Protein AF-0000000077383870 (afdb_homodimer)

Secondary structure (DSSP, 8-state):
-----SS--HHHHHHHHHHHHSSSSHHHHHHHHHHHGGGS-HHHHHHHHHHHHHHHHHHHHHT-TTHHHHHHHHHHHHHHHHTSHHHHHHHGGGHHHHHHHHT-TT--GGGHHHHHHHHHHHHHH-HHHHGGGHHHHHHHHHTTTT---HHHHHHHHHHHTTGGG-S---GGGHHHHHHHHHHHHHHHHHHHHHHHHHTT------SS-PPP---SSHHHHHHHHHHHHHHHHHHHHHHHHS--SS-----HHHHHHHHHHHHT--HHHHHHHHTTTSHHHHHHHHHHHHHHHHHHHHHHHHHHHHGGGGGGGHHHHHHHHHHHHHHTPPPGGG--TTSPPTTHHHHHHHHHHHHHHHHHHGGGS-GGGGHHHHHHHHHHHHS--------------SSSSS------------S---TTTTHHHHHHHHHHHHHHHHHSTTTS-HHHHHHHHHHHHHHHHHHHH-TTTSPTTTTT-HHHHHHHHHHHHHHHHS--TTS---HHHHHHHHHHHTT-SSHHHHHHHHHHHHHHHHHHS-------------------HHHHHHHHHHHHHHHHHHHHHTT-------------------------------------------------------------------S------------------------------GGGTT-/-----SS--HHHHHHHHHHHHSSSSHHHHHHHHHHHGGGS-HHHHHHHHHHHHHHHHHHHHHT-TTHHHHHHHHHHHHHHHHTSHHHHHHHGGGHHHHHHHHT-TT--GGGHHHHHHHHHHHHHH-HHHHGGGHHHHHHHHHTTTT---HHHHHHHHHHHTTGGG-S---GGGHHHHHHHHHHHHHHHHHHHHHHHHHTT------SS-PPP---SSHHHHHHHHHHHHHHHHHHHHHHHHS--SS-----HHHHHHHHHHHHT--HHHHHHHHTTTSHHHHHHHHHHHHHHHHHHHHHHHHHHHHGGGGGGGHHHHHHHHHHHHHHTPPPGGG--TTSPPTTHHHHHHHHHHHHHHHHHHGGGS-GGGGHHHHHHHHHHHHS--------------SSSSS------------S---TTTTHHHHHHHHHHHHHHHHHSTTTS-HHHHHHHHHHHHHHHHHHHH-TTTSPTTTTT-HHHHHHHHHHHHHHHHS--TTS---HHHHHHHHHHHTT-SSHHHHHHHHHHHHHHHHHHS-------------------HHHHHHHHHHHHHHHHHHHHHTT-------------------------------------------------------------------S------------TT--------GGG-GGG----TT-

pLDDT: mean 73.24, std 29.54, range [13.41, 98.44]

InterPro domains:
  IPR011989 Armadillo-like helical [G3DSA:1.25.10.10] (41-494)
  IPR012583 Pre-rRNA-processing protein RIX1, N-terminal [PF08167] (13-145)
  IPR016024 Armadillo-type fold [SSF48371] (25-543)

Sequence (1366 aa):
MPSMESILPASTVSEINRLLNSSGTRLDGLNTLELSLNYFSLDVLNDNASQWIVQLLRIMRAGDYGFQKAAKALGNLLEISASSSELSRDLSSAIPQVINVLGNPKQKEENLPASFDCLATVLKNFRGPVFPFKNAMEDLLLSYFDLVDLIAVSSLAKCYAQLPQIGGSGIKGLSHKQAWSEQSDKVILSLKSTLKSFLGETVSEEGLNLPKMTAVDPITDMHRMAVRYRNLCMVLSRMLSDPFPAPKCIPVASILSLSNEVFCLSPLALSKRIGGNTSEGKERQKLFPDLQVVMLQLLNNLIKSCRKQLLPHGRSICSFALQVLQWSHTPLELREVGRDRPHRKLRSAAYNTLAHWVNASNTGSRIEKFAIDLSKEIFSDIVTDRDVVALQKVEISAKKKRGSLSYDTVKPIDHHIDRLANAEVCNAALTLLGRILRSLSSIITLEFYQMAQKIILPIVIELEAGIEESPIPYSDSAVCRKSIYKVLEALVVCPHSSGYPPYSYAISAFSCGQNDPDLEVSSTCFDALKSCEAIIHPVTVPVGFAMKPPVNENITSESMVESSISKLWKTVEEDITRKSTVEPSKITDVNGRASASIYVQSHSEERVTSIVDEKMEDDDQDRMDSVSNISTSPEHNNFDSDVDIADTPLMKEVVDCQTLLHLHYPQQLRMYGQYYGRAQENRMPSMESILPASTVSEINRLLNSSGTRLDGLNTLELSLNYFSLDVLNDNASQWIVQLLRIMRAGDYGFQKAAKALGNLLEISASSSELSRDLSSAIPQVINVLGNPKQKEENLPASFDCLATVLKNFRGPVFPFKNAMEDLLLSYFDLVDLIAVSSLAKCYAQLPQIGGSGIKGLSHKQAWSEQSDKVILSLKSTLKSFLGETVSEEGLNLPKMTAVDPITDMHRMAVRYRNLCMVLSRMLSDPFPAPKCIPVASILSLSNEVFCLSPLALSKRIGGNTSEGKERQKLFPDLQVVMLQLLNNLIKSCRKQLLPHGRSICSFALQVLQWSHTPLELREVGRDRPHRKLRSAAYNTLAHWVNASNTGSRIEKFAIDLSKEIFSDIVTDRDVVALQKVEISAKKKRGSLSYDTVKPIDHHIDRLANAEVCNAALTLLGRILRSLSSIITLEFYQMAQKIILPIVIELEAGIEESPIPYSDSAVCRKSIYKVLEALVVCPHSSGYPPYSYAISAFSCGQNDPDLEVSSTCFDALKSCEAIIHPVTVPVGFAMKPPVNENITSESMVESSISKLWKTVEEDITRKSTVEPSKITDVNGRASASIYVQSHSEERVTSIVDEKMEDDDQDRMDSVSNISTSPEHNNFDSDVDIADTPLMKEVVDCQTLLHLHYPQQLRMYGQYYGRAQENR

Radius of gyration: 36.03 Å; Cα contacts (8 Å, |Δi|>4): 1652; chains: 2; bounding box: 136×98×109 Å

Organism: Artemia franciscana (NCBI:txid6661)

Solvent-accessible surface area (backbone atoms only — not comparable to full-atom values): 77073 Å² total; per-residue (Å²): 129,65,64,61,64,71,71,59,55,73,66,54,54,55,51,35,53,52,24,52,71,34,85,90,38,26,65,58,15,41,50,50,45,52,68,44,58,83,40,40,43,52,66,58,43,62,72,40,46,68,59,48,52,53,53,39,51,51,48,44,71,64,64,47,100,48,30,49,55,34,31,49,32,49,28,53,51,53,55,58,30,51,76,34,72,67,42,35,60,66,49,44,75,50,46,64,59,51,49,53,64,53,62,41,87,84,57,55,76,87,44,42,30,35,31,27,45,26,48,25,43,46,41,67,62,40,26,70,71,44,42,86,45,47,65,62,49,49,53,55,55,38,68,54,46,68,52,79,56,62,66,38,44,54,22,42,18,52,26,61,50,33,55,37,60,47,47,71,40,64,73,94,25,49,46,27,30,51,38,43,40,50,51,51,49,25,52,51,39,29,46,54,34,42,50,39,42,63,62,68,44,92,64,71,86,40,59,56,84,57,74,78,87,76,61,89,47,69,68,57,38,47,51,48,40,52,39,30,47,46,43,51,41,48,27,53,33,37,47,61,63,50,65,44,92,36,31,53,52,74,62,61,67,61,54,50,51,53,49,47,63,57,54,67,48,39,72,70,54,41,28,68,69,52,43,45,84,38,75,65,23,44,51,49,61,46,50,43,58,58,53,51,39,46,50,40,52,33,50,40,41,50,40,24,52,45,18,55,75,43,48,89,48,24,62,57,56,53,48,45,37,49,48,51,46,62,75,56,55,76,58,76,87,76,62,53,64,34,46,65,60,53,46,44,69,43,45,24,44,34,30,45,36,50,35,52,41,34,54,42,34,39,74,54,31,61,54,66,82,44,41,69,67,46,46,55,55,38,51,59,50,58,53,60,66,68,81,70,60,50,69,49,79,71,79,71,74,61,56,73,74,89,60,72,77,68,67,64,34,53,74,72,79,59,49,72,69,36,57,61,30,48,35,64,35,23,32,27,31,34,48,27,53,26,50,48,34,58,44,31,26,86,70,46,54,67,64,58,56,52,48,50,48,66,58,50,49,58,54,50,53,42,42,67,75,32,43,85,77,25,57,54,24,53,37,68,28,59,66,37,45,36,33,51,52,48,30,52,41,23,44,56,55,34,44,37,91,88,51,80,53,59,57,72,59,46,51,52,46,23,63,52,34,41,34,29,52,40,21,62,37,10,38,50,20,49,51,46,42,44,50,49,46,26,38,75,54,47,74,78,65,73,80,68,71,79,69,70,66,77,70,82,60,84,67,52,76,70,54,51,58,47,42,52,52,40,51,60,45,42,63,56,40,54,65,52,54,67,69,54,79,66,79,79,80,74,89,82,77,90,78,88,74,90,78,90,79,86,66,79,91,72,89,85,87,90,84,89,86,81,85,84,87,76,90,80,79,89,81,83,81,77,78,74,78,78,74,81,63,62,67,39,76,42,54,81,52,79,69,78,66,85,62,81,65,70,77,72,73,74,76,74,45,35,17,28,36,76,72,87,65,78,79,81,78,83,74,88,75,66,77,92,73,71,86,87,70,71,90,69,60,98,113,128,64,63,59,65,70,73,61,54,73,65,53,54,55,51,35,53,52,25,54,71,34,84,90,36,26,64,57,17,39,51,50,46,51,68,43,58,81,38,41,42,50,66,57,44,63,72,42,47,67,59,48,52,53,52,39,52,51,48,42,72,66,65,47,102,46,29,48,54,32,31,49,32,50,28,53,51,52,54,59,30,52,76,34,71,67,43,35,62,64,47,45,73,51,44,64,58,52,50,54,64,53,62,41,88,84,56,56,77,89,43,42,28,34,32,26,45,24,46,26,43,45,40,67,62,40,27,70,72,43,42,86,46,46,65,61,49,50,53,56,56,39,69,53,45,67,53,81,54,62,66,37,45,52,21,42,18,53,24,61,49,32,54,37,60,47,49,73,41,64,72,92,25,48,47,29,30,50,36,42,42,50,51,52,48,26,51,51,39,31,45,53,32,42,51,40,43,63,61,69,44,91,64,71,85,39,58,58,83,57,75,79,88,76,59,88,47,66,66,57,38,48,52,47,39,50,40,30,46,47,43,52,41,49,28,52,32,36,47,61,63,49,67,44,89,38,30,58,57,76,64,58,67,62,53,51,51,54,50,47,63,56,54,69,48,39,72,71,53,41,28,70,70,52,42,45,84,38,75,66,24,44,51,49,59,47,49,44,58,58,53,51,38,47,50,41,51,33,51,38,41,49,40,18,54,45,19,55,74,44,48,87,48,24,62,57,55,52,49,46,36,49,47,52,47,60,75,55,56,74,59,76,87,76,60,54,66,34,46,65,59,54,46,42,69,42,45,24,43,33,30,46,36,50,35,50,43,35,55,43,35,40,73,54,30,61,53,66,82,45,41,69,68,48,45,56,55,38,52,58,50,60,53,62,66,68,82,70,59,51,69,50,80,72,80,72,57,77,71,65,75,89,61,73,78,69,64,65,34,54,74,74,80,60,50,71,68,37,56,62,29,50,36,64,34,22,32,27,31,33,48,28,51,26,48,47,34,58,43,30,26,84,70,46,54,66,65,56,57,53,48,50,50,66,56,49,49,58,55,50,53,41,42,66,75,31,43,85,78,27,56,55,24,52,38,68,28,60,66,36,45,36,32,52,51,48,29,53,42,22,44,55,56,35,44,37,90,88,51,82,52,59,57,71,60,46,52,52,47,23,61,52,33,40,42,31,54,38,20,56,36,11,38,52,18,49,53,46,42,44,50,50,46,28,37,75,54,48,73,78,64,72,80,68,70,78,68,69,68,77,69,83,60,83,68,53,73,70,54,51,59,47,40,54,52,40,54,60,48,45,64,58,44,56,67,58,54,68,73,59,84,69,74,94,83,74,90,89,78,91,77,88,72,92,76,91,75,87,78,80,65,81,89,84,92,83,88,86,88,82,89,84,83,75,85,83,85,83,86,83,88,69,85,70,80,75,74,81,64,63,66,38,76,43,55,77,59,76,67,77,64,87,65,83,64,77,79,78,82,70,79,72,30,29,17,46,38,75,73,86,64,85,75,82,75,84,76,89,73,65,82,80,70,73,82,83,70,96,76,72,69,93,114

Nearest PDB structures (foldseek):
  7uwf-assembly1_C  TM=9.323E-01  e=1.482E-21  Homo sapiens
  8fl2-assembly1_NY  TM=9.282E-01  e=7.716E-20  Homo sapiens
  8fl4-assembly1_NX  TM=9.300E-01  e=2.230E-19  Homo sapiens
  4a0c-assembly2_B  TM=3.956E-01  e=1.396E-04  Homo sapiens
  8y9r-assembly2_B  TM=4.292E-01  e=2.439E-01  Physcomitrium patens

Structure (mmCIF, N/CA/C/O backbone):
data_AF-0000000077383870-model_v1
#
loop_
_entity.id
_entity.type
_entity.pdbx_description
1 polymer 'Pre-rRNA-processing protein RIX1 N-terminal domain-containing protein'
#
loop_
_atom_site.group_PDB
_atom_site.id
_atom_site.type_symbol
_atom_site.label_atom_id
_atom_site.label_alt_id
_atom_site.label_comp_id
_atom_site.label_asym_id
_atom_site.label_entity_id
_atom_site.label_seq_id
_atom_site.pdbx_PDB_ins_code
_atom_site.Cartn_x
_atom_site.Cartn_y
_atom_site.Cartn_z
_atom_site.occupancy
_atom_site.B_iso_or_equiv
_atom_site.auth_seq_id
_atom_site.auth_comp_id
_atom_site.auth_asym_id
_atom_site.auth_atom_id
_atom_site.pdbx_PDB_model_num
ATOM 1 N N . MET A 1 1 ? -8.32 19.656 -1.245 1 29.75 1 MET A N 1
ATOM 2 C CA . MET A 1 1 ? -9.758 19.547 -0.992 1 29.75 1 MET A CA 1
ATOM 3 C C . MET A 1 1 ? -10.102 20.031 0.408 1 29.75 1 MET A C 1
ATOM 5 O O . MET A 1 1 ? -9.406 19.719 1.374 1 29.75 1 MET A O 1
ATOM 9 N N . PRO A 1 2 ? -10.836 21.094 0.5 1 33.28 2 PRO A N 1
ATOM 10 C CA . PRO A 1 2 ? -11.094 21.797 1.758 1 33.28 2 PRO A CA 1
ATOM 11 C C . PRO A 1 2 ? -11.625 20.875 2.854 1 33.28 2 PRO A C 1
ATOM 13 O O . PRO A 1 2 ? -12.242 19.859 2.555 1 33.28 2 PRO A O 1
ATOM 16 N N . SER A 1 3 ? -10.922 20.781 3.838 1 37.97 3 SER A N 1
ATOM 17 C CA . SER A 1 3 ? -11.352 20.219 5.113 1 37.97 3 SER A CA 1
ATOM 18 C C . SER A 1 3 ? -12.797 20.594 5.426 1 37.97 3 SER A C 1
ATOM 20 O O . SER A 1 3 ? -13.086 21.75 5.746 1 37.97 3 SER A O 1
ATOM 22 N N . MET A 1 4 ? -13.781 20.234 4.629 1 39.06 4 MET A N 1
ATOM 23 C CA . MET A 1 4 ? -15.18 20.625 4.738 1 39.06 4 MET A CA 1
ATOM 24 C C . MET A 1 4 ? -15.711 20.359 6.145 1 39.06 4 MET A C 1
ATOM 26 O O . MET A 1 4 ? -15.477 19.297 6.711 1 39.06 4 MET A O 1
ATOM 30 N N . GLU A 1 5 ? -15.938 21.391 6.836 1 44.38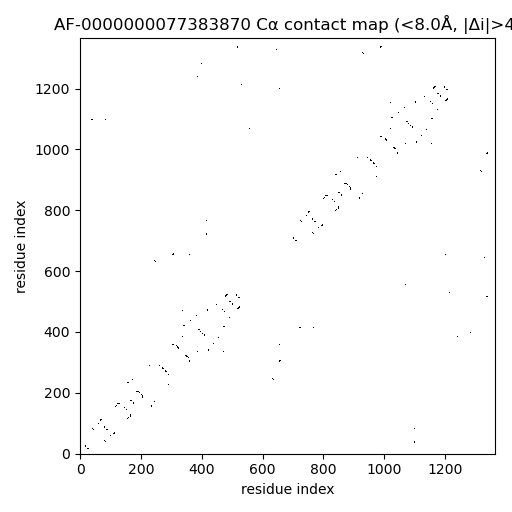 5 GLU A N 1
ATOM 31 C CA . GLU A 1 5 ? -16.734 21.516 8.055 1 44.38 5 GLU A CA 1
ATOM 32 C C . GLU A 1 5 ? -17.984 20.672 7.992 1 44.38 5 GLU A C 1
ATOM 34 O O . GLU A 1 5 ? -18.281 20.047 6.965 1 44.38 5 GLU A O 1
ATOM 39 N N . SER A 1 6 ? -19.047 21.062 8.969 1 50.72 6 SER A N 1
ATOM 40 C CA . SER A 1 6 ? -20.406 20.656 9.312 1 50.72 6 SER A CA 1
ATOM 41 C C . SER A 1 6 ? -21.281 20.531 8.062 1 50.72 6 SER A C 1
ATOM 43 O O . SER A 1 6 ? -20.812 20.797 6.949 1 50.72 6 SER A O 1
ATOM 45 N N . ILE A 1 7 ? -22.688 20.5 8.367 1 53.62 7 ILE A N 1
ATOM 46 C CA . ILE A 1 7 ? -23.797 20.469 7.422 1 53.62 7 ILE A CA 1
ATOM 47 C C . ILE A 1 7 ? -23.625 21.578 6.387 1 53.62 7 ILE A C 1
ATOM 49 O O . ILE A 1 7 ? -23.5 22.75 6.742 1 53.62 7 ILE A O 1
ATOM 53 N N . LEU A 1 8 ? -23.172 21.188 5.207 1 63.84 8 LEU A N 1
ATOM 54 C CA . LEU A 1 8 ? -22.969 22.156 4.125 1 63.84 8 LEU A CA 1
ATOM 55 C C . LEU A 1 8 ? -24.219 23 3.902 1 63.84 8 LEU A C 1
ATOM 57 O O . LEU A 1 8 ? -25.328 22.469 3.922 1 63.84 8 LEU A O 1
ATOM 61 N N . PRO A 1 9 ? -24.062 24.312 4.07 1 64.62 9 PRO A N 1
ATOM 62 C CA . PRO A 1 9 ? -25.188 25.203 3.859 1 64.62 9 PRO A CA 1
ATOM 63 C C . PRO A 1 9 ? -25.828 25.047 2.48 1 64.62 9 PRO A C 1
ATOM 65 O O . PRO A 1 9 ? -25.219 24.453 1.584 1 64.62 9 PRO A O 1
ATOM 68 N N . ALA A 1 10 ? -27.047 25.422 2.387 1 67.31 10 ALA A N 1
ATOM 69 C CA . ALA A 1 10 ? -27.844 25.422 1.155 1 67.31 10 ALA A CA 1
ATOM 70 C C . ALA A 1 10 ? -27.125 26.188 0.047 1 67.31 10 ALA A C 1
ATOM 72 O O . ALA A 1 10 ? -27.312 25.906 -1.138 1 67.31 10 ALA A O 1
ATOM 73 N N . SER A 1 11 ? -26.234 27.031 0.458 1 78.06 11 SER A N 1
ATOM 74 C CA . SER A 1 11 ? -25.5 27.812 -0.521 1 78.06 11 SER A CA 1
ATOM 75 C C . SER A 1 11 ? -24.547 26.938 -1.326 1 78.06 11 SER A C 1
ATOM 77 O O . SER A 1 11 ? -24.266 27.219 -2.492 1 78.06 11 SER A O 1
ATOM 79 N N . THR A 1 12 ? -24.219 25.875 -0.759 1 83.31 12 THR A N 1
ATOM 80 C CA . THR A 1 12 ? -23.297 24.969 -1.444 1 83.31 12 THR A CA 1
ATOM 81 C C . THR A 1 12 ? -24 24.25 -2.59 1 83.31 12 THR A C 1
ATOM 83 O O . THR A 1 12 ? -23.406 24 -3.635 1 83.31 12 THR A O 1
ATOM 86 N N . VAL A 1 13 ? -25.312 24.125 -2.422 1 88.56 13 VAL A N 1
ATOM 87 C CA . VAL A 1 13 ? -26.094 23.438 -3.449 1 88.56 13 VAL A CA 1
ATOM 88 C C . VAL A 1 13 ? -26.203 24.312 -4.691 1 88.56 13 VAL A C 1
ATOM 90 O O . VAL A 1 13 ? -26.031 23.844 -5.816 1 88.56 13 VAL A O 1
ATOM 93 N N . SER A 1 14 ? -26.375 25.547 -4.426 1 87.38 14 SER A N 1
ATOM 94 C CA . SER A 1 14 ? -26.484 26.469 -5.547 1 87.38 14 SER A CA 1
ATOM 95 C C . SER A 1 14 ? -25.172 26.578 -6.305 1 87.38 14 SER A C 1
ATOM 97 O O . SER A 1 14 ? -25.156 26.672 -7.535 1 87.38 14 SER A O 1
ATOM 99 N N . GLU A 1 15 ? -24.156 26.562 -5.578 1 86.38 15 GLU A N 1
ATOM 100 C CA . GLU A 1 15 ? -22.828 26.641 -6.195 1 86.38 15 GLU A CA 1
ATOM 101 C C . GLU A 1 15 ? -22.547 25.391 -7.023 1 86.38 15 GLU A C 1
ATOM 103 O O . GLU A 1 15 ? -21.984 25.484 -8.125 1 86.38 15 GLU A O 1
ATOM 108 N N . ILE A 1 16 ? -22.891 24.281 -6.523 1 89.94 16 ILE A N 1
ATOM 109 C CA . ILE A 1 16 ? -22.688 23.016 -7.238 1 89.94 16 ILE A CA 1
ATOM 110 C C . ILE A 1 16 ? -23.469 23.031 -8.547 1 89.94 16 ILE A C 1
ATOM 112 O O . ILE A 1 16 ? -22.938 22.703 -9.602 1 89.94 16 ILE A O 1
ATOM 116 N N . ASN A 1 17 ? -24.672 23.5 -8.469 1 89 17 ASN A N 1
ATOM 117 C CA . ASN A 1 17 ? -25.516 23.547 -9.656 1 89 17 ASN A CA 1
ATOM 118 C C . ASN A 1 17 ? -24.984 24.516 -10.695 1 89 17 ASN A C 1
ATOM 120 O O . ASN A 1 17 ? -25.031 24.25 -11.891 1 89 17 ASN A O 1
ATOM 124 N N . ARG A 1 18 ? -24.469 25.516 -10.195 1 88.12 18 ARG A N 1
ATOM 125 C CA . ARG A 1 18 ? -23.875 26.5 -11.094 1 88.12 18 ARG A CA 1
ATOM 126 C C . ARG A 1 18 ? -22.656 25.922 -11.805 1 88.12 18 ARG A C 1
ATOM 128 O O . ARG A 1 18 ? -22.516 26.078 -13.023 1 88.12 18 ARG A O 1
ATOM 135 N N . LEU A 1 19 ? -21.859 25.312 -11.117 1 88.94 19 LEU A N 1
ATOM 136 C CA . LEU A 1 19 ? -20.625 24.75 -11.664 1 88.94 19 LEU A CA 1
ATOM 137 C C . LEU A 1 19 ? -20.938 23.625 -12.648 1 88.94 19 LEU A C 1
ATOM 139 O O . LEU A 1 19 ? -20.266 23.5 -13.68 1 88.94 19 LEU A O 1
ATOM 143 N N . LEU A 1 20 ? -21.984 22.859 -12.367 1 88.75 20 LEU A N 1
ATOM 144 C CA . LEU A 1 20 ? -22.312 21.719 -13.203 1 88.75 20 LEU A CA 1
ATOM 145 C C . LEU A 1 20 ? -22.953 22.172 -14.516 1 88.75 20 LEU A C 1
ATOM 147 O O . LEU A 1 20 ? -22.859 21.469 -15.523 1 88.75 20 LEU A O 1
ATOM 151 N N . ASN A 1 21 ? -23.5 23.328 -14.484 1 86.44 21 ASN A N 1
ATOM 152 C CA . ASN A 1 21 ? -24.219 23.812 -15.656 1 86.44 21 ASN A CA 1
ATOM 153 C C . ASN A 1 21 ? -23.297 24.469 -16.672 1 86.44 21 ASN A C 1
ATOM 155 O O . ASN A 1 21 ? -23.656 24.625 -17.844 1 86.44 21 ASN A O 1
ATOM 159 N N . SER A 1 22 ? -22.125 24.812 -16.172 1 84.81 22 SER A N 1
ATOM 160 C CA . SER A 1 22 ? -21.156 25.422 -17.078 1 84.81 22 SER A CA 1
ATOM 161 C C . SER A 1 22 ? -20.156 24.375 -17.594 1 84.81 22 SER A C 1
ATOM 163 O O . SER A 1 22 ? -19.641 23.562 -16.828 1 84.81 22 SER A O 1
ATOM 165 N N . SER A 1 23 ? -19.875 24.344 -18.906 1 79.62 23 SER A N 1
ATOM 166 C CA . SER A 1 23 ? -19.016 23.344 -19.531 1 79.62 23 SER A CA 1
ATOM 167 C C . SER A 1 23 ? -17.562 23.516 -19.078 1 79.62 23 SER A C 1
ATOM 169 O O . SER A 1 23 ? -16.828 22.531 -18.953 1 79.62 23 SER A O 1
ATOM 171 N N . GLY A 1 24 ? -17.141 24.719 -18.781 1 80.69 24 GLY A N 1
ATOM 172 C CA . GLY A 1 24 ? -15.758 24.969 -18.406 1 80.69 24 GLY A CA 1
ATOM 173 C C . GLY A 1 24 ? -15.461 24.609 -16.969 1 80.69 24 GLY A C 1
ATOM 174 O O . GLY A 1 24 ? -14.32 24.297 -16.625 1 80.69 24 GLY A O 1
ATOM 175 N N . THR A 1 25 ? -16.516 24.547 -16.141 1 85.12 25 THR A N 1
ATOM 176 C CA . THR A 1 25 ? -16.297 24.312 -14.719 1 85.12 25 THR A CA 1
ATOM 177 C C . THR A 1 25 ? -16.953 23.016 -14.273 1 85.12 25 THR A C 1
ATOM 179 O O . THR A 1 25 ? -17.047 22.734 -13.078 1 85.12 25 THR A O 1
ATOM 182 N N . ARG A 1 26 ? -17.297 22.234 -15.234 1 87 26 ARG A N 1
ATOM 183 C CA . ARG A 1 26 ? -18.047 21.016 -14.945 1 87 26 ARG A CA 1
ATOM 184 C C . ARG A 1 26 ? -17.219 20.062 -14.094 1 87 26 ARG A C 1
ATOM 186 O O . ARG A 1 26 ? -17.75 19.406 -13.188 1 87 26 ARG A O 1
ATOM 193 N N . LEU A 1 27 ? -15.984 20.016 -14.375 1 86.06 27 LEU A N 1
ATOM 194 C CA . LEU A 1 27 ? -15.125 19.094 -13.633 1 86.06 27 LEU A CA 1
ATOM 195 C C . LEU A 1 27 ? -15.023 19.516 -12.172 1 86.06 27 LEU A C 1
ATOM 197 O O . LEU A 1 27 ? -15.047 18.656 -11.273 1 86.06 27 LEU A O 1
ATOM 201 N N . ASP A 1 28 ? -14.992 20.766 -11.961 1 83.69 28 ASP A N 1
ATOM 202 C CA . ASP A 1 28 ? -14.961 21.281 -10.602 1 83.69 28 ASP A CA 1
ATOM 203 C C . ASP A 1 28 ? -16.297 21.031 -9.891 1 83.69 28 ASP A C 1
ATOM 205 O O . ASP A 1 28 ? -16.328 20.75 -8.695 1 83.69 28 ASP A O 1
ATOM 209 N N . GLY A 1 29 ? -17.234 21.172 -10.648 1 88.62 29 GLY A N 1
ATOM 210 C CA . GLY A 1 29 ? -18.547 20.891 -10.102 1 88.62 29 GLY A CA 1
ATOM 211 C C . GLY A 1 29 ? -18.719 19.438 -9.68 1 88.62 29 GLY A C 1
ATOM 212 O O . GLY A 1 29 ? -19.266 19.156 -8.617 1 88.62 29 GLY A O 1
ATOM 213 N N . LEU A 1 30 ? -18.219 18.562 -10.5 1 90.5 30 LEU A N 1
ATOM 214 C CA . LEU A 1 30 ? -18.297 17.141 -10.211 1 90.5 30 LEU A CA 1
ATOM 215 C C . LEU A 1 30 ? -17.469 16.797 -8.977 1 90.5 30 LEU A C 1
ATOM 217 O O . LEU A 1 30 ? -17.906 16.016 -8.125 1 90.5 30 LEU A O 1
ATOM 221 N N . ASN A 1 31 ? -16.359 17.375 -8.898 1 87.06 31 ASN A N 1
ATOM 222 C CA . ASN A 1 31 ? -15.508 17.141 -7.742 1 87.06 31 ASN A CA 1
ATOM 223 C C . ASN A 1 31 ? -16.156 17.656 -6.457 1 87.06 31 ASN A C 1
ATOM 225 O O . ASN A 1 31 ? -16.125 16.969 -5.43 1 87.06 31 ASN A O 1
ATOM 229 N N . THR A 1 32 ? -16.703 18.812 -6.52 1 86.69 32 THR A N 1
ATOM 230 C CA . THR A 1 32 ? -17.359 19.406 -5.352 1 86.69 32 THR A CA 1
ATOM 231 C C . THR A 1 32 ? -18.578 18.578 -4.938 1 86.69 32 THR A C 1
ATOM 233 O O . THR A 1 32 ? -18.828 18.391 -3.746 1 86.69 32 THR A O 1
ATOM 236 N N . LEU A 1 33 ? -19.266 18.156 -5.938 1 90.31 33 LEU A N 1
ATOM 237 C CA . LEU A 1 33 ? -20.438 17.344 -5.637 1 90.31 33 LEU A CA 1
ATOM 238 C C . LEU A 1 33 ? -20.031 16.047 -4.953 1 90.31 33 LEU A C 1
ATOM 240 O O . LEU A 1 33 ? -20.609 15.664 -3.932 1 90.31 33 LEU A O 1
ATOM 244 N N . GLU A 1 34 ? -19.016 15.328 -5.438 1 88 34 GLU A N 1
ATOM 245 C CA . GLU A 1 34 ? -18.547 14.062 -4.887 1 88 34 GLU A CA 1
ATOM 246 C C . GLU A 1 34 ? -18.078 14.227 -3.443 1 88 34 GLU A C 1
ATOM 248 O O . GLU A 1 34 ? -18.391 13.398 -2.584 1 88 34 GLU A O 1
ATOM 253 N N . LEU A 1 35 ? -17.484 15.32 -3.209 1 82.75 35 LEU A N 1
ATOM 254 C CA . LEU A 1 35 ? -16.906 15.547 -1.888 1 82.75 35 LEU A CA 1
ATOM 255 C C . LEU A 1 35 ? -17.969 15.992 -0.897 1 82.75 35 LEU A C 1
ATOM 257 O O . LEU A 1 35 ? -17.859 15.734 0.303 1 82.75 35 LEU A O 1
ATOM 261 N N . SER A 1 36 ? -19.062 16.641 -1.347 1 86.12 36 SER A N 1
ATOM 262 C CA . SER A 1 36 ? -20.047 17.25 -0.463 1 86.12 36 SER A CA 1
ATOM 263 C C . SER A 1 36 ? -21.188 16.281 -0.15 1 86.12 36 SER A C 1
ATOM 265 O O . SER A 1 36 ? -21.953 16.5 0.785 1 86.12 36 SER A O 1
ATOM 267 N N . LEU A 1 37 ? -21.25 15.188 -0.795 1 86.62 37 LEU A N 1
ATOM 268 C CA . LEU A 1 37 ? -22.406 14.297 -0.723 1 86.62 37 LEU A CA 1
ATOM 269 C C . LEU A 1 37 ? -22.578 13.742 0.687 1 86.62 37 LEU A C 1
ATOM 271 O O . LEU A 1 37 ? -23.688 13.672 1.198 1 86.62 37 LEU A O 1
ATOM 275 N N . ASN A 1 38 ? -21.5 13.391 1.346 1 79.25 38 ASN A N 1
ATOM 276 C CA . ASN A 1 38 ? -21.578 12.781 2.668 1 79.25 38 ASN A CA 1
ATOM 277 C C . ASN A 1 38 ? -21.875 13.812 3.748 1 79.25 38 ASN A C 1
ATOM 279 O O . ASN A 1 38 ? -22.188 13.453 4.883 1 79.25 38 ASN A O 1
ATOM 283 N N . TYR A 1 39 ? -21.953 15.07 3.334 1 79.69 39 TYR A N 1
ATOM 284 C CA . TYR A 1 39 ? -22.125 16.109 4.344 1 79.69 39 TYR A CA 1
ATOM 285 C C . TYR A 1 39 ? -23.484 16.781 4.223 1 79.69 39 TYR A C 1
ATOM 287 O O . TYR A 1 39 ? -23.844 17.625 5.043 1 79.69 39 TYR A O 1
ATOM 295 N N . PHE A 1 40 ? -24.266 16.328 3.326 1 82.94 40 PHE A N 1
ATOM 296 C CA . PHE A 1 40 ? -25.594 16.875 3.168 1 82.94 40 PHE A CA 1
ATOM 297 C C . PHE A 1 40 ? -26.594 16.188 4.094 1 82.94 40 PHE A C 1
ATOM 299 O O . PHE A 1 40 ? -26.438 15 4.398 1 82.94 40 PHE A O 1
ATOM 306 N N . SER A 1 41 ? -27.516 16.953 4.551 1 80.56 41 SER A N 1
ATOM 307 C CA . SER A 1 41 ? -28.625 16.359 5.289 1 80.56 41 SER A CA 1
ATOM 308 C C . SER A 1 41 ? -29.562 15.586 4.359 1 80.56 41 SER A C 1
ATOM 310 O O . SER A 1 41 ? -29.516 15.766 3.139 1 80.56 41 SER A O 1
ATOM 312 N N . LEU A 1 42 ? -30.344 14.672 4.883 1 82.12 42 LEU A N 1
ATOM 313 C CA . LEU A 1 42 ? -31.25 13.852 4.086 1 82.12 42 LEU A CA 1
ATOM 314 C C . LEU A 1 42 ? -32.281 14.719 3.387 1 82.12 42 LEU A C 1
ATOM 316 O O . LEU A 1 42 ? -32.719 14.398 2.277 1 82.12 42 LEU A O 1
ATOM 320 N N . ASP A 1 43 ? -32.562 15.812 3.986 1 82.88 43 ASP A N 1
ATOM 321 C CA . ASP A 1 43 ? -33.531 16.719 3.391 1 82.88 43 ASP A CA 1
ATOM 322 C C . ASP A 1 43 ? -33 17.375 2.129 1 82.88 43 ASP A C 1
ATOM 324 O O . ASP A 1 43 ? -33.688 17.469 1.118 1 82.88 43 ASP A O 1
ATOM 328 N N . VAL A 1 44 ? -31.797 17.797 2.238 1 86.62 44 VAL A N 1
ATOM 329 C CA . VAL A 1 44 ? -31.156 18.438 1.088 1 86.62 44 VAL A CA 1
ATOM 330 C C . VAL A 1 44 ? -31.016 17.422 -0.046 1 86.62 44 VAL A C 1
ATOM 332 O O . VAL A 1 44 ? -31.234 17.75 -1.215 1 86.62 44 VAL A O 1
ATOM 335 N N . LEU A 1 45 ? -30.75 16.234 0.308 1 88.19 45 LEU A N 1
ATOM 336 C CA . LEU A 1 45 ? -30.578 15.188 -0.696 1 88.19 45 LEU A CA 1
ATOM 337 C C . LEU A 1 45 ? -31.906 14.844 -1.356 1 88.19 45 LEU A C 1
ATOM 339 O O . LEU A 1 45 ? -31.969 14.648 -2.572 1 88.19 45 LEU A O 1
ATOM 343 N N . ASN A 1 46 ? -32.906 14.797 -0.556 1 86.31 46 ASN A N 1
ATOM 344 C CA . ASN A 1 46 ? -34.219 14.484 -1.093 1 86.31 46 ASN A CA 1
ATOM 345 C C . ASN A 1 46 ? -34.688 15.539 -2.1 1 86.31 46 ASN A C 1
ATOM 347 O O . ASN A 1 46 ? -35.312 15.211 -3.102 1 86.31 46 ASN A O 1
ATOM 351 N N . ASP A 1 47 ? -34.219 16.688 -1.86 1 87.75 47 ASP A N 1
ATOM 352 C CA . ASP A 1 47 ? -34.688 17.797 -2.695 1 87.75 47 ASP A CA 1
ATOM 353 C C . ASP A 1 47 ? -33.875 17.891 -3.982 1 87.75 47 ASP A C 1
ATOM 355 O O . ASP A 1 47 ? -34.375 18.391 -4.996 1 87.75 47 ASP A O 1
ATOM 359 N N . ASN A 1 48 ? -32.719 17.453 -3.967 1 91.12 48 ASN A N 1
ATOM 360 C CA . ASN A 1 48 ? -31.812 17.781 -5.074 1 91.12 48 ASN A CA 1
ATOM 361 C C . ASN A 1 48 ? -31.312 16.531 -5.781 1 91.12 48 ASN A C 1
ATOM 363 O O . ASN A 1 48 ? -30.781 16.609 -6.895 1 91.12 48 ASN A O 1
ATOM 367 N N . ALA A 1 49 ? -31.453 15.367 -5.254 1 92 49 ALA A N 1
ATOM 368 C CA . ALA A 1 49 ? -30.828 14.141 -5.762 1 92 49 ALA A CA 1
ATOM 369 C C . ALA A 1 49 ? -31.344 13.805 -7.16 1 92 49 ALA A C 1
ATOM 371 O O . ALA A 1 49 ? -30.562 13.422 -8.031 1 92 49 ALA A O 1
ATOM 372 N N . SER A 1 50 ? -32.625 14 -7.398 1 91.31 50 SER A N 1
ATOM 373 C CA . SER A 1 50 ? -33.188 13.68 -8.695 1 91.31 50 SER A CA 1
ATOM 374 C C . SER A 1 50 ? -32.625 14.57 -9.797 1 91.31 50 SER A C 1
ATOM 376 O O . SER A 1 50 ? -32.312 14.094 -10.891 1 91.31 50 SER A O 1
ATOM 378 N N . GLN A 1 51 ? -32.531 15.766 -9.43 1 91.94 51 GLN A N 1
ATOM 379 C CA . GLN A 1 51 ? -31.953 16.703 -10.391 1 91.94 51 GLN A CA 1
ATOM 380 C C . GLN A 1 51 ? -30.484 16.406 -10.672 1 91.94 51 GLN A C 1
ATOM 382 O O . GLN A 1 51 ? -30.031 16.5 -11.812 1 91.94 51 GLN A O 1
ATOM 387 N N . TRP A 1 52 ? -29.781 16.094 -9.68 1 94.06 52 TRP A N 1
ATOM 388 C CA . TRP A 1 52 ? -28.359 15.773 -9.852 1 94.06 52 TRP A CA 1
ATOM 389 C C . TRP A 1 52 ? -28.188 14.531 -10.719 1 94.06 52 TRP A C 1
ATOM 391 O O . TRP A 1 52 ? -27.281 14.469 -11.547 1 94.06 52 TRP A O 1
ATOM 401 N N . ILE A 1 53 ? -29 13.508 -10.578 1 94.5 53 ILE A N 1
ATOM 402 C CA . ILE A 1 53 ? -28.891 12.281 -11.367 1 94.5 53 ILE A CA 1
ATOM 403 C C . ILE A 1 53 ? -29.094 12.609 -12.844 1 94.5 53 ILE A C 1
ATOM 405 O O . ILE A 1 53 ? -28.344 12.117 -13.695 1 94.5 53 ILE A O 1
ATOM 409 N N . VAL A 1 54 ? -30.062 13.5 -13.086 1 92.75 54 VAL A N 1
ATOM 410 C CA . VAL A 1 54 ? -30.344 13.875 -14.469 1 92.75 54 VAL A CA 1
ATOM 411 C C . VAL A 1 54 ? -29.141 14.609 -15.055 1 92.75 54 VAL A C 1
ATOM 413 O O . VAL A 1 54 ? -28.734 14.336 -16.188 1 92.75 54 VAL A O 1
ATOM 416 N N . GLN A 1 55 ? -28.594 15.469 -14.305 1 92 55 GLN A N 1
ATOM 417 C CA . GLN A 1 55 ? -27.438 16.234 -14.758 1 92 55 GLN A CA 1
ATOM 418 C C . GLN A 1 55 ? -26.234 15.312 -14.984 1 92 55 GLN A C 1
ATOM 420 O O . GLN A 1 55 ? -25.516 15.461 -15.969 1 92 55 GLN A O 1
ATOM 425 N N . LEU A 1 56 ? -26.031 14.422 -14.102 1 94.44 56 LEU A N 1
ATOM 426 C CA . LEU A 1 56 ? -24.906 13.5 -14.219 1 94.44 56 LEU A CA 1
ATOM 427 C C . LEU A 1 56 ? -25.062 12.602 -15.438 1 94.44 56 LEU A C 1
ATOM 429 O O . LEU A 1 56 ? -24.094 12.352 -16.156 1 94.44 56 LEU A O 1
ATOM 433 N N . LEU A 1 57 ? -26.25 12.125 -15.695 1 93.62 57 LEU A N 1
ATOM 434 C CA . LEU A 1 57 ? -26.5 11.281 -16.859 1 93.62 57 LEU A CA 1
ATOM 435 C C . LEU A 1 57 ? -26.266 12.055 -18.156 1 93.62 57 LEU A C 1
ATOM 437 O O . LEU A 1 57 ? -25.75 11.5 -19.125 1 93.62 57 LEU A O 1
ATOM 441 N N . ARG A 1 58 ? -26.562 13.242 -18.078 1 91.12 58 ARG A N 1
ATOM 442 C CA . ARG A 1 58 ? -26.344 14.094 -19.234 1 91.12 58 ARG A CA 1
ATOM 443 C C . ARG A 1 58 ? -24.859 14.242 -19.531 1 91.12 58 ARG A C 1
ATOM 445 O O . ARG A 1 58 ? -24.438 14.148 -20.688 1 91.12 58 ARG A O 1
ATOM 452 N N . ILE A 1 59 ? -24.141 14.453 -18.562 1 91.19 59 ILE A N 1
ATOM 453 C CA . ILE A 1 59 ? -22.703 14.602 -18.703 1 91.19 59 ILE A CA 1
ATOM 454 C C . ILE A 1 59 ? -22.094 13.297 -19.219 1 91.19 59 ILE A C 1
ATOM 456 O O . ILE A 1 59 ? -21.203 13.32 -20.078 1 91.19 59 ILE A O 1
ATOM 460 N N . MET A 1 60 ? -22.531 12.156 -18.781 1 92.31 60 MET A N 1
ATOM 461 C CA . MET A 1 60 ? -22 10.859 -19.188 1 92.31 60 MET A CA 1
ATOM 462 C C . MET A 1 60 ? -22.359 10.555 -20.641 1 92.31 60 MET A C 1
ATOM 464 O O . MET A 1 60 ? -21.562 9.961 -21.375 1 92.31 60 MET A O 1
ATOM 468 N N . ARG A 1 61 ? -23.453 10.977 -21.047 1 89.31 61 ARG A N 1
ATOM 469 C CA . ARG A 1 61 ? -23.875 10.75 -22.422 1 89.31 61 ARG A CA 1
ATOM 470 C C . ARG A 1 61 ? -23.062 11.586 -23.406 1 89.31 61 ARG A C 1
ATOM 472 O O . ARG A 1 61 ? -22.828 11.164 -24.547 1 89.31 61 ARG A O 1
ATOM 479 N N . ALA A 1 62 ? -22.625 12.656 -22.875 1 82.81 62 ALA A N 1
ATOM 480 C CA . ALA A 1 62 ? -21.828 13.539 -23.719 1 82.81 62 ALA A CA 1
ATOM 481 C C . ALA A 1 62 ? -20.438 12.961 -23.969 1 82.81 62 ALA A C 1
ATOM 483 O O . ALA A 1 62 ? -19.781 13.312 -24.953 1 82.81 62 ALA A O 1
ATOM 484 N N . GLY A 1 63 ? -20.031 11.891 -23.297 1 72.44 63 GLY A N 1
ATOM 485 C CA . GLY A 1 63 ? -18.781 11.188 -23.5 1 72.44 63 GLY A CA 1
ATOM 486 C C . GLY A 1 63 ? -17.562 12.047 -23.25 1 72.44 63 GLY A C 1
ATOM 487 O O . GLY A 1 63 ? -16.469 11.75 -23.75 1 72.44 63 GLY A O 1
ATOM 488 N N . ASP A 1 64 ? -17.688 13.141 -22.562 1 68 64 ASP A N 1
ATOM 489 C CA . ASP A 1 64 ? -16.609 14.109 -22.391 1 68 64 ASP A CA 1
ATOM 490 C C . ASP A 1 64 ? -15.664 13.672 -21.281 1 68 64 ASP A C 1
ATOM 492 O O . ASP A 1 64 ? -15.805 12.586 -20.719 1 68 64 ASP A O 1
ATOM 496 N N . TYR A 1 65 ? -14.516 14.406 -21.047 1 74.5 65 TYR A N 1
ATOM 497 C CA . TYR A 1 65 ? -13.438 14.297 -20.078 1 74.5 65 TYR A CA 1
ATOM 498 C C . TYR A 1 65 ? -13.984 14.141 -18.656 1 74.5 65 TYR A C 1
ATOM 500 O O . TYR A 1 65 ? -13.312 13.602 -17.781 1 74.5 65 TYR A O 1
ATOM 508 N N . GLY A 1 66 ? -15.406 14.039 -18.531 1 83.88 66 GLY A N 1
ATOM 509 C CA . GLY A 1 66 ? -15.922 14 -17.172 1 83.88 66 GLY A CA 1
ATOM 510 C C . GLY A 1 66 ? -16.719 12.734 -16.875 1 83.88 66 GLY A C 1
ATOM 511 O O . GLY A 1 66 ? -17.344 12.625 -15.82 1 83.88 66 GLY A O 1
ATOM 512 N N . PHE A 1 67 ? -16.594 11.797 -17.734 1 90.56 67 PHE A N 1
ATOM 513 C CA . PHE A 1 67 ? -17.422 10.602 -17.578 1 90.56 67 PHE A CA 1
ATOM 514 C C . PHE A 1 67 ? -17.047 9.859 -16.297 1 90.56 67 PHE A C 1
ATOM 516 O O . PHE A 1 67 ? -17.922 9.5 -15.508 1 90.56 67 PHE A O 1
ATOM 523 N N . GLN A 1 68 ? -15.805 9.633 -16.078 1 91.31 68 GLN A N 1
ATOM 524 C CA . GLN A 1 68 ? -15.344 8.852 -14.93 1 91.31 68 GLN A CA 1
ATOM 525 C C . GLN A 1 68 ? -15.719 9.523 -13.617 1 91.31 68 GLN A C 1
ATOM 527 O O . GLN A 1 68 ? -16.203 8.875 -12.688 1 91.31 68 GLN A O 1
ATOM 532 N N . LYS A 1 69 ? -15.555 10.789 -13.562 1 91.69 69 LYS A N 1
ATOM 533 C CA . LYS A 1 69 ? -15.891 11.531 -12.352 1 91.69 69 LYS A CA 1
ATOM 534 C C . LYS A 1 69 ? -17.406 11.57 -12.133 1 91.69 69 LYS A C 1
ATOM 536 O O . LYS A 1 69 ? -17.875 11.484 -10.992 1 91.69 69 LYS A O 1
ATOM 541 N N . ALA A 1 70 ? -18.062 11.703 -13.188 1 94.81 70 ALA A N 1
ATOM 542 C CA . ALA A 1 70 ? -19.516 11.703 -13.094 1 94.81 70 ALA A CA 1
ATOM 543 C C . ALA A 1 70 ? -20.047 10.352 -12.625 1 94.81 70 ALA A C 1
ATOM 545 O O . ALA A 1 70 ? -20.953 10.281 -11.797 1 94.81 70 ALA A O 1
ATOM 546 N N . ALA A 1 71 ? -19.484 9.312 -13.164 1 95.38 71 ALA A N 1
ATOM 547 C CA . ALA A 1 71 ? -19.891 7.965 -12.773 1 95.38 71 ALA A CA 1
ATOM 548 C C . ALA A 1 71 ? -19.578 7.711 -11.297 1 95.38 71 ALA A C 1
ATOM 550 O O . ALA A 1 71 ? -20.375 7.082 -10.594 1 95.38 71 ALA A O 1
ATOM 551 N N . LYS A 1 72 ? -18.438 8.18 -10.898 1 94.31 72 LYS A N 1
ATOM 552 C CA . LYS A 1 72 ? -18.062 8.039 -9.492 1 94.31 72 LYS A CA 1
ATOM 553 C C . LYS A 1 72 ? -19.031 8.812 -8.594 1 94.31 72 LYS A C 1
ATOM 555 O O . LYS A 1 72 ? -19.484 8.297 -7.574 1 94.31 72 LYS A O 1
ATOM 560 N N . ALA A 1 73 ? -19.344 10.039 -8.953 1 94.38 73 ALA A N 1
ATOM 561 C CA . ALA A 1 73 ? -20.281 10.859 -8.195 1 94.38 73 ALA A CA 1
ATOM 562 C C . ALA A 1 73 ? -21.672 10.219 -8.172 1 94.38 73 ALA A C 1
ATOM 564 O O . ALA A 1 73 ? -22.344 10.211 -7.137 1 94.38 73 ALA A O 1
ATOM 565 N N . LEU A 1 74 ? -22.062 9.719 -9.281 1 95.75 74 LEU A N 1
ATOM 566 C CA . LEU A 1 74 ? -23.359 9.047 -9.383 1 95.75 74 LEU A CA 1
ATOM 567 C C . LEU A 1 74 ? -23.406 7.828 -8.461 1 95.75 74 LEU A C 1
ATOM 569 O O . LEU A 1 74 ? -24.391 7.617 -7.758 1 95.75 74 LEU A O 1
ATOM 573 N N . GLY A 1 75 ? -22.344 7 -8.492 1 94.12 75 GLY A N 1
ATOM 574 C CA . GLY A 1 75 ? -22.281 5.844 -7.617 1 94.12 75 GLY A CA 1
ATOM 575 C C . GLY A 1 75 ? -22.391 6.203 -6.148 1 94.12 75 GLY A C 1
ATOM 576 O O . GLY A 1 75 ? -23.141 5.559 -5.402 1 94.12 75 GLY A O 1
ATOM 577 N N . ASN A 1 76 ? -21.719 7.238 -5.789 1 92.12 76 ASN A N 1
ATOM 578 C CA . ASN A 1 76 ? -21.766 7.695 -4.406 1 92.12 76 ASN A CA 1
ATOM 579 C C . ASN A 1 76 ? -23.156 8.211 -4.039 1 92.12 76 ASN A C 1
ATOM 581 O O . ASN A 1 76 ? -23.656 7.934 -2.945 1 92.12 76 ASN A O 1
ATOM 585 N N . LEU A 1 77 ? -23.719 8.938 -4.898 1 93.12 77 LEU A N 1
ATOM 586 C CA . LEU A 1 77 ? -25.047 9.484 -4.672 1 93.12 77 LEU A CA 1
ATOM 587 C C . LEU A 1 77 ? -26.062 8.367 -4.496 1 93.12 77 LEU A C 1
ATOM 589 O O . LEU A 1 77 ? -26.891 8.414 -3.582 1 93.12 77 LEU A O 1
ATOM 593 N N . LEU A 1 78 ? -25.984 7.371 -5.309 1 93 78 LEU A N 1
ATOM 594 C CA . LEU A 1 78 ? -26.922 6.262 -5.242 1 93 78 LEU A CA 1
ATOM 595 C C . LEU A 1 78 ? -26.703 5.434 -3.984 1 93 78 LEU A C 1
ATOM 597 O O . LEU A 1 78 ? -27.656 4.91 -3.402 1 93 78 LEU A O 1
ATOM 601 N N . GLU A 1 79 ? -25.5 5.301 -3.568 1 90.75 79 GLU A N 1
ATOM 602 C CA . GLU A 1 79 ? -25.188 4.57 -2.342 1 90.75 79 GLU A CA 1
ATOM 603 C C . GLU A 1 79 ? -25.781 5.277 -1.122 1 90.75 79 GLU A C 1
ATOM 605 O O . GLU A 1 79 ? -26.375 4.637 -0.255 1 90.75 79 GLU A O 1
ATOM 610 N N . ILE A 1 80 ? -25.672 6.566 -1.078 1 88.62 80 ILE A N 1
ATOM 611 C CA . ILE A 1 80 ? -26.172 7.352 0.039 1 88.62 80 ILE A CA 1
ATOM 612 C C . ILE A 1 80 ? -27.703 7.348 0.012 1 88.62 80 ILE A C 1
ATOM 614 O O . ILE A 1 80 ? -28.344 7.266 1.061 1 88.62 80 ILE A O 1
ATOM 618 N N . SER A 1 81 ? -28.266 7.371 -1.089 1 88.44 81 SER A N 1
ATOM 619 C CA . SER A 1 81 ? -29.719 7.422 -1.24 1 88.44 81 SER A CA 1
ATOM 620 C C . SER A 1 81 ? -30.359 6.098 -0.851 1 88.44 81 SER A C 1
ATOM 622 O O . SER A 1 81 ? -31.516 6.062 -0.452 1 88.44 81 SER A O 1
ATOM 624 N N . ALA A 1 82 ? -29.641 5.02 -0.934 1 86.62 82 ALA A N 1
ATOM 625 C CA . ALA A 1 82 ? -30.172 3.691 -0.612 1 86.62 82 ALA A CA 1
ATOM 626 C C . ALA A 1 82 ? -30.406 3.545 0.889 1 86.62 82 ALA A C 1
ATOM 628 O O . ALA A 1 82 ? -31.203 2.715 1.317 1 86.62 82 ALA A O 1
ATOM 629 N N . SER A 1 83 ? -29.766 4.363 1.643 1 80.56 83 SER A N 1
ATOM 630 C CA . SER A 1 83 ? -29.922 4.293 3.092 1 80.56 83 SER A CA 1
ATOM 631 C C . SER A 1 83 ? -31.219 4.953 3.537 1 80.56 83 SER A C 1
ATOM 633 O O . SER A 1 83 ? -31.719 4.672 4.625 1 80.56 83 SER A O 1
ATOM 635 N N . SER A 1 84 ? -31.75 5.762 2.703 1 82.38 84 SER A N 1
ATOM 636 C CA . SER A 1 84 ? -33.031 6.402 2.979 1 82.38 84 SER A CA 1
ATOM 637 C C . SER A 1 84 ? -34.156 5.781 2.154 1 82.38 84 SER A C 1
ATOM 639 O O . SER A 1 84 ? -34.094 5.746 0.923 1 82.38 84 SER A O 1
ATOM 641 N N . SER A 1 85 ? -35.188 5.316 2.805 1 83.31 85 SER A N 1
ATOM 642 C CA . SER A 1 85 ? -36.281 4.652 2.119 1 83.31 85 SER A CA 1
ATOM 643 C C . SER A 1 85 ? -37.031 5.617 1.197 1 83.31 85 SER A C 1
ATOM 645 O O . SER A 1 85 ? -37.438 5.246 0.091 1 83.31 85 SER A O 1
ATOM 647 N N . GLU A 1 86 ? -37.062 6.824 1.643 1 84.5 86 GLU A N 1
ATOM 648 C CA . GLU A 1 86 ? -37.75 7.824 0.835 1 84.5 86 GLU A CA 1
ATOM 649 C C . GLU A 1 86 ? -36.969 8.164 -0.424 1 84.5 86 GLU A C 1
ATOM 651 O O . GLU A 1 86 ? -37.531 8.18 -1.525 1 84.5 86 GLU A O 1
ATOM 656 N N . LEU A 1 87 ? -35.781 8.359 -0.229 1 86.56 87 LEU A N 1
ATOM 657 C CA . LEU A 1 87 ? -34.906 8.703 -1.35 1 86.56 87 LEU A CA 1
ATOM 658 C C . LEU A 1 87 ? -34.812 7.539 -2.33 1 86.56 87 LEU A C 1
ATOM 660 O O . LEU A 1 87 ? -34.812 7.746 -3.547 1 86.56 87 LEU A O 1
ATOM 664 N N . SER A 1 88 ? -34.75 6.352 -1.819 1 87.94 88 SER A N 1
ATOM 665 C CA . SER A 1 88 ? -34.625 5.16 -2.654 1 87.94 88 SER A CA 1
ATOM 666 C C . SER A 1 88 ? -35.844 4.973 -3.545 1 87.94 88 SER A C 1
ATOM 668 O O . SER A 1 88 ? -35.719 4.617 -4.719 1 87.94 88 SER A O 1
ATOM 670 N N . ARG A 1 89 ? -36.938 5.258 -3.037 1 88.38 89 ARG A N 1
ATOM 671 C CA . ARG A 1 89 ? -38.188 5.133 -3.795 1 88.38 89 ARG A CA 1
ATOM 672 C C . ARG A 1 89 ? -38.25 6.16 -4.918 1 88.38 89 ARG A C 1
ATOM 674 O O . ARG A 1 89 ? -38.625 5.836 -6.043 1 88.38 89 ARG A O 1
ATOM 681 N N . ASP A 1 90 ? -37.781 7.297 -4.582 1 87.62 90 ASP A N 1
ATOM 682 C CA . ASP A 1 90 ? -37.844 8.375 -5.562 1 87.62 90 ASP A CA 1
ATOM 683 C C . ASP A 1 90 ? -36.844 8.125 -6.707 1 87.62 90 ASP A C 1
ATOM 685 O O . ASP A 1 90 ? -37.156 8.414 -7.867 1 87.62 90 ASP A O 1
ATOM 689 N N . LEU A 1 91 ? -35.812 7.547 -6.387 1 90.25 91 LEU A N 1
ATOM 690 C CA . LEU A 1 91 ? -34.75 7.398 -7.371 1 90.25 91 LEU A CA 1
ATOM 691 C C . LEU A 1 91 ? -34.875 6.09 -8.141 1 90.25 91 LEU A C 1
ATOM 693 O O . LEU A 1 91 ? -34.188 5.871 -9.133 1 90.25 91 LEU A O 1
ATOM 697 N N . SER A 1 92 ? -35.781 5.262 -7.715 1 89.44 92 SER A N 1
ATOM 698 C CA . SER A 1 92 ? -36 3.98 -8.375 1 89.44 92 SER A CA 1
ATOM 699 C C . SER A 1 92 ? -36.438 4.172 -9.82 1 89.44 92 SER A C 1
ATOM 701 O O . SER A 1 92 ? -36.156 3.338 -10.68 1 89.44 92 SER A O 1
ATOM 703 N N . SER A 1 93 ? -37 5.301 -10.078 1 89.44 93 SER A N 1
ATOM 704 C CA . SER A 1 93 ? -37.5 5.574 -11.422 1 89.44 93 SER A CA 1
ATOM 705 C C . SER A 1 93 ? -36.344 5.934 -12.375 1 89.44 93 SER A C 1
ATOM 707 O O . SER A 1 93 ? -36.5 5.797 -13.594 1 89.44 93 SER A O 1
ATOM 709 N N . ALA A 1 94 ? -35.281 6.344 -11.898 1 91.56 94 ALA A N 1
ATOM 710 C CA . ALA A 1 94 ? -34.156 6.777 -12.719 1 91.56 94 ALA A CA 1
ATOM 711 C C . ALA A 1 94 ? -33.219 5.609 -13.031 1 91.56 94 ALA A C 1
ATOM 713 O O . ALA A 1 94 ? -32.344 5.719 -13.891 1 91.56 94 ALA A O 1
ATOM 714 N N . ILE A 1 95 ? -33.438 4.426 -12.453 1 93.12 95 ILE A N 1
ATOM 715 C CA . ILE A 1 95 ? -32.5 3.309 -12.484 1 93.12 95 ILE A CA 1
ATOM 716 C C . ILE A 1 95 ? -32.406 2.732 -13.898 1 93.12 95 ILE A C 1
ATOM 718 O O . ILE A 1 95 ? -31.328 2.459 -14.406 1 93.12 95 ILE A O 1
ATOM 722 N N . PRO A 1 96 ? -33.531 2.664 -14.594 1 92.75 96 PRO A N 1
ATOM 723 C CA . PRO A 1 96 ? -33.406 2.133 -15.953 1 92.75 96 PRO A CA 1
ATOM 724 C C . PRO A 1 96 ? -32.562 3 -16.859 1 92.75 96 PRO A C 1
ATOM 726 O O . PRO A 1 96 ? -31.766 2.477 -17.656 1 92.75 96 PRO A O 1
ATOM 729 N N . GLN A 1 97 ? -32.688 4.27 -16.672 1 93.69 97 GLN A N 1
ATOM 730 C CA . GLN A 1 97 ? -31.859 5.184 -17.469 1 93.69 97 GLN A CA 1
ATOM 731 C C . GLN A 1 97 ? -30.391 5.062 -17.094 1 93.69 97 GLN A C 1
ATOM 733 O O . GLN A 1 97 ? -29.516 5.125 -17.969 1 93.69 97 GLN A O 1
ATOM 738 N N . VAL A 1 98 ? -30.156 4.914 -15.859 1 94.81 98 VAL A N 1
ATOM 739 C CA . VAL A 1 98 ? -28.781 4.766 -15.367 1 94.81 98 VAL A CA 1
ATOM 740 C C . VAL A 1 98 ? -28.156 3.506 -15.953 1 94.81 98 VAL A C 1
ATOM 742 O O . VAL A 1 98 ? -27.016 3.539 -16.438 1 94.81 98 VAL A O 1
ATOM 745 N N . ILE A 1 99 ? -28.875 2.426 -16.031 1 94.12 99 ILE A N 1
ATOM 746 C CA . ILE A 1 99 ? -28.375 1.145 -16.531 1 94.12 99 ILE A CA 1
ATOM 747 C C . ILE A 1 99 ? -28.094 1.246 -18.016 1 94.12 99 ILE A C 1
ATOM 749 O O . ILE A 1 99 ? -27.094 0.713 -18.5 1 94.12 99 ILE A O 1
ATOM 753 N N . ASN A 1 100 ? -28.844 1.999 -18.688 1 92.38 100 ASN A N 1
ATOM 754 C CA . ASN A 1 100 ? -28.672 2.141 -20.125 1 92.38 100 ASN A CA 1
ATOM 755 C C . ASN A 1 100 ? -27.438 2.947 -20.469 1 92.38 100 ASN A C 1
ATOM 757 O O . ASN A 1 100 ? -26.719 2.631 -21.438 1 92.38 100 ASN A O 1
ATOM 761 N N . VAL A 1 101 ? -27.172 3.904 -19.703 1 93 101 VAL A N 1
ATOM 762 C CA . VAL A 1 101 ? -26.016 4.75 -19.953 1 93 101 VAL A CA 1
ATOM 763 C C . VAL A 1 101 ? -24.734 4 -19.578 1 93 101 VAL A C 1
ATOM 765 O O . VAL A 1 101 ? -23.766 4.012 -20.328 1 93 101 VAL A O 1
ATOM 768 N N . LEU A 1 102 ? -24.781 3.32 -18.469 1 92.69 102 LEU A N 1
ATOM 769 C CA . LEU A 1 102 ? -23.609 2.617 -17.969 1 92.69 102 LEU A CA 1
ATOM 770 C C . LEU A 1 102 ? -23.359 1.339 -18.766 1 92.69 102 LEU A C 1
ATOM 772 O O . LEU A 1 102 ? -22.219 0.907 -18.922 1 92.69 102 LEU A O 1
ATOM 776 N N . GLY A 1 103 ? -24.391 0.749 -19.234 1 89.31 103 GLY A N 1
ATOM 777 C CA . GLY A 1 103 ? -24.281 -0.513 -19.953 1 89.31 103 GLY A CA 1
ATOM 778 C C . GLY A 1 103 ? -24.141 -0.34 -21.453 1 89.31 103 GLY A C 1
ATOM 779 O O . GLY A 1 103 ? -24.391 -1.274 -22.219 1 89.31 103 GLY A O 1
ATOM 780 N N . ASN A 1 104 ? -23.719 0.788 -21.812 1 86.94 104 ASN A N 1
ATOM 781 C CA . ASN A 1 104 ? -23.516 1.016 -23.25 1 86.94 104 ASN A CA 1
ATOM 782 C C . ASN A 1 104 ? -22.344 0.19 -23.781 1 86.94 104 ASN A C 1
ATOM 784 O O . ASN A 1 104 ? -21.219 0.333 -23.328 1 86.94 104 ASN A O 1
ATOM 788 N N . PRO A 1 105 ? -22.578 -0.708 -24.766 1 82.88 105 PRO A N 1
ATOM 789 C CA . PRO A 1 105 ? -21.531 -1.591 -25.281 1 82.88 105 PRO A CA 1
ATOM 790 C C . PRO A 1 105 ? -20.453 -0.833 -26.047 1 82.88 105 PRO A C 1
ATOM 792 O O . PRO A 1 105 ? -19.344 -1.348 -26.219 1 82.88 105 PRO A O 1
ATOM 795 N N . LYS A 1 106 ? -20.672 0.381 -26.453 1 81.94 106 LYS A N 1
ATOM 796 C CA . LYS A 1 106 ? -19.688 1.149 -27.219 1 81.94 106 LYS A CA 1
ATOM 797 C C . LYS A 1 106 ? -18.891 2.078 -26.312 1 81.94 106 LYS A C 1
ATOM 799 O O . LYS A 1 106 ? -18.297 3.049 -26.781 1 81.94 106 LYS A O 1
ATOM 804 N N . GLN A 1 107 ? -18.906 1.727 -25.141 1 85.44 107 GLN A N 1
ATOM 805 C CA . GLN A 1 107 ? -18.188 2.568 -24.188 1 85.44 107 GLN A CA 1
ATOM 806 C C . GLN A 1 107 ? -16.672 2.42 -24.344 1 85.44 107 GLN A C 1
ATOM 808 O O . GLN A 1 107 ? -16.172 1.323 -24.609 1 85.44 107 GLN A O 1
ATOM 813 N N . LYS A 1 108 ? -16.016 3.527 -24.203 1 85.81 108 LYS A N 1
ATOM 814 C CA . LYS A 1 108 ? -14.562 3.521 -24.281 1 85.81 108 LYS A CA 1
ATOM 815 C C . LYS A 1 108 ? -13.961 2.672 -23.172 1 85.81 108 LYS A C 1
ATOM 817 O O . LYS A 1 108 ? -14.461 2.67 -22.047 1 85.81 108 LYS A O 1
ATOM 822 N N . GLU A 1 109 ? -12.914 1.983 -23.484 1 84.56 109 GLU A N 1
ATOM 823 C CA . GLU A 1 109 ? -12.266 1.071 -22.547 1 84.56 109 GLU A CA 1
ATOM 824 C C . GLU A 1 109 ? -11.797 1.808 -21.297 1 84.56 109 GLU A C 1
ATOM 826 O O . GLU A 1 109 ? -11.812 1.251 -20.188 1 84.56 109 GLU A O 1
ATOM 831 N N . GLU A 1 110 ? -11.438 3.09 -21.391 1 84.75 110 GLU A N 1
ATOM 832 C CA . GLU A 1 110 ? -10.938 3.873 -20.266 1 84.75 110 GLU A CA 1
ATOM 833 C C . GLU A 1 110 ? -12.047 4.152 -19.25 1 84.75 110 GLU A C 1
ATOM 835 O O . GLU A 1 110 ? -11.766 4.383 -18.078 1 84.75 110 GLU A O 1
ATOM 840 N N . ASN A 1 111 ? -13.32 4.062 -19.703 1 91.19 111 ASN A N 1
ATOM 841 C CA . ASN A 1 111 ? -14.453 4.41 -18.844 1 91.19 111 ASN A CA 1
ATOM 842 C C . ASN A 1 111 ? -15.07 3.17 -18.203 1 91.19 111 ASN A C 1
ATOM 844 O O . ASN A 1 111 ? -15.945 3.283 -17.344 1 91.19 111 ASN A O 1
ATOM 848 N N . LEU A 1 112 ? -14.602 2.008 -18.625 1 93 112 LEU A N 1
ATOM 849 C CA . LEU A 1 112 ? -15.227 0.758 -18.203 1 93 112 LEU A CA 1
ATOM 850 C C . LEU A 1 112 ? -15.102 0.558 -16.703 1 93 112 LEU A C 1
ATOM 852 O O . LEU A 1 112 ? -16.062 0.193 -16.031 1 93 112 LEU A O 1
ATOM 856 N N . PRO A 1 113 ? -13.945 0.838 -16.141 1 94.06 113 PRO A N 1
ATOM 857 C CA . PRO A 1 113 ? -13.844 0.627 -14.688 1 94.06 113 PRO A CA 1
ATOM 858 C C . PRO A 1 113 ? -14.844 1.469 -13.898 1 94.06 113 PRO A C 1
ATOM 860 O O . PRO A 1 113 ? -15.5 0.96 -12.984 1 94.06 113 PRO A O 1
ATOM 863 N N . ALA A 1 114 ? -14.961 2.709 -14.258 1 94.06 114 ALA A N 1
ATOM 864 C CA . ALA A 1 114 ? -15.906 3.592 -13.57 1 94.06 114 ALA A CA 1
ATOM 865 C C . ALA A 1 114 ? -17.344 3.135 -13.789 1 94.06 114 ALA A C 1
ATOM 867 O O . ALA A 1 114 ? -18.172 3.199 -12.883 1 94.06 114 ALA A O 1
ATOM 868 N N . SER A 1 115 ? -17.641 2.699 -14.992 1 95.12 115 SER A N 1
ATOM 869 C CA . SER A 1 115 ? -18.969 2.219 -15.312 1 95.12 115 SER A CA 1
ATOM 870 C C . SER A 1 115 ? -19.328 0.973 -14.508 1 95.12 115 SER A C 1
ATOM 872 O O . SER A 1 115 ? -20.406 0.885 -13.93 1 95.12 115 SER A O 1
ATOM 874 N N . PHE A 1 116 ? -18.406 0.051 -14.438 1 96.38 116 PHE A N 1
ATOM 875 C CA . PHE A 1 116 ? -18.641 -1.191 -13.711 1 96.38 116 PHE A CA 1
ATOM 876 C C . PHE A 1 116 ? -18.797 -0.925 -12.219 1 96.38 116 PHE A C 1
ATOM 878 O O . PHE A 1 116 ? -19.641 -1.53 -11.562 1 96.38 116 PHE A O 1
ATOM 885 N N . ASP A 1 117 ? -17.984 -0.047 -11.695 1 95.94 117 ASP A N 1
ATOM 886 C CA . ASP A 1 117 ? -18.078 0.276 -10.273 1 95.94 117 ASP A CA 1
ATOM 887 C C . ASP A 1 117 ? -19.438 0.9 -9.945 1 95.94 117 ASP A C 1
ATOM 889 O O . ASP A 1 117 ? -20.031 0.581 -8.922 1 95.94 117 ASP A O 1
ATOM 893 N N . CYS A 1 118 ? -19.797 1.8 -10.758 1 96.31 118 CYS A N 1
ATOM 894 C CA . CYS A 1 118 ? -21.109 2.42 -10.555 1 96.31 118 CYS A CA 1
ATOM 895 C C . CYS A 1 118 ? -22.219 1.393 -10.688 1 96.31 118 CYS A C 1
ATOM 897 O O . CYS A 1 118 ? -23.156 1.374 -9.883 1 96.31 118 CYS A O 1
ATOM 899 N N . LEU A 1 119 ? -22.156 0.549 -11.672 1 95.69 119 LEU A N 1
ATOM 900 C CA . LEU A 1 119 ? -23.141 -0.503 -11.859 1 95.69 119 LEU A CA 1
ATOM 901 C C . LEU A 1 119 ? -23.188 -1.43 -10.648 1 95.69 119 LEU A C 1
ATOM 903 O O . LEU A 1 119 ? -24.266 -1.864 -10.242 1 95.69 119 LEU A O 1
ATOM 907 N N . ALA A 1 120 ? -22 -1.778 -10.148 1 95.5 120 ALA A N 1
ATOM 908 C CA . ALA A 1 120 ? -21.938 -2.627 -8.961 1 95.5 120 ALA A CA 1
ATOM 909 C C . ALA A 1 120 ? -22.719 -2.004 -7.801 1 95.5 120 ALA A C 1
ATOM 911 O O . ALA A 1 120 ? -23.438 -2.699 -7.078 1 95.5 120 ALA A O 1
ATOM 912 N N . THR A 1 121 ? -22.594 -0.689 -7.668 1 94.12 121 THR A N 1
ATOM 913 C CA . THR A 1 121 ? -23.297 0.024 -6.609 1 94.12 121 THR A CA 1
ATOM 914 C C . THR A 1 121 ? -24.797 -0.023 -6.836 1 94.12 121 THR A C 1
ATOM 916 O O . THR A 1 121 ? -25.578 -0.204 -5.891 1 94.12 121 THR A O 1
ATOM 919 N N . VAL A 1 122 ? -25.219 0.119 -8.031 1 94.12 122 VAL A N 1
ATOM 920 C CA . VAL A 1 122 ? -26.641 0.089 -8.383 1 94.12 122 VAL A CA 1
ATOM 921 C C . VAL A 1 122 ? -27.203 -1.306 -8.125 1 94.12 122 VAL A C 1
ATOM 923 O O . VAL A 1 122 ? -28.281 -1.448 -7.543 1 94.12 122 VAL A O 1
ATOM 926 N N . LEU A 1 123 ? -26.484 -2.32 -8.5 1 93.06 123 LEU A N 1
ATOM 927 C CA . LEU A 1 123 ? -26.938 -3.697 -8.328 1 93.06 123 LEU A CA 1
ATOM 928 C C . LEU A 1 123 ? -27.031 -4.059 -6.852 1 93.06 123 LEU A C 1
ATOM 930 O O . LEU A 1 123 ? -27.938 -4.801 -6.445 1 93.06 123 LEU A O 1
ATOM 934 N N . LYS A 1 124 ? -26.125 -3.576 -6.066 1 91.12 124 LYS A N 1
ATOM 935 C CA . LYS A 1 124 ? -26.078 -3.889 -4.641 1 91.12 124 LYS A CA 1
ATOM 936 C C . LYS A 1 124 ? -27.234 -3.211 -3.893 1 91.12 124 LYS A C 1
ATOM 938 O O . LYS A 1 124 ? -27.812 -3.801 -2.984 1 91.12 124 LYS A O 1
ATOM 943 N N . ASN A 1 125 ? -27.578 -1.992 -4.309 1 89.94 125 ASN A N 1
ATOM 944 C CA . ASN A 1 125 ? -28.469 -1.182 -3.486 1 89.94 125 ASN A CA 1
ATOM 945 C C . ASN A 1 125 ? -29.875 -1.119 -4.074 1 89.94 125 ASN A C 1
ATOM 947 O O . ASN A 1 125 ? -30.844 -0.892 -3.348 1 89.94 125 ASN A O 1
ATOM 951 N N . PHE A 1 126 ? -30.047 -1.265 -5.332 1 91.56 126 PHE A N 1
ATOM 952 C CA . PHE A 1 126 ? -31.344 -1.172 -5.984 1 91.56 126 PHE A CA 1
ATOM 953 C C . PHE A 1 126 ? -31.719 -2.498 -6.633 1 91.56 126 PHE A C 1
ATOM 955 O O . PHE A 1 126 ? -31.938 -2.564 -7.848 1 91.56 126 PHE A O 1
ATOM 962 N N . ARG A 1 127 ? -32 -3.506 -5.824 1 88.19 127 ARG A N 1
ATOM 963 C CA . ARG A 1 127 ? -32.25 -4.871 -6.285 1 88.19 127 ARG A CA 1
ATOM 964 C C . ARG A 1 127 ? -33.594 -4.98 -7.004 1 88.19 127 ARG A C 1
ATOM 966 O O . ARG A 1 127 ? -33.719 -5.711 -7.988 1 88.19 127 ARG A O 1
ATOM 973 N N . GLY A 1 128 ? -34.5 -4.273 -6.602 1 88.44 128 GLY A N 1
ATOM 974 C CA . GLY A 1 128 ? -35.844 -4.34 -7.156 1 88.44 128 GLY A CA 1
ATOM 975 C C . GLY A 1 128 ? -35.938 -3.754 -8.547 1 88.44 128 GLY A C 1
ATOM 976 O O . GLY A 1 128 ? -36.188 -4.477 -9.516 1 88.44 128 GLY A O 1
ATOM 977 N N . PRO A 1 129 ? -35.562 -2.523 -8.695 1 90.44 129 PRO A N 1
ATOM 978 C CA . PRO A 1 129 ? -35.688 -1.85 -9.992 1 90.44 129 PRO A CA 1
ATOM 979 C C . PRO A 1 129 ? -34.781 -2.451 -11.062 1 90.44 129 PRO A C 1
ATOM 981 O O . PRO A 1 129 ? -35.062 -2.314 -12.258 1 90.44 129 PRO A O 1
ATOM 984 N N . VAL A 1 130 ? -33.75 -3.115 -10.695 1 93.06 130 VAL A N 1
ATOM 985 C CA . VAL A 1 130 ? -32.75 -3.613 -11.641 1 93.06 130 VAL A CA 1
ATOM 986 C C . VAL A 1 130 ? -33.156 -5.008 -12.117 1 93.06 130 VAL A C 1
ATOM 988 O O . VAL A 1 130 ? -32.656 -5.488 -13.133 1 93.06 130 VAL A O 1
ATOM 991 N N . PHE A 1 131 ? -34.094 -5.695 -11.531 1 92.38 131 PHE A N 1
ATOM 992 C CA . PHE A 1 131 ? -34.438 -7.09 -11.758 1 92.38 131 PHE A CA 1
ATOM 993 C C . PHE A 1 131 ? -34.781 -7.328 -13.227 1 92.38 131 PHE A C 1
ATOM 995 O O . PHE A 1 131 ? -34.312 -8.289 -13.828 1 92.38 131 PHE A O 1
ATOM 1002 N N . PRO A 1 132 ? -35.469 -6.418 -13.891 1 92.06 132 PRO A N 1
ATOM 1003 C CA . PRO A 1 132 ? -35.812 -6.641 -15.297 1 92.06 132 PRO A CA 1
ATOM 1004 C C . PRO A 1 132 ? -34.562 -6.613 -16.203 1 92.06 132 PRO A C 1
ATOM 1006 O O . PRO A 1 132 ? -34.625 -7.137 -17.312 1 92.06 132 PRO A O 1
ATOM 1009 N N . PHE A 1 133 ? -33.562 -6.043 -15.797 1 92.69 133 PHE A N 1
ATOM 1010 C CA . PHE A 1 133 ? -32.375 -5.879 -16.625 1 92.69 133 PHE A CA 1
ATOM 1011 C C . PHE A 1 133 ? -31.328 -6.91 -16.25 1 92.69 133 PHE A C 1
ATOM 1013 O O . PHE A 1 133 ? -30.203 -6.855 -16.75 1 92.69 133 PHE A O 1
ATOM 1020 N N . LYS A 1 134 ? -31.531 -7.789 -15.453 1 92.88 134 LYS A N 1
ATOM 1021 C CA . LYS A 1 134 ? -30.562 -8.742 -14.93 1 92.88 134 LYS A CA 1
ATOM 1022 C C . LYS A 1 134 ? -29.891 -9.523 -16.047 1 92.88 134 LYS A C 1
ATOM 1024 O O . LYS A 1 134 ? -28.656 -9.602 -16.109 1 92.88 134 LYS A O 1
ATOM 1029 N N . ASN A 1 135 ? -30.625 -10.078 -16.969 1 91.81 135 ASN A N 1
ATOM 1030 C CA . ASN A 1 135 ? -30.078 -10.898 -18.047 1 91.81 135 ASN A CA 1
ATOM 1031 C C . ASN A 1 135 ? -29.266 -10.062 -19.031 1 91.81 135 ASN A C 1
ATOM 1033 O O . ASN A 1 135 ? -28.203 -10.5 -19.484 1 91.81 135 ASN A O 1
ATOM 1037 N N . ALA A 1 136 ? -29.797 -8.93 -19.266 1 91.94 136 ALA A N 1
ATOM 1038 C CA . ALA A 1 136 ? -29.062 -8.031 -20.172 1 91.94 136 ALA A CA 1
ATOM 1039 C C . ALA A 1 136 ? -27.734 -7.621 -19.562 1 91.94 136 ALA A C 1
ATOM 1041 O O . ALA A 1 136 ? -26.719 -7.535 -20.266 1 91.94 136 ALA A O 1
ATOM 1042 N N . MET A 1 137 ? -27.766 -7.387 -18.312 1 92.69 137 MET A N 1
ATOM 1043 C CA . MET A 1 137 ? -26.547 -7.004 -17.609 1 92.69 137 MET A CA 1
ATOM 1044 C C . MET A 1 137 ? -25.562 -8.164 -17.578 1 92.69 137 MET A C 1
ATOM 1046 O O . MET A 1 137 ? -24.359 -7.965 -17.734 1 92.69 137 MET A O 1
ATOM 1050 N N . GLU A 1 138 ? -26.016 -9.305 -17.328 1 93.94 138 GLU A N 1
ATOM 1051 C CA . GLU A 1 138 ? -25.156 -10.484 -17.328 1 93.94 138 GLU A CA 1
ATOM 1052 C C . GLU A 1 138 ? -24.484 -10.68 -18.688 1 93.94 138 GLU A C 1
ATOM 1054 O O . GLU A 1 138 ? -23.266 -10.914 -18.75 1 93.94 138 GLU A O 1
ATOM 1059 N N . ASP A 1 139 ? -25.266 -10.523 -19.719 1 93.25 139 ASP A N 1
ATOM 1060 C CA . ASP A 1 139 ? -24.719 -10.664 -21.062 1 93.25 139 ASP A CA 1
ATOM 1061 C C . ASP A 1 139 ? -23.672 -9.594 -21.344 1 93.25 139 ASP A C 1
ATOM 1063 O O . ASP A 1 139 ? -22.641 -9.875 -21.969 1 93.25 139 ASP A O 1
ATOM 1067 N N . LEU A 1 140 ? -23.969 -8.484 -20.906 1 93.5 140 LEU A N 1
ATOM 1068 C CA . LEU A 1 140 ? -23.016 -7.387 -21.094 1 93.5 140 LEU A CA 1
ATOM 1069 C C . LEU A 1 140 ? -21.703 -7.676 -20.375 1 93.5 140 LEU A C 1
ATOM 1071 O O . LEU A 1 140 ? -20.625 -7.531 -20.953 1 93.5 140 LEU A O 1
ATOM 1075 N N . LEU A 1 141 ? -21.812 -8.078 -19.141 1 95.31 141 LEU A N 1
ATOM 1076 C CA . LEU A 1 141 ? -20.609 -8.328 -18.344 1 95.31 141 LEU A CA 1
ATOM 1077 C C . LEU A 1 141 ? -19.812 -9.492 -18.938 1 95.31 141 LEU A C 1
ATOM 1079 O O . LEU A 1 141 ? -18.578 -9.461 -18.953 1 95.31 141 LEU A O 1
ATOM 1083 N N . LEU A 1 142 ? -20.5 -10.516 -19.453 1 95.69 142 LEU A N 1
ATOM 1084 C CA . LEU A 1 142 ? -19.844 -11.695 -20 1 95.69 142 LEU A CA 1
ATOM 1085 C C . LEU A 1 142 ? -19.047 -11.336 -21.25 1 95.69 142 LEU A C 1
ATOM 1087 O O . LEU A 1 142 ? -18.031 -11.961 -21.547 1 95.69 142 LEU A O 1
ATOM 1091 N N . SER A 1 143 ? -19.391 -10.312 -21.906 1 93.62 143 SER A N 1
ATOM 1092 C CA . SER A 1 143 ? -18.703 -9.898 -23.125 1 93.62 143 SER A CA 1
ATOM 1093 C C . SER A 1 143 ? -17.344 -9.289 -22.828 1 93.62 143 SER A C 1
ATOM 1095 O O . SER A 1 143 ? -16.484 -9.188 -23.703 1 93.62 143 SER A O 1
ATOM 1097 N N . TYR A 1 144 ? -17.094 -8.961 -21.547 1 94.06 144 TYR A N 1
ATOM 1098 C CA . TYR A 1 144 ? -15.859 -8.25 -21.203 1 94.06 144 TYR A CA 1
ATOM 1099 C C . TYR A 1 144 ? -14.914 -9.156 -20.422 1 94.06 144 TYR A C 1
ATOM 1101 O O . TYR A 1 144 ? -13.961 -8.68 -19.797 1 94.06 144 TYR A O 1
ATOM 1109 N N . PHE A 1 145 ? -15.039 -10.453 -20.484 1 94.62 145 PHE A N 1
ATOM 1110 C CA . PHE A 1 145 ? -14.234 -11.383 -19.703 1 94.62 145 PHE A CA 1
ATOM 1111 C C . PHE A 1 145 ? -12.852 -11.555 -20.328 1 94.62 145 PHE A C 1
ATOM 1113 O O . PHE A 1 145 ? -11.953 -12.133 -19.719 1 94.62 145 PHE A O 1
ATOM 1120 N N . ASP A 1 146 ? -12.641 -10.961 -21.484 1 92.81 146 ASP A N 1
ATOM 1121 C CA . ASP A 1 146 ? -11.336 -11.078 -22.141 1 92.81 146 ASP A CA 1
ATOM 1122 C C . ASP A 1 146 ? -10.57 -9.758 -22.078 1 92.81 146 ASP A C 1
ATOM 1124 O O . ASP A 1 146 ? -9.625 -9.547 -22.844 1 92.81 146 ASP A O 1
ATOM 1128 N N . LEU A 1 147 ? -10.984 -8.93 -21.141 1 91.38 147 LEU A N 1
ATOM 1129 C CA . LEU A 1 147 ? -10.297 -7.652 -20.953 1 91.38 147 LEU A CA 1
ATOM 1130 C C . LEU A 1 147 ? -8.898 -7.867 -20.391 1 91.38 147 LEU A C 1
ATOM 1132 O O . LEU A 1 147 ? -8.711 -8.711 -19.5 1 91.38 147 LEU A O 1
ATOM 1136 N N . VAL A 1 148 ? -7.973 -7.129 -20.875 1 88.5 148 VAL A N 1
ATOM 1137 C CA . VAL A 1 148 ? -6.582 -7.277 -20.469 1 88.5 148 VAL A CA 1
ATOM 1138 C C . VAL A 1 148 ? -6.281 -6.34 -19.297 1 88.5 148 VAL A C 1
ATOM 1140 O O . VAL A 1 148 ? -5.5 -6.676 -18.406 1 88.5 148 VAL A O 1
ATOM 1143 N N . ASP A 1 149 ? -6.965 -5.137 -19.219 1 88.25 149 ASP A N 1
ATOM 1144 C CA . ASP A 1 149 ? -6.719 -4.148 -18.188 1 88.25 149 ASP A CA 1
ATOM 1145 C C . ASP A 1 149 ? -7.168 -4.664 -16.812 1 88.25 149 ASP A C 1
ATOM 1147 O O . ASP A 1 149 ? -8.359 -4.895 -16.594 1 88.25 149 ASP A O 1
ATOM 1151 N N . LEU A 1 150 ? -6.273 -4.773 -15.938 1 90.88 150 LEU A N 1
ATOM 1152 C CA . LEU A 1 150 ? -6.527 -5.395 -14.641 1 90.88 150 LEU A CA 1
ATOM 1153 C C . LEU A 1 150 ? -7.477 -4.539 -13.805 1 90.88 150 LEU A C 1
ATOM 1155 O O . LEU A 1 150 ? -8.266 -5.07 -13.016 1 90.88 150 LEU A O 1
ATOM 1159 N N . ILE A 1 151 ? -7.453 -3.213 -13.914 1 91.56 151 ILE A N 1
ATOM 1160 C CA . ILE A 1 151 ? -8.336 -2.328 -13.156 1 91.56 151 ILE A CA 1
ATOM 1161 C C . ILE A 1 151 ? -9.781 -2.533 -13.617 1 91.56 151 ILE A C 1
ATOM 1163 O O . ILE A 1 151 ? -10.688 -2.631 -12.789 1 91.56 151 ILE A O 1
ATOM 1167 N N . ALA A 1 152 ? -9.883 -2.635 -14.875 1 94.31 152 ALA A N 1
ATOM 1168 C CA . ALA A 1 152 ? -11.219 -2.855 -15.43 1 94.31 152 ALA A CA 1
ATOM 1169 C C . ALA A 1 152 ? -11.758 -4.227 -15.031 1 94.31 152 ALA A C 1
ATOM 1171 O O . ALA A 1 152 ? -12.945 -4.367 -14.727 1 94.31 152 ALA A O 1
ATOM 1172 N N . VAL A 1 153 ? -10.906 -5.203 -15.023 1 96.62 153 VAL A N 1
ATOM 1173 C CA . VAL A 1 153 ? -11.328 -6.562 -14.688 1 96.62 153 VAL A CA 1
ATOM 1174 C C . VAL A 1 153 ? -11.734 -6.625 -13.219 1 96.62 153 VAL A C 1
ATOM 1176 O O . VAL A 1 153 ? -12.695 -7.309 -12.859 1 96.62 153 VAL A O 1
ATOM 1179 N N . SER A 1 154 ? -10.945 -5.941 -12.383 1 96.31 154 SER A N 1
ATOM 1180 C CA . SER A 1 154 ? -11.297 -5.914 -10.969 1 96.31 154 SER A CA 1
ATOM 1181 C C . SER A 1 154 ? -12.672 -5.305 -10.75 1 96.31 154 SER A C 1
ATOM 1183 O O . SER A 1 154 ? -13.461 -5.805 -9.938 1 96.31 154 SER A O 1
ATOM 1185 N N . SER A 1 155 ? -12.953 -4.211 -11.453 1 96.62 155 SER A N 1
ATOM 1186 C CA . SER A 1 155 ? -14.266 -3.59 -11.359 1 96.62 155 SER A CA 1
ATOM 1187 C C . SER A 1 155 ? -15.344 -4.492 -11.953 1 96.62 155 SER A C 1
ATOM 1189 O O . SER A 1 155 ? -16.469 -4.539 -11.445 1 96.62 155 SER A O 1
ATOM 1191 N N . LEU A 1 156 ? -15.016 -5.117 -13.039 1 97.25 156 LEU A N 1
ATOM 1192 C CA . LEU A 1 156 ? -15.93 -6.078 -13.648 1 97.25 156 LEU A CA 1
ATOM 1193 C C . LEU A 1 156 ? -16.266 -7.199 -12.672 1 97.25 156 LEU A C 1
ATOM 1195 O O . LEU A 1 156 ? -17.438 -7.566 -12.539 1 97.25 156 LEU A O 1
ATOM 1199 N N . ALA A 1 157 ? -15.25 -7.719 -12.031 1 97.44 157 ALA A N 1
ATOM 1200 C CA . ALA A 1 157 ? -15.438 -8.797 -11.062 1 97.44 157 ALA A CA 1
ATOM 1201 C C . ALA A 1 157 ? -16.328 -8.352 -9.914 1 97.44 157 ALA A C 1
ATOM 1203 O O . ALA A 1 157 ? -17.188 -9.109 -9.461 1 97.44 157 ALA A O 1
ATOM 1204 N N . LYS A 1 158 ? -16.125 -7.164 -9.469 1 96.12 158 LYS A N 1
ATOM 1205 C CA . LYS A 1 158 ? -16.953 -6.602 -8.406 1 96.12 158 LYS A CA 1
ATOM 1206 C C . LYS A 1 158 ? -18.422 -6.523 -8.836 1 96.12 158 LYS A C 1
ATOM 1208 O O . LYS A 1 158 ? -19.312 -6.848 -8.055 1 96.12 158 LYS A O 1
ATOM 1213 N N . CYS A 1 159 ? -18.578 -6.07 -10.016 1 96.31 159 CYS A N 1
ATOM 1214 C CA . CYS A 1 159 ? -19.922 -5.945 -10.547 1 96.31 159 CYS A CA 1
ATOM 1215 C C . CYS A 1 159 ? -20.562 -7.312 -10.742 1 96.31 159 CYS A C 1
ATOM 1217 O O . CYS A 1 159 ? -21.703 -7.531 -10.328 1 96.31 159 CYS A O 1
ATOM 1219 N N . TYR A 1 160 ? -19.906 -8.273 -11.352 1 96.62 160 TYR A N 1
ATOM 1220 C CA . TYR A 1 160 ? -20.422 -9.609 -11.617 1 96.62 160 TYR A CA 1
ATOM 1221 C C . TYR A 1 160 ? -20.797 -10.312 -10.32 1 96.62 160 TYR A C 1
ATOM 1223 O O . TYR A 1 160 ? -21.781 -11.07 -10.281 1 96.62 160 TYR A O 1
ATOM 1231 N N . ALA A 1 161 ? -20.062 -10.055 -9.273 1 95.31 161 ALA A N 1
ATOM 1232 C CA . ALA A 1 161 ? -20.281 -10.703 -7.984 1 95.31 161 ALA A CA 1
ATOM 1233 C C . ALA A 1 161 ? -21.609 -10.258 -7.371 1 95.31 161 ALA A C 1
ATOM 1235 O O . ALA A 1 161 ? -22.141 -10.93 -6.484 1 95.31 161 ALA A O 1
ATOM 1236 N N . GLN A 1 162 ? -22.172 -9.172 -7.863 1 94.5 162 GLN A N 1
ATOM 1237 C CA . GLN A 1 162 ? -23.406 -8.641 -7.289 1 94.5 162 GLN A CA 1
ATOM 1238 C C . GLN A 1 162 ? -24.641 -9.195 -8.008 1 94.5 162 GLN A C 1
ATOM 1240 O O . GLN A 1 162 ? -25.766 -9.062 -7.527 1 94.5 162 GLN A O 1
ATOM 1245 N N . LEU A 1 163 ? -24.531 -9.938 -9 1 94.06 163 LEU A N 1
ATOM 1246 C CA . LEU A 1 163 ? -25.625 -10.359 -9.867 1 94.06 163 LEU A CA 1
ATOM 1247 C C . LEU A 1 163 ? -26.547 -11.336 -9.148 1 94.06 163 LEU A C 1
ATOM 1249 O O . LEU A 1 163 ? -27.766 -11.25 -9.258 1 94.06 163 LEU A O 1
ATOM 1253 N N . PRO A 1 164 ? -26.016 -12.258 -8.312 1 93.25 164 PRO A N 1
ATOM 1254 C CA . PRO A 1 164 ? -26.875 -13.258 -7.695 1 93.25 164 PRO A CA 1
ATOM 1255 C C . PRO A 1 164 ? -27.844 -12.656 -6.68 1 93.25 164 PRO A C 1
ATOM 1257 O O . PRO A 1 164 ? -28.828 -13.297 -6.301 1 93.25 164 PRO A O 1
ATOM 1260 N N . GLN A 1 165 ? -27.578 -11.516 -6.254 1 91.19 165 GLN A N 1
ATOM 1261 C CA . GLN A 1 165 ? -28.438 -10.938 -5.219 1 91.19 165 GLN A CA 1
ATOM 1262 C C . GLN A 1 165 ? -29.594 -10.164 -5.828 1 91.19 165 GLN A C 1
ATOM 1264 O O . GLN A 1 165 ? -30.422 -9.602 -5.105 1 91.19 165 GLN A O 1
ATOM 1269 N N . ILE A 1 166 ? -29.656 -10.156 -7.152 1 91.44 166 ILE A N 1
ATOM 1270 C CA . ILE A 1 166 ? -30.734 -9.445 -7.836 1 91.44 166 ILE A CA 1
ATOM 1271 C C . ILE A 1 166 ? -32 -10.289 -7.816 1 91.44 166 ILE A C 1
ATOM 1273 O O . ILE A 1 166 ? -31.969 -11.484 -8.117 1 91.44 166 ILE A O 1
ATOM 1277 N N . GLY A 1 167 ? -33.062 -9.664 -7.355 1 82.94 167 GLY A N 1
ATOM 1278 C CA . GLY A 1 167 ? -34.344 -10.352 -7.246 1 82.94 167 GLY A CA 1
ATOM 1279 C C . GLY A 1 167 ? -34.781 -10.57 -5.812 1 82.94 167 GLY A C 1
ATOM 1280 O O . GLY A 1 167 ? -34.188 -10.047 -4.883 1 82.94 167 GLY A O 1
ATOM 1281 N N . GLY A 1 168 ? -35.812 -11.289 -5.578 1 80.62 168 GLY A N 1
ATOM 1282 C CA . GLY A 1 168 ? -36.344 -11.547 -4.25 1 80.62 168 GLY A CA 1
ATOM 1283 C C . GLY A 1 168 ? -35.531 -12.547 -3.461 1 80.62 168 GLY A C 1
ATOM 1284 O O . GLY A 1 168 ? -35 -13.5 -4.031 1 80.62 168 GLY A O 1
ATOM 1285 N N . SER A 1 169 ? -35.312 -12.312 -2.229 1 81.25 169 SER A N 1
ATOM 1286 C CA . SER A 1 169 ? -34.531 -13.156 -1.354 1 81.25 169 SER A CA 1
ATOM 1287 C C . SER A 1 169 ? -35.219 -14.477 -1.055 1 81.25 169 SER A C 1
ATOM 1289 O O . SER A 1 169 ? -34.562 -15.461 -0.686 1 81.25 169 SER A O 1
ATOM 1291 N N . GLY A 1 170 ? -36.438 -14.562 -1.333 1 77.88 170 GLY A N 1
ATOM 1292 C CA . GLY A 1 170 ? -37.188 -15.75 -0.973 1 77.88 170 GLY A CA 1
ATOM 1293 C C . GLY A 1 170 ? -37.312 -15.961 0.526 1 77.88 170 GLY A C 1
ATOM 1294 O O . GLY A 1 170 ? -37.25 -14.992 1.297 1 77.88 170 GLY A O 1
ATOM 1295 N N . ILE A 1 171 ? -37.5 -17.188 0.882 1 80.25 171 ILE A N 1
ATOM 1296 C CA . ILE A 1 171 ? -37.625 -17.531 2.295 1 80.25 171 ILE A CA 1
ATOM 1297 C C . ILE A 1 171 ? -36.25 -17.562 2.939 1 80.25 171 ILE A C 1
ATOM 1299 O O . ILE A 1 171 ? -35.438 -18.438 2.631 1 80.25 171 ILE A O 1
ATOM 1303 N N . LYS A 1 172 ? -36.031 -16.719 3.838 1 83.06 172 LYS A N 1
ATOM 1304 C CA . LYS A 1 172 ? -34.781 -16.656 4.613 1 83.06 172 LYS A CA 1
ATOM 1305 C C . LYS A 1 172 ? -33.562 -16.578 3.699 1 83.06 172 LYS A C 1
ATOM 1307 O O . LYS A 1 172 ? -32.562 -17.219 3.967 1 83.06 172 LYS A O 1
ATOM 1312 N N . GLY A 1 173 ? -33.781 -16.016 2.436 1 85.5 173 GLY A N 1
ATOM 1313 C CA . GLY A 1 173 ? -32.656 -15.781 1.554 1 85.5 173 GLY A CA 1
ATOM 1314 C C . GLY A 1 173 ? -32.312 -16.984 0.693 1 85.5 173 GLY A C 1
ATOM 1315 O O . GLY A 1 173 ? -31.234 -17.031 0.083 1 85.5 173 GLY A O 1
ATOM 1316 N N . LEU A 1 174 ? -33.094 -18 0.595 1 87.31 174 LEU A N 1
ATOM 1317 C CA . LEU A 1 174 ? -32.844 -19.25 -0.108 1 87.31 174 LEU A CA 1
ATOM 1318 C C . LEU A 1 174 ? -32.625 -19 -1.598 1 87.31 174 LEU A C 1
ATOM 1320 O O . LEU A 1 174 ? -31.766 -19.641 -2.223 1 87.31 174 LEU A O 1
ATOM 1324 N N . SER A 1 175 ? -33.344 -18.125 -2.107 1 90 175 SER A N 1
ATOM 1325 C CA . SER A 1 175 ? -33.188 -17.812 -3.527 1 90 175 SER A CA 1
ATOM 1326 C C . SER A 1 175 ? -31.828 -17.203 -3.826 1 90 175 SER A C 1
ATOM 1328 O O . SER A 1 175 ? -31.203 -17.547 -4.828 1 90 175 SER A O 1
ATOM 1330 N N . HIS A 1 176 ? -31.406 -16.344 -2.934 1 90.94 176 HIS A N 1
ATOM 1331 C CA . HIS A 1 176 ? -30.078 -15.75 -3.086 1 90.94 176 HIS A CA 1
ATOM 1332 C C . HIS A 1 176 ? -28.984 -16.797 -2.928 1 90.94 176 HIS A C 1
ATOM 1334 O O . HIS A 1 176 ? -28 -16.781 -3.674 1 90.94 176 HIS A O 1
ATOM 1340 N N . LYS A 1 177 ? -29.188 -17.703 -2.006 1 93.25 177 LYS A N 1
ATOM 1341 C CA . LYS A 1 177 ? -28.219 -18.766 -1.776 1 93.25 177 LYS A CA 1
ATOM 1342 C C . LYS A 1 177 ? -28.094 -19.656 -3.006 1 93.25 177 LYS A C 1
ATOM 1344 O O . LYS A 1 177 ? -26.969 -19.984 -3.428 1 93.25 177 LYS A O 1
ATOM 1349 N N . GLN A 1 178 ? -29.141 -19.969 -3.58 1 93.62 178 GLN A N 1
ATOM 1350 C CA . GLN A 1 178 ? -29.156 -20.828 -4.758 1 93.62 178 GLN A CA 1
ATOM 1351 C C . GLN A 1 178 ? -28.578 -20.109 -5.973 1 93.62 178 GLN A C 1
ATOM 1353 O O . GLN A 1 178 ? -27.828 -20.703 -6.758 1 93.62 178 GLN A O 1
ATOM 1358 N N . ALA A 1 179 ? -28.938 -18.875 -6.094 1 93.56 179 ALA A N 1
ATOM 1359 C CA . ALA A 1 179 ? -28.422 -18.094 -7.215 1 93.56 179 ALA A CA 1
ATOM 1360 C C . ALA A 1 179 ? -26.906 -17.969 -7.148 1 93.56 179 ALA A C 1
ATOM 1362 O O . ALA A 1 179 ? -26.234 -18.078 -8.172 1 93.56 179 ALA A O 1
ATOM 1363 N N . TRP A 1 180 ? -26.422 -17.719 -5.957 1 95.81 180 TRP A N 1
ATOM 1364 C CA . TRP A 1 180 ? -24.969 -17.594 -5.777 1 95.81 180 TRP A CA 1
ATOM 1365 C C . TRP A 1 180 ? -24.281 -18.922 -6.109 1 95.81 180 TRP A C 1
ATOM 1367 O O . TRP A 1 180 ? -23.266 -18.938 -6.805 1 95.81 180 TRP A O 1
ATOM 1377 N N . SER A 1 181 ? -24.812 -20.062 -5.625 1 95.81 181 SER A N 1
ATOM 1378 C CA . SER A 1 181 ? -24.234 -21.375 -5.859 1 95.81 181 SER A CA 1
ATOM 1379 C C . SER A 1 181 ? -24.25 -21.734 -7.344 1 95.81 181 SER A C 1
ATOM 1381 O O . SER A 1 181 ? -23.266 -22.266 -7.867 1 95.81 181 SER A O 1
ATOM 1383 N N . GLU A 1 182 ? -25.297 -21.375 -7.945 1 95 182 GLU A N 1
ATOM 1384 C CA . GLU A 1 182 ? -25.406 -21.656 -9.375 1 95 182 GLU A CA 1
ATOM 1385 C C . GLU A 1 182 ? -24.391 -20.844 -10.172 1 95 182 GLU A C 1
ATOM 1387 O O . GLU A 1 182 ? -23.734 -21.375 -11.07 1 95 182 GLU A O 1
ATOM 1392 N N . GLN A 1 183 ? -24.312 -19.641 -9.844 1 95.25 183 GLN A N 1
ATOM 1393 C CA . GLN A 1 183 ? -23.375 -18.766 -10.547 1 95.25 183 GLN A CA 1
ATOM 1394 C C . GLN A 1 183 ? -21.938 -19.219 -10.312 1 95.25 183 GLN A C 1
ATOM 1396 O O . GLN A 1 183 ? -21.125 -19.203 -11.242 1 95.25 183 GLN A O 1
ATOM 1401 N N . SER A 1 184 ? -21.578 -19.547 -9.102 1 96.44 184 SER A N 1
ATOM 1402 C CA . SER A 1 184 ? -20.234 -20.031 -8.797 1 96.44 184 SER A CA 1
ATOM 1403 C C . SER A 1 184 ? -19.922 -21.328 -9.539 1 96.44 184 SER A C 1
ATOM 1405 O O . SER A 1 184 ? -18.812 -21.5 -10.039 1 96.44 184 SER A O 1
ATOM 1407 N N . ASP A 1 185 ? -20.875 -22.156 -9.641 1 96.69 185 ASP A N 1
ATOM 1408 C CA . ASP A 1 185 ? -20.688 -23.406 -10.359 1 96.69 185 ASP A CA 1
ATOM 1409 C C . ASP A 1 185 ? -20.438 -23.156 -11.844 1 96.69 185 ASP A C 1
ATOM 1411 O O . ASP A 1 185 ? -19.609 -23.828 -12.461 1 96.69 185 ASP A O 1
ATOM 1415 N N . LYS A 1 186 ? -21.188 -22.25 -12.336 1 96.5 186 LYS A N 1
ATOM 1416 C CA . LYS A 1 186 ? -21.016 -21.906 -13.75 1 96.5 186 LYS A CA 1
ATOM 1417 C C . LYS A 1 186 ? -19.609 -21.359 -14 1 96.5 186 LYS A C 1
ATOM 1419 O O . LYS A 1 186 ? -18.984 -21.688 -15.008 1 96.5 186 LYS A O 1
ATOM 1424 N N . VAL A 1 187 ? -19.156 -20.531 -13.109 1 97.5 187 VAL A N 1
ATOM 1425 C CA . VAL A 1 187 ? -17.828 -19.953 -13.25 1 97.5 187 VAL A CA 1
ATOM 1426 C C . VAL A 1 187 ? -16.781 -21.062 -13.148 1 97.5 187 VAL A C 1
ATOM 1428 O O . VAL A 1 187 ? -15.836 -21.109 -13.938 1 97.5 187 VAL A O 1
ATOM 1431 N N . ILE A 1 188 ? -16.969 -22.031 -12.227 1 97.5 188 ILE A N 1
ATOM 1432 C CA . ILE A 1 188 ? -16.016 -23.125 -12.023 1 97.5 188 ILE A CA 1
ATOM 1433 C C . ILE A 1 188 ? -16.016 -24.016 -13.258 1 97.5 188 ILE A C 1
ATOM 1435 O O . ILE A 1 188 ? -14.945 -24.453 -13.711 1 97.5 188 ILE A O 1
ATOM 1439 N N . LEU A 1 189 ? -17.156 -24.25 -13.812 1 96.44 189 LEU A N 1
ATOM 1440 C CA . LEU A 1 189 ? -17.25 -25.047 -15.023 1 96.44 189 LEU A CA 1
ATOM 1441 C C . LEU A 1 189 ? -16.547 -24.359 -16.188 1 96.44 189 LEU A C 1
ATOM 1443 O O . LEU A 1 189 ? -15.844 -25.016 -16.969 1 96.44 189 LEU A O 1
ATOM 1447 N N . SER A 1 190 ? -16.734 -23.062 -16.266 1 96.38 190 SER A N 1
ATOM 1448 C CA . SER A 1 190 ? -16.062 -22.297 -17.312 1 96.38 190 SER A CA 1
ATOM 1449 C C . SER A 1 190 ? -14.547 -22.328 -17.109 1 96.38 190 SER A C 1
ATOM 1451 O O . SER A 1 190 ? -13.781 -22.359 -18.078 1 96.38 190 SER A O 1
ATOM 1453 N N . LEU A 1 191 ? -14.109 -22.297 -15.891 1 97 191 LEU A N 1
ATOM 1454 C CA . LEU A 1 191 ? -12.688 -22.391 -15.586 1 97 191 LEU A CA 1
ATOM 1455 C C . LEU A 1 191 ? -12.125 -23.734 -16.016 1 97 191 LEU A C 1
ATOM 1457 O O . LEU A 1 191 ? -11.062 -23.797 -16.641 1 97 191 LEU A O 1
ATOM 1461 N N . LYS A 1 192 ? -12.82 -24.781 -15.75 1 94.88 192 LYS A N 1
ATOM 1462 C CA . LYS A 1 192 ? -12.391 -26.125 -16.141 1 94.88 192 LYS A CA 1
ATOM 1463 C C . LYS A 1 192 ? -12.312 -26.25 -17.656 1 94.88 192 LYS A C 1
ATOM 1465 O O . LYS A 1 192 ? -11.328 -26.766 -18.203 1 94.88 192 LYS A O 1
ATOM 1470 N N . SER A 1 193 ? -13.305 -25.703 -18.312 1 93.81 193 SER A N 1
ATOM 1471 C CA . SER A 1 193 ? -13.344 -25.797 -19.766 1 93.81 193 SER A CA 1
ATOM 1472 C C . SER A 1 193 ? -12.242 -24.953 -20.406 1 93.81 193 SER A C 1
ATOM 1474 O O . SER A 1 193 ? -11.625 -25.375 -21.391 1 93.81 193 SER A O 1
ATOM 1476 N N . THR A 1 194 ? -12.039 -23.781 -19.859 1 93.88 194 THR A N 1
ATOM 1477 C CA . THR A 1 194 ? -11 -22.906 -20.391 1 93.88 194 THR A CA 1
ATOM 1478 C C . THR A 1 194 ? -9.617 -23.516 -20.188 1 93.88 194 THR A C 1
ATOM 1480 O O . THR A 1 194 ? -8.75 -23.422 -21.062 1 93.88 194 THR A O 1
ATOM 1483 N N . LEU A 1 195 ? -9.383 -24.172 -19.047 1 93.5 195 LEU A N 1
ATOM 1484 C CA . LEU A 1 195 ? -8.109 -24.828 -18.781 1 93.5 195 LEU A CA 1
ATOM 1485 C C . LEU A 1 195 ? -7.879 -25.984 -19.75 1 93.5 195 LEU A C 1
ATOM 1487 O O . LEU A 1 195 ? -6.789 -26.125 -20.312 1 93.5 195 LEU A O 1
ATOM 1491 N N . LYS A 1 196 ? -8.906 -26.766 -19.953 1 91.38 196 LYS A N 1
ATOM 1492 C CA . LYS A 1 196 ? -8.797 -27.875 -20.875 1 91.38 196 LYS A CA 1
ATOM 1493 C C . LYS A 1 196 ? -8.508 -27.391 -22.297 1 91.38 196 LYS A C 1
ATOM 1495 O O . LYS A 1 196 ? -7.672 -27.953 -23 1 91.38 196 LYS A O 1
ATOM 1500 N N . SER A 1 197 ? -9.148 -26.297 -22.656 1 89.38 197 SER A N 1
ATOM 1501 C CA . SER A 1 197 ? -8.906 -25.719 -23.969 1 89.38 197 SER A CA 1
ATOM 1502 C C . SER A 1 197 ? -7.484 -25.172 -24.078 1 89.38 197 SER A C 1
ATOM 1504 O O . SER A 1 197 ? -6.848 -25.297 -25.141 1 89.38 197 SER A O 1
ATOM 1506 N N . PHE A 1 198 ? -7.035 -24.641 -23.078 1 91.25 198 PHE A N 1
ATOM 1507 C CA . PHE A 1 198 ? -5.676 -24.109 -23.047 1 91.25 198 PHE A CA 1
ATOM 1508 C C . PHE A 1 198 ? -4.66 -25.234 -23.188 1 91.25 198 PHE A C 1
ATOM 1510 O O . PHE A 1 198 ? -3.633 -25.078 -23.844 1 91.25 198 PHE A O 1
ATOM 1517 N N . LEU A 1 199 ? -4.996 -26.375 -22.531 1 88.69 199 LEU A N 1
ATOM 1518 C CA . LEU A 1 199 ? -4.09 -27.516 -22.578 1 88.69 199 LEU A CA 1
ATOM 1519 C C . LEU A 1 199 ? -4.207 -28.25 -23.922 1 88.69 199 LEU A C 1
ATOM 1521 O O . LEU A 1 199 ? -3.518 -29.25 -24.141 1 88.69 199 LEU A O 1
ATOM 1525 N N . GLY A 1 200 ? -5.059 -27.828 -24.844 1 83.56 200 GLY A N 1
ATOM 1526 C CA . GLY A 1 200 ? -5.137 -28.344 -26.203 1 83.56 200 GLY A CA 1
ATOM 1527 C C . GLY A 1 200 ? -6.23 -29.391 -26.375 1 83.56 200 GLY A C 1
ATOM 1528 O O . GLY A 1 200 ? -6.328 -30.016 -27.422 1 83.56 200 GLY A O 1
ATOM 1529 N N . GLU A 1 201 ? -7.02 -29.5 -25.328 1 83.88 201 GLU A N 1
ATOM 1530 C CA . GLU A 1 201 ? -8.109 -30.469 -25.422 1 83.88 201 GLU A CA 1
ATOM 1531 C C . GLU A 1 201 ? -9.344 -29.844 -26.078 1 83.88 201 GLU A C 1
ATOM 1533 O O . GLU A 1 201 ? -9.609 -28.656 -25.906 1 83.88 201 GLU A O 1
ATOM 1538 N N . THR A 1 202 ? -9.922 -30.5 -26.938 1 79.25 202 THR A N 1
ATOM 1539 C CA . THR A 1 202 ? -11.141 -30 -27.578 1 79.25 202 THR A CA 1
ATOM 1540 C C . THR A 1 202 ? -12.352 -30.281 -26.688 1 79.25 202 THR A C 1
ATOM 1542 O O . THR A 1 202 ? -12.789 -31.422 -26.562 1 79.25 202 THR A O 1
ATOM 1545 N N . VAL A 1 203 ? -12.703 -29.375 -25.938 1 77.56 203 VAL A N 1
ATOM 1546 C CA . VAL A 1 203 ? -13.844 -29.547 -25.047 1 77.56 203 VAL A CA 1
ATOM 1547 C C . VAL A 1 203 ? -14.906 -28.5 -25.375 1 77.56 203 VAL A C 1
ATOM 1549 O O . VAL A 1 203 ? -14.594 -27.406 -25.859 1 77.56 203 VAL A O 1
ATOM 1552 N N . SER A 1 204 ? -16.109 -28.859 -25.219 1 78.5 204 SER A N 1
ATOM 1553 C CA . SER A 1 204 ? -17.234 -27.938 -25.359 1 78.5 204 SER A CA 1
ATOM 1554 C C . SER A 1 204 ? -17.266 -26.906 -24.234 1 78.5 204 SER A C 1
ATOM 1556 O O . SER A 1 204 ? -16.922 -27.234 -23.094 1 78.5 204 SER A O 1
ATOM 1558 N N . GLU A 1 205 ? -17.453 -25.719 -24.625 1 73.31 205 GLU A N 1
ATOM 1559 C CA . GLU A 1 205 ? -17.562 -24.656 -23.625 1 73.31 205 GLU A CA 1
ATOM 1560 C C . GLU A 1 205 ? -18.781 -24.859 -22.734 1 73.31 205 GLU A C 1
ATOM 1562 O O . GLU A 1 205 ? -19.906 -24.922 -23.234 1 73.31 205 GLU A O 1
ATOM 1567 N N . GLU A 1 206 ? -18.578 -25.25 -21.531 1 79.56 206 GLU A N 1
ATOM 1568 C CA . GLU A 1 206 ? -19.625 -25.422 -20.516 1 79.56 206 GLU A CA 1
ATOM 1569 C C . GLU A 1 206 ? -19.609 -24.281 -19.5 1 79.56 206 GLU A C 1
ATOM 1571 O O . GLU A 1 206 ? -18.578 -23.609 -19.344 1 79.56 206 GLU A O 1
ATOM 1576 N N . GLY A 1 207 ? -20.75 -23.953 -19.031 1 88.75 207 GLY A N 1
ATOM 1577 C CA . GLY A 1 207 ? -20.844 -22.969 -17.969 1 88.75 207 GLY A CA 1
ATOM 1578 C C . GLY A 1 207 ? -21.406 -21.641 -18.438 1 88.75 207 GLY A C 1
ATOM 1579 O O . GLY A 1 207 ? -22.562 -21.578 -18.891 1 88.75 207 GLY A O 1
ATOM 1580 N N . LEU A 1 208 ? -20.5 -20.656 -18.516 1 93.25 208 LEU A N 1
ATOM 1581 C CA . LEU A 1 208 ? -20.922 -19.312 -18.891 1 93.25 208 LEU A CA 1
ATOM 1582 C C . LEU A 1 208 ? -20.922 -19.141 -20.406 1 93.25 208 LEU A C 1
ATOM 1584 O O . LEU A 1 208 ? -20.172 -19.812 -21.109 1 93.25 208 LEU A O 1
ATOM 1588 N N . ASN A 1 209 ? -21.781 -18.312 -20.828 1 90.94 209 ASN A N 1
ATOM 1589 C CA . ASN A 1 209 ? -21.812 -18 -22.25 1 90.94 209 ASN A CA 1
ATOM 1590 C C . ASN A 1 209 ? -20.781 -16.938 -22.625 1 90.94 209 ASN A C 1
ATOM 1592 O O . ASN A 1 209 ? -21.109 -15.773 -22.797 1 90.94 209 ASN A O 1
ATOM 1596 N N . LEU A 1 210 ? -19.562 -17.406 -22.812 1 92.69 210 LEU A N 1
ATOM 1597 C CA . LEU A 1 210 ? -18.453 -16.5 -23.094 1 92.69 210 LEU A CA 1
ATOM 1598 C C . LEU A 1 210 ? -18.25 -16.359 -24.594 1 92.69 210 LEU A C 1
ATOM 1600 O O . LEU A 1 210 ? -18.672 -17.219 -25.375 1 92.69 210 LEU A O 1
ATOM 1604 N N . PRO A 1 211 ? -17.641 -15.289 -24.953 1 88.38 211 PRO A N 1
ATOM 1605 C CA . PRO A 1 211 ? -17.406 -15.094 -26.391 1 88.38 211 PRO A CA 1
ATOM 1606 C C . PRO A 1 211 ? -16.531 -16.188 -27 1 88.38 211 PRO A C 1
ATOM 1608 O O . PRO A 1 211 ? -15.602 -16.672 -26.359 1 88.38 211 PRO A O 1
ATOM 1611 N N . LYS A 1 212 ? -16.812 -16.484 -28.203 1 84.38 212 LYS A N 1
ATOM 1612 C CA . LYS A 1 212 ? -16.078 -17.531 -28.891 1 84.38 212 LYS A CA 1
ATOM 1613 C C . LYS A 1 212 ? -14.688 -17.047 -29.312 1 84.38 212 LYS A C 1
ATOM 1615 O O . LYS A 1 212 ? -14.5 -15.875 -29.609 1 84.38 212 LYS A O 1
ATOM 1620 N N . MET A 1 213 ? -13.734 -17.984 -29.188 1 80.81 213 MET A N 1
ATOM 1621 C CA . MET A 1 213 ? -12.367 -17.688 -29.594 1 80.81 213 MET A CA 1
ATOM 1622 C C . MET A 1 213 ? -12.219 -17.781 -31.109 1 80.81 213 MET A C 1
ATOM 1624 O O . MET A 1 213 ? -12.383 -18.859 -31.688 1 80.81 213 MET A O 1
ATOM 1628 N N . THR A 1 214 ? -12.188 -16.688 -31.797 1 70.38 214 THR A N 1
ATOM 1629 C CA . THR A 1 214 ? -12.211 -16.688 -33.25 1 70.38 214 THR A CA 1
ATOM 1630 C C . THR A 1 214 ? -10.859 -16.266 -33.812 1 70.38 214 THR A C 1
ATOM 1632 O O . THR A 1 214 ? -10.734 -15.984 -35 1 70.38 214 THR A O 1
ATOM 1635 N N . ALA A 1 215 ? -9.836 -16.312 -33.031 1 65.25 215 ALA A N 1
ATOM 1636 C CA . ALA A 1 215 ? -8.586 -15.805 -33.594 1 65.25 215 ALA A CA 1
ATOM 1637 C C . ALA A 1 215 ? -8.023 -16.766 -34.625 1 65.25 215 ALA A C 1
ATOM 1639 O O . ALA A 1 215 ? -8.188 -17.984 -34.5 1 65.25 215 ALA A O 1
ATOM 1640 N N . VAL A 1 216 ? -7.531 -16.281 -35.656 1 68.44 216 VAL A N 1
ATOM 1641 C CA . VAL A 1 216 ? -6.891 -17 -36.75 1 68.44 216 VAL A CA 1
ATOM 1642 C C . VAL A 1 216 ? -5.605 -17.656 -36.25 1 68.44 216 VAL A C 1
ATOM 1644 O O . VAL A 1 216 ? -5.332 -18.812 -36.562 1 68.44 216 VAL A O 1
ATOM 1647 N N . ASP A 1 217 ? -4.879 -17 -35.375 1 81.06 217 ASP A N 1
ATOM 1648 C CA . ASP A 1 217 ? -3.586 -17.469 -34.875 1 81.06 217 ASP A CA 1
ATOM 1649 C C . ASP A 1 217 ? -3.732 -18.203 -33.562 1 81.06 217 ASP A C 1
ATOM 1651 O O . ASP A 1 217 ? -4.316 -17.672 -32.625 1 81.06 217 ASP A O 1
ATOM 1655 N N . PRO A 1 218 ? -3.371 -19.469 -33.625 1 82.31 218 PRO A N 1
ATOM 1656 C CA . PRO A 1 218 ? -3.48 -20.297 -32.406 1 82.31 218 PRO A CA 1
ATOM 1657 C C . PRO A 1 218 ? -2.738 -19.688 -31.219 1 82.31 218 PRO A C 1
ATOM 1659 O O . PRO A 1 218 ? -3.156 -19.859 -30.078 1 82.31 218 PRO A O 1
ATOM 1662 N N . ILE A 1 219 ? -1.705 -18.984 -31.5 1 83.81 219 ILE A N 1
ATOM 1663 C CA . ILE A 1 219 ? -0.918 -18.391 -30.422 1 83.81 219 ILE A CA 1
ATOM 1664 C C . ILE A 1 219 ? -1.702 -17.25 -29.781 1 83.81 219 ILE A C 1
ATOM 1666 O O . ILE A 1 219 ? -1.708 -17.125 -28.547 1 83.81 219 ILE A O 1
ATOM 1670 N N . THR A 1 220 ? -2.352 -16.547 -30.547 1 84.12 220 THR A N 1
ATOM 1671 C CA . THR A 1 220 ? -3.17 -15.461 -30.031 1 84.12 220 THR A CA 1
ATOM 1672 C C . THR A 1 220 ? -4.348 -16 -29.234 1 84.12 220 THR A C 1
ATOM 1674 O O . THR A 1 220 ? -4.707 -15.445 -28.188 1 84.12 220 THR A O 1
ATOM 1677 N N . ASP A 1 221 ? -4.84 -17.047 -29.703 1 86.62 221 ASP A N 1
ATOM 1678 C CA . ASP A 1 221 ? -5.945 -17.672 -28.984 1 86.62 221 ASP A CA 1
ATOM 1679 C C . ASP A 1 221 ? -5.484 -18.219 -27.625 1 86.62 221 ASP A C 1
ATOM 1681 O O . ASP A 1 221 ? -6.223 -18.141 -26.641 1 86.62 221 ASP A O 1
ATOM 1685 N N . MET A 1 222 ? -4.375 -18.75 -27.688 1 88.75 222 MET A N 1
ATOM 1686 C CA . MET A 1 222 ? -3.811 -19.266 -26.438 1 88.75 222 MET A CA 1
ATOM 1687 C C . MET A 1 222 ? -3.631 -18.156 -25.422 1 88.75 222 MET A C 1
ATOM 1689 O O . MET A 1 222 ? -3.93 -18.328 -24.234 1 88.75 222 MET A O 1
ATOM 1693 N N . HIS A 1 223 ? -3.201 -17 -25.875 1 88.25 223 HIS A N 1
ATOM 1694 C CA . HIS A 1 223 ? -3.041 -15.844 -24.984 1 88.25 223 HIS A CA 1
ATOM 1695 C C . HIS A 1 223 ? -4.391 -15.352 -24.484 1 88.25 223 HIS A C 1
ATOM 1697 O O . HIS A 1 223 ? -4.523 -14.992 -23.312 1 88.25 223 HIS A O 1
ATOM 1703 N N . ARG A 1 224 ? -5.25 -15.398 -25.359 1 90.56 224 ARG A N 1
ATOM 1704 C CA . ARG A 1 224 ? -6.598 -14.977 -24.984 1 90.56 224 ARG A CA 1
ATOM 1705 C C . ARG A 1 224 ? -7.199 -15.93 -23.953 1 90.56 224 ARG A C 1
ATOM 1707 O O . ARG A 1 224 ? -7.887 -15.492 -23.031 1 90.56 224 ARG A O 1
ATOM 1714 N N . MET A 1 225 ? -6.949 -17.188 -24.141 1 92.31 225 MET A N 1
ATOM 1715 C CA . MET A 1 225 ? -7.441 -18.172 -23.188 1 92.31 225 MET A CA 1
ATOM 1716 C C . MET A 1 225 ? -6.812 -17.969 -21.812 1 92.31 225 MET A C 1
ATOM 1718 O O . MET A 1 225 ? -7.48 -18.141 -20.797 1 92.31 225 MET A O 1
ATOM 1722 N N . ALA A 1 226 ? -5.562 -17.641 -21.828 1 94.06 226 ALA A N 1
ATOM 1723 C CA . ALA A 1 226 ? -4.871 -17.391 -20.562 1 94.06 226 ALA A CA 1
ATOM 1724 C C . ALA A 1 226 ? -5.461 -16.172 -19.844 1 94.06 226 ALA A C 1
ATOM 1726 O O . ALA A 1 226 ? -5.648 -16.203 -18.625 1 94.06 226 ALA A O 1
ATOM 1727 N N . VAL A 1 227 ? -5.789 -15.156 -20.594 1 94.5 227 VAL A N 1
ATOM 1728 C CA . VAL A 1 227 ? -6.391 -13.953 -20.031 1 94.5 227 VAL A CA 1
ATOM 1729 C C . VAL A 1 227 ? -7.781 -14.273 -19.484 1 94.5 227 VAL A C 1
ATOM 1731 O O . VAL A 1 227 ? -8.148 -13.828 -18.391 1 94.5 227 VAL A O 1
ATOM 1734 N N . ARG A 1 228 ? -8.469 -15.008 -20.266 1 95.44 228 ARG A N 1
ATOM 1735 C CA . ARG A 1 228 ? -9.805 -15.414 -19.828 1 95.44 228 ARG A CA 1
ATOM 1736 C C . ARG A 1 228 ? -9.742 -16.203 -18.531 1 95.44 228 ARG A C 1
ATOM 1738 O O . ARG A 1 228 ? -10.539 -15.953 -17.609 1 95.44 228 ARG A O 1
ATOM 1745 N N . TYR A 1 229 ? -8.828 -17.188 -18.516 1 96.38 229 TYR A N 1
ATOM 1746 C CA . TYR A 1 229 ? -8.664 -18 -17.297 1 96.38 229 TYR A CA 1
ATOM 1747 C C . TYR A 1 229 ? -8.352 -17.109 -16.094 1 96.38 229 TYR A C 1
ATOM 1749 O O . TYR A 1 229 ? -8.914 -17.297 -15.023 1 96.38 229 TYR A O 1
ATOM 1757 N N . ARG A 1 230 ? -7.496 -16.156 -16.25 1 97.12 230 ARG A N 1
ATOM 1758 C CA . ARG A 1 230 ? -7.141 -15.211 -15.195 1 97.12 230 ARG A CA 1
ATOM 1759 C C . ARG A 1 230 ? -8.359 -14.414 -14.742 1 97.12 230 ARG A C 1
ATOM 1761 O O . ARG A 1 230 ? -8.602 -14.266 -13.539 1 97.12 230 ARG A O 1
ATOM 1768 N N . ASN A 1 231 ? -9.086 -13.883 -15.625 1 97.5 231 ASN A N 1
ATOM 1769 C CA . ASN A 1 231 ? -10.25 -13.062 -15.297 1 97.5 231 ASN A CA 1
ATOM 1770 C C . ASN A 1 231 ? -11.32 -13.875 -14.578 1 97.5 231 ASN A C 1
ATOM 1772 O O . ASN A 1 231 ? -11.961 -13.375 -13.648 1 97.5 231 ASN A O 1
ATOM 1776 N N . LEU A 1 232 ? -11.492 -15.109 -15.031 1 97.81 232 LEU A N 1
ATOM 1777 C CA . LEU A 1 232 ? -12.445 -15.992 -14.367 1 97.81 232 LEU A CA 1
ATOM 1778 C C . LEU A 1 232 ? -12.023 -16.25 -12.922 1 97.81 232 LEU A C 1
ATOM 1780 O O . LEU A 1 232 ? -12.867 -16.266 -12.016 1 97.81 232 LEU A O 1
ATOM 1784 N N . CYS A 1 233 ? -10.742 -16.438 -12.742 1 98 233 CYS A N 1
ATOM 1785 C CA . CYS A 1 233 ? -10.227 -16.625 -11.391 1 98 233 CYS A CA 1
ATOM 1786 C C . CYS A 1 233 ? -10.461 -15.383 -10.539 1 98 233 CYS A C 1
ATOM 1788 O O . CYS A 1 233 ? -10.836 -15.492 -9.367 1 98 233 CYS A O 1
ATOM 1790 N N . MET A 1 234 ? -10.289 -14.25 -11.086 1 97.44 234 MET A N 1
ATOM 1791 C CA . MET A 1 234 ? -10.484 -13 -10.367 1 97.44 234 MET A CA 1
ATOM 1792 C C . MET A 1 234 ? -11.953 -12.82 -9.992 1 97.44 234 MET A C 1
ATOM 1794 O O . MET A 1 234 ? -12.266 -12.367 -8.891 1 97.44 234 MET A O 1
ATOM 1798 N N . VAL A 1 235 ? -12.789 -13.148 -10.914 1 97.75 235 VAL A N 1
ATOM 1799 C CA . VAL A 1 235 ? -14.227 -13.039 -10.664 1 97.75 235 VAL A CA 1
ATOM 1800 C C . VAL A 1 235 ? -14.625 -13.984 -9.539 1 97.75 235 VAL A C 1
ATOM 1802 O O . VAL A 1 235 ? -15.352 -13.586 -8.617 1 97.75 235 VAL A O 1
ATOM 1805 N N . LEU A 1 236 ? -14.172 -15.211 -9.586 1 97.94 236 LEU A N 1
ATOM 1806 C CA . LEU A 1 236 ? -14.484 -16.172 -8.539 1 97.94 236 LEU A CA 1
ATOM 1807 C C . LEU A 1 236 ? -13.938 -15.719 -7.195 1 97.94 236 LEU A C 1
ATOM 1809 O O . LEU A 1 236 ? -14.602 -15.867 -6.164 1 97.94 236 LEU A O 1
ATOM 1813 N N . SER A 1 237 ? -12.75 -15.195 -7.242 1 97.19 237 SER A N 1
ATOM 1814 C CA . SER A 1 237 ? -12.141 -14.672 -6.023 1 97.19 237 SER A CA 1
ATOM 1815 C C . SER A 1 237 ? -12.984 -13.562 -5.406 1 97.19 237 SER A C 1
ATOM 1817 O O . SER A 1 237 ? -13.188 -13.531 -4.191 1 97.19 237 SER A O 1
ATOM 1819 N N . ARG A 1 238 ? -13.445 -12.68 -6.227 1 96.12 238 ARG A N 1
ATOM 1820 C CA . ARG A 1 238 ? -14.273 -11.586 -5.742 1 96.12 238 ARG A CA 1
ATOM 1821 C C . ARG A 1 238 ? -15.609 -12.102 -5.211 1 96.12 238 ARG A C 1
ATOM 1823 O O . ARG A 1 238 ? -16.141 -11.578 -4.23 1 96.12 238 ARG A O 1
ATOM 1830 N N . MET A 1 239 ? -16.188 -13.094 -5.867 1 96.5 239 MET A N 1
ATOM 1831 C CA . MET A 1 239 ? -17.438 -13.695 -5.402 1 96.5 239 MET A CA 1
ATOM 1832 C C . MET A 1 239 ? -17.266 -14.289 -4.008 1 96.5 239 MET A C 1
ATOM 1834 O O . MET A 1 239 ? -18.172 -14.203 -3.178 1 96.5 239 MET A O 1
ATOM 1838 N N . LEU A 1 240 ? -16.125 -14.797 -3.766 1 95.62 240 LEU A N 1
ATOM 1839 C CA . LEU A 1 240 ? -15.852 -15.406 -2.469 1 95.62 240 LEU A CA 1
ATOM 1840 C C . LEU A 1 240 ? -15.656 -14.344 -1.396 1 95.62 240 LEU A C 1
ATOM 1842 O O . LEU A 1 240 ? -16.156 -14.477 -0.28 1 95.62 240 LEU A O 1
ATOM 1846 N N . SER A 1 241 ? -15 -13.281 -1.75 1 91.81 241 SER A N 1
ATOM 1847 C CA . SER A 1 241 ? -14.547 -12.312 -0.759 1 91.81 241 SER A CA 1
ATOM 1848 C C . SER A 1 241 ? -15.602 -11.25 -0.5 1 91.81 241 SER A C 1
ATOM 1850 O O . SER A 1 241 ? -15.695 -10.711 0.605 1 91.81 241 SER A O 1
ATOM 1852 N N . ASP A 1 242 ? -16.406 -10.914 -1.413 1 90.69 242 ASP A N 1
ATOM 1853 C CA . ASP A 1 242 ? -17.359 -9.812 -1.271 1 90.69 242 ASP A CA 1
ATOM 1854 C C . ASP A 1 242 ? -18.5 -10.195 -0.327 1 90.69 242 ASP A C 1
ATOM 1856 O O . ASP A 1 242 ? -18.938 -11.344 -0.31 1 90.69 242 ASP A O 1
ATOM 1860 N N . PRO A 1 243 ? -18.953 -9.195 0.447 1 87.25 243 PRO A N 1
ATOM 1861 C CA . PRO A 1 243 ? -20.094 -9.461 1.328 1 87.25 243 PRO A CA 1
ATOM 1862 C C . PRO A 1 243 ? -21.359 -9.797 0.558 1 87.25 243 PRO A C 1
ATOM 1864 O O . PRO A 1 243 ? -21.578 -9.281 -0.54 1 87.25 243 PRO A O 1
ATOM 1867 N N . PHE A 1 244 ? -22.125 -10.695 1.085 1 90.38 244 PHE A N 1
ATOM 1868 C CA . PHE A 1 244 ? -23.375 -11.188 0.501 1 90.38 244 PHE A CA 1
ATOM 1869 C C . PHE A 1 244 ? -24.469 -11.281 1.558 1 90.38 244 PHE A C 1
ATOM 1871 O O . PHE A 1 244 ? -24.203 -11.664 2.699 1 90.38 244 PHE A O 1
ATOM 1878 N N . PRO A 1 245 ? -25.656 -10.867 1.321 1 87.56 245 PRO A N 1
ATOM 1879 C CA . PRO A 1 245 ? -26.734 -10.812 2.309 1 87.56 245 PRO A CA 1
ATOM 1880 C C . PRO A 1 245 ? -27.156 -12.188 2.811 1 87.56 245 PRO A C 1
ATOM 1882 O O . PRO A 1 245 ? -27.719 -12.312 3.898 1 87.56 245 PRO A O 1
ATOM 1885 N N . ALA A 1 246 ? -26.938 -13.211 2.074 1 90.12 246 ALA A N 1
ATOM 1886 C CA . ALA A 1 246 ? -27.25 -14.578 2.473 1 90.12 246 ALA A CA 1
ATOM 1887 C C . ALA A 1 246 ? -25.984 -15.414 2.65 1 90.12 246 ALA A C 1
ATOM 1889 O O . ALA A 1 246 ? -24.938 -15.078 2.1 1 90.12 246 ALA A O 1
ATOM 1890 N N . PRO A 1 247 ? -26.031 -16.391 3.545 1 90.06 247 PRO A N 1
ATOM 1891 C CA . PRO A 1 247 ? -24.859 -17.266 3.68 1 90.06 247 PRO A CA 1
ATOM 1892 C C . PRO A 1 247 ? -24.484 -17.953 2.369 1 90.06 247 PRO A C 1
ATOM 1894 O O . PRO A 1 247 ? -25.359 -18.375 1.614 1 90.06 247 PRO A O 1
ATOM 1897 N N . LYS A 1 248 ? -23.281 -17.969 2.08 1 93 248 LYS A N 1
ATOM 1898 C CA . LYS A 1 248 ? -22.766 -18.531 0.839 1 93 248 LYS A CA 1
ATOM 1899 C C . LYS A 1 248 ? -22.406 -20 1.018 1 93 248 LYS A C 1
ATOM 1901 O O . LYS A 1 248 ? -21.781 -20.375 2.01 1 93 248 LYS A O 1
ATOM 1906 N N . CYS A 1 249 ? -22.828 -20.812 0.108 1 93.44 249 CYS A N 1
ATOM 1907 C CA . CYS A 1 249 ? -22.406 -22.203 0.065 1 93.44 249 CYS A CA 1
ATOM 1908 C C . CYS A 1 249 ? -21.203 -22.375 -0.869 1 93.44 249 CYS A C 1
ATOM 1910 O O . CYS A 1 249 ? -21.391 -22.641 -2.061 1 93.44 249 CYS A O 1
ATOM 1912 N N . ILE A 1 250 ? -20.062 -22.266 -0.324 1 95.81 250 ILE A N 1
ATOM 1913 C CA . ILE A 1 250 ? -18.828 -22.266 -1.114 1 95.81 250 ILE A CA 1
ATOM 1914 C C . ILE A 1 250 ? -18.484 -23.688 -1.508 1 95.81 250 ILE A C 1
ATOM 1916 O O . ILE A 1 250 ? -18.375 -24.578 -0.65 1 95.81 250 ILE A O 1
ATOM 1920 N N . PRO A 1 251 ? -18.359 -23.953 -2.764 1 96.12 251 PRO A N 1
ATOM 1921 C CA . PRO A 1 251 ? -17.953 -25.281 -3.23 1 96.12 251 PRO A CA 1
ATOM 1922 C C . PRO A 1 251 ? -16.453 -25.531 -3.074 1 96.12 251 PRO A C 1
ATOM 1924 O O . PRO A 1 251 ? -15.719 -25.547 -4.066 1 96.12 251 PRO A O 1
ATOM 1927 N N . VAL A 1 252 ? -15.961 -25.875 -1.935 1 96.69 252 VAL A N 1
ATOM 1928 C CA . VAL A 1 252 ? -14.547 -26.031 -1.592 1 96.69 252 VAL A CA 1
ATOM 1929 C C . VAL A 1 252 ? -13.945 -27.188 -2.379 1 96.69 252 VAL A C 1
ATOM 1931 O O . VAL A 1 252 ? -12.859 -27.047 -2.957 1 96.69 252 VAL A O 1
ATOM 1934 N N . ALA A 1 253 ? -14.648 -28.266 -2.48 1 95.81 253 ALA A N 1
ATOM 1935 C CA . ALA A 1 253 ? -14.133 -29.453 -3.148 1 95.81 253 ALA A CA 1
ATOM 1936 C C . ALA A 1 253 ? -13.883 -29.188 -4.633 1 95.81 253 ALA A C 1
ATOM 1938 O O . ALA A 1 253 ? -12.875 -29.625 -5.184 1 95.81 253 ALA A O 1
ATOM 1939 N N . SER A 1 254 ? -14.812 -28.484 -5.25 1 96.5 254 SER A N 1
ATOM 1940 C CA . SER A 1 254 ? -14.672 -28.172 -6.668 1 96.5 254 SER A CA 1
ATOM 1941 C C . SER A 1 254 ? -13.484 -27.25 -6.922 1 96.5 254 SER A C 1
ATOM 1943 O O . SER A 1 254 ? -12.75 -27.438 -7.898 1 96.5 254 SER A O 1
ATOM 1945 N N . ILE A 1 255 ? -13.289 -26.297 -6.047 1 97.31 255 ILE A N 1
ATOM 1946 C CA . ILE A 1 255 ? -12.188 -25.359 -6.199 1 97.31 255 ILE A CA 1
ATOM 1947 C C . ILE A 1 255 ? -10.859 -26.062 -5.965 1 97.31 255 ILE A C 1
ATOM 1949 O O . ILE A 1 255 ? -9.883 -25.828 -6.684 1 97.31 255 ILE A O 1
ATOM 1953 N N . LEU A 1 256 ? -10.797 -26.953 -4.988 1 97.19 256 LEU A N 1
ATOM 1954 C CA . LEU A 1 256 ? -9.578 -27.688 -4.707 1 97.19 256 LEU A CA 1
ATOM 1955 C C . LEU A 1 256 ? -9.266 -28.672 -5.828 1 97.19 256 LEU A C 1
ATOM 1957 O O . LEU A 1 256 ? -8.094 -28.906 -6.152 1 97.19 256 LEU A O 1
ATOM 1961 N N . SER A 1 257 ? -10.305 -29.234 -6.391 1 96 257 SER A N 1
ATOM 1962 C CA . SER A 1 257 ? -10.102 -30.109 -7.539 1 96 257 SER A CA 1
ATOM 1963 C C . SER A 1 257 ? -9.516 -29.344 -8.719 1 96 257 SER A C 1
ATOM 1965 O O . SER A 1 257 ? -8.617 -29.844 -9.406 1 96 257 SER A O 1
ATOM 1967 N N . LEU A 1 258 ? -10.039 -28.219 -8.945 1 95.56 258 LEU A N 1
ATOM 1968 C CA . LEU A 1 258 ? -9.508 -27.344 -9.984 1 95.56 258 LEU A CA 1
ATOM 1969 C C . LEU A 1 258 ? -8.047 -27 -9.711 1 95.56 258 LEU A C 1
ATOM 1971 O O . LEU A 1 258 ? -7.219 -27.016 -10.625 1 95.56 258 LEU A O 1
ATOM 1975 N N . SER A 1 259 ? -7.719 -26.688 -8.461 1 95.94 259 SER A N 1
ATOM 1976 C CA . SER A 1 259 ? -6.352 -26.375 -8.055 1 95.94 259 SER A CA 1
ATOM 1977 C C . SER A 1 259 ? -5.426 -27.578 -8.273 1 95.94 259 SER A C 1
ATOM 1979 O O . SER A 1 259 ? -4.301 -27.422 -8.75 1 95.94 259 SER A O 1
ATOM 1981 N N . ASN A 1 260 ? -5.941 -28.688 -7.953 1 95.06 260 ASN A N 1
ATOM 1982 C CA . ASN A 1 260 ? -5.156 -29.906 -8.133 1 95.06 260 ASN A CA 1
ATOM 1983 C C . ASN A 1 260 ? -4.809 -30.125 -9.602 1 95.06 260 ASN A C 1
ATOM 1985 O O . ASN A 1 260 ? -3.691 -30.547 -9.922 1 95.06 260 ASN A O 1
ATOM 1989 N N . GLU A 1 261 ? -5.68 -29.844 -10.477 1 92.56 261 GLU A N 1
ATOM 1990 C CA . GLU A 1 261 ? -5.441 -30 -11.906 1 92.56 261 GLU A CA 1
ATOM 1991 C C . GLU A 1 261 ? -4.336 -29.078 -12.391 1 92.56 261 GLU A C 1
ATOM 1993 O O . GLU A 1 261 ? -3.572 -29.438 -13.297 1 92.56 261 GLU A O 1
ATOM 1998 N N . VAL A 1 262 ? -4.254 -27.969 -11.844 1 94.44 262 VAL A N 1
ATOM 1999 C CA . VAL A 1 262 ? -3.273 -26.984 -12.281 1 94.44 262 VAL A CA 1
ATOM 2000 C C . VAL A 1 262 ? -1.92 -27.281 -11.648 1 94.44 262 VAL A C 1
ATOM 2002 O O . VAL A 1 262 ? -0.889 -27.266 -12.32 1 94.44 262 VAL A O 1
ATOM 2005 N N . PHE A 1 263 ? -1.882 -27.641 -10.383 1 94.44 263 PHE A N 1
ATOM 2006 C CA . PHE A 1 263 ? -0.624 -27.75 -9.656 1 94.44 263 PHE A CA 1
ATOM 2007 C C . PHE A 1 263 ? 0.016 -29.109 -9.906 1 94.44 263 PHE A C 1
ATOM 2009 O O . PHE A 1 263 ? 1.224 -29.281 -9.719 1 94.44 263 PHE A O 1
ATOM 2016 N N . CYS A 1 264 ? -0.747 -30.078 -10.312 1 87.56 264 CYS A N 1
ATOM 2017 C CA . CYS A 1 264 ? -0.195 -31.391 -10.617 1 87.56 264 CYS A CA 1
ATOM 2018 C C . CYS A 1 264 ? 0.554 -31.375 -11.945 1 87.56 264 CYS A C 1
ATOM 2020 O O . CYS A 1 264 ? 1.339 -32.281 -12.234 1 87.56 264 CYS A O 1
ATOM 2022 N N . LEU A 1 265 ? 0.374 -30.344 -12.695 1 86.62 265 LEU A N 1
ATOM 2023 C CA . LEU A 1 265 ? 1.033 -30.234 -13.992 1 86.62 265 LEU A CA 1
ATOM 2024 C C . LEU A 1 265 ? 2.393 -29.547 -13.852 1 86.62 265 LEU A C 1
ATOM 2026 O O . LEU A 1 265 ? 2.506 -28.328 -14.023 1 86.62 265 LEU A O 1
ATOM 2030 N N . SER A 1 266 ? 3.359 -30.328 -13.523 1 80.44 266 SER A N 1
ATOM 2031 C CA . SER A 1 266 ? 4.727 -29.812 -13.562 1 80.44 266 SER A CA 1
ATOM 2032 C C . SER A 1 266 ? 5.156 -29.516 -14.992 1 80.44 266 SER A C 1
ATOM 2034 O O . SER A 1 266 ? 4.539 -29.984 -15.945 1 80.44 266 SER A O 1
ATOM 2036 N N . PRO A 1 267 ? 6.078 -28.641 -15.18 1 81 267 PRO A N 1
ATOM 2037 C CA . PRO A 1 267 ? 6.523 -28.344 -16.547 1 81 267 PRO A CA 1
ATOM 2038 C C . PRO A 1 267 ? 6.887 -29.609 -17.328 1 81 267 PRO A C 1
ATOM 2040 O O . PRO A 1 267 ? 6.613 -29.688 -18.531 1 81 267 PRO A O 1
ATOM 2043 N N . LEU A 1 268 ? 7.449 -30.562 -16.609 1 79.5 268 LEU A N 1
ATOM 2044 C CA . LEU A 1 268 ? 7.781 -31.828 -17.266 1 79.5 268 LEU A CA 1
ATOM 2045 C C . LEU A 1 268 ? 6.516 -32.562 -17.672 1 79.5 268 LEU A C 1
ATOM 2047 O O . LEU A 1 268 ? 6.434 -33.094 -18.781 1 79.5 268 LEU A O 1
ATOM 2051 N N . ALA A 1 269 ? 5.555 -32.562 -16.734 1 80.31 269 ALA A N 1
ATOM 2052 C CA . ALA A 1 269 ? 4.285 -33.219 -17.016 1 80.31 269 ALA A CA 1
ATOM 2053 C C . ALA A 1 269 ? 3.525 -32.5 -18.125 1 80.31 269 ALA A C 1
ATOM 2055 O O . ALA A 1 269 ? 2.893 -33.125 -18.969 1 80.31 269 ALA A O 1
ATOM 2056 N N . LEU A 1 270 ? 3.639 -31.234 -18.172 1 84.25 270 LEU A N 1
ATOM 2057 C CA . LEU A 1 270 ? 2.973 -30.422 -19.172 1 84.25 270 LEU A CA 1
ATOM 2058 C C . LEU A 1 270 ? 3.568 -30.656 -20.562 1 84.25 270 LEU A C 1
ATOM 2060 O O . LEU A 1 270 ? 2.836 -30.766 -21.547 1 84.25 270 LEU A O 1
ATOM 2064 N N . SER A 1 271 ? 4.914 -30.766 -20.594 1 81.94 271 SER A N 1
ATOM 2065 C CA . SER A 1 271 ? 5.594 -31 -21.875 1 81.94 271 SER A CA 1
ATOM 2066 C C . SER A 1 271 ? 5.184 -32.344 -22.469 1 81.94 271 SER A C 1
ATOM 2068 O O . SER A 1 271 ? 5.02 -32.438 -23.688 1 81.94 271 SER A O 1
ATOM 2070 N N . LYS A 1 272 ? 5.008 -33.281 -21.594 1 80.38 272 LYS A N 1
ATOM 2071 C CA . LYS A 1 272 ? 4.594 -34.594 -22.062 1 80.38 272 LYS A CA 1
ATOM 2072 C C . LYS A 1 272 ? 3.154 -34.594 -22.562 1 80.38 272 LYS A C 1
ATOM 2074 O O . LYS A 1 272 ? 2.828 -35.25 -23.547 1 80.38 272 LYS A O 1
ATOM 2079 N N . ARG A 1 273 ? 2.408 -33.781 -21.969 1 79.31 273 ARG A N 1
ATOM 2080 C CA . ARG A 1 273 ? 0.983 -33.719 -22.281 1 79.31 273 ARG A CA 1
ATOM 2081 C C . ARG A 1 273 ? 0.73 -32.938 -23.562 1 79.31 273 ARG A C 1
ATOM 2083 O O . ARG A 1 273 ? -0.108 -33.344 -24.375 1 79.31 273 ARG A O 1
ATOM 2090 N N . ILE A 1 274 ? 1.372 -31.75 -23.781 1 75 274 ILE A N 1
ATOM 2091 C CA . ILE A 1 274 ? 1.058 -30.812 -24.875 1 75 274 ILE A CA 1
ATOM 2092 C C . ILE A 1 274 ? 2.074 -30.984 -26 1 75 274 ILE A C 1
ATOM 2094 O O . ILE A 1 274 ? 1.86 -30.484 -27.109 1 75 274 ILE A O 1
ATOM 2098 N N . GLY A 1 275 ? 2.992 -31.859 -25.984 1 68.25 275 GLY A N 1
ATOM 2099 C CA . GLY A 1 275 ? 4.051 -31.938 -26.984 1 68.25 275 GLY A CA 1
ATOM 2100 C C . GLY A 1 275 ? 5.066 -30.812 -26.875 1 68.25 275 GLY A C 1
ATOM 2101 O O . GLY A 1 275 ? 5.035 -29.859 -27.656 1 68.25 275 GLY A O 1
ATOM 2102 N N . GLY A 1 276 ? 5.875 -30.703 -25.859 1 63.88 276 GLY A N 1
ATOM 2103 C CA . GLY A 1 276 ? 6.805 -29.672 -25.438 1 63.88 276 GLY A CA 1
ATOM 2104 C C . GLY A 1 276 ? 7.727 -29.203 -26.547 1 63.88 276 GLY A C 1
ATOM 2105 O O . GLY A 1 276 ? 8.32 -28.141 -26.469 1 63.88 276 GLY A O 1
ATOM 2106 N N . ASN A 1 277 ? 7.68 -29.922 -27.688 1 73.19 277 ASN A N 1
ATOM 2107 C CA . ASN A 1 277 ? 8.641 -29.578 -28.719 1 73.19 277 ASN A CA 1
ATOM 2108 C C . ASN A 1 277 ? 8.008 -28.734 -29.812 1 73.19 277 ASN A C 1
ATOM 2110 O O . ASN A 1 277 ? 8.703 -28.188 -30.672 1 73.19 277 ASN A O 1
ATOM 2114 N N . THR A 1 278 ? 6.773 -28.484 -29.75 1 80.56 278 THR A N 1
ATOM 2115 C CA . THR A 1 278 ? 6.109 -27.625 -30.719 1 80.56 278 THR A CA 1
ATOM 2116 C C . THR A 1 278 ? 6.137 -26.172 -30.266 1 80.56 278 THR A C 1
ATOM 2118 O O . THR A 1 278 ? 6.359 -25.875 -29.094 1 80.56 278 THR A O 1
ATOM 2121 N N . SER A 1 279 ? 6.137 -25.281 -31.234 1 80.88 279 SER A N 1
ATOM 2122 C CA . SER A 1 279 ? 6.105 -23.859 -30.922 1 80.88 279 SER A CA 1
ATOM 2123 C C . SER A 1 279 ? 4.957 -23.531 -29.984 1 80.88 279 SER A C 1
ATOM 2125 O O . SER A 1 279 ? 5.113 -22.719 -29.062 1 80.88 279 SER A O 1
ATOM 2127 N N . GLU A 1 280 ? 3.869 -24.219 -30.203 1 83.69 280 GLU A N 1
ATOM 2128 C CA . GLU A 1 280 ? 2.707 -24.016 -29.344 1 83.69 280 GLU A CA 1
ATOM 2129 C C . GLU A 1 280 ? 2.961 -24.562 -27.938 1 83.69 280 GLU A C 1
ATOM 2131 O O . GLU A 1 280 ? 2.574 -23.938 -26.938 1 83.69 280 GLU A O 1
ATOM 2136 N N . GLY A 1 281 ? 3.572 -25.641 -27.938 1 84 281 GLY A N 1
ATOM 2137 C CA . GLY A 1 281 ? 3.879 -26.25 -26.656 1 84 281 GLY A CA 1
ATOM 2138 C C . GLY A 1 281 ? 4.828 -25.422 -25.812 1 84 281 GLY A C 1
ATOM 2139 O O . GLY A 1 281 ? 4.637 -25.297 -24.594 1 84 281 GLY A O 1
ATOM 2140 N N . LYS A 1 282 ? 5.723 -24.859 -26.516 1 83.38 282 LYS A N 1
ATOM 2141 C CA . LYS A 1 282 ? 6.688 -24.016 -25.812 1 83.38 282 LYS A CA 1
ATOM 2142 C C . LYS A 1 282 ? 6.023 -22.75 -25.281 1 83.38 282 LYS A C 1
ATOM 2144 O O . LYS A 1 282 ? 6.348 -22.297 -24.172 1 83.38 282 LYS A O 1
ATOM 2149 N N . GLU A 1 283 ? 5.094 -22.25 -26.047 1 84.56 283 GLU A N 1
ATOM 2150 C CA . GLU A 1 283 ? 4.383 -21.047 -25.609 1 84.56 283 GLU A CA 1
ATOM 2151 C C . GLU A 1 283 ? 3.49 -21.344 -24.406 1 84.56 283 GLU A C 1
ATOM 2153 O O . GLU A 1 283 ? 3.375 -20.516 -23.5 1 84.56 283 GLU A O 1
ATOM 2158 N N . ARG A 1 284 ? 2.92 -22.516 -24.453 1 88.31 284 ARG A N 1
ATOM 2159 C CA . ARG A 1 284 ? 2.082 -22.922 -23.328 1 88.31 284 ARG A CA 1
ATOM 2160 C C . ARG A 1 284 ? 2.908 -23.062 -22.047 1 88.31 284 ARG A C 1
ATOM 2162 O O . ARG A 1 284 ? 2.465 -22.672 -20.969 1 88.31 284 ARG A O 1
ATOM 2169 N N . GLN A 1 285 ? 4.039 -23.562 -22.266 1 86.06 285 GLN A N 1
ATOM 2170 C CA . GLN A 1 285 ? 4.922 -23.75 -21.109 1 86.06 285 GLN A CA 1
ATOM 2171 C C . GLN A 1 285 ? 5.359 -22.422 -20.531 1 86.06 285 GLN A C 1
ATOM 2173 O O . GLN A 1 285 ? 5.531 -22.297 -19.312 1 86.06 285 GLN A O 1
ATOM 2178 N N . LYS A 1 286 ? 5.398 -21.516 -21.359 1 84.25 286 LYS A N 1
ATOM 2179 C CA . LYS A 1 286 ? 5.809 -20.188 -20.922 1 84.25 286 LYS A CA 1
ATOM 2180 C C . LYS A 1 286 ? 4.691 -19.484 -20.156 1 84.25 286 LYS A C 1
ATOM 2182 O O . LYS A 1 286 ? 4.957 -18.719 -19.219 1 84.25 286 LYS A O 1
ATOM 2187 N N . LEU A 1 287 ? 3.51 -19.75 -20.469 1 89.69 287 LEU A N 1
ATOM 2188 C CA . LEU A 1 287 ? 2.363 -19.062 -19.891 1 89.69 287 LEU A CA 1
ATOM 2189 C C . LEU A 1 287 ? 1.86 -19.781 -18.641 1 89.69 287 LEU A C 1
ATOM 2191 O O . LEU A 1 287 ? 1.156 -19.188 -17.828 1 89.69 287 LEU A O 1
ATOM 2195 N N . PHE A 1 288 ? 2.262 -20.984 -18.453 1 92.38 288 PHE A N 1
ATOM 2196 C CA . PHE A 1 288 ? 1.649 -21.844 -17.453 1 92.38 288 PHE A CA 1
ATOM 2197 C C . PHE A 1 288 ? 1.988 -21.375 -16.047 1 92.38 288 PHE A C 1
ATOM 2199 O O . PHE A 1 288 ? 1.13 -21.375 -15.164 1 92.38 288 PHE A O 1
ATOM 2206 N N . PRO A 1 289 ? 3.211 -20.891 -15.742 1 92.81 289 PRO A N 1
ATOM 2207 C CA . PRO A 1 289 ? 3.496 -20.406 -14.398 1 92.81 289 PRO A CA 1
ATOM 2208 C C . PRO A 1 289 ? 2.609 -19.219 -14 1 92.81 289 PRO A C 1
ATOM 2210 O O . PRO A 1 289 ? 2.246 -19.078 -12.828 1 92.81 289 PRO A O 1
ATOM 2213 N N . ASP A 1 290 ? 2.225 -18.438 -14.914 1 92.31 290 ASP A N 1
ATOM 2214 C CA . ASP A 1 290 ? 1.328 -17.328 -14.625 1 92.31 290 ASP A CA 1
ATOM 2215 C C . ASP A 1 290 ? -0.056 -17.828 -14.219 1 92.31 290 ASP A C 1
ATOM 2217 O O . ASP A 1 290 ? -0.719 -17.219 -13.375 1 92.31 290 ASP A O 1
ATOM 2221 N N . LEU A 1 291 ? -0.47 -18.875 -14.859 1 95.06 291 LEU A N 1
ATOM 2222 C CA . LEU A 1 291 ? -1.749 -19.469 -14.484 1 95.06 291 LEU A CA 1
ATOM 2223 C C . LEU A 1 291 ? -1.692 -20.031 -13.062 1 95.06 291 LEU A C 1
ATOM 2225 O O . LEU A 1 291 ? -2.668 -19.938 -12.312 1 95.06 291 LEU A O 1
ATOM 2229 N N . GLN A 1 292 ? -0.536 -20.578 -12.781 1 96.06 292 GLN A N 1
ATOM 2230 C CA . GLN A 1 292 ? -0.373 -21.109 -11.43 1 96.06 292 GLN A CA 1
ATOM 2231 C C . GLN A 1 292 ? -0.405 -20 -10.391 1 96.06 292 GLN A C 1
ATOM 2233 O O . GLN A 1 292 ? -0.943 -20.172 -9.297 1 96.06 292 GLN A O 1
ATOM 2238 N N . VAL A 1 293 ? 0.168 -18.844 -10.719 1 96.88 293 VAL A N 1
ATOM 2239 C CA . VAL A 1 293 ? 0.161 -17.703 -9.805 1 96.88 293 VAL A CA 1
ATOM 2240 C C . VAL A 1 293 ? -1.276 -17.266 -9.547 1 96.88 293 VAL A C 1
ATOM 2242 O O . VAL A 1 293 ? -1.657 -17.016 -8.398 1 96.88 293 VAL A O 1
ATOM 2245 N N . VAL A 1 294 ? -2.043 -17.203 -10.57 1 96.75 294 VAL A N 1
ATOM 2246 C CA . VAL A 1 294 ? -3.432 -16.766 -10.453 1 96.75 294 VAL A CA 1
ATOM 2247 C C . VAL A 1 294 ? -4.219 -17.766 -9.609 1 96.75 294 VAL A C 1
ATOM 2249 O O . VAL A 1 294 ? -5.066 -17.391 -8.805 1 96.75 294 VAL A O 1
ATOM 2252 N N . MET A 1 295 ? -3.93 -19.016 -9.797 1 97.25 295 MET A N 1
ATOM 2253 C CA . MET A 1 295 ? -4.605 -20.062 -9.031 1 97.25 295 MET A CA 1
ATOM 2254 C C . MET A 1 295 ? -4.234 -19.984 -7.555 1 97.25 295 MET A C 1
ATOM 2256 O O . MET A 1 295 ? -5.078 -20.203 -6.684 1 97.25 295 MET A O 1
ATOM 2260 N N . LEU A 1 296 ? -3.006 -19.688 -7.285 1 97.94 296 LEU A N 1
ATOM 2261 C CA . LEU A 1 296 ? -2.58 -19.516 -5.898 1 97.94 296 LEU A CA 1
ATOM 2262 C C . LEU A 1 296 ? -3.281 -18.312 -5.258 1 97.94 296 LEU A C 1
ATOM 2264 O O . LEU A 1 296 ? -3.633 -18.359 -4.078 1 97.94 296 LEU A O 1
ATOM 2268 N N . GLN A 1 297 ? -3.457 -17.312 -6.043 1 97.06 297 GLN A N 1
ATOM 2269 C CA . GLN A 1 297 ? -4.188 -16.156 -5.539 1 97.06 297 GLN A CA 1
ATOM 2270 C C . GLN A 1 297 ? -5.633 -16.516 -5.207 1 97.06 297 GLN A C 1
ATOM 2272 O O . GLN A 1 297 ? -6.18 -16.047 -4.207 1 97.06 297 GLN A O 1
ATOM 2277 N N . LEU A 1 298 ? -6.215 -17.281 -6.078 1 97.88 298 LEU A N 1
ATOM 2278 C CA . LEU A 1 298 ? -7.562 -17.766 -5.805 1 97.88 298 LEU A CA 1
ATOM 2279 C C . LEU A 1 298 ? -7.594 -18.609 -4.535 1 97.88 298 LEU A C 1
ATOM 2281 O O . LEU A 1 298 ? -8.492 -18.453 -3.701 1 97.88 298 LEU A O 1
ATOM 2285 N N . LEU A 1 299 ? -6.645 -19.469 -4.387 1 97.44 299 LEU A N 1
ATOM 2286 C CA . LEU A 1 299 ? -6.551 -20.297 -3.191 1 97.44 299 LEU A CA 1
ATOM 2287 C C . LEU A 1 299 ? -6.383 -19.438 -1.944 1 97.44 299 LEU A C 1
ATOM 2289 O O . LEU A 1 299 ? -6.969 -19.734 -0.9 1 97.44 299 LEU A O 1
ATOM 2293 N N . ASN A 1 300 ? -5.605 -18.422 -2.072 1 96.62 300 ASN A N 1
ATOM 2294 C CA . ASN A 1 300 ? -5.434 -17.5 -0.966 1 96.62 300 ASN A CA 1
ATOM 2295 C C . ASN A 1 300 ? -6.758 -16.859 -0.552 1 96.62 300 ASN A C 1
ATOM 2297 O O . ASN A 1 300 ? -7.039 -16.719 0.639 1 96.62 300 ASN A O 1
ATOM 2301 N N . ASN A 1 301 ? -7.48 -16.484 -1.503 1 96 301 ASN A N 1
ATOM 2302 C CA . ASN A 1 301 ? -8.773 -15.875 -1.199 1 96 301 ASN A CA 1
ATOM 2303 C C . ASN A 1 301 ? -9.734 -16.891 -0.576 1 96 301 ASN A C 1
ATOM 2305 O O . ASN A 1 301 ? -10.547 -16.531 0.275 1 96 301 ASN A O 1
ATOM 2309 N N . LEU A 1 302 ? -9.656 -18.125 -1.066 1 97.12 302 LEU A N 1
ATOM 2310 C CA . LEU A 1 302 ? -10.445 -19.188 -0.458 1 97.12 302 LEU A CA 1
ATOM 2311 C C . LEU A 1 302 ? -10.078 -19.375 1.011 1 97.12 302 LEU A C 1
ATOM 2313 O O . LEU A 1 302 ? -10.953 -19.5 1.865 1 97.12 302 LEU A O 1
ATOM 2317 N N . ILE A 1 303 ? -8.82 -19.281 1.326 1 96.38 303 ILE A N 1
ATOM 2318 C CA . ILE A 1 303 ? -8.32 -19.422 2.689 1 96.38 303 ILE A CA 1
ATOM 2319 C C . ILE A 1 303 ? -8.828 -18.281 3.555 1 96.38 303 ILE A C 1
ATOM 2321 O O . ILE A 1 303 ? -9.266 -18.484 4.688 1 96.38 303 ILE A O 1
ATOM 2325 N N . LYS A 1 304 ? -8.781 -17.125 3.027 1 94.19 304 LYS A N 1
ATOM 2326 C CA . LYS A 1 304 ? -9.227 -15.953 3.771 1 94.19 304 LYS A CA 1
ATOM 2327 C C . LYS A 1 304 ? -10.727 -16.016 4.051 1 94.19 304 LYS A C 1
ATOM 2329 O O . LYS A 1 304 ? -11.188 -15.547 5.094 1 94.19 304 LYS A O 1
ATOM 2334 N N . SER A 1 305 ? -11.477 -16.594 3.139 1 93.94 305 SER A N 1
ATOM 2335 C CA . SER A 1 305 ? -12.938 -16.625 3.244 1 93.94 305 SER A CA 1
ATOM 2336 C C . SER A 1 305 ? -13.398 -17.75 4.152 1 93.94 305 SER A C 1
ATOM 2338 O O . SER A 1 305 ? -14.328 -17.578 4.945 1 93.94 305 SER A O 1
ATOM 2340 N N . CYS A 1 306 ? -12.75 -18.906 4.105 1 94.12 306 CYS A N 1
ATOM 2341 C CA . CYS A 1 306 ? -13.242 -20.078 4.82 1 94.12 306 CYS A CA 1
ATOM 2342 C C . CYS A 1 306 ? -12.484 -20.281 6.125 1 94.12 306 CYS A C 1
ATOM 2344 O O . CYS A 1 306 ? -13.008 -20.875 7.07 1 94.12 306 CYS A O 1
ATOM 2346 N N . ARG A 1 307 ? -11.203 -19.922 6.207 1 92.44 307 ARG A N 1
ATOM 2347 C CA . ARG A 1 307 ? -10.352 -19.969 7.391 1 92.44 307 ARG A CA 1
ATOM 2348 C C . ARG A 1 307 ? -10.297 -21.375 7.969 1 92.44 307 ARG A C 1
ATOM 2350 O O . ARG A 1 307 ? -9.883 -22.312 7.289 1 92.44 307 ARG A O 1
ATOM 2357 N N . LYS A 1 308 ? -10.914 -21.594 9.141 1 91.19 308 LYS A N 1
ATOM 2358 C CA . LYS A 1 308 ? -10.766 -22.859 9.852 1 91.19 308 LYS A CA 1
ATOM 2359 C C . LYS A 1 308 ? -11.648 -23.938 9.234 1 91.19 308 LYS A C 1
ATOM 2361 O O . LYS A 1 308 ? -11.438 -25.125 9.484 1 91.19 308 LYS A O 1
ATOM 2366 N N . GLN A 1 309 ? -12.555 -23.562 8.383 1 92.25 309 GLN A N 1
ATOM 2367 C CA . GLN A 1 309 ? -13.406 -24.547 7.715 1 92.25 309 GLN A CA 1
ATOM 2368 C C . GLN A 1 309 ? -12.602 -25.375 6.715 1 92.25 309 GLN A C 1
ATOM 2370 O O . GLN A 1 309 ? -13.062 -26.438 6.266 1 92.25 309 GLN A O 1
ATOM 2375 N N . LEU A 1 310 ? -11.453 -24.953 6.414 1 95.81 310 LEU A N 1
ATOM 2376 C CA . LEU A 1 310 ? -10.617 -25.641 5.426 1 95.81 310 LEU A CA 1
ATOM 2377 C C . LEU A 1 310 ? -9.672 -26.625 6.098 1 95.81 310 LEU A C 1
ATOM 2379 O O . LEU A 1 310 ? -8.891 -27.297 5.422 1 95.81 310 LEU A O 1
ATOM 2383 N N . LEU A 1 311 ? -9.75 -26.844 7.402 1 95.06 311 LEU A N 1
ATOM 2384 C CA . LEU A 1 311 ? -8.82 -27.656 8.172 1 95.06 311 LEU A CA 1
ATOM 2385 C C . LEU A 1 311 ? -8.758 -29.078 7.617 1 95.06 311 LEU A C 1
ATOM 2387 O O . LEU A 1 311 ? -7.676 -29.656 7.488 1 95.06 311 LEU A O 1
ATOM 2391 N N . PRO A 1 312 ? -9.953 -29.578 7.137 1 95.12 312 PRO A N 1
ATOM 2392 C CA . PRO A 1 312 ? -9.883 -30.938 6.582 1 95.12 312 PRO A CA 1
ATOM 2393 C C . PRO A 1 312 ? -9.086 -31.016 5.285 1 95.12 312 PRO A C 1
ATOM 2395 O O . PRO A 1 312 ? -8.617 -32.094 4.898 1 95.12 312 PRO A O 1
ATOM 2398 N N . HIS A 1 313 ? -8.922 -29.938 4.684 1 95.69 313 HIS A N 1
ATOM 2399 C CA . HIS A 1 313 ? -8.234 -29.891 3.398 1 95.69 313 HIS A CA 1
ATOM 2400 C C . HIS A 1 313 ? -6.824 -29.328 3.551 1 95.69 313 HIS A C 1
ATOM 2402 O O . HIS A 1 313 ? -6.191 -28.953 2.562 1 95.69 313 HIS A O 1
ATOM 2408 N N . GLY A 1 314 ? -6.305 -29.281 4.758 1 95.25 314 GLY A N 1
ATOM 2409 C CA . GLY A 1 314 ? -5 -28.703 5.047 1 95.25 314 GLY A CA 1
ATOM 2410 C C . GLY A 1 314 ? -3.865 -29.422 4.34 1 95.25 314 GLY A C 1
ATOM 2411 O O . GLY A 1 314 ? -2.934 -28.797 3.848 1 95.25 314 GLY A O 1
ATOM 2412 N N . ARG A 1 315 ? -3.992 -30.688 4.199 1 94.38 315 ARG A N 1
ATOM 2413 C CA . ARG A 1 315 ? -2.955 -31.484 3.549 1 94.38 315 ARG A CA 1
ATOM 2414 C C . ARG A 1 315 ? -2.855 -31.141 2.064 1 94.38 315 ARG A C 1
ATOM 2416 O O . ARG A 1 315 ? -1.755 -31.016 1.526 1 94.38 315 ARG A O 1
ATOM 2423 N N . SER A 1 316 ? -3.967 -31.016 1.47 1 95.56 316 SER A N 1
ATOM 2424 C CA . SER A 1 316 ? -3.998 -30.688 0.048 1 95.56 316 SER A CA 1
ATOM 2425 C C . SER A 1 316 ? -3.402 -29.312 -0.211 1 95.56 316 SER A C 1
ATOM 2427 O O . SER A 1 316 ? -2.619 -29.125 -1.146 1 95.56 316 SER A O 1
ATOM 2429 N N . ILE A 1 317 ? -3.74 -28.375 0.618 1 96.31 317 ILE A N 1
ATOM 2430 C CA . ILE A 1 317 ? -3.26 -27.016 0.45 1 96.31 317 ILE A CA 1
ATOM 2431 C C . ILE A 1 317 ? -1.738 -26.984 0.583 1 96.31 317 ILE A C 1
ATOM 2433 O O . ILE A 1 317 ? -1.05 -26.375 -0.239 1 96.31 317 ILE A O 1
ATOM 2437 N N . CYS A 1 318 ? -1.202 -27.641 1.561 1 96 318 CYS A N 1
ATOM 2438 C CA . CYS A 1 318 ? 0.241 -27.703 1.767 1 96 318 CYS A CA 1
ATOM 2439 C C . CYS A 1 318 ? 0.93 -28.422 0.609 1 96 318 CYS A C 1
ATOM 2441 O O . CYS A 1 318 ? 1.985 -27.984 0.147 1 96 318 CYS A O 1
ATOM 2443 N N . SER A 1 319 ? 0.299 -29.438 0.12 1 95.5 319 SER A N 1
ATOM 2444 C CA . SER A 1 319 ? 0.871 -30.219 -0.978 1 95.5 319 SER A CA 1
ATOM 2445 C C . SER A 1 319 ? 0.938 -29.391 -2.258 1 95.5 319 SER A C 1
ATOM 2447 O O . SER A 1 319 ? 1.915 -29.469 -3.006 1 95.5 319 SER A O 1
ATOM 2449 N N . PHE A 1 320 ? -0.103 -28.609 -2.533 1 96.44 320 PHE A N 1
ATOM 2450 C CA . PHE A 1 320 ? -0.125 -27.75 -3.709 1 96.44 320 PHE A CA 1
ATOM 2451 C C . PHE A 1 320 ? 1.062 -26.797 -3.705 1 96.44 320 PHE A C 1
ATOM 2453 O O . PHE A 1 320 ? 1.799 -26.703 -4.688 1 96.44 320 PHE A O 1
ATOM 2460 N N . ALA A 1 321 ? 1.227 -26.109 -2.586 1 96.44 321 ALA A N 1
ATOM 2461 C CA . ALA A 1 321 ? 2.297 -25.109 -2.479 1 96.44 321 ALA A CA 1
ATOM 2462 C C . ALA A 1 321 ? 3.668 -25.781 -2.545 1 96.44 321 ALA A C 1
ATOM 2464 O O . ALA A 1 321 ? 4.594 -25.25 -3.166 1 96.44 321 ALA A O 1
ATOM 2465 N N . LEU A 1 322 ? 3.795 -26.938 -1.922 1 95.38 322 LEU A N 1
ATOM 2466 C CA . LEU A 1 322 ? 5.07 -27.656 -1.922 1 95.38 322 LEU A CA 1
ATOM 2467 C C . LEU A 1 322 ? 5.441 -28.109 -3.332 1 95.38 322 LEU A C 1
ATOM 2469 O O . LEU A 1 322 ? 6.602 -28 -3.732 1 95.38 322 LEU A O 1
ATOM 2473 N N . GLN A 1 323 ? 4.48 -28.578 -4.082 1 94.5 323 GLN A N 1
ATOM 2474 C CA . GLN A 1 323 ? 4.719 -29.016 -5.453 1 94.5 323 GLN A CA 1
ATOM 2475 C C . GLN A 1 323 ? 5.238 -27.875 -6.32 1 94.5 323 GLN A C 1
ATOM 2477 O O . GLN A 1 323 ? 6.168 -28.062 -7.105 1 94.5 323 GLN A O 1
ATOM 2482 N N . VAL A 1 324 ? 4.691 -26.719 -6.148 1 95.81 324 VAL A N 1
ATOM 2483 C CA . VAL A 1 324 ? 5.109 -25.531 -6.898 1 95.81 324 VAL A CA 1
ATOM 2484 C C . VAL A 1 324 ? 6.535 -25.156 -6.508 1 95.81 324 VAL A C 1
ATOM 2486 O O . VAL A 1 324 ? 7.359 -24.844 -7.371 1 95.81 324 VAL A O 1
ATOM 2489 N N . LEU A 1 325 ? 6.816 -25.203 -5.23 1 96.44 325 LEU A N 1
ATOM 2490 C CA . LEU A 1 325 ? 8.133 -24.828 -4.742 1 96.44 325 LEU A CA 1
ATOM 2491 C C . LEU A 1 325 ? 9.195 -25.812 -5.199 1 96.44 325 LEU A C 1
ATOM 2493 O O . LEU A 1 325 ? 10.32 -25.438 -5.512 1 96.44 325 LEU A O 1
ATOM 2497 N N . GLN A 1 326 ? 8.867 -27.062 -5.297 1 93.94 326 GLN A N 1
ATOM 2498 C CA . GLN A 1 326 ? 9.828 -28.094 -5.648 1 93.94 326 GLN A CA 1
ATOM 2499 C C . GLN A 1 326 ? 10.195 -28.031 -7.125 1 93.94 326 GLN A C 1
ATOM 2501 O O . GLN A 1 326 ? 11.375 -28.078 -7.48 1 93.94 326 GLN A O 1
ATOM 2506 N N . TRP A 1 327 ? 9.234 -27.859 -8.031 1 91.69 327 TRP A N 1
ATOM 2507 C CA . TRP A 1 327 ? 9.594 -27.859 -9.445 1 91.69 327 TRP A CA 1
ATOM 2508 C C . TRP A 1 327 ? 10.234 -26.531 -9.844 1 91.69 327 TRP A C 1
ATOM 2510 O O . TRP A 1 327 ? 10.992 -26.469 -10.812 1 91.69 327 TRP A O 1
ATOM 2520 N N . SER A 1 328 ? 9.922 -25.422 -9.078 1 92.69 328 SER A N 1
ATOM 2521 C CA . SER A 1 328 ? 10.477 -24.109 -9.406 1 92.69 328 SER A CA 1
ATOM 2522 C C . SER A 1 328 ? 11.82 -23.891 -8.711 1 92.69 328 SER A C 1
ATOM 2524 O O . SER A 1 328 ? 12.375 -22.781 -8.766 1 92.69 328 SER A O 1
ATOM 2526 N N . HIS A 1 329 ? 12.312 -24.828 -8.062 1 91.69 329 HIS A N 1
ATOM 2527 C CA . HIS A 1 329 ? 13.586 -24.75 -7.359 1 91.69 329 HIS A CA 1
ATOM 2528 C C . HIS A 1 329 ? 14.742 -24.562 -8.336 1 91.69 329 HIS A C 1
ATOM 2530 O O . HIS A 1 329 ? 14.812 -25.234 -9.359 1 91.69 329 HIS A O 1
ATOM 2536 N N . THR A 1 330 ? 15.594 -23.625 -8.117 1 89.56 330 THR A N 1
ATOM 2537 C CA . THR A 1 330 ? 16.797 -23.406 -8.93 1 89.56 330 THR A CA 1
ATOM 2538 C C . THR A 1 330 ? 18.016 -24.031 -8.258 1 89.56 330 THR A C 1
ATOM 2540 O O . THR A 1 330 ? 18.359 -23.672 -7.133 1 89.56 330 THR A O 1
ATOM 2543 N N . PRO A 1 331 ? 18.641 -24.859 -8.945 1 86.94 331 PRO A N 1
ATOM 2544 C CA . PRO A 1 331 ? 19.844 -25.484 -8.383 1 86.94 331 PRO A CA 1
ATOM 2545 C C . PRO A 1 331 ? 20.969 -24.469 -8.133 1 86.94 331 PRO A C 1
ATOM 2547 O O . PRO A 1 331 ? 21.031 -23.438 -8.797 1 86.94 331 PRO A O 1
ATOM 2550 N N . LEU A 1 332 ? 21.812 -24.719 -7.277 1 80.69 332 LEU A N 1
ATOM 2551 C CA . LEU A 1 332 ? 22.875 -23.844 -6.812 1 80.69 332 LEU A CA 1
ATOM 2552 C C . LEU A 1 332 ? 23.828 -23.484 -7.949 1 80.69 332 LEU A C 1
ATOM 2554 O O . LEU A 1 332 ? 24.328 -22.359 -8.016 1 80.69 332 LEU A O 1
ATOM 2558 N N . GLU A 1 333 ? 23.969 -24.344 -8.898 1 78.31 333 GLU A N 1
ATOM 2559 C CA . GLU A 1 333 ? 24.922 -24.172 -10 1 78.31 333 GLU A CA 1
ATOM 2560 C C . GLU A 1 333 ? 24.469 -23.078 -10.953 1 78.31 333 GLU A C 1
ATOM 2562 O O . GLU A 1 333 ? 25.281 -22.438 -11.609 1 78.31 333 GLU A O 1
ATOM 2567 N N . LEU A 1 334 ? 23.25 -22.891 -10.922 1 80.88 334 LEU A N 1
ATOM 2568 C CA . LEU A 1 334 ? 22.703 -21.953 -11.883 1 80.88 334 LEU A CA 1
ATOM 2569 C C . LEU A 1 334 ? 22.453 -20.594 -11.242 1 80.88 334 LEU A C 1
ATOM 2571 O O . LEU A 1 334 ? 22.031 -19.641 -11.914 1 80.88 334 LEU A O 1
ATOM 2575 N N . ARG A 1 335 ? 22.828 -20.469 -10.023 1 83.38 335 ARG A N 1
ATOM 2576 C CA . ARG A 1 335 ? 22.562 -19.234 -9.305 1 83.38 335 ARG A CA 1
ATOM 2577 C C . ARG A 1 335 ? 23.703 -18.234 -9.5 1 83.38 335 ARG A C 1
ATOM 2579 O O . ARG A 1 335 ? 24.875 -18.609 -9.539 1 83.38 335 ARG A O 1
ATOM 2586 N N . GLU A 1 336 ? 23.297 -17.031 -9.844 1 81.38 336 GLU A N 1
ATOM 2587 C CA . GLU A 1 336 ? 24.25 -15.945 -9.992 1 81.38 336 GLU A CA 1
ATOM 2588 C C . GLU A 1 336 ? 23.969 -14.812 -9.008 1 81.38 336 GLU A C 1
ATOM 2590 O O . GLU A 1 336 ? 22.812 -14.492 -8.742 1 81.38 336 GLU A O 1
ATOM 2595 N N . VAL A 1 337 ? 25 -14.289 -8.516 1 83.19 337 VAL A N 1
ATOM 2596 C CA . VAL A 1 337 ? 24.875 -13.211 -7.539 1 83.19 337 VAL A CA 1
ATOM 2597 C C . VAL A 1 337 ? 24.297 -11.969 -8.219 1 83.19 337 VAL A C 1
ATOM 2599 O O . VAL A 1 337 ? 24.734 -11.594 -9.312 1 83.19 337 VAL A O 1
ATOM 2602 N N . GLY A 1 338 ? 23.328 -11.43 -7.621 1 84.12 338 GLY A N 1
ATOM 2603 C CA . GLY A 1 338 ? 22.781 -10.18 -8.117 1 84.12 338 GLY A CA 1
ATOM 2604 C C . GLY A 1 338 ? 21.812 -10.367 -9.266 1 84.12 338 GLY A C 1
ATOM 2605 O O . GLY A 1 338 ? 21.516 -9.414 -9.992 1 84.12 338 GLY A O 1
ATOM 2606 N N . ARG A 1 339 ? 21.438 -11.531 -9.445 1 84.38 339 ARG A N 1
ATOM 2607 C CA . ARG A 1 339 ? 20.453 -11.828 -10.484 1 84.38 339 ARG A CA 1
ATOM 2608 C C . ARG A 1 339 ? 19.234 -12.547 -9.906 1 84.38 339 ARG A C 1
ATOM 2610 O O . ARG A 1 339 ? 19.375 -13.414 -9.039 1 84.38 339 ARG A O 1
ATOM 2617 N N . ASP A 1 340 ? 18.094 -12.125 -10.43 1 88.12 340 ASP A N 1
ATOM 2618 C CA . ASP A 1 340 ? 16.875 -12.781 -9.969 1 88.12 340 ASP A CA 1
ATOM 2619 C C . ASP A 1 340 ? 16.812 -14.219 -10.477 1 88.12 340 ASP A C 1
ATOM 2621 O O . ASP A 1 340 ? 17.188 -14.508 -11.609 1 88.12 340 ASP A O 1
ATOM 2625 N N . ARG A 1 341 ? 16.438 -15.062 -9.57 1 88.69 341 ARG A N 1
ATOM 2626 C CA . ARG A 1 341 ? 16.203 -16.453 -9.953 1 88.69 341 ARG A CA 1
ATOM 2627 C C . ARG A 1 341 ? 14.898 -16.578 -10.75 1 88.69 341 ARG A C 1
ATOM 2629 O O . ARG A 1 341 ? 14 -15.734 -10.617 1 88.69 341 ARG A O 1
ATOM 2636 N N . PRO A 1 342 ? 14.844 -17.625 -11.531 1 88.56 342 PRO A N 1
ATOM 2637 C CA . PRO A 1 342 ? 13.617 -17.797 -12.32 1 88.56 342 PRO A CA 1
ATOM 2638 C C . PRO A 1 342 ? 12.398 -18.094 -11.453 1 88.56 342 PRO A C 1
ATOM 2640 O O . PRO A 1 342 ? 12.531 -18.625 -10.352 1 88.56 342 PRO A O 1
ATOM 2643 N N . HIS A 1 343 ? 11.203 -17.734 -11.852 1 92.06 343 HIS A N 1
ATOM 2644 C CA . HIS A 1 343 ? 9.906 -18.016 -11.242 1 92.06 343 HIS A CA 1
ATOM 2645 C C . HIS A 1 343 ? 9.805 -17.391 -9.852 1 92.06 343 HIS A C 1
ATOM 2647 O O . HIS A 1 343 ? 9.258 -18 -8.938 1 92.06 343 HIS A O 1
ATOM 2653 N N . ARG A 1 344 ? 10.398 -16.266 -9.664 1 91.62 344 ARG A N 1
ATOM 2654 C CA . ARG A 1 344 ? 10.398 -15.57 -8.391 1 91.62 344 ARG A CA 1
ATOM 2655 C C . ARG A 1 344 ? 8.977 -15.234 -7.945 1 91.62 344 ARG A C 1
ATOM 2657 O O . ARG A 1 344 ? 8.633 -15.383 -6.77 1 91.62 344 ARG A O 1
ATOM 2664 N N . LYS A 1 345 ? 8.156 -14.797 -8.875 1 93.44 345 LYS A N 1
ATOM 2665 C CA . LYS A 1 345 ? 6.785 -14.414 -8.555 1 93.44 345 LYS A CA 1
ATOM 2666 C C . LYS A 1 345 ? 5.969 -15.625 -8.102 1 93.44 345 LYS A C 1
ATOM 2668 O O . LYS A 1 345 ? 5.172 -15.531 -7.168 1 93.44 345 LYS A O 1
ATOM 2673 N N . LEU A 1 346 ? 6.176 -16.703 -8.805 1 96.12 346 LEU A N 1
ATOM 2674 C CA . LEU A 1 346 ? 5.461 -17.938 -8.492 1 96.12 346 LEU A CA 1
ATOM 2675 C C . LEU A 1 346 ? 5.863 -18.469 -7.113 1 96.12 346 LEU A C 1
ATOM 2677 O O . LEU A 1 346 ? 5.004 -18.812 -6.301 1 96.12 346 LEU A O 1
ATOM 2681 N N . ARG A 1 347 ? 7.148 -18.469 -6.844 1 96.75 347 ARG A N 1
ATOM 2682 C CA . ARG A 1 347 ? 7.637 -18.938 -5.551 1 96.75 347 ARG A CA 1
ATOM 2683 C C . ARG A 1 347 ? 7.145 -18.047 -4.418 1 96.75 347 ARG A C 1
ATOM 2685 O O . ARG A 1 347 ? 6.727 -18.531 -3.369 1 96.75 347 ARG A O 1
ATOM 2692 N N . SER A 1 348 ? 7.203 -16.75 -4.66 1 97.62 348 SER A N 1
ATOM 2693 C CA . SER A 1 348 ? 6.715 -15.812 -3.656 1 97.62 348 SER A CA 1
ATOM 2694 C C . SER A 1 348 ? 5.23 -16.031 -3.369 1 97.62 348 SER A C 1
ATOM 2696 O O . SER A 1 348 ? 4.805 -16 -2.215 1 97.62 348 SER A O 1
ATOM 2698 N N . ALA A 1 349 ? 4.461 -16.281 -4.426 1 97.94 349 ALA A N 1
ATOM 2699 C CA . ALA A 1 349 ? 3.031 -16.516 -4.258 1 97.94 349 ALA A CA 1
ATOM 2700 C C . ALA A 1 349 ? 2.783 -17.797 -3.451 1 97.94 349 ALA A C 1
ATOM 2702 O O . ALA A 1 349 ? 1.863 -17.844 -2.631 1 97.94 349 ALA A O 1
ATOM 2703 N N . ALA A 1 350 ? 3.557 -18.797 -3.701 1 98.12 350 ALA A N 1
ATOM 2704 C CA . ALA A 1 350 ? 3.42 -20.047 -2.973 1 98.12 350 ALA A CA 1
ATOM 2705 C C . ALA A 1 350 ? 3.711 -19.859 -1.487 1 98.12 350 ALA A C 1
ATOM 2707 O O . ALA A 1 350 ? 2.963 -20.344 -0.634 1 98.12 350 ALA A O 1
ATOM 2708 N N . TYR A 1 351 ? 4.789 -19.141 -1.158 1 98.25 351 TYR A N 1
ATOM 2709 C CA . TYR A 1 351 ? 5.109 -18.859 0.235 1 98.25 351 TYR A CA 1
ATOM 2710 C C . TYR A 1 351 ? 4 -18.047 0.896 1 98.25 351 TYR A C 1
ATOM 2712 O O . TYR A 1 351 ? 3.621 -18.328 2.037 1 98.25 351 TYR A O 1
ATOM 2720 N N . ASN A 1 352 ? 3.5 -17.078 0.217 1 97.56 352 ASN A N 1
ATOM 2721 C CA . ASN A 1 352 ? 2.436 -16.25 0.758 1 97.56 352 ASN A CA 1
ATOM 2722 C C . ASN A 1 352 ? 1.174 -17.047 1.044 1 97.56 352 ASN A C 1
ATOM 2724 O O . ASN A 1 352 ? 0.508 -16.844 2.059 1 97.56 352 ASN A O 1
ATOM 2728 N N . THR A 1 353 ? 0.855 -17.938 0.118 1 97.75 353 THR A N 1
ATOM 2729 C CA . THR A 1 353 ? -0.317 -18.781 0.312 1 97.75 353 THR A CA 1
ATOM 2730 C C . THR A 1 353 ? -0.155 -19.656 1.554 1 97.75 353 THR A C 1
ATOM 2732 O O . THR A 1 353 ? -1.078 -19.781 2.361 1 97.75 353 THR A O 1
ATOM 2735 N N . LEU A 1 354 ? 1.01 -20.219 1.747 1 97.5 354 LEU A N 1
ATOM 2736 C CA . LEU A 1 354 ? 1.271 -21.047 2.922 1 97.5 354 LEU A CA 1
ATOM 2737 C C . LEU A 1 354 ? 1.227 -20.203 4.195 1 97.5 354 LEU A C 1
ATOM 2739 O O . LEU A 1 354 ? 0.722 -20.656 5.227 1 97.5 354 LEU A O 1
ATOM 2743 N N . ALA A 1 355 ? 1.771 -19.016 4.07 1 96.75 355 ALA A N 1
ATOM 2744 C CA . ALA A 1 355 ? 1.743 -18.125 5.227 1 96.75 355 ALA A CA 1
ATOM 2745 C C . ALA A 1 355 ? 0.309 -17.781 5.629 1 96.75 355 ALA A C 1
ATOM 2747 O O . ALA A 1 355 ? -0.029 -17.812 6.816 1 96.75 355 ALA A O 1
ATOM 2748 N N . HIS A 1 356 ? -0.5 -17.531 4.672 1 96.69 356 HIS A N 1
ATOM 2749 C CA . HIS A 1 356 ? -1.904 -17.25 4.953 1 96.69 356 HIS A CA 1
ATOM 2750 C C . HIS A 1 356 ? -2.6 -18.469 5.539 1 96.69 356 HIS A C 1
ATOM 2752 O O . HIS A 1 356 ? -3.443 -18.344 6.43 1 96.69 356 HIS A O 1
ATOM 2758 N N . TRP A 1 357 ? -2.244 -19.594 5.004 1 97.12 357 TRP A N 1
ATOM 2759 C CA . TRP A 1 357 ? -2.836 -20.828 5.5 1 97.12 357 TRP A CA 1
ATOM 2760 C C . TRP A 1 357 ? -2.453 -21.078 6.957 1 97.12 357 TRP A C 1
ATOM 2762 O O . TRP A 1 357 ? -3.309 -21.406 7.785 1 97.12 357 TRP A O 1
ATOM 2772 N N . VAL A 1 358 ? -1.214 -20.844 7.281 1 95.62 358 VAL A N 1
ATOM 2773 C CA . VAL A 1 358 ? -0.753 -21.016 8.656 1 95.62 358 VAL A CA 1
ATOM 2774 C C . VAL A 1 358 ? -1.433 -20 9.562 1 95.62 358 VAL A C 1
ATOM 2776 O O . VAL A 1 358 ? -1.809 -20.328 10.695 1 95.62 358 VAL A O 1
ATOM 2779 N N . ASN A 1 359 ? -1.593 -18.812 9.078 1 94.25 359 ASN A N 1
ATOM 2780 C CA . ASN A 1 359 ? -2.273 -17.766 9.852 1 94.25 359 ASN A CA 1
ATOM 2781 C C . ASN A 1 359 ? -3.729 -18.141 10.117 1 94.25 359 ASN A C 1
ATOM 2783 O O . ASN A 1 359 ? -4.25 -17.875 11.203 1 94.25 359 ASN A O 1
ATOM 2787 N N . ALA A 1 360 ? -4.328 -18.703 9.164 1 94.75 360 ALA A N 1
ATOM 2788 C CA . ALA A 1 360 ? -5.75 -19.031 9.281 1 94.75 360 ALA A CA 1
ATOM 2789 C C . ALA A 1 360 ? -5.965 -20.266 10.141 1 94.75 360 ALA A C 1
ATOM 2791 O O . ALA A 1 360 ? -6.953 -20.359 10.875 1 94.75 360 ALA A O 1
ATOM 2792 N N . SER A 1 361 ? -5.066 -21.219 10.102 1 94 361 SER A N 1
ATOM 2793 C CA . SER A 1 361 ? -5.254 -22.5 10.781 1 94 361 SER A CA 1
ATOM 2794 C C . SER A 1 361 ? -4.523 -22.531 12.117 1 94 361 SER A C 1
ATOM 2796 O O . SER A 1 361 ? -4.805 -23.391 12.969 1 94 361 SER A O 1
ATOM 2798 N N . ASN A 1 362 ? -3.561 -21.578 12.297 1 89.75 362 ASN A N 1
ATOM 2799 C CA . ASN A 1 362 ? -2.73 -21.547 13.5 1 89.75 362 ASN A CA 1
ATOM 2800 C C . ASN A 1 362 ? -2.047 -22.891 13.742 1 89.75 362 ASN A C 1
ATOM 2802 O O . ASN A 1 362 ? -1.29 -23.375 12.898 1 89.75 362 ASN A O 1
ATOM 2806 N N . THR A 1 363 ? -2.426 -23.672 14.727 1 88.19 363 THR A N 1
ATOM 2807 C CA . THR A 1 363 ? -1.755 -24.922 15.078 1 88.19 363 THR A CA 1
ATOM 2808 C C . THR A 1 363 ? -2.314 -26.078 14.266 1 88.19 363 THR A C 1
ATOM 2810 O O . THR A 1 363 ? -1.699 -27.141 14.188 1 88.19 363 THR A O 1
ATOM 2813 N N . GLY A 1 364 ? -3.354 -25.891 13.484 1 89.38 364 GLY A N 1
ATOM 2814 C CA . GLY A 1 364 ? -3.984 -26.969 12.734 1 89.38 364 GLY A CA 1
ATOM 2815 C C . GLY A 1 364 ? -3.588 -26.984 11.273 1 89.38 364 GLY A C 1
ATOM 2816 O O . GLY A 1 364 ? -4.309 -27.531 10.438 1 89.38 364 GLY A O 1
ATOM 2817 N N . SER A 1 365 ? -2.557 -26.453 10.844 1 90.12 365 SER A N 1
ATOM 2818 C CA . SER A 1 365 ? -2.182 -26.297 9.445 1 90.12 365 SER A CA 1
ATOM 2819 C C . SER A 1 365 ? -1.653 -27.609 8.867 1 90.12 365 SER A C 1
ATOM 2821 O O . SER A 1 365 ? -1.665 -27.812 7.652 1 90.12 365 SER A O 1
ATOM 2823 N N . ARG A 1 366 ? -1.087 -28.516 9.594 1 90.19 366 ARG A N 1
ATOM 2824 C CA . ARG A 1 366 ? -0.519 -29.797 9.18 1 90.19 366 ARG A CA 1
ATOM 2825 C C . ARG A 1 366 ? 0.791 -29.594 8.422 1 90.19 366 ARG A C 1
ATOM 2827 O O . ARG A 1 366 ? 1.249 -30.5 7.715 1 90.19 366 ARG A O 1
ATOM 2834 N N . ILE A 1 367 ? 1.321 -28.469 8.516 1 92.25 367 ILE A N 1
ATOM 2835 C CA . ILE A 1 367 ? 2.57 -28.156 7.836 1 92.25 367 ILE A CA 1
ATOM 2836 C C . ILE A 1 367 ? 3.707 -29 8.414 1 92.25 367 ILE A C 1
ATOM 2838 O O . ILE A 1 367 ? 4.723 -29.219 7.754 1 92.25 367 ILE A O 1
ATOM 2842 N N . GLU A 1 368 ? 3.531 -29.484 9.641 1 88.75 368 GLU A N 1
ATOM 2843 C CA . GLU A 1 368 ? 4.535 -30.281 10.32 1 88.75 368 GLU A CA 1
ATOM 2844 C C . GLU A 1 368 ? 4.832 -31.578 9.547 1 88.75 368 GLU A C 1
ATOM 2846 O O . GLU A 1 368 ? 5.941 -32.094 9.609 1 88.75 368 GLU A O 1
ATOM 2851 N N . LYS A 1 369 ? 3.801 -32 8.789 1 89.31 369 LYS A N 1
ATOM 2852 C CA . LYS A 1 369 ? 3.967 -33.219 8.016 1 89.31 369 LYS A CA 1
ATOM 2853 C C . LYS A 1 369 ? 4.891 -33 6.824 1 89.31 369 LYS A C 1
ATOM 2855 O O . LYS A 1 369 ? 5.488 -33.938 6.309 1 89.31 369 LYS A O 1
ATOM 2860 N N . PHE A 1 370 ? 5.008 -31.75 6.426 1 91.19 370 PHE A N 1
ATOM 2861 C CA . PHE A 1 370 ? 5.824 -31.406 5.27 1 91.19 370 PHE A CA 1
ATOM 2862 C C . PHE A 1 370 ? 7.039 -30.594 5.695 1 91.19 370 PHE A C 1
ATOM 2864 O O . PHE A 1 370 ? 7.691 -29.953 4.863 1 91.19 370 PHE A O 1
ATOM 2871 N N . ALA A 1 371 ? 7.336 -30.578 6.914 1 86.69 371 ALA A N 1
ATOM 2872 C CA . ALA A 1 371 ? 8.305 -29.656 7.504 1 86.69 371 ALA A CA 1
ATOM 2873 C C . ALA A 1 371 ? 9.688 -29.844 6.891 1 86.69 371 ALA A C 1
ATOM 2875 O O . ALA A 1 371 ? 10.367 -28.859 6.57 1 86.69 371 ALA A O 1
ATOM 2876 N N . ILE A 1 372 ? 10.07 -31.062 6.602 1 85.81 372 ILE A N 1
ATOM 2877 C CA . ILE A 1 372 ? 11.414 -31.344 6.105 1 85.81 372 ILE A CA 1
ATOM 2878 C C . ILE A 1 372 ? 11.555 -30.844 4.668 1 85.81 372 ILE A C 1
ATOM 2880 O O . ILE A 1 372 ? 12.5 -30.125 4.344 1 85.81 372 ILE A O 1
ATOM 2884 N N . ASP A 1 373 ? 10.609 -31.219 3.895 1 91 373 ASP A N 1
ATOM 2885 C CA . ASP A 1 373 ? 10.648 -30.797 2.496 1 91 373 ASP A CA 1
ATOM 2886 C C . ASP A 1 373 ? 10.539 -29.281 2.373 1 91 373 ASP A C 1
ATOM 2888 O O . ASP A 1 373 ? 11.219 -28.672 1.547 1 91 373 ASP A O 1
ATOM 2892 N N . LEU A 1 374 ? 9.727 -28.734 3.166 1 93.5 374 LEU A N 1
ATOM 2893 C CA . LEU A 1 374 ? 9.508 -27.281 3.123 1 93.5 374 LEU A CA 1
ATOM 2894 C C . LEU A 1 374 ? 10.734 -26.531 3.625 1 93.5 374 LEU A C 1
ATOM 2896 O O . LEU A 1 374 ? 11.055 -25.453 3.129 1 93.5 374 LEU A O 1
ATOM 2900 N N . SER A 1 375 ? 11.383 -27.109 4.594 1 92.94 375 SER A N 1
ATOM 2901 C CA . SER A 1 375 ? 12.57 -26.469 5.145 1 92.94 375 SER A CA 1
ATOM 2902 C C . SER A 1 375 ? 13.656 -26.312 4.086 1 92.94 375 SER A C 1
ATOM 2904 O O . SER A 1 375 ? 14.328 -25.281 4.02 1 92.94 375 SER A O 1
ATOM 2906 N N . LYS A 1 376 ? 13.758 -27.297 3.258 1 91.5 376 LYS A N 1
ATOM 2907 C CA . LYS A 1 376 ? 14.758 -27.234 2.193 1 91.5 376 LYS A CA 1
ATOM 2908 C C . LYS A 1 376 ? 14.508 -26.062 1.263 1 91.5 376 LYS A C 1
ATOM 2910 O O . LYS A 1 376 ? 15.438 -25.328 0.916 1 91.5 376 LYS A O 1
ATOM 2915 N N . GLU A 1 377 ? 13.312 -25.906 0.927 1 94.94 377 GLU A N 1
ATOM 2916 C CA . GLU A 1 377 ? 12.945 -24.828 0.016 1 94.94 377 GLU A CA 1
ATOM 2917 C C . GLU A 1 377 ? 13.055 -23.469 0.703 1 94.94 377 GLU A C 1
ATOM 2919 O O . GLU A 1 377 ? 13.609 -22.531 0.138 1 94.94 377 GLU A O 1
ATOM 2924 N N . ILE A 1 378 ? 12.547 -23.344 1.925 1 96.44 378 ILE A N 1
ATOM 2925 C CA . ILE A 1 378 ? 12.523 -22.094 2.666 1 96.44 378 ILE A CA 1
ATOM 2926 C C . ILE A 1 378 ? 13.953 -21.594 2.898 1 96.44 378 ILE A C 1
ATOM 2928 O O . ILE A 1 378 ? 14.273 -20.453 2.596 1 96.44 378 ILE A O 1
ATOM 2932 N N . PHE A 1 379 ? 14.805 -22.453 3.318 1 94.25 379 PHE A N 1
ATOM 2933 C CA . PHE A 1 379 ? 16.156 -22.047 3.676 1 94.25 379 PHE A CA 1
ATOM 2934 C C . PHE A 1 379 ? 17 -21.781 2.426 1 94.25 379 PHE A C 1
ATOM 2936 O O . PHE A 1 379 ? 17.859 -20.906 2.432 1 94.25 379 PHE A O 1
ATOM 2943 N N . SER A 1 380 ? 16.656 -22.469 1.366 1 92.44 380 SER A N 1
ATOM 2944 C CA . SER A 1 380 ? 17.344 -22.234 0.102 1 92.44 380 SER A CA 1
ATOM 2945 C C . SER A 1 380 ? 17.094 -20.812 -0.401 1 92.44 380 SER A C 1
ATOM 2947 O O . SER A 1 380 ? 17.984 -20.188 -0.975 1 92.44 380 SER A O 1
ATOM 2949 N N . ASP A 1 381 ? 15.922 -20.297 -0.193 1 94.56 381 ASP A N 1
ATOM 2950 C CA . ASP A 1 381 ? 15.562 -18.969 -0.681 1 94.56 381 ASP A CA 1
ATOM 2951 C C . ASP A 1 381 ? 15.992 -17.891 0.306 1 94.56 381 ASP A C 1
ATOM 2953 O O . ASP A 1 381 ? 16.047 -16.703 -0.044 1 94.56 381 ASP A O 1
ATOM 2957 N N . ILE A 1 382 ? 16.297 -18.188 1.534 1 94.88 382 ILE A N 1
ATOM 2958 C CA . ILE A 1 382 ? 16.719 -17.219 2.549 1 94.88 382 ILE A CA 1
ATOM 2959 C C . ILE A 1 382 ? 18.234 -17.031 2.484 1 94.88 382 ILE A C 1
ATOM 2961 O O . ILE A 1 382 ? 18.734 -15.922 2.678 1 94.88 382 ILE A O 1
ATOM 2965 N N . VAL A 1 383 ? 18.891 -18.062 2.158 1 87.06 383 VAL A N 1
ATOM 2966 C CA . VAL A 1 383 ? 20.344 -18.031 2.154 1 87.06 383 VAL A CA 1
ATOM 2967 C C . VAL A 1 383 ? 20.844 -17.328 0.895 1 87.06 383 VAL A C 1
ATOM 2969 O O . VAL A 1 383 ? 20.281 -17.5 -0.187 1 87.06 383 VAL A O 1
ATOM 2972 N N . THR A 1 384 ? 21.844 -16.516 1.064 1 74.75 384 THR A N 1
ATOM 2973 C CA . THR A 1 384 ? 22.406 -15.656 0.031 1 74.75 384 THR A CA 1
ATOM 2974 C C . THR A 1 384 ? 23.422 -16.406 -0.811 1 74.75 384 THR A C 1
ATOM 2976 O O . THR A 1 384 ? 24.031 -17.375 -0.344 1 74.75 384 THR A O 1
ATOM 2979 N N . ASP A 1 385 ? 23.359 -15.969 -2.123 1 70.94 385 ASP A N 1
ATOM 2980 C CA . ASP A 1 385 ? 24.375 -16.516 -3.029 1 70.94 385 ASP A CA 1
ATOM 2981 C C . ASP A 1 385 ? 25.672 -15.727 -2.928 1 70.94 385 ASP A C 1
ATOM 2983 O O . ASP A 1 385 ? 25.672 -14.5 -2.881 1 70.94 385 ASP A O 1
ATOM 2987 N N . ARG A 1 386 ? 26.734 -16.281 -2.393 1 64.12 386 ARG A N 1
ATOM 2988 C CA . ARG A 1 386 ? 28.016 -15.586 -2.34 1 64.12 386 ARG A CA 1
ATOM 2989 C C . ARG A 1 386 ? 28.875 -15.93 -3.555 1 64.12 386 ARG A C 1
ATOM 2991 O O . ARG A 1 386 ? 28.719 -17 -4.145 1 64.12 386 ARG A O 1
ATOM 2998 N N . ASP A 1 387 ? 29.422 -14.984 -4.254 1 58.47 387 ASP A N 1
ATOM 2999 C CA . ASP A 1 387 ? 30.344 -15.227 -5.359 1 58.47 387 ASP A CA 1
ATOM 3000 C C . ASP A 1 387 ? 31.438 -16.219 -4.957 1 58.47 387 ASP A C 1
ATOM 3002 O O . ASP A 1 387 ? 32.125 -16.016 -3.951 1 58.47 387 ASP A O 1
ATOM 3006 N N . VAL A 1 388 ? 31.203 -17.453 -5.07 1 47.66 388 VAL A N 1
ATOM 3007 C CA . VAL A 1 388 ? 32.281 -18.391 -4.828 1 47.66 388 VAL A CA 1
ATOM 3008 C C . VAL A 1 388 ? 33.5 -17.984 -5.652 1 47.66 388 VAL A C 1
ATOM 3010 O O . VAL A 1 388 ? 33.438 -17.906 -6.883 1 47.66 388 VAL A O 1
ATOM 3013 N N . VAL A 1 389 ? 34.312 -17.219 -5.246 1 45.81 389 VAL A N 1
ATOM 3014 C CA . VAL A 1 389 ? 35.656 -17.109 -5.816 1 45.81 389 VAL A CA 1
ATOM 3015 C C . VAL A 1 389 ? 36.188 -18.5 -6.113 1 45.81 389 VAL A C 1
ATOM 3017 O O . VAL A 1 389 ? 36.438 -19.297 -5.195 1 45.81 389 VAL A O 1
ATOM 3020 N N . ALA A 1 390 ? 35.75 -19.172 -7.129 1 40.56 390 ALA A N 1
ATOM 3021 C CA . ALA A 1 390 ? 36.531 -20.328 -7.504 1 40.56 390 ALA A CA 1
ATOM 3022 C C . ALA A 1 390 ? 38.031 -19.984 -7.598 1 40.56 390 ALA A C 1
ATOM 3024 O O . ALA A 1 390 ? 38.406 -19.062 -8.312 1 40.56 390 ALA A O 1
ATOM 3025 N N . LEU A 1 391 ? 38.781 -20.312 -6.719 1 37.91 391 LEU A N 1
ATOM 3026 C CA . LEU A 1 391 ? 40.219 -20.422 -6.805 1 37.91 391 LEU A CA 1
ATOM 3027 C C . LEU A 1 391 ? 40.656 -21.141 -8.078 1 37.91 391 LEU A C 1
ATOM 3029 O O . LEU A 1 391 ? 40.438 -22.359 -8.195 1 37.91 391 LEU A O 1
ATOM 3033 N N . GLN A 1 392 ? 40.312 -20.672 -9.242 1 39.34 392 GLN A N 1
ATOM 3034 C CA . GLN A 1 392 ? 41 -21.375 -10.312 1 39.34 392 GLN A CA 1
ATOM 3035 C C . GLN A 1 392 ? 42.5 -21.219 -10.188 1 39.34 392 GLN A C 1
ATOM 3037 O O . GLN A 1 392 ? 43 -20.109 -9.992 1 39.34 392 GLN A O 1
ATOM 3042 N N . LYS A 1 393 ? 43.125 -22.266 -9.938 1 38.47 393 LYS A N 1
ATOM 3043 C CA . LYS A 1 393 ? 44.562 -22.438 -10.039 1 38.47 393 LYS A CA 1
ATOM 3044 C C . LYS A 1 393 ? 45.094 -21.969 -11.391 1 38.47 393 LYS A C 1
ATOM 3046 O O . LYS A 1 393 ? 44.781 -22.562 -12.422 1 38.47 393 LYS A O 1
ATOM 3051 N N . VAL A 1 394 ? 45.125 -20.719 -11.641 1 40.84 394 VAL A N 1
ATOM 3052 C CA . VAL A 1 394 ? 45.906 -20.344 -12.812 1 40.84 394 VAL A CA 1
ATOM 3053 C C . VAL A 1 394 ? 47.344 -20.844 -12.672 1 40.84 394 VAL A C 1
ATOM 3055 O O . VAL A 1 394 ? 48.031 -20.5 -11.703 1 40.84 394 VAL A O 1
ATOM 3058 N N . GLU A 1 395 ? 47.625 -21.984 -13.188 1 37.12 395 GLU A N 1
ATOM 3059 C CA . GLU A 1 395 ? 49 -22.453 -13.398 1 37.12 395 GLU A CA 1
ATOM 3060 C C . GLU A 1 395 ? 49.875 -21.375 -14.039 1 37.12 395 GLU A C 1
ATOM 3062 O O . GLU A 1 395 ? 49.594 -20.953 -15.172 1 37.12 395 GLU A O 1
ATOM 3067 N N . ILE A 1 396 ? 50.344 -20.422 -13.25 1 39.34 396 ILE A N 1
ATOM 3068 C CA . ILE A 1 396 ? 51.375 -19.531 -13.734 1 39.34 396 ILE A CA 1
ATOM 3069 C C . ILE A 1 396 ? 52.531 -20.344 -14.312 1 39.34 396 ILE A C 1
ATOM 3071 O O . ILE A 1 396 ? 52.969 -21.344 -13.719 1 39.34 396 ILE A O 1
ATOM 3075 N N . SER A 1 397 ? 52.844 -20.281 -15.531 1 36.78 397 SER A N 1
ATOM 3076 C CA . SER A 1 397 ? 54.062 -20.812 -16.172 1 36.78 397 SER A CA 1
ATOM 3077 C C . SER A 1 397 ? 55.281 -20.625 -15.266 1 36.78 397 SER A C 1
ATOM 3079 O O . SER A 1 397 ? 55.281 -19.75 -14.391 1 36.78 397 SER A O 1
ATOM 3081 N N . ALA A 1 398 ? 56.344 -21.547 -15.203 1 36.22 398 ALA A N 1
ATOM 3082 C CA . ALA A 1 398 ? 57.594 -21.844 -14.523 1 36.22 398 ALA A CA 1
ATOM 3083 C C . ALA A 1 398 ? 58.438 -20.578 -14.312 1 36.22 398 ALA A C 1
ATOM 3085 O O . ALA A 1 398 ? 59.344 -20.562 -13.5 1 36.22 398 ALA A O 1
ATOM 3086 N N . LYS A 1 399 ? 58.781 -19.859 -15.336 1 34.28 399 LYS A N 1
ATOM 3087 C CA . LYS A 1 399 ? 60.031 -19.109 -15.117 1 34.28 399 LYS A CA 1
ATOM 3088 C C . LYS A 1 399 ? 59.906 -18.188 -13.922 1 34.28 399 LYS A C 1
ATOM 3090 O O . LYS A 1 399 ? 60.906 -17.812 -13.305 1 34.28 399 LYS A O 1
ATOM 3095 N N . LYS A 1 400 ? 59.219 -17.125 -13.906 1 34.75 400 LYS A N 1
ATOM 3096 C CA . LYS A 1 400 ? 59.531 -16.234 -12.805 1 34.75 400 LYS A CA 1
ATOM 3097 C C . LYS A 1 400 ? 59.062 -16.797 -11.469 1 34.75 400 LYS A C 1
ATOM 3099 O O . LYS A 1 400 ? 57.906 -17.234 -11.352 1 34.75 400 LYS A O 1
ATOM 3104 N N . LYS A 1 401 ? 59.906 -17.219 -10.547 1 33.72 401 LYS A N 1
ATOM 3105 C CA . LYS A 1 401 ? 59.938 -17.766 -9.195 1 33.72 401 LYS A CA 1
ATOM 3106 C C . LYS A 1 401 ? 58.719 -17.312 -8.391 1 33.72 401 LYS A C 1
ATOM 3108 O O . LYS A 1 401 ? 58.125 -18.109 -7.66 1 33.72 401 LYS A O 1
ATOM 3113 N N . ARG A 1 402 ? 58.906 -16.031 -7.77 1 33.72 402 ARG A N 1
ATOM 3114 C CA . ARG A 1 402 ? 58.156 -15.734 -6.555 1 33.72 402 ARG A CA 1
ATOM 3115 C C . ARG A 1 402 ? 56.688 -15.617 -6.852 1 33.72 402 ARG A C 1
ATOM 3117 O O . ARG A 1 402 ? 56.188 -14.555 -7.25 1 33.72 402 ARG A O 1
ATOM 3124 N N . GLY A 1 403 ? 56.062 -16.422 -7.559 1 33.53 403 GLY A N 1
ATOM 3125 C CA . GLY A 1 403 ? 54.812 -16.438 -8.281 1 33.53 403 GLY A CA 1
ATOM 3126 C C . GLY A 1 403 ? 53.594 -16.297 -7.367 1 33.53 403 GLY A C 1
ATOM 3127 O O . GLY A 1 403 ? 53.312 -17.203 -6.586 1 33.53 403 GLY A O 1
ATOM 3128 N N . SER A 1 404 ? 53.5 -15.047 -6.797 1 34.12 404 SER A N 1
ATOM 3129 C CA . SER A 1 404 ? 52.344 -14.805 -5.93 1 34.12 404 SER A CA 1
ATOM 3130 C C . SER A 1 404 ? 51.062 -15.406 -6.52 1 34.12 404 SER A C 1
ATOM 3132 O O . SER A 1 404 ? 50.781 -15.188 -7.695 1 34.12 404 SER A O 1
ATOM 3134 N N . LEU A 1 405 ? 50.75 -16.609 -6.184 1 35.72 405 LEU A N 1
ATOM 3135 C CA . LEU A 1 405 ? 49.469 -17.25 -6.391 1 35.72 405 LEU A CA 1
ATOM 3136 C C . LEU A 1 405 ? 48.312 -16.25 -6.254 1 35.72 405 LEU A C 1
ATOM 3138 O O . LEU A 1 405 ? 48.031 -15.789 -5.152 1 35.72 405 LEU A O 1
ATOM 3142 N N . SER A 1 406 ? 48.469 -15.133 -7.035 1 36.38 406 SER A N 1
ATOM 3143 C CA . SER A 1 406 ? 47.281 -14.305 -6.859 1 36.38 406 SER A CA 1
ATOM 3144 C C . SER A 1 406 ? 46 -15.086 -7.215 1 36.38 406 SER A C 1
ATOM 3146 O O . SER A 1 406 ? 45.938 -15.719 -8.266 1 36.38 406 SER A O 1
ATOM 3148 N N . TYR A 1 407 ? 45.438 -15.758 -6.375 1 36.34 407 TYR A N 1
ATOM 3149 C CA . TYR A 1 407 ? 44.094 -16.312 -6.367 1 36.34 407 TYR A CA 1
ATOM 3150 C C . TYR A 1 407 ? 43.094 -15.336 -6.965 1 36.34 407 TYR A C 1
ATOM 3152 O O . TYR A 1 407 ? 42.156 -14.922 -6.297 1 36.34 407 TYR A O 1
ATOM 3160 N N . ASP A 1 408 ? 43.438 -14.617 -8.055 1 39.31 408 ASP A N 1
ATOM 3161 C CA . ASP A 1 408 ? 42.469 -13.648 -8.516 1 39.31 408 ASP A CA 1
ATOM 3162 C C . ASP A 1 408 ? 41.312 -14.328 -9.266 1 39.31 408 ASP A C 1
ATOM 3164 O O . ASP A 1 408 ? 40.531 -13.672 -9.953 1 39.31 408 ASP A O 1
ATOM 3168 N N . THR A 1 409 ? 41.125 -15.586 -9.297 1 41.31 409 THR A N 1
ATOM 3169 C CA . THR A 1 409 ? 40.219 -16.062 -10.328 1 41.31 409 THR A CA 1
ATOM 3170 C C . THR A 1 409 ? 38.781 -15.547 -10.086 1 41.31 409 THR A C 1
ATOM 3172 O O . THR A 1 409 ? 38.031 -16.156 -9.352 1 41.31 409 THR A O 1
ATOM 3175 N N . VAL A 1 410 ? 38.5 -14.477 -9.516 1 46.75 410 VAL A N 1
ATOM 3176 C CA . VAL A 1 410 ? 37.125 -14.016 -9.445 1 46.75 410 VAL A CA 1
ATOM 3177 C C . VAL A 1 410 ? 36.469 -14.117 -10.828 1 46.75 410 VAL A C 1
ATOM 3179 O O . VAL A 1 410 ? 36.969 -13.539 -11.797 1 46.75 410 VAL A O 1
ATOM 3182 N N . LYS A 1 411 ? 35.906 -15.297 -11.164 1 49.69 411 LYS A N 1
ATOM 3183 C CA . LYS A 1 411 ? 35.062 -15.211 -12.367 1 49.69 411 LYS A CA 1
ATOM 3184 C C . LYS A 1 411 ? 34.469 -13.82 -12.508 1 49.69 411 LYS A C 1
ATOM 3186 O O . LYS A 1 411 ? 33.844 -13.297 -11.562 1 49.69 411 LYS A O 1
ATOM 3191 N N . PRO A 1 412 ? 34.875 -13.031 -13.477 1 58.16 412 PRO A N 1
ATOM 3192 C CA . PRO A 1 412 ? 34.375 -11.664 -13.641 1 58.16 412 PRO A CA 1
ATOM 3193 C C . PRO A 1 412 ? 32.875 -11.602 -13.789 1 58.16 412 PRO A C 1
ATOM 3195 O O . PRO A 1 412 ? 32.281 -12.422 -14.5 1 58.16 412 PRO A O 1
ATOM 3198 N N . ILE A 1 413 ? 32.156 -11.07 -12.852 1 63.75 413 ILE A N 1
ATOM 3199 C CA . ILE A 1 413 ? 30.719 -10.82 -12.961 1 63.75 413 ILE A CA 1
ATOM 3200 C C . ILE A 1 413 ? 30.422 -10.141 -14.289 1 63.75 413 ILE A C 1
ATOM 3202 O O . ILE A 1 413 ? 30.891 -9.039 -14.562 1 63.75 413 ILE A O 1
ATOM 3206 N N . ASP A 1 414 ? 29.953 -10.992 -15.273 1 70.69 414 ASP A N 1
ATOM 3207 C CA . ASP A 1 414 ? 29.688 -10.547 -16.641 1 70.69 414 ASP A CA 1
ATOM 3208 C C . ASP A 1 414 ? 28.312 -9.906 -16.75 1 70.69 414 ASP A C 1
ATOM 3210 O O . ASP A 1 414 ? 27.797 -9.719 -17.859 1 70.69 414 ASP A O 1
ATOM 3214 N N . HIS A 1 415 ? 27.703 -9.672 -15.617 1 75.94 415 HIS A N 1
ATOM 3215 C CA . HIS A 1 415 ? 26.359 -9.102 -15.727 1 75.94 415 HIS A CA 1
ATOM 3216 C C . HIS A 1 415 ? 26.156 -7.977 -14.727 1 75.94 415 HIS A C 1
ATOM 3218 O O . HIS A 1 415 ? 26.969 -7.781 -13.828 1 75.94 415 HIS A O 1
ATOM 3224 N N . HIS A 1 416 ? 25.109 -7.262 -15.008 1 80.31 416 HIS A N 1
ATOM 3225 C CA . HIS A 1 416 ? 24.734 -6.184 -14.109 1 80.31 416 HIS A CA 1
ATOM 3226 C C . HIS A 1 416 ? 24.203 -6.734 -12.789 1 80.31 416 HIS A C 1
ATOM 3228 O O . HIS A 1 416 ? 23.375 -7.652 -12.773 1 80.31 416 HIS A O 1
ATOM 3234 N N . ILE A 1 417 ? 24.797 -6.215 -11.711 1 82.31 417 ILE A N 1
ATOM 3235 C CA . ILE A 1 417 ? 24.406 -6.688 -10.391 1 82.31 417 ILE A CA 1
ATOM 3236 C C . ILE A 1 417 ? 23.234 -5.867 -9.875 1 82.31 417 ILE A C 1
ATOM 3238 O O . ILE A 1 417 ? 23.344 -4.652 -9.688 1 82.31 417 ILE A O 1
ATOM 3242 N N . ASP A 1 418 ? 22.156 -6.531 -9.781 1 85.19 418 ASP A N 1
ATOM 3243 C CA . ASP A 1 418 ? 20.984 -5.938 -9.133 1 85.19 418 ASP A CA 1
ATOM 3244 C C . ASP A 1 418 ? 21 -6.172 -7.629 1 85.19 418 ASP A C 1
ATOM 3246 O O . ASP A 1 418 ? 20.844 -7.305 -7.168 1 85.19 418 ASP A O 1
ATOM 3250 N N . ARG A 1 419 ? 21.141 -5.188 -6.887 1 86.94 419 ARG A N 1
ATOM 3251 C CA . ARG A 1 419 ? 21.312 -5.289 -5.441 1 86.94 419 ARG A CA 1
ATOM 3252 C C . ARG A 1 419 ? 20 -5.668 -4.758 1 86.94 419 ARG A C 1
ATOM 3254 O O . ARG A 1 419 ? 20 -6.039 -3.582 1 86.94 419 ARG A O 1
ATOM 3261 N N . LEU A 1 420 ? 18.875 -5.645 -5.434 1 90.69 420 LEU A N 1
ATOM 3262 C CA . LEU A 1 420 ? 17.578 -6.035 -4.883 1 90.69 420 LEU A CA 1
ATOM 3263 C C . LEU A 1 420 ? 17.109 -7.355 -5.484 1 90.69 420 LEU A C 1
ATOM 3265 O O . LEU A 1 420 ? 15.945 -7.727 -5.344 1 90.69 420 LEU A O 1
ATOM 3269 N N . ALA A 1 421 ? 18.062 -8.031 -6.023 1 91 421 ALA A N 1
ATOM 3270 C CA . ALA A 1 421 ? 17.719 -9.297 -6.656 1 91 421 ALA A CA 1
ATOM 3271 C C . ALA A 1 421 ? 17.203 -10.297 -5.625 1 91 421 ALA A C 1
ATOM 3273 O O . ALA A 1 421 ? 17.797 -10.461 -4.555 1 91 421 ALA A O 1
ATOM 3274 N N . ASN A 1 422 ? 16.109 -10.984 -5.824 1 92.62 422 ASN A N 1
ATOM 3275 C CA . ASN A 1 422 ? 15.508 -12.062 -5.043 1 92.62 422 ASN A CA 1
ATOM 3276 C C . ASN A 1 422 ? 15 -11.555 -3.693 1 92.62 422 ASN A C 1
ATOM 3278 O O . ASN A 1 422 ? 14.773 -12.344 -2.775 1 92.62 422 ASN A O 1
ATOM 3282 N N . ALA A 1 423 ? 14.883 -10.266 -3.488 1 96.06 423 ALA A N 1
ATOM 3283 C CA . ALA A 1 423 ? 14.43 -9.711 -2.217 1 96.06 423 ALA A CA 1
ATOM 3284 C C . ALA A 1 423 ? 12.984 -10.117 -1.925 1 96.06 423 ALA A C 1
ATOM 3286 O O . ALA A 1 423 ? 12.648 -10.453 -0.786 1 96.06 423 ALA A O 1
ATOM 3287 N N . GLU A 1 424 ? 12.195 -10.18 -2.92 1 96.31 424 GLU A N 1
ATOM 3288 C CA . GLU A 1 424 ? 10.781 -10.492 -2.742 1 96.31 424 GLU A CA 1
ATOM 3289 C C . GLU A 1 424 ? 10.594 -11.938 -2.275 1 96.31 424 GLU A C 1
ATOM 3291 O O . GLU A 1 424 ? 9.844 -12.195 -1.331 1 96.31 424 GLU A O 1
ATOM 3296 N N . VAL A 1 425 ? 11.234 -12.844 -2.973 1 96.88 425 VAL A N 1
ATOM 3297 C CA . VAL A 1 425 ? 11.109 -14.258 -2.619 1 96.88 425 VAL A CA 1
ATOM 3298 C C . VAL A 1 425 ? 11.719 -14.5 -1.241 1 96.88 425 VAL A C 1
ATOM 3300 O O . VAL A 1 425 ? 11.164 -15.25 -0.434 1 96.88 425 VAL A O 1
ATOM 3303 N N . CYS A 1 426 ? 12.875 -13.891 -1.01 1 97.25 426 CYS A N 1
ATOM 3304 C CA . CYS A 1 426 ? 13.516 -14.008 0.292 1 97.25 426 CYS A CA 1
ATOM 3305 C C . CYS A 1 426 ? 12.602 -13.516 1.405 1 97.25 426 CYS A C 1
ATOM 3307 O O . CYS A 1 426 ? 12.438 -14.188 2.426 1 97.25 426 CYS A O 1
ATOM 3309 N N . ASN A 1 427 ? 11.969 -12.445 1.224 1 97.75 427 ASN A N 1
ATOM 3310 C CA . ASN A 1 427 ? 11.055 -11.891 2.217 1 97.75 427 ASN A CA 1
ATOM 3311 C C . ASN A 1 427 ? 9.852 -12.797 2.443 1 97.75 427 ASN A C 1
ATOM 3313 O O . ASN A 1 427 ? 9.406 -12.977 3.578 1 97.75 427 ASN A O 1
ATOM 3317 N N . ALA A 1 428 ? 9.281 -13.273 1.394 1 98.44 428 ALA A N 1
ATOM 3318 C CA . ALA A 1 428 ? 8.141 -14.188 1.517 1 98.44 428 ALA A CA 1
ATOM 3319 C C . ALA A 1 428 ? 8.531 -15.445 2.295 1 98.44 428 ALA A C 1
ATOM 3321 O O . ALA A 1 428 ? 7.758 -15.93 3.125 1 98.44 428 ALA A O 1
ATOM 3322 N N . ALA A 1 429 ? 9.711 -15.984 2.029 1 98.19 429 ALA A N 1
ATOM 3323 C CA . ALA A 1 429 ? 10.203 -17.156 2.734 1 98.19 429 ALA A CA 1
ATOM 3324 C C . ALA A 1 429 ? 10.43 -16.859 4.215 1 98.19 429 ALA A C 1
ATOM 3326 O O . ALA A 1 429 ? 10.07 -17.672 5.078 1 98.19 429 ALA A O 1
ATOM 3327 N N . LEU A 1 430 ? 11.008 -15.727 4.484 1 98.25 430 LEU A N 1
ATOM 3328 C CA . LEU A 1 430 ? 11.234 -15.32 5.867 1 98.25 430 LEU A CA 1
ATOM 3329 C C . LEU A 1 430 ? 9.914 -15.141 6.605 1 98.25 430 LEU A C 1
ATOM 3331 O O . LEU A 1 430 ? 9.781 -15.547 7.762 1 98.25 430 LEU A O 1
ATOM 3335 N N . THR A 1 431 ? 8.977 -14.547 5.922 1 97.81 431 THR A N 1
ATOM 3336 C CA . THR A 1 431 ? 7.668 -14.328 6.531 1 97.81 431 THR A CA 1
ATOM 3337 C C . THR A 1 431 ? 7.004 -15.656 6.875 1 97.81 431 THR A C 1
ATOM 3339 O O . THR A 1 431 ? 6.441 -15.812 7.961 1 97.81 431 THR A O 1
ATOM 3342 N N . LEU A 1 432 ? 7.055 -16.594 5.945 1 97.75 432 LEU A N 1
ATOM 3343 C CA . LEU A 1 432 ? 6.496 -17.906 6.207 1 97.75 432 LEU A CA 1
ATOM 3344 C C . LEU A 1 432 ? 7.215 -18.578 7.371 1 97.75 432 LEU A C 1
ATOM 3346 O O . LEU A 1 432 ? 6.574 -19.156 8.25 1 97.75 432 LEU A O 1
ATOM 3350 N N . LEU A 1 433 ? 8.547 -18.531 7.402 1 97.38 433 LEU A N 1
ATOM 3351 C CA . LEU A 1 433 ? 9.32 -19.141 8.477 1 97.38 433 LEU A CA 1
ATOM 3352 C C . LEU A 1 433 ? 8.93 -18.547 9.828 1 97.38 433 LEU A C 1
ATOM 3354 O O . LEU A 1 433 ? 8.742 -19.281 10.805 1 97.38 433 LEU A O 1
ATOM 3358 N N . GLY A 1 434 ? 8.766 -17.234 9.82 1 96.19 434 GLY A N 1
ATOM 3359 C CA . GLY A 1 434 ? 8.336 -16.578 11.047 1 96.19 434 GLY A CA 1
ATOM 3360 C C . GLY A 1 434 ? 6.973 -17.047 11.523 1 96.19 434 GLY A C 1
ATOM 3361 O O . GLY A 1 434 ? 6.773 -17.266 12.719 1 96.19 434 GLY A O 1
ATOM 3362 N N . ARG A 1 435 ? 6.121 -17.234 10.609 1 95.38 435 ARG A N 1
ATOM 3363 C CA . ARG A 1 435 ? 4.77 -17.672 10.953 1 95.38 435 ARG A CA 1
ATOM 3364 C C . ARG A 1 435 ? 4.77 -19.109 11.453 1 95.38 435 ARG A C 1
ATOM 3366 O O . ARG A 1 435 ? 4.035 -19.438 12.391 1 95.38 435 ARG A O 1
ATOM 3373 N N . ILE A 1 436 ? 5.555 -19.953 10.867 1 95.19 436 ILE A N 1
ATOM 3374 C CA . ILE A 1 436 ? 5.652 -21.344 11.273 1 95.19 436 ILE A CA 1
ATOM 3375 C C . ILE A 1 436 ? 6.188 -21.422 12.703 1 95.19 436 ILE A C 1
ATOM 3377 O O . ILE A 1 436 ? 5.648 -22.156 13.531 1 95.19 436 ILE A O 1
ATOM 3381 N N . LEU A 1 437 ? 7.156 -20.641 13.008 1 94.12 437 LEU A N 1
ATOM 3382 C CA . LEU A 1 437 ? 7.781 -20.672 14.328 1 94.12 437 LEU A CA 1
ATOM 3383 C C . LEU A 1 437 ? 6.828 -20.141 15.391 1 94.12 437 LEU A C 1
ATOM 3385 O O . LEU A 1 437 ? 6.816 -20.625 16.516 1 94.12 437 LEU A O 1
ATOM 3389 N N . ARG A 1 438 ? 6.027 -19.188 15.016 1 92.94 438 ARG A N 1
ATOM 3390 C CA . ARG A 1 438 ? 5.105 -18.594 15.984 1 92.94 438 ARG A CA 1
ATOM 3391 C C . ARG A 1 438 ? 3.914 -19.516 16.234 1 92.94 438 ARG A C 1
ATOM 3393 O O . ARG A 1 438 ? 3.455 -19.641 17.375 1 92.94 438 ARG A O 1
ATOM 3400 N N . SER A 1 439 ? 3.455 -20.141 15.195 1 91.81 439 SER A N 1
ATOM 3401 C CA . SER A 1 439 ? 2.213 -20.891 15.305 1 91.81 439 SER A CA 1
ATOM 3402 C C . SER A 1 439 ? 2.482 -22.344 15.695 1 91.81 439 SER A C 1
ATOM 3404 O O . SER A 1 439 ? 1.666 -22.969 16.375 1 91.81 439 SER A O 1
ATOM 3406 N N . LEU A 1 440 ? 3.625 -22.938 15.289 1 90.94 440 LEU A N 1
ATOM 3407 C CA . LEU A 1 440 ? 3.807 -24.375 15.422 1 90.94 440 LEU A CA 1
ATOM 3408 C C . LEU A 1 440 ? 5.035 -24.703 16.266 1 90.94 440 LE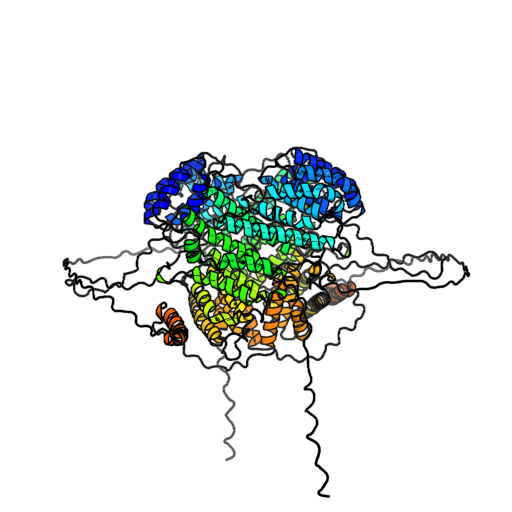U A C 1
ATOM 3410 O O . LEU A 1 440 ? 5.59 -25.797 16.188 1 90.94 440 LEU A O 1
ATOM 3414 N N . SER A 1 441 ? 5.465 -23.859 17.094 1 85.44 441 SER A N 1
ATOM 3415 C CA . SER A 1 441 ? 6.68 -24.062 17.875 1 85.44 441 SER A CA 1
ATOM 3416 C C . SER A 1 441 ? 6.586 -25.328 18.719 1 85.44 441 SER A C 1
ATOM 3418 O O . SER A 1 441 ? 7.582 -26.016 18.922 1 85.44 441 SER A O 1
ATOM 3420 N N . SER A 1 442 ? 5.391 -25.625 19.125 1 83.19 442 SER A N 1
ATOM 3421 C CA . SER A 1 442 ? 5.211 -26.781 20.016 1 83.19 442 SER A CA 1
ATOM 3422 C C . SER A 1 442 ? 5.113 -28.078 19.234 1 83.19 442 SER A C 1
ATOM 3424 O O . SER A 1 442 ? 5.281 -29.156 19.797 1 83.19 442 SER A O 1
ATOM 3426 N N . ILE A 1 443 ? 4.93 -27.984 17.969 1 87.75 443 ILE A N 1
ATOM 3427 C CA . ILE A 1 443 ? 4.633 -29.172 17.172 1 87.75 443 ILE A CA 1
ATOM 3428 C C . ILE A 1 443 ? 5.805 -29.469 16.25 1 87.75 443 ILE A C 1
ATOM 3430 O O . ILE A 1 443 ? 6.047 -30.641 15.906 1 87.75 443 ILE A O 1
ATOM 3434 N N . ILE A 1 444 ? 6.551 -28.484 15.906 1 87.56 444 ILE A N 1
ATOM 3435 C CA . ILE A 1 444 ? 7.637 -28.672 14.953 1 87.56 444 ILE A CA 1
ATOM 3436 C C . ILE A 1 444 ? 8.758 -29.469 15.602 1 87.56 444 ILE A C 1
ATOM 3438 O O . ILE A 1 444 ? 8.875 -29.516 16.828 1 87.56 444 ILE A O 1
ATOM 3442 N N . THR A 1 445 ? 9.523 -30.141 14.852 1 87.44 445 THR A N 1
ATOM 3443 C CA . THR A 1 445 ? 10.625 -30.953 15.336 1 87.44 445 THR A CA 1
ATOM 3444 C C . THR A 1 445 ? 11.766 -30.078 15.844 1 87.44 445 THR A C 1
ATOM 3446 O O . THR A 1 445 ? 11.898 -28.922 15.43 1 87.44 445 THR A O 1
ATOM 3449 N N . LEU A 1 446 ? 12.477 -30.578 16.75 1 88.56 446 LEU A N 1
ATOM 3450 C CA . LEU A 1 446 ? 13.641 -29.875 17.281 1 88.56 446 LEU A CA 1
ATOM 3451 C C . LEU A 1 446 ? 14.656 -29.594 16.172 1 88.56 446 LEU A C 1
ATOM 3453 O O . LEU A 1 446 ? 15.305 -28.547 16.172 1 88.56 446 LEU A O 1
ATOM 3457 N N . GLU A 1 447 ? 14.664 -30.531 15.281 1 86.88 447 GLU A N 1
ATOM 3458 C CA . GLU A 1 447 ? 15.594 -30.391 14.164 1 86.88 447 GLU A CA 1
ATOM 3459 C C . GLU A 1 447 ? 15.273 -29.141 13.328 1 86.88 447 GLU A C 1
ATOM 3461 O O . GLU A 1 447 ? 16.172 -28.422 12.906 1 86.88 447 GLU A O 1
ATOM 3466 N N . PHE A 1 448 ? 14.031 -28.984 13.125 1 90.62 448 PHE A N 1
ATOM 3467 C CA . PHE A 1 448 ? 13.594 -27.828 12.359 1 90.62 448 PHE A CA 1
ATOM 3468 C C . PHE A 1 448 ? 13.953 -26.531 13.086 1 90.62 448 PHE A C 1
ATOM 3470 O O . PHE A 1 448 ? 14.461 -25.594 12.469 1 90.62 448 PHE A O 1
ATOM 3477 N N . TYR A 1 449 ? 13.68 -26.484 14.344 1 92.25 449 TYR A N 1
ATOM 3478 C CA . TYR A 1 449 ? 13.961 -25.312 15.172 1 92.25 449 TYR A CA 1
ATOM 3479 C C . TYR A 1 449 ? 15.453 -25 15.188 1 92.25 449 TYR A C 1
ATOM 3481 O O . TYR A 1 449 ? 15.859 -23.844 15.031 1 92.25 449 TYR A O 1
ATOM 3489 N N . GLN A 1 450 ? 16.281 -26.016 15.344 1 89.81 450 GLN A N 1
ATOM 3490 C CA . GLN A 1 450 ? 17.734 -25.844 15.383 1 89.81 450 GLN A CA 1
ATOM 3491 C C . GLN A 1 450 ? 18.266 -25.406 14.023 1 89.81 450 GLN A C 1
ATOM 3493 O O . GLN A 1 450 ? 19.219 -24.625 13.945 1 89.81 450 GLN A O 1
ATOM 3498 N N . MET A 1 451 ? 17.656 -25.906 13.023 1 90.75 451 MET A N 1
ATOM 3499 C CA . MET A 1 451 ? 18.062 -25.531 11.672 1 90.75 451 MET A CA 1
ATOM 3500 C C . MET A 1 451 ? 17.766 -24.062 11.406 1 90.75 451 MET A C 1
ATOM 3502 O O . MET A 1 451 ? 18.578 -23.359 10.797 1 90.75 451 MET A O 1
ATOM 3506 N N . ALA A 1 452 ? 16.609 -23.688 11.852 1 93.62 452 ALA A N 1
ATOM 3507 C CA . ALA A 1 452 ? 16.25 -22.281 11.703 1 93.62 452 ALA A CA 1
ATOM 3508 C C . ALA A 1 452 ? 17.266 -21.375 12.414 1 93.62 452 ALA A C 1
ATOM 3510 O O . ALA A 1 452 ? 17.688 -20.359 11.867 1 93.62 452 ALA A O 1
ATOM 3511 N N . GLN A 1 453 ? 17.734 -21.781 13.555 1 92.94 453 GLN A N 1
ATOM 3512 C CA . GLN A 1 453 ? 18.719 -21 14.305 1 92.94 453 GLN A CA 1
ATOM 3513 C C . GLN A 1 453 ? 20.062 -20.969 13.578 1 92.94 453 GLN A C 1
ATOM 3515 O O . GLN A 1 453 ? 20.688 -19.922 13.461 1 92.94 453 GLN A O 1
ATOM 3520 N N . LYS A 1 454 ? 20.406 -22.094 13.07 1 89.62 454 LYS A N 1
ATOM 3521 C CA . LYS A 1 454 ? 21.703 -22.234 12.414 1 89.62 454 LYS A CA 1
ATOM 3522 C C . LYS A 1 454 ? 21.781 -21.391 11.148 1 89.62 454 LYS A C 1
ATOM 3524 O O . LYS A 1 454 ? 22.859 -20.953 10.75 1 89.62 454 LYS A O 1
ATOM 3529 N N . ILE A 1 455 ? 20.703 -21.156 10.57 1 92 455 ILE A N 1
ATOM 3530 C CA . ILE A 1 455 ? 20.672 -20.422 9.312 1 92 455 ILE A CA 1
ATOM 3531 C C . ILE A 1 455 ? 20.5 -18.922 9.578 1 92 455 ILE A C 1
ATOM 3533 O O . ILE A 1 455 ? 21.188 -18.094 8.961 1 92 455 ILE A O 1
ATOM 3537 N N . ILE A 1 456 ? 19.656 -18.562 10.5 1 94.5 456 ILE A N 1
ATOM 3538 C CA . ILE A 1 456 ? 19.266 -17.172 10.719 1 94.5 456 ILE A CA 1
ATOM 3539 C C . ILE A 1 456 ? 20.375 -16.438 11.484 1 94.5 456 ILE A C 1
ATOM 3541 O O . ILE A 1 456 ? 20.703 -15.289 11.164 1 94.5 456 ILE A O 1
ATOM 3545 N N . LEU A 1 457 ? 21.031 -17.062 12.453 1 93 457 LEU A N 1
ATOM 3546 C CA . LEU A 1 457 ? 21.953 -16.406 13.367 1 93 457 LEU A CA 1
ATOM 3547 C C . LEU A 1 457 ? 23.188 -15.914 12.625 1 93 457 LEU A C 1
ATOM 3549 O O . LEU A 1 457 ? 23.609 -14.766 12.805 1 93 457 LEU A O 1
ATOM 3553 N N . PRO A 1 458 ? 23.719 -16.719 11.711 1 89.25 458 PRO A N 1
ATOM 3554 C CA . PRO A 1 458 ? 24.891 -16.203 10.977 1 89.25 458 PRO A CA 1
ATOM 3555 C C . PRO A 1 458 ? 24.547 -14.984 10.117 1 89.25 458 PRO A C 1
ATOM 3557 O O . PRO A 1 458 ? 25.359 -14.07 9.992 1 89.25 458 PRO A O 1
ATOM 3560 N N . ILE A 1 459 ? 23.406 -14.992 9.508 1 92.88 459 ILE A N 1
ATOM 3561 C CA . ILE A 1 459 ? 23 -13.867 8.68 1 92.88 459 ILE A CA 1
ATOM 3562 C C . ILE A 1 459 ? 22.859 -12.609 9.539 1 92.88 459 ILE A C 1
ATOM 3564 O O . ILE A 1 459 ? 23.297 -11.523 9.141 1 92.88 459 ILE A O 1
ATOM 3568 N N . VAL A 1 460 ? 22.266 -12.758 10.719 1 93.88 460 VAL A N 1
ATOM 3569 C CA . VAL A 1 460 ? 22.047 -11.633 11.625 1 93.88 460 VAL A CA 1
ATOM 3570 C C . VAL A 1 460 ? 23.391 -11.125 12.148 1 93.88 460 VAL A C 1
ATOM 3572 O O . VAL A 1 460 ? 23.594 -9.914 12.289 1 93.88 460 VAL A O 1
ATOM 3575 N N . ILE A 1 461 ? 24.312 -12.016 12.406 1 90.69 461 ILE A N 1
ATOM 3576 C CA . ILE A 1 461 ? 25.641 -11.641 12.891 1 90.69 461 ILE A CA 1
ATOM 3577 C C . ILE A 1 461 ? 26.375 -10.852 11.805 1 90.69 461 ILE A C 1
ATOM 3579 O O . ILE A 1 461 ? 27.062 -9.875 12.102 1 90.69 461 ILE A O 1
ATOM 3583 N N . GLU A 1 462 ? 26.141 -11.25 10.594 1 88.88 462 GLU A N 1
ATOM 3584 C CA . GLU A 1 462 ? 26.75 -10.523 9.477 1 88.88 462 GLU A CA 1
ATOM 3585 C C . GLU A 1 462 ? 26.156 -9.117 9.352 1 88.88 462 GLU A C 1
ATOM 3587 O O . GLU A 1 462 ? 26.859 -8.172 9.016 1 88.88 462 GLU A O 1
ATOM 3592 N N . LEU A 1 463 ? 24.953 -8.992 9.578 1 92.19 463 LEU A N 1
ATOM 3593 C CA . LEU A 1 463 ? 24.281 -7.691 9.539 1 92.19 463 LEU A CA 1
ATOM 3594 C C . LEU A 1 463 ? 24.812 -6.773 10.633 1 92.19 463 LEU A C 1
ATOM 3596 O O . LEU A 1 463 ? 24.969 -5.566 10.414 1 92.19 463 LEU A O 1
ATOM 3600 N N . GLU A 1 464 ? 25.125 -7.371 11.75 1 89.12 464 GLU A N 1
ATOM 3601 C CA . GLU A 1 464 ? 25.672 -6.605 12.867 1 89.12 464 GLU A CA 1
ATOM 3602 C C . GLU A 1 464 ? 27.062 -6.051 12.531 1 89.12 464 GLU A C 1
ATOM 3604 O O . GLU A 1 464 ? 27.422 -4.961 12.977 1 89.12 464 GLU A O 1
ATOM 3609 N N . ALA A 1 465 ? 27.719 -6.859 11.789 1 86.94 465 ALA A N 1
ATOM 3610 C CA . ALA A 1 465 ? 29.062 -6.438 11.414 1 86.94 465 ALA A CA 1
ATOM 3611 C C . ALA A 1 465 ? 29.016 -5.27 10.43 1 86.94 465 ALA A C 1
ATOM 3613 O O . ALA A 1 465 ? 29.938 -4.438 10.406 1 86.94 465 ALA A O 1
ATOM 3614 N N . GLY A 1 466 ? 28.047 -5.207 9.547 1 88.31 466 GLY A N 1
ATOM 3615 C CA . GLY A 1 466 ? 27.891 -4.105 8.609 1 88.31 466 GLY A CA 1
ATOM 3616 C C . GLY A 1 466 ? 26.828 -4.375 7.551 1 88.31 466 GLY A C 1
ATOM 3617 O O . GLY A 1 466 ? 26.922 -5.352 6.805 1 88.31 466 GLY A O 1
ATOM 3618 N N . ILE A 1 467 ? 25.969 -3.533 7.383 1 87.06 467 ILE A N 1
ATOM 3619 C CA . ILE A 1 467 ? 24.859 -3.705 6.457 1 87.06 467 ILE A CA 1
ATOM 3620 C C . ILE A 1 467 ? 25.375 -3.658 5.02 1 87.06 467 ILE A C 1
ATOM 3622 O O . ILE A 1 467 ? 24.953 -4.453 4.176 1 87.06 467 ILE A O 1
ATOM 3626 N N . GLU A 1 468 ? 26.312 -2.781 4.703 1 84 468 GLU A N 1
ATOM 3627 C CA . GLU A 1 468 ? 26.828 -2.598 3.346 1 84 468 GLU A CA 1
ATOM 3628 C C . GLU A 1 468 ? 27.609 -3.818 2.879 1 84 468 GLU A C 1
ATOM 3630 O O . GLU A 1 468 ? 27.625 -4.133 1.688 1 84 468 GLU A O 1
ATOM 3635 N N . GLU A 1 469 ? 28.172 -4.488 3.891 1 81.75 469 GLU A N 1
ATOM 3636 C CA . GLU A 1 469 ? 29 -5.648 3.562 1 81.75 469 GLU A CA 1
ATOM 3637 C C . GLU A 1 469 ? 28.172 -6.93 3.58 1 81.75 469 GLU A C 1
ATOM 3639 O O . GLU A 1 469 ? 28.641 -7.992 3.174 1 81.75 469 GLU A O 1
ATOM 3644 N N . SER A 1 470 ? 26.953 -6.695 3.898 1 84.19 470 SER A N 1
ATOM 3645 C CA . SER A 1 470 ? 26.094 -7.875 3.988 1 84.19 470 SER A CA 1
ATOM 3646 C C . SER A 1 470 ? 25.688 -8.367 2.605 1 84.19 470 SER A C 1
ATOM 3648 O O . SER A 1 470 ? 25.672 -7.598 1.644 1 84.19 470 SER A O 1
ATOM 3650 N N . PRO A 1 471 ? 25.484 -9.617 2.543 1 84.81 471 PRO A N 1
ATOM 3651 C CA . PRO A 1 471 ? 25.156 -10.188 1.234 1 84.81 471 PRO A CA 1
ATOM 3652 C C . PRO A 1 471 ? 23.812 -9.68 0.69 1 84.81 471 PRO A C 1
ATOM 3654 O O . PRO A 1 471 ? 22.953 -9.25 1.46 1 84.81 471 PRO A O 1
ATOM 3657 N N . ILE A 1 472 ? 23.719 -9.734 -0.612 1 87.69 472 ILE A N 1
ATOM 3658 C CA . ILE A 1 472 ? 22.484 -9.391 -1.307 1 87.69 472 ILE A CA 1
ATOM 3659 C C . ILE A 1 472 ? 21.422 -10.445 -1.025 1 87.69 472 ILE A C 1
ATOM 3661 O O . ILE A 1 472 ? 21.703 -11.648 -1.042 1 87.69 472 ILE A O 1
ATOM 3665 N N . PRO A 1 473 ? 20.203 -10.227 -0.58 1 92.88 473 PRO A N 1
ATOM 3666 C CA . PRO A 1 473 ? 19.516 -8.93 -0.673 1 92.88 473 PRO A CA 1
ATOM 3667 C C . PRO A 1 473 ? 19.469 -8.195 0.661 1 92.88 473 PRO A C 1
ATOM 3669 O O . PRO A 1 473 ? 18.922 -7.094 0.742 1 92.88 473 PRO A O 1
ATOM 3672 N N . TYR A 1 474 ? 20.031 -8.656 1.694 1 93.5 474 TYR A N 1
ATOM 3673 C CA . TYR A 1 474 ? 19.906 -8.102 3.035 1 93.5 474 TYR A CA 1
ATOM 3674 C C . TYR A 1 474 ? 20.578 -6.734 3.125 1 93.5 474 TYR A C 1
ATOM 3676 O O . TYR A 1 474 ? 20.203 -5.898 3.949 1 93.5 474 TYR A O 1
ATOM 3684 N N . SER A 1 475 ? 21.531 -6.523 2.246 1 90.31 475 SER A N 1
ATOM 3685 C CA . SER A 1 475 ? 22.281 -5.266 2.283 1 90.31 475 SER A CA 1
ATOM 3686 C C . SER A 1 475 ? 21.391 -4.09 1.886 1 90.31 475 SER A C 1
ATOM 3688 O O . SER A 1 475 ? 21.438 -3.033 2.521 1 90.31 475 SER A O 1
ATOM 3690 N N . ASP A 1 476 ? 20.562 -4.348 0.89 1 90.81 476 ASP A N 1
ATOM 3691 C CA . ASP A 1 476 ? 19.844 -3.209 0.321 1 90.81 476 ASP A CA 1
ATOM 3692 C C . ASP A 1 476 ? 18.359 -3.299 0.607 1 90.81 476 ASP A C 1
ATOM 3694 O O . ASP A 1 476 ? 17.625 -2.309 0.479 1 90.81 476 ASP A O 1
ATOM 3698 N N . SER A 1 477 ? 17.922 -4.434 1.014 1 94.69 477 SER A N 1
ATOM 3699 C CA . SER A 1 477 ? 16.484 -4.586 1.256 1 94.69 477 SER A CA 1
ATOM 3700 C C . SER A 1 477 ? 16.156 -4.441 2.738 1 94.69 477 SER A C 1
ATOM 3702 O O . SER A 1 477 ? 16.406 -5.352 3.529 1 94.69 477 SER A O 1
ATOM 3704 N N . ALA A 1 478 ? 15.531 -3.393 3.096 1 95.62 478 ALA A N 1
ATOM 3705 C CA . ALA A 1 478 ? 15.117 -3.164 4.48 1 95.62 478 ALA A CA 1
ATOM 3706 C C . ALA A 1 478 ? 14 -4.125 4.887 1 95.62 478 ALA A C 1
ATOM 3708 O O . ALA A 1 478 ? 13.906 -4.516 6.051 1 95.62 478 ALA A O 1
ATOM 3709 N N . VAL A 1 479 ? 13.188 -4.48 3.934 1 97.12 479 VAL A N 1
ATOM 3710 C CA . VAL A 1 479 ? 12.07 -5.375 4.203 1 97.12 479 VAL A CA 1
ATOM 3711 C C . VAL A 1 479 ? 12.594 -6.746 4.633 1 97.12 479 VAL A C 1
ATOM 3713 O O . VAL A 1 479 ? 12.078 -7.348 5.578 1 97.12 479 VAL A O 1
ATOM 3716 N N . CYS A 1 480 ? 13.617 -7.188 3.936 1 97.25 480 CYS A N 1
ATOM 3717 C CA . CYS A 1 480 ? 14.211 -8.477 4.293 1 97.25 480 CYS A CA 1
ATOM 3718 C C . CYS A 1 480 ? 14.891 -8.398 5.652 1 97.25 480 CYS A C 1
ATOM 3720 O O . CYS A 1 480 ? 14.828 -9.344 6.438 1 97.25 480 CYS A O 1
ATOM 3722 N N . ARG A 1 481 ? 15.547 -7.309 5.93 1 96.94 481 ARG A N 1
ATOM 3723 C CA . ARG A 1 481 ? 16.172 -7.133 7.234 1 96.94 481 ARG A CA 1
ATOM 3724 C C . ARG A 1 481 ? 15.133 -7.133 8.344 1 96.94 481 ARG A C 1
ATOM 3726 O O . ARG A 1 481 ? 15.328 -7.773 9.383 1 96.94 481 ARG A O 1
ATOM 3733 N N . LYS A 1 482 ? 14.062 -6.453 8.078 1 97.56 482 LYS A N 1
ATOM 3734 C CA . LYS A 1 482 ? 12.984 -6.438 9.055 1 97.56 482 LYS A CA 1
ATOM 3735 C C . LYS A 1 482 ? 12.453 -7.848 9.312 1 97.56 482 LYS A C 1
ATOM 3737 O O . LYS A 1 482 ? 12.266 -8.242 10.461 1 97.56 482 LYS A O 1
ATOM 3742 N N . SER A 1 483 ? 12.25 -8.602 8.25 1 97.81 483 SER A N 1
ATOM 3743 C CA . SER A 1 483 ? 11.672 -9.938 8.352 1 97.81 483 SER A CA 1
ATOM 3744 C C . SER A 1 483 ? 12.625 -10.891 9.078 1 97.81 483 SER A C 1
ATOM 3746 O O . SER A 1 483 ? 12.18 -11.766 9.828 1 97.81 483 SER A O 1
ATOM 3748 N N . ILE A 1 484 ? 13.922 -10.742 8.844 1 97.12 484 ILE A N 1
ATOM 3749 C CA . ILE A 1 484 ? 14.867 -11.641 9.492 1 97.12 484 ILE A CA 1
ATOM 3750 C C . ILE A 1 484 ? 14.875 -11.375 11 1 97.12 484 ILE A C 1
ATOM 3752 O O . ILE A 1 484 ? 15.008 -12.305 11.797 1 97.12 484 ILE A O 1
ATOM 3756 N N . TYR A 1 485 ? 14.727 -10.141 11.383 1 97.38 485 TYR A N 1
ATOM 3757 C CA . TYR A 1 485 ? 14.656 -9.812 12.805 1 97.38 485 TYR A CA 1
ATOM 3758 C C . TYR A 1 485 ? 13.352 -10.32 13.414 1 97.38 485 TYR A C 1
ATOM 3760 O O . TYR A 1 485 ? 13.328 -10.734 14.578 1 97.38 485 TYR A O 1
ATOM 3768 N N . LYS A 1 486 ? 12.32 -10.281 12.656 1 97.19 486 LYS A N 1
ATOM 3769 C CA . LYS A 1 486 ? 11.055 -10.828 13.133 1 97.19 486 LYS A CA 1
ATOM 3770 C C . LYS A 1 486 ? 11.148 -12.336 13.352 1 97.19 486 LYS A C 1
ATOM 3772 O O . LYS A 1 486 ? 10.547 -12.875 14.281 1 97.19 486 LYS A O 1
ATOM 3777 N N . VAL A 1 487 ? 11.859 -12.977 12.453 1 97.69 487 VAL A N 1
ATOM 3778 C CA . VAL A 1 487 ? 12.07 -14.406 12.617 1 97.69 487 VAL A CA 1
ATOM 3779 C C . VAL A 1 487 ? 12.891 -14.672 13.875 1 97.69 487 VAL A C 1
ATOM 3781 O O . VAL A 1 487 ? 12.578 -15.578 14.648 1 97.69 487 VAL A O 1
ATOM 3784 N N . LEU A 1 488 ? 13.922 -13.859 14.094 1 97 488 LEU A N 1
ATOM 3785 C CA . LEU A 1 488 ? 14.727 -13.984 15.305 1 97 488 LEU A CA 1
ATOM 3786 C C . LEU A 1 488 ? 13.867 -13.766 16.547 1 97 488 LEU A C 1
ATOM 3788 O O . LEU A 1 488 ? 14.016 -14.492 17.531 1 97 488 LEU A O 1
ATOM 3792 N N . GLU A 1 489 ? 13 -12.789 16.453 1 96.19 489 GLU A N 1
ATOM 3793 C CA . GLU A 1 489 ? 12.086 -12.555 17.562 1 96.19 489 GLU A CA 1
ATOM 3794 C C . GLU A 1 489 ? 11.195 -13.766 17.828 1 96.19 489 GLU A C 1
ATOM 3796 O O . GLU A 1 489 ? 10.953 -14.133 18.969 1 96.19 489 GLU A O 1
ATOM 3801 N N . ALA A 1 490 ? 10.688 -14.367 16.766 1 95.75 490 ALA A N 1
ATOM 3802 C CA . ALA A 1 490 ? 9.844 -15.547 16.891 1 95.75 490 ALA A CA 1
ATOM 3803 C C . ALA A 1 490 ? 10.602 -16.688 17.547 1 95.75 490 ALA A C 1
ATOM 3805 O O . ALA A 1 490 ? 10.023 -17.453 18.344 1 95.75 490 ALA A O 1
ATOM 3806 N N . LEU A 1 491 ? 11.906 -16.828 17.297 1 94.5 491 LEU A N 1
ATOM 3807 C CA . LEU A 1 491 ? 12.742 -17.891 17.875 1 94.5 491 LEU A CA 1
ATOM 3808 C C . LEU A 1 491 ? 12.875 -17.703 19.375 1 94.5 491 LEU A C 1
ATOM 3810 O O . LEU A 1 491 ? 13.016 -18.672 20.125 1 94.5 491 LEU A O 1
ATOM 3814 N N . VAL A 1 492 ? 12.727 -16.453 19.812 1 91.94 492 VAL A N 1
ATOM 3815 C CA . VAL A 1 492 ? 12.961 -16.141 21.219 1 91.94 492 VAL A CA 1
ATOM 3816 C C . VAL A 1 492 ? 11.633 -16.141 21.984 1 91.94 492 VAL A C 1
ATOM 3818 O O . VAL A 1 492 ? 11.555 -16.609 23.109 1 91.94 492 VAL A O 1
ATOM 3821 N N . VAL A 1 493 ? 10.578 -15.617 21.344 1 91.44 493 VAL A N 1
ATOM 3822 C CA . VAL A 1 493 ? 9.281 -15.477 22 1 91.44 493 VAL A CA 1
ATOM 3823 C C . VAL A 1 493 ? 8.578 -16.828 22.062 1 91.44 493 VAL A C 1
ATOM 3825 O O . VAL A 1 493 ? 7.863 -17.125 23.031 1 91.44 493 VAL A O 1
ATOM 3828 N N . CYS A 1 494 ? 8.75 -17.625 20.984 1 91.12 494 CYS A N 1
ATOM 3829 C CA . CYS A 1 494 ? 8.125 -18.938 20.906 1 91.12 494 CYS A CA 1
ATOM 3830 C C . CYS A 1 494 ? 9.18 -20.031 20.781 1 91.12 494 CYS A C 1
ATOM 3832 O O . CYS A 1 494 ? 9.312 -20.656 19.734 1 91.12 494 CYS A O 1
ATOM 3834 N N . PRO A 1 495 ? 9.797 -20.281 21.891 1 87.94 495 PRO A N 1
ATOM 3835 C CA . PRO A 1 495 ? 10.828 -21.312 21.828 1 87.94 495 PRO A CA 1
ATOM 3836 C C . PRO A 1 495 ? 10.258 -22.719 21.781 1 87.94 495 PRO A C 1
ATOM 3838 O O . PRO A 1 495 ? 9.086 -22.938 22.125 1 87.94 495 PRO A O 1
ATOM 3841 N N . HIS A 1 496 ? 11.086 -23.547 21.234 1 87.25 496 HIS A N 1
ATOM 3842 C CA . HIS A 1 496 ? 10.734 -24.953 21.281 1 87.25 496 HIS A CA 1
ATOM 3843 C C . HIS A 1 496 ? 10.812 -25.5 22.703 1 87.25 496 HIS A C 1
ATOM 3845 O O . HIS A 1 496 ? 11.641 -25.047 23.5 1 87.25 496 HIS A O 1
ATOM 3851 N N . SER A 1 497 ? 10 -26.469 23.031 1 81.62 497 SER A N 1
ATOM 3852 C CA . SER A 1 497 ? 9.93 -27.031 24.375 1 81.62 497 SER A CA 1
ATOM 3853 C C . SER A 1 497 ? 11.258 -27.641 24.781 1 81.62 497 SER A C 1
ATOM 3855 O O . SER A 1 497 ? 11.633 -27.609 25.969 1 81.62 497 SER A O 1
ATOM 3857 N N . SER A 1 498 ? 12 -28.141 23.812 1 81.75 498 SER A N 1
ATOM 3858 C CA . SER A 1 498 ? 13.266 -28.797 24.109 1 81.75 498 SER A CA 1
ATOM 3859 C C . SER A 1 498 ? 14.453 -28 23.578 1 81.75 498 SER A C 1
ATOM 3861 O O . SER A 1 498 ? 15.594 -28.453 23.641 1 81.75 498 SER A O 1
ATOM 3863 N N . GLY A 1 499 ? 14.102 -26.891 23.094 1 81.94 499 GLY A N 1
ATOM 3864 C CA . GLY A 1 499 ? 15.172 -26.094 22.484 1 81.94 499 GLY A CA 1
ATOM 3865 C C . GLY A 1 499 ? 15.602 -24.922 23.344 1 81.94 499 GLY A C 1
ATOM 3866 O O . GLY A 1 499 ? 14.891 -24.547 24.281 1 81.94 499 GLY A O 1
ATOM 3867 N N . TYR A 1 500 ? 16.891 -24.516 23.094 1 82.88 500 TYR A N 1
ATOM 3868 C CA . TYR A 1 500 ? 17.422 -23.344 23.781 1 82.88 500 TYR A CA 1
ATOM 3869 C C . TYR A 1 500 ? 17.312 -22.094 22.906 1 82.88 500 TYR A C 1
ATOM 3871 O O . TYR A 1 500 ? 17.938 -22.016 21.859 1 82.88 500 TYR A O 1
ATOM 3879 N N . PRO A 1 501 ? 16.484 -21.219 23.375 1 88.38 501 PRO A N 1
ATOM 3880 C CA . PRO A 1 501 ? 16.375 -20 22.578 1 88.38 501 PRO A CA 1
ATOM 3881 C C . PRO A 1 501 ? 17.656 -19.156 22.609 1 88.38 501 PRO A C 1
ATOM 3883 O O . PRO A 1 501 ? 18.344 -19.125 23.625 1 88.38 501 PRO A O 1
ATOM 3886 N N . PRO A 1 502 ? 18.016 -18.531 21.547 1 90.38 502 PRO A N 1
ATOM 3887 C CA . PRO A 1 502 ? 19.234 -17.719 21.469 1 90.38 502 PRO A CA 1
ATOM 3888 C C . PRO A 1 502 ? 19.047 -16.328 22.031 1 90.38 502 PRO A C 1
ATOM 3890 O O . PRO A 1 502 ? 19.203 -15.336 21.312 1 90.38 502 PRO A O 1
ATOM 3893 N N . TYR A 1 503 ? 18.906 -16.188 23.359 1 88.69 503 TYR A N 1
ATOM 3894 C CA . TYR A 1 503 ? 18.594 -14.914 24 1 88.69 503 TYR A CA 1
ATOM 3895 C C . TYR A 1 503 ? 19.781 -13.961 23.906 1 88.69 503 TYR A C 1
ATOM 3897 O O . TYR A 1 503 ? 19.609 -12.789 23.547 1 88.69 503 TYR A O 1
ATOM 3905 N N . SER A 1 504 ? 21.016 -14.43 24.141 1 87.62 504 SER A N 1
ATOM 3906 C CA . SER A 1 504 ? 22.203 -13.57 24.156 1 87.62 504 SER A CA 1
ATOM 3907 C C . SER A 1 504 ? 22.453 -12.961 22.781 1 87.62 504 SER A C 1
ATOM 3909 O O . SER A 1 504 ? 22.672 -11.75 22.656 1 87.62 504 SER A O 1
ATOM 3911 N N . TYR A 1 505 ? 22.281 -13.836 21.812 1 90.81 505 TYR A N 1
ATOM 3912 C CA . TYR A 1 505 ? 22.484 -13.352 20.453 1 90.81 505 TYR A CA 1
ATOM 3913 C C . TYR A 1 505 ? 21.375 -12.406 20.031 1 90.81 505 TYR A C 1
ATOM 3915 O O . TYR A 1 505 ? 21.625 -11.391 19.375 1 90.81 505 TYR A O 1
ATOM 3923 N N . ALA A 1 506 ? 20.203 -12.758 20.484 1 94 506 ALA A N 1
ATOM 3924 C CA . ALA A 1 506 ? 19.047 -11.961 20.109 1 94 506 ALA A CA 1
ATOM 3925 C C . ALA A 1 506 ? 19.125 -10.562 20.703 1 94 506 ALA A C 1
ATOM 3927 O O . ALA A 1 506 ? 18.875 -9.562 20.016 1 94 506 ALA A O 1
ATOM 3928 N N . ILE A 1 507 ? 19.5 -10.445 21.938 1 94.19 507 ILE A N 1
ATOM 3929 C CA . ILE A 1 507 ? 19.578 -9.156 22.609 1 94.19 507 ILE A CA 1
ATOM 3930 C C . ILE A 1 507 ? 20.641 -8.289 21.938 1 94.19 507 ILE A C 1
ATOM 3932 O O . ILE A 1 507 ? 20.422 -7.102 21.703 1 94.19 507 ILE A O 1
ATOM 3936 N N . SER A 1 508 ? 21.75 -8.906 21.594 1 94.25 508 SER A N 1
ATOM 3937 C CA . SER A 1 508 ? 22.812 -8.188 20.906 1 94.25 508 SER A CA 1
ATOM 3938 C C . SER A 1 508 ? 22.375 -7.734 19.516 1 94.25 508 SER A C 1
ATOM 3940 O O . SER A 1 508 ? 22.609 -6.59 19.125 1 94.25 508 SER A O 1
ATOM 3942 N N . ALA A 1 509 ? 21.734 -8.625 18.844 1 95.19 509 ALA A N 1
ATOM 3943 C CA . ALA A 1 509 ? 21.281 -8.344 17.484 1 95.19 509 ALA A CA 1
ATOM 3944 C C . ALA A 1 509 ? 20.25 -7.215 17.484 1 95.19 509 ALA A C 1
ATOM 3946 O O . ALA A 1 509 ? 20.344 -6.293 16.656 1 95.19 509 ALA A O 1
ATOM 3947 N N . PHE A 1 510 ? 19.297 -7.309 18.375 1 96.19 510 PHE A N 1
ATOM 3948 C CA . PHE A 1 510 ? 18.25 -6.293 18.453 1 96.19 510 PHE A CA 1
ATOM 3949 C C . PHE A 1 510 ? 18.828 -4.945 18.859 1 96.19 510 PHE A C 1
ATOM 3951 O O . PHE A 1 510 ? 18.391 -3.898 18.391 1 96.19 510 PHE A O 1
ATOM 3958 N N . SER A 1 511 ? 19.797 -4.957 19.75 1 94.62 511 SER A N 1
ATOM 3959 C CA . SER A 1 511 ? 20.453 -3.719 20.172 1 94.62 511 SER A CA 1
ATOM 3960 C C . SER A 1 511 ? 21.188 -3.055 19.016 1 94.62 511 SER A C 1
ATOM 3962 O O . SER A 1 511 ? 21.109 -1.837 18.828 1 94.62 511 SER A O 1
ATOM 3964 N N . CYS A 1 512 ? 21.797 -3.871 18.219 1 93.62 512 CYS A N 1
ATOM 3965 C CA . CYS A 1 512 ? 22.5 -3.35 17.047 1 93.62 512 CYS A CA 1
ATOM 3966 C C . CYS A 1 512 ? 21.516 -2.916 15.969 1 93.62 512 CYS A C 1
ATOM 3968 O O . CYS A 1 512 ? 21.734 -1.897 15.305 1 93.62 512 CYS A O 1
ATOM 3970 N N . GLY A 1 513 ? 20.469 -3.656 15.836 1 94.38 513 GLY A N 1
ATOM 3971 C CA . GLY A 1 513 ? 19.469 -3.383 14.812 1 94.38 513 GLY A CA 1
ATOM 3972 C C . GLY A 1 513 ? 18.75 -2.059 15.016 1 94.38 513 GLY A C 1
ATOM 3973 O O . GLY A 1 513 ? 18.188 -1.509 14.07 1 94.38 513 GLY A O 1
ATOM 3974 N N . GLN A 1 514 ? 18.75 -1.5 16.172 1 92.62 514 GLN A N 1
ATOM 3975 C CA . GLN A 1 514 ? 18.109 -0.22 16.469 1 92.62 514 GLN A CA 1
ATOM 3976 C C . GLN A 1 514 ? 18.797 0.922 15.727 1 92.62 514 GLN A C 1
ATOM 3978 O O . GLN A 1 514 ? 18.25 2.014 15.594 1 92.62 514 GLN A O 1
ATOM 3983 N N . ASN A 1 515 ? 19.984 0.669 15.258 1 90.06 515 ASN A N 1
ATOM 3984 C CA . ASN A 1 515 ? 20.75 1.687 14.547 1 90.06 515 ASN A CA 1
ATOM 3985 C C . ASN A 1 515 ? 20.641 1.522 13.031 1 90.06 515 ASN A C 1
ATOM 3987 O O . ASN A 1 515 ? 21.359 2.162 12.273 1 90.06 515 ASN A O 1
ATOM 3991 N N . ASP A 1 516 ? 19.781 0.64 12.594 1 92.94 516 ASP A N 1
ATOM 3992 C CA . ASP A 1 516 ? 19.531 0.471 11.164 1 92.94 516 ASP A CA 1
ATOM 3993 C C . ASP A 1 516 ? 19.062 1.781 10.531 1 92.94 516 ASP A C 1
ATOM 3995 O O . ASP A 1 516 ? 18.312 2.537 11.133 1 92.94 516 ASP A O 1
ATOM 3999 N N . PRO A 1 517 ? 19.562 2.021 9.312 1 89.19 517 PRO A N 1
ATOM 4000 C CA . PRO A 1 517 ? 19.188 3.277 8.656 1 89.19 517 PRO A CA 1
ATOM 4001 C C . PRO A 1 517 ? 17.703 3.355 8.344 1 89.19 517 PRO A C 1
ATOM 4003 O O . PRO A 1 517 ? 17.156 4.449 8.188 1 89.19 517 PRO A O 1
ATOM 4006 N N . ASP A 1 518 ? 17.125 2.26 8.258 1 92.12 518 ASP A N 1
ATOM 4007 C CA . ASP A 1 518 ? 15.688 2.26 8.016 1 92.12 518 ASP A CA 1
ATOM 4008 C C . ASP A 1 518 ? 14.906 2.34 9.32 1 92.12 518 ASP A C 1
ATOM 4010 O O . ASP A 1 518 ? 15.109 1.519 10.219 1 92.12 518 ASP A O 1
ATOM 4014 N N . LEU A 1 519 ? 13.992 3.275 9.406 1 92.75 519 LEU A N 1
ATOM 4015 C CA . LEU A 1 519 ? 13.273 3.561 10.648 1 92.75 519 LEU A CA 1
ATOM 4016 C C . LEU A 1 519 ? 12.375 2.395 11.031 1 92.75 519 LEU A C 1
ATOM 4018 O O . LEU A 1 519 ? 12.227 2.082 12.211 1 92.75 519 LEU A O 1
ATOM 4022 N N . GLU A 1 520 ? 11.773 1.747 10.117 1 93.75 520 GLU A N 1
ATOM 4023 C CA . GLU A 1 520 ? 10.883 0.63 10.422 1 93.75 520 GLU A CA 1
ATOM 4024 C C . GLU A 1 520 ? 11.656 -0.55 11 1 93.75 520 GLU A C 1
ATOM 4026 O O . GLU A 1 520 ? 11.172 -1.231 11.906 1 93.75 520 GLU A O 1
ATOM 4031 N N . VAL A 1 521 ? 12.875 -0.788 10.453 1 96.38 521 VAL A N 1
ATOM 4032 C CA . VAL A 1 521 ? 13.711 -1.87 10.969 1 96.38 521 VAL A CA 1
ATOM 4033 C C . VAL A 1 521 ? 14.18 -1.539 12.383 1 96.38 521 VAL A C 1
ATOM 4035 O O . VAL A 1 521 ? 14.102 -2.381 13.281 1 96.38 521 VAL A O 1
ATOM 4038 N N . SER A 1 522 ? 14.594 -0.318 12.57 1 94.81 522 SER A N 1
ATOM 4039 C CA . SER A 1 522 ? 15.078 0.098 13.883 1 94.81 522 SER A CA 1
ATOM 4040 C C . SER A 1 522 ? 13.969 0.029 14.93 1 94.81 522 SER A C 1
ATOM 4042 O O . SER A 1 522 ? 14.195 -0.413 16.062 1 94.81 522 SER A O 1
ATOM 4044 N N . SER A 1 523 ? 12.781 0.409 14.523 1 93.44 523 SER A N 1
ATOM 4045 C CA . SER A 1 523 ? 11.656 0.373 15.445 1 93.44 523 SER A CA 1
ATOM 4046 C C . SER A 1 523 ? 11.266 -1.062 15.781 1 93.44 523 SER A C 1
ATOM 4048 O O . SER A 1 523 ? 10.914 -1.364 16.922 1 93.44 523 SER A O 1
ATOM 4050 N N . THR A 1 524 ? 11.273 -1.93 14.805 1 95.56 524 THR A N 1
ATOM 4051 C CA . THR A 1 524 ? 10.953 -3.336 15.023 1 95.56 524 THR A CA 1
ATOM 4052 C C . THR A 1 524 ? 11.953 -3.975 15.992 1 95.56 524 THR A C 1
ATOM 4054 O O . THR A 1 524 ? 11.57 -4.773 16.844 1 95.56 524 THR A O 1
ATOM 4057 N N . CYS A 1 525 ? 13.195 -3.596 15.805 1 96.12 525 CYS A N 1
ATOM 4058 C CA . CYS A 1 525 ? 14.219 -4.121 16.703 1 96.12 525 CYS A CA 1
ATOM 4059 C C . CYS A 1 525 ? 14.039 -3.574 18.109 1 96.12 525 CYS A C 1
ATOM 4061 O O . CYS A 1 525 ? 14.25 -4.293 19.094 1 96.12 525 CYS A O 1
ATOM 4063 N N . PHE A 1 526 ? 13.672 -2.338 18.266 1 94.5 526 PHE A N 1
ATOM 4064 C CA . PHE A 1 526 ? 13.383 -1.743 19.562 1 94.5 526 PHE A CA 1
ATOM 4065 C C . PHE A 1 526 ? 12.25 -2.484 20.266 1 94.5 526 PHE A C 1
ATOM 4067 O O . PHE A 1 526 ? 12.344 -2.793 21.453 1 94.5 526 PHE A O 1
ATOM 4074 N N . ASP A 1 527 ? 11.195 -2.787 19.5 1 93.06 527 ASP A N 1
ATOM 4075 C CA . ASP A 1 527 ? 10.055 -3.516 20.031 1 93.06 527 ASP A CA 1
ATOM 4076 C C . ASP A 1 527 ? 10.453 -4.934 20.438 1 93.06 527 ASP A C 1
ATOM 4078 O O . ASP A 1 527 ? 10.016 -5.43 21.484 1 93.06 527 ASP A O 1
ATOM 4082 N N . ALA A 1 528 ? 11.219 -5.562 19.59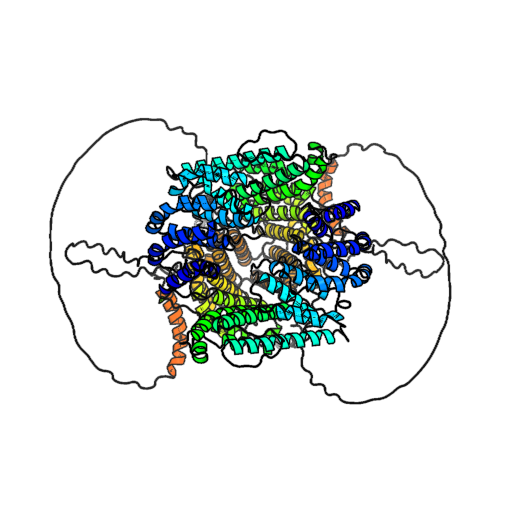4 1 95 528 ALA A N 1
ATOM 4083 C CA . ALA A 1 528 ? 11.664 -6.922 19.875 1 95 528 ALA A CA 1
ATOM 4084 C C . ALA A 1 528 ? 12.523 -6.965 21.141 1 95 528 ALA A C 1
ATOM 4086 O O . ALA A 1 528 ? 12.438 -7.91 21.922 1 95 528 ALA A O 1
ATOM 4087 N N . LEU A 1 529 ? 13.336 -5.961 21.328 1 93.88 529 LEU A N 1
ATOM 4088 C CA . LEU A 1 529 ? 14.18 -5.887 22.516 1 93.88 529 LEU A CA 1
ATOM 4089 C C . LEU A 1 529 ? 13.328 -5.742 23.766 1 93.88 529 LEU A C 1
ATOM 4091 O O . LEU A 1 529 ? 13.625 -6.367 24.797 1 93.88 529 LEU A O 1
ATOM 4095 N N . LYS A 1 530 ? 12.289 -5.023 23.656 1 90.94 530 LYS A N 1
ATOM 4096 C CA . LYS A 1 530 ? 11.383 -4.852 24.797 1 90.94 530 LYS A CA 1
ATOM 4097 C C . LYS A 1 530 ? 10.672 -6.156 25.125 1 90.94 530 LYS A C 1
ATOM 4099 O O . LYS A 1 530 ? 10.469 -6.477 26.312 1 90.94 530 LYS A O 1
ATOM 4104 N N . SER A 1 531 ? 10.289 -6.852 24.156 1 90.38 531 SER A N 1
ATOM 4105 C CA . SER A 1 531 ? 9.664 -8.156 24.375 1 90.38 531 SER A CA 1
ATOM 4106 C C . SER A 1 531 ? 10.625 -9.117 25.062 1 90.38 531 SER A C 1
ATOM 4108 O O . SER A 1 531 ? 10.227 -9.867 25.953 1 90.38 531 SER A O 1
ATOM 4110 N N . CYS A 1 532 ? 11.883 -9.055 24.656 1 90.06 532 CYS A N 1
ATOM 4111 C CA . CYS A 1 532 ? 12.891 -9.914 25.266 1 90.06 532 CYS A CA 1
ATOM 4112 C C . CYS A 1 532 ? 13.102 -9.547 26.734 1 90.06 532 CYS A C 1
ATOM 4114 O O . CYS A 1 532 ? 13.211 -10.422 27.594 1 90.06 532 CYS A O 1
ATOM 4116 N N . GLU A 1 533 ? 13.062 -8.266 26.938 1 87.81 533 GLU A N 1
ATOM 4117 C CA . GLU A 1 533 ? 13.227 -7.789 28.312 1 87.81 533 GLU A CA 1
ATOM 4118 C C . GLU A 1 533 ? 12.062 -8.234 29.188 1 87.81 533 GLU A C 1
ATOM 4120 O O . GLU A 1 533 ? 12.266 -8.609 30.344 1 87.81 533 GLU A O 1
ATOM 4125 N N . ALA A 1 534 ? 10.945 -8.211 28.656 1 87.88 534 ALA A N 1
ATOM 4126 C CA . ALA A 1 534 ? 9.758 -8.617 29.391 1 87.88 534 ALA A CA 1
ATOM 4127 C C . ALA A 1 534 ? 9.781 -10.109 29.703 1 87.88 534 ALA A C 1
ATOM 4129 O O . ALA A 1 534 ? 9.281 -10.547 30.734 1 87.88 534 ALA A O 1
ATOM 4130 N N . ILE A 1 535 ? 10.359 -10.883 28.844 1 86.94 535 ILE A N 1
ATOM 4131 C CA . ILE A 1 535 ? 10.414 -12.336 29 1 86.94 535 ILE A CA 1
ATOM 4132 C C . ILE A 1 535 ? 11.5 -12.695 30.016 1 86.94 535 ILE A C 1
ATOM 4134 O O . ILE A 1 535 ? 11.305 -13.586 30.844 1 86.94 535 ILE A O 1
ATOM 4138 N N . ILE A 1 536 ? 12.578 -11.984 29.938 1 83.81 536 ILE A N 1
ATOM 4139 C CA . ILE A 1 536 ? 13.727 -12.297 30.797 1 83.81 536 ILE A CA 1
ATOM 4140 C C . ILE A 1 536 ? 13.477 -11.789 32.219 1 83.81 536 ILE A C 1
ATOM 4142 O O . ILE A 1 536 ? 13.859 -12.438 33.188 1 83.81 536 ILE A O 1
ATOM 4146 N N . HIS A 1 537 ? 12.844 -10.57 32.281 1 79.94 537 HIS A N 1
ATOM 4147 C CA . HIS A 1 537 ? 12.547 -9.961 33.562 1 79.94 537 HIS A CA 1
ATOM 4148 C C . HIS A 1 537 ? 11.047 -9.797 33.75 1 79.94 537 HIS A C 1
ATOM 4150 O O . HIS A 1 537 ? 10.523 -8.688 33.688 1 79.94 537 HIS A O 1
ATOM 4156 N N . PRO A 1 538 ? 10.398 -10.977 34.031 1 73.12 538 PRO A N 1
ATOM 4157 C CA . PRO A 1 538 ? 8.945 -10.852 34.156 1 73.12 538 PRO A CA 1
ATOM 4158 C C . PRO A 1 538 ? 8.539 -10.094 35.406 1 73.12 538 PRO A C 1
ATOM 4160 O O . PRO A 1 538 ? 9.25 -10.148 36.438 1 73.12 538 PRO A O 1
ATOM 4163 N N . VAL A 1 539 ? 7.785 -9 35.312 1 61.97 539 VAL A N 1
ATOM 4164 C CA . VAL A 1 539 ? 7.297 -8.273 36.5 1 61.97 539 VAL A CA 1
ATOM 4165 C C . VAL A 1 539 ? 6.457 -9.195 37.375 1 61.97 539 VAL A C 1
ATOM 4167 O O . VAL A 1 539 ? 5.664 -9.992 36.844 1 61.97 539 VAL A O 1
ATOM 4170 N N . THR A 1 540 ? 7.105 -9.609 38.438 1 55.25 540 THR A N 1
ATOM 4171 C CA . THR A 1 540 ? 6.418 -10.461 39.406 1 55.25 540 THR A CA 1
ATOM 4172 C C . THR A 1 540 ? 4.957 -10.039 39.531 1 55.25 540 THR A C 1
ATOM 4174 O O . THR A 1 540 ? 4.664 -8.867 39.75 1 55.25 540 THR A O 1
ATOM 4177 N N . VAL A 1 541 ? 4.164 -10.625 38.844 1 50.31 541 VAL A N 1
ATOM 4178 C CA . VAL A 1 541 ? 2.715 -10.484 38.75 1 50.31 541 VAL A CA 1
ATOM 4179 C C . VAL A 1 541 ? 2.109 -10.406 40.156 1 50.31 541 VAL A C 1
ATOM 4181 O O . VAL A 1 541 ? 2.229 -11.344 40.938 1 50.31 541 VAL A O 1
ATOM 4184 N N . PRO A 1 542 ? 2.182 -9.383 40.938 1 41.81 542 PRO A N 1
ATOM 4185 C CA . PRO A 1 542 ? 1.237 -9.68 42.031 1 41.81 542 PRO A CA 1
ATOM 4186 C C . PRO A 1 542 ? -0.065 -10.289 41.5 1 41.81 542 PRO A C 1
ATOM 4188 O O . PRO A 1 542 ? -0.564 -9.898 40.469 1 41.81 542 PRO A O 1
ATOM 4191 N N . VAL A 1 543 ? -0.233 -11.656 41.625 1 38 543 VAL A N 1
ATOM 4192 C CA . VAL A 1 543 ? -1.558 -12.227 41.406 1 38 543 VAL A CA 1
ATOM 4193 C C . VAL A 1 543 ? -2.629 -11.234 41.844 1 38 543 VAL A C 1
ATOM 4195 O O . VAL A 1 543 ? -2.877 -11.078 43.062 1 38 543 VAL A O 1
ATOM 4198 N N . GLY A 1 544 ? -2.553 -10.094 41.688 1 36.22 544 GLY A N 1
ATOM 4199 C CA . GLY A 1 544 ? -3.619 -9.219 42.156 1 36.22 544 GLY A CA 1
ATOM 4200 C C . GLY A 1 544 ? -5.004 -9.797 41.938 1 36.22 544 GLY A C 1
ATOM 4201 O O . GLY A 1 544 ? -5.262 -10.438 40.906 1 36.22 544 GLY A O 1
ATOM 4202 N N . PHE A 1 545 ? -5.734 -10.234 43.062 1 31.25 545 PHE A N 1
ATOM 4203 C CA . PHE A 1 545 ? -7.141 -10.602 43.188 1 31.25 545 PHE A CA 1
ATOM 4204 C C . PHE A 1 545 ? -7.996 -9.812 42.188 1 31.25 545 PHE A C 1
ATOM 4206 O O . PHE A 1 545 ? -7.621 -8.719 41.781 1 31.25 545 PHE A O 1
ATOM 4213 N N . ALA A 1 546 ? -9.164 -10.477 41.719 1 33.25 546 ALA A N 1
ATOM 4214 C CA . ALA A 1 546 ? -10.266 -10.047 40.875 1 33.25 546 ALA A CA 1
ATOM 4215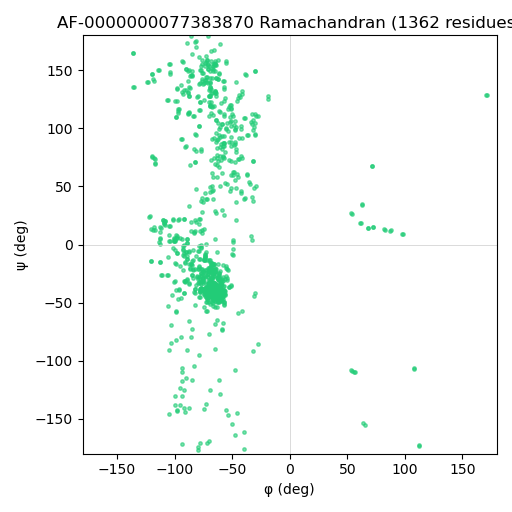 C C . ALA A 1 546 ? -10.562 -8.562 41.062 1 33.25 546 ALA A C 1
ATOM 4217 O O . ALA A 1 546 ? -10.906 -8.133 42.156 1 33.25 546 ALA A O 1
ATOM 4218 N N . MET A 1 547 ? -9.844 -7.699 40.656 1 33.47 547 MET A N 1
ATOM 4219 C CA . MET A 1 547 ? -10.492 -6.398 40.75 1 33.47 547 MET A CA 1
ATOM 4220 C C . MET A 1 547 ? -11.992 -6.516 40.531 1 33.47 547 MET A C 1
ATOM 4222 O O . MET A 1 547 ? -12.43 -7.242 39.625 1 33.47 547 MET A O 1
ATOM 4226 N N . LYS A 1 548 ? -12.844 -6.422 41.562 1 30.98 548 LYS A N 1
ATOM 4227 C CA . LYS A 1 548 ? -14.297 -6.418 41.406 1 30.98 548 LYS A CA 1
ATOM 4228 C C . LYS A 1 548 ? -14.695 -5.801 40.062 1 30.98 548 LYS A C 1
ATOM 4230 O O . LYS A 1 548 ? -14.148 -4.77 39.656 1 30.98 548 LYS A O 1
ATOM 4235 N N . PRO A 1 549 ? -15.25 -6.637 39.156 1 31.98 549 PRO A N 1
ATOM 4236 C CA . PRO A 1 549 ? -15.781 -5.996 37.938 1 31.98 549 PRO A CA 1
ATOM 4237 C C . PRO A 1 549 ? -16.312 -4.59 38.219 1 31.98 549 PRO A C 1
ATOM 4239 O O . PRO A 1 549 ? -16.859 -4.324 39.281 1 31.98 549 PRO A O 1
ATOM 4242 N N . PRO A 1 550 ? -15.703 -3.455 37.844 1 30.83 550 PRO A N 1
ATOM 4243 C CA . PRO A 1 550 ? -16.469 -2.254 38.188 1 30.83 550 PRO A CA 1
ATOM 4244 C C . PRO A 1 550 ? -17.969 -2.484 38.188 1 30.83 550 PRO A C 1
ATOM 4246 O O . PRO A 1 550 ? -18.484 -3.213 37.344 1 30.83 550 PRO A O 1
ATOM 4249 N N . VAL A 1 551 ? -18.594 -2.789 39.312 1 28.67 551 VAL A N 1
ATOM 4250 C CA . VAL A 1 551 ? -20.047 -2.793 39.406 1 28.67 551 VAL A CA 1
ATOM 4251 C C . VAL A 1 551 ? -20.656 -1.982 38.281 1 28.67 551 VAL A C 1
ATOM 4253 O O . VAL A 1 551 ? -20.062 -1.006 37.812 1 28.67 551 VAL A O 1
ATOM 4256 N N . ASN A 1 552 ? -21.609 -2.549 37.531 1 27.09 552 ASN A N 1
ATOM 4257 C CA . ASN A 1 552 ? -22.531 -2.035 36.531 1 27.09 552 ASN A CA 1
ATOM 4258 C C . ASN A 1 552 ? -22.953 -0.601 36.844 1 27.09 552 ASN A C 1
ATOM 4260 O O . ASN A 1 552 ? -24.125 -0.341 37.156 1 27.09 552 ASN A O 1
ATOM 4264 N N . GLU A 1 553 ? -22.422 0.051 37.875 1 28.14 553 GLU A N 1
ATOM 4265 C CA . GLU A 1 553 ? -23.047 1.369 37.938 1 28.14 553 GLU A CA 1
ATOM 4266 C C . GLU A 1 553 ? -23.141 2.02 36.562 1 28.14 553 GLU A C 1
ATOM 4268 O O . GLU A 1 553 ? -22.281 1.798 35.719 1 28.14 553 GLU A O 1
ATOM 4273 N N . ASN A 1 554 ? -24.359 2.422 36.188 1 26.44 554 ASN A N 1
ATOM 4274 C CA . ASN A 1 554 ? -24.75 3.121 34.969 1 26.44 554 ASN A CA 1
ATOM 4275 C C . ASN A 1 554 ? -23.641 4.02 34.469 1 26.44 554 ASN A C 1
ATOM 4277 O O . ASN A 1 554 ? -23.484 5.16 34.906 1 26.44 554 ASN A O 1
ATOM 4281 N N . ILE A 1 555 ? -22.547 3.502 34.406 1 29.53 555 ILE A N 1
ATOM 4282 C CA . ILE A 1 555 ? -21.469 4.238 33.75 1 29.53 555 ILE A CA 1
ATOM 4283 C C . ILE A 1 555 ? -21.984 4.805 32.406 1 29.53 555 ILE A C 1
ATOM 4285 O O . ILE A 1 555 ? -22.109 4.074 31.438 1 29.53 555 ILE A O 1
ATOM 4289 N N . THR A 1 556 ? -23.141 5.457 32.438 1 27.59 556 THR A N 1
ATOM 4290 C CA . THR A 1 556 ? -23.547 6.32 31.328 1 27.59 556 THR A CA 1
ATOM 4291 C C . THR A 1 556 ? -22.312 6.953 30.656 1 27.59 556 THR A C 1
ATOM 4293 O O . THR A 1 556 ? -21.469 7.531 31.344 1 27.59 556 THR A O 1
ATOM 4296 N N . SER A 1 557 ? -21.922 6.422 29.562 1 31.06 557 SER A N 1
ATOM 4297 C CA . SER A 1 557 ? -20.797 6.566 28.641 1 31.06 557 SER A CA 1
ATOM 4298 C C . SER A 1 557 ? -20.266 7.996 28.625 1 31.06 557 SER A C 1
ATOM 4300 O O . SER A 1 557 ? -19.094 8.227 28.359 1 31.06 557 SER A O 1
ATOM 4302 N N . GLU A 1 558 ? -21.203 8.977 28.625 1 30.72 558 GLU A N 1
ATOM 4303 C CA . GLU A 1 558 ? -20.891 10.383 28.422 1 30.72 558 GLU A CA 1
ATOM 4304 C C . GLU A 1 558 ? -20.156 10.969 29.625 1 30.72 558 GLU A C 1
ATOM 4306 O O . GLU A 1 558 ? -19.234 11.766 29.484 1 30.72 558 GLU A O 1
ATOM 4311 N N . SER A 1 559 ? -20.656 10.734 30.891 1 31.73 559 SER A N 1
ATOM 4312 C CA . SER A 1 559 ? -20.281 11.477 32.094 1 31.73 559 SER A CA 1
ATOM 4313 C C . SER A 1 559 ? -18.922 11.023 32.625 1 31.73 559 SER A C 1
ATOM 4315 O O . SER A 1 559 ? -18.188 11.82 33.188 1 31.73 559 SER A O 1
ATOM 4317 N N . MET A 1 560 ? -18.625 9.758 32.625 1 33.03 560 MET A N 1
ATOM 4318 C CA . MET A 1 560 ? -17.375 9.367 33.281 1 33.03 560 MET A CA 1
ATOM 4319 C C . MET A 1 560 ? -16.172 9.75 32.438 1 33.03 560 MET A C 1
ATOM 4321 O O . MET A 1 560 ? -15.109 10.062 32.938 1 33.03 560 MET A O 1
ATOM 4325 N N . VAL A 1 561 ? -16.266 9.562 31.156 1 33.75 561 VAL A N 1
ATOM 4326 C CA . VAL A 1 561 ? -15.148 10.086 30.375 1 33.75 561 VAL A CA 1
ATOM 4327 C C . VAL A 1 561 ? -15.023 11.586 30.609 1 33.75 561 VAL A C 1
ATOM 4329 O O . VAL A 1 561 ? -13.914 12.102 30.797 1 33.75 561 VAL A O 1
ATOM 4332 N N . GLU A 1 562 ? -16.125 12.367 30.609 1 33.19 562 GLU A N 1
ATOM 4333 C CA . GLU A 1 562 ? -16.062 13.781 30.953 1 33.19 562 GLU A CA 1
ATOM 4334 C C . GLU A 1 562 ? -15.688 13.984 32.406 1 33.19 562 GLU A C 1
ATOM 4336 O O . GLU A 1 562 ? -14.906 14.883 32.75 1 33.19 562 GLU A O 1
ATOM 4341 N N . SER A 1 563 ? -16.266 13.281 33.375 1 36.06 563 SER A N 1
ATOM 4342 C CA . SER A 1 563 ? -15.945 13.492 34.781 1 36.06 563 SER A CA 1
ATOM 4343 C C . SER A 1 563 ? -14.531 13.016 35.094 1 36.06 563 SER A C 1
ATOM 4345 O O . SER A 1 563 ? -13.805 13.672 35.844 1 36.06 563 SER A O 1
ATOM 4347 N N . SER A 1 564 ? -14.188 11.812 34.719 1 33.47 564 SER A N 1
ATOM 4348 C CA . SER A 1 564 ? -12.82 11.398 35 1 33.47 564 SER A CA 1
ATOM 4349 C C . SER A 1 564 ? -11.812 12.211 34.188 1 33.47 564 SER A C 1
ATOM 4351 O O . SER A 1 564 ? -10.711 12.484 34.656 1 33.47 564 SER A O 1
ATOM 4353 N N . ILE A 1 565 ? -12.031 12.492 32.938 1 34.03 565 ILE A N 1
ATOM 4354 C CA . ILE A 1 565 ? -11.25 13.516 32.25 1 34.03 565 ILE A CA 1
ATOM 4355 C C . ILE A 1 565 ? -11.461 14.867 32.938 1 34.03 565 ILE A C 1
ATOM 4357 O O . ILE A 1 565 ? -10.516 15.625 33.125 1 34.03 565 ILE A O 1
ATOM 4361 N N . SER A 1 566 ? -12.648 15.281 33.312 1 33.69 566 SER A N 1
ATOM 4362 C CA . SER A 1 566 ? -12.891 16.516 34.062 1 33.69 566 SER A CA 1
ATOM 4363 C C . SER A 1 566 ? -12.297 16.422 35.469 1 33.69 566 SER A C 1
ATOM 4365 O O . SER A 1 566 ? -11.75 17.406 35.969 1 33.69 566 SER A O 1
ATOM 4367 N N . LYS A 1 567 ? -12.539 15.445 36.312 1 36.28 567 LYS A N 1
ATOM 4368 C CA . LYS A 1 567 ? -11.906 15.398 37.625 1 36.28 567 LYS A CA 1
ATOM 4369 C C . LYS A 1 567 ? -10.383 15.305 37.5 1 36.28 567 LYS A C 1
ATOM 4371 O O . LYS A 1 567 ? -9.656 15.914 38.281 1 36.28 567 LYS A O 1
ATOM 4376 N N . LEU A 1 568 ? -9.883 14.469 36.656 1 33.03 568 LEU A N 1
ATOM 4377 C CA . LEU A 1 568 ? -8.438 14.484 36.469 1 33.03 568 LEU A CA 1
ATOM 4378 C C . LEU A 1 568 ? -7.973 15.852 35.969 1 33.03 568 LEU A C 1
ATOM 4380 O O . LEU A 1 568 ? -6.938 16.359 36.406 1 33.03 568 LEU A O 1
ATOM 4384 N N . TRP A 1 569 ? -8.734 16.547 35.031 1 32.12 569 TRP A N 1
ATOM 4385 C CA . TRP A 1 569 ? -8.344 17.891 34.656 1 32.12 569 TRP A CA 1
ATOM 4386 C C . TRP A 1 569 ? -8.758 18.906 35.719 1 32.12 569 TRP A C 1
ATOM 4388 O O . TRP A 1 569 ? -8.25 20.031 35.75 1 32.12 569 TRP A O 1
ATOM 4398 N N . LYS A 1 570 ? -9.805 18.75 36.5 1 32.75 570 LYS A N 1
ATOM 4399 C CA . LYS A 1 570 ? -10.055 19.672 37.594 1 32.75 570 LYS A CA 1
ATOM 4400 C C . LYS A 1 570 ? -8.875 19.703 38.562 1 32.75 570 LYS A C 1
ATOM 4402 O O . LYS A 1 570 ? -8.562 20.734 39.156 1 32.75 570 LYS A O 1
ATOM 4407 N N . THR A 1 571 ? -8.289 18.578 38.875 1 31.45 571 THR A N 1
ATOM 4408 C CA . THR A 1 571 ? -7.164 18.797 39.781 1 31.45 571 THR A CA 1
ATOM 4409 C C . THR A 1 571 ? -6.094 19.656 39.125 1 31.45 571 THR A C 1
ATOM 4411 O O . THR A 1 571 ? -5.352 20.359 39.812 1 31.45 571 THR A O 1
ATOM 4414 N N . VAL A 1 572 ? -5.93 19.625 37.812 1 28.8 572 VAL A N 1
ATOM 4415 C CA . VAL A 1 572 ? -4.984 20.594 37.281 1 28.8 572 VAL A CA 1
ATOM 4416 C C . VAL A 1 572 ? -5.617 21.984 37.25 1 28.8 572 VAL A C 1
ATOM 4418 O O . VAL A 1 572 ? -4.922 22.984 37.406 1 28.8 572 VAL A O 1
ATOM 4421 N N . GLU A 1 573 ? -6.973 22.125 37.062 1 28 573 GLU A N 1
ATOM 4422 C CA . GLU A 1 573 ? -7.465 23.5 37.156 1 28 573 GLU A CA 1
ATOM 4423 C C . GLU A 1 573 ? -7.355 24.047 38.562 1 28 573 GLU A C 1
ATOM 4425 O O . GLU A 1 573 ? -7.273 25.266 38.781 1 28 573 GLU A O 1
ATOM 4430 N N . GLU A 1 574 ? -7.543 23.25 39.562 1 29.77 574 GLU A N 1
ATOM 4431 C CA . GLU A 1 574 ? -7.43 24 40.812 1 29.77 574 GLU A CA 1
ATOM 4432 C C . GLU A 1 574 ? -6.082 24.719 40.906 1 29.77 574 GLU A C 1
ATOM 4434 O O . GLU A 1 574 ? -5.949 25.703 41.625 1 29.77 574 GLU A O 1
ATOM 4439 N N . ASP A 1 575 ? -5.082 24.172 40.312 1 27.45 575 ASP A N 1
ATOM 4440 C CA . ASP A 1 575 ? -3.949 25.062 40.562 1 27.45 575 ASP A CA 1
ATOM 4441 C C . ASP A 1 575 ? -4.043 26.328 39.75 1 27.45 575 ASP A C 1
ATOM 4443 O O . ASP A 1 575 ? -3.457 27.359 40.094 1 27.45 575 ASP A O 1
ATOM 4447 N N . ILE A 1 576 ? -4.715 26.297 38.531 1 25.23 576 ILE A N 1
ATOM 4448 C CA . ILE A 1 576 ? -4.727 27.656 37.969 1 25.23 576 ILE A CA 1
ATOM 4449 C C . ILE A 1 576 ? -5.809 28.484 38.656 1 25.23 576 ILE A C 1
ATOM 4451 O O . ILE A 1 576 ? -5.75 29.719 38.656 1 25.23 576 ILE A O 1
ATOM 4455 N N . THR A 1 577 ? -6.977 27.859 39.094 1 25.67 577 THR A N 1
ATOM 4456 C CA . THR A 1 577 ? -7.898 28.859 39.625 1 25.67 577 THR A CA 1
ATOM 4457 C C . THR A 1 577 ? -7.27 29.594 40.812 1 25.67 577 THR A C 1
ATOM 4459 O O . THR A 1 577 ? -7.895 30.484 41.406 1 25.67 577 THR A O 1
ATOM 4462 N N . ARG A 1 578 ? -6.316 29.062 41.5 1 26.25 578 ARG A N 1
ATOM 4463 C CA . ARG A 1 578 ? -5.949 30.094 42.469 1 26.25 578 ARG A CA 1
ATOM 4464 C C . ARG A 1 578 ? -5.586 31.391 41.781 1 26.25 578 ARG A C 1
ATOM 4466 O O . ARG A 1 578 ? -5.465 32.438 42.438 1 26.25 578 ARG A O 1
ATOM 4473 N N . LYS A 1 579 ? -5.117 31.406 40.562 1 25.28 579 LYS A N 1
ATOM 4474 C CA . LYS A 1 579 ? -4.789 32.812 40.281 1 25.28 579 LYS A CA 1
ATOM 4475 C C . LYS A 1 579 ? -6.008 33.562 39.75 1 25.28 579 LYS A C 1
ATOM 4477 O O . LYS A 1 579 ? -5.938 34.75 39.5 1 25.28 579 LYS A O 1
ATOM 4482 N N . SER A 1 580 ? -7.16 32.938 39.156 1 21.77 580 SER A N 1
ATOM 4483 C CA . SER A 1 580 ? -8.078 33.906 38.625 1 21.77 580 SER A CA 1
ATOM 4484 C C . SER A 1 580 ? -8.992 34.5 39.688 1 21.77 580 SER A C 1
ATOM 4486 O O . SER A 1 580 ? -10.039 35.062 39.375 1 21.77 580 SER A O 1
ATOM 4488 N N . THR A 1 581 ? -8.922 34.562 40.906 1 21.2 581 THR A N 1
ATOM 4489 C CA . THR A 1 581 ? -9.875 35.375 41.656 1 21.2 581 THR A CA 1
ATOM 4490 C C . THR A 1 581 ? -10.031 36.75 41.031 1 21.2 581 THR A C 1
ATOM 4492 O O . THR A 1 581 ? -10.109 37.75 41.75 1 21.2 581 THR A O 1
ATOM 4495 N N . VAL A 1 582 ? -9.711 37.031 39.75 1 19.81 582 VAL A N 1
ATOM 4496 C CA . VAL A 1 582 ? -10.227 38.375 39.594 1 19.81 582 VAL A CA 1
ATOM 4497 C C . VAL A 1 582 ? -11.742 38.344 39.438 1 19.81 582 VAL A C 1
ATOM 4499 O O . VAL A 1 582 ? -12.305 37.375 38.938 1 19.81 582 VAL A O 1
ATOM 4502 N N . GLU A 1 583 ? -12.586 39.312 39.875 1 17.83 583 GLU A N 1
ATOM 4503 C CA . GLU A 1 583 ? -13.953 39.75 40.125 1 17.83 583 GLU A CA 1
ATOM 4504 C C . GLU A 1 583 ? -14.758 39.844 38.844 1 17.83 583 GLU A C 1
ATOM 4506 O O . GLU A 1 583 ? -14.391 40.562 37.906 1 17.83 583 GLU A O 1
ATOM 4511 N N . PRO A 1 584 ? -15.266 38.656 38.219 1 16.75 584 PRO A N 1
ATOM 4512 C CA . PRO A 1 584 ? -16.188 39.062 37.156 1 16.75 584 PRO A CA 1
ATOM 4513 C C . PRO A 1 584 ? -17.312 39.969 37.688 1 16.75 584 PRO A C 1
ATOM 4515 O O . PRO A 1 584 ? -17.703 39.875 38.844 1 16.75 584 PRO A O 1
ATOM 4518 N N . SER A 1 585 ? -17.578 41.125 37.188 1 16.02 585 SER A N 1
ATOM 4519 C CA . SER A 1 585 ? -18.719 42.031 37.438 1 16.02 585 SER A CA 1
ATOM 4520 C C . SER A 1 585 ? -20.031 41.344 37.062 1 16.02 585 SER A C 1
ATOM 4522 O O . SER A 1 585 ? -20.062 40.406 36.312 1 16.02 585 SER A O 1
ATOM 4524 N N . LYS A 1 586 ? -21.328 41.906 37.344 1 16.81 586 LYS A N 1
ATOM 4525 C CA . LYS A 1 586 ? -22.75 41.719 37.625 1 16.81 586 LYS A CA 1
ATOM 4526 C C . LYS A 1 586 ? -23.516 41.375 36.375 1 16.81 586 LYS A C 1
ATOM 4528 O O . LYS A 1 586 ? -24.719 41.156 36.406 1 16.81 586 LYS A O 1
ATOM 4533 N N . ILE A 1 587 ? -23.094 40.75 35.25 1 16.17 587 ILE A N 1
ATOM 4534 C CA . ILE A 1 587 ? -24.234 41.062 34.406 1 16.17 587 ILE A CA 1
ATOM 4535 C C . ILE A 1 587 ? -25.484 40.344 34.938 1 16.17 587 ILE A C 1
ATOM 4537 O O . ILE A 1 587 ? -25.406 39.219 35.438 1 16.17 587 ILE A O 1
ATOM 4541 N N . THR A 1 588 ? -26.781 40.938 34.656 1 15.2 588 THR A N 1
ATOM 4542 C CA . THR A 1 588 ? -28.188 41.094 35 1 15.2 588 THR A CA 1
ATOM 4543 C C . THR A 1 588 ? -29 39.875 34.594 1 15.2 588 THR A C 1
ATOM 4545 O O . THR A 1 588 ? -28.578 39.094 33.719 1 15.2 588 THR A O 1
ATOM 4548 N N . ASP A 1 589 ? -30.25 39.594 35.188 1 15.08 589 ASP A N 1
ATOM 4549 C CA . ASP A 1 589 ? -31.359 38.781 35.656 1 15.08 589 ASP A CA 1
ATOM 4550 C C . ASP A 1 589 ? -32.25 38.375 34.5 1 15.08 589 ASP A C 1
ATOM 4552 O O . ASP A 1 589 ? -33.25 37.688 34.688 1 15.08 589 ASP A O 1
ATOM 4556 N N . VAL A 1 590 ? -31.969 38.5 33.125 1 15.44 590 VAL A N 1
ATOM 4557 C CA . VAL A 1 590 ? -33.281 38.719 32.531 1 15.44 590 VAL A CA 1
ATOM 4558 C C . VAL A 1 590 ? -34.156 37.469 32.719 1 15.44 590 VAL A C 1
ATOM 4560 O O . VAL A 1 590 ? -33.625 36.344 32.75 1 15.44 590 VAL A O 1
ATOM 4563 N N . ASN A 1 591 ? -35.594 37.625 32.656 1 14.71 591 ASN A N 1
ATOM 4564 C CA . ASN A 1 591 ? -36.969 37.344 33.125 1 14.71 591 ASN A CA 1
ATOM 4565 C C . ASN A 1 591 ? -37.531 36.094 32.5 1 14.71 591 ASN A C 1
ATOM 4567 O O . ASN A 1 591 ? -38.031 35.188 33.219 1 14.71 591 ASN A O 1
ATOM 4571 N N . GLY A 1 592 ? -38.062 36.094 31.188 1 14.57 592 GLY A N 1
ATOM 4572 C CA . GLY A 1 592 ? -39.5 35.844 31.031 1 14.57 592 GLY A CA 1
ATOM 4573 C C . GLY A 1 592 ? -39.844 34.375 30.984 1 14.57 592 GLY A C 1
ATOM 4574 O O . GLY A 1 592 ? -39 33.531 30.625 1 14.57 592 GLY A O 1
ATOM 4575 N N . ARG A 1 593 ? -41.062 33.906 31.469 1 14.22 593 ARG A N 1
ATOM 4576 C CA . ARG A 1 593 ? -41.938 32.875 32 1 14.22 593 ARG A CA 1
ATOM 4577 C C . ARG A 1 593 ? -42.5 32 30.906 1 14.22 593 ARG A C 1
ATOM 4579 O O . ARG A 1 593 ? -43.125 30.969 31.172 1 14.22 593 ARG A O 1
ATOM 4586 N N . ALA A 1 594 ? -42.438 32.188 29.516 1 14.09 594 ALA A N 1
ATOM 4587 C CA . ALA A 1 594 ? -43.781 31.938 29.016 1 14.09 594 ALA A CA 1
ATOM 4588 C C . ALA A 1 594 ? -44.188 30.469 29.234 1 14.09 594 ALA A C 1
ATOM 4590 O O . ALA A 1 594 ? -43.344 29.594 29.219 1 14.09 594 ALA A O 1
ATOM 4591 N N . SER A 1 595 ? -45.594 30.203 29.438 1 13.72 595 SER A N 1
ATOM 4592 C CA . SER A 1 595 ? -46.688 29.422 30 1 13.72 595 SER A CA 1
ATOM 4593 C C . SER A 1 595 ? -47 28.188 29.156 1 13.72 595 SER A C 1
ATOM 4595 O O . SER A 1 595 ? -47.344 27.141 29.672 1 13.72 595 SER A O 1
ATOM 4597 N N . ALA A 1 596 ? -47.25 28.219 27.75 1 13.79 596 ALA A N 1
ATOM 4598 C CA . ALA A 1 596 ? -48.594 27.797 27.359 1 13.79 596 ALA A CA 1
ATOM 4599 C C . ALA A 1 596 ? -48.781 26.297 27.547 1 13.79 596 ALA A C 1
ATOM 4601 O O . ALA A 1 596 ? -47.812 25.547 27.625 1 13.79 596 ALA A O 1
ATOM 4602 N N . SER A 1 597 ? -50.125 25.828 27.172 1 13.83 597 SER A N 1
ATOM 4603 C CA . SER A 1 597 ? -51.344 25.125 27.516 1 13.83 597 SER A CA 1
ATOM 4604 C C . SER A 1 597 ? -51.344 23.703 26.969 1 13.83 597 SER A C 1
ATOM 4606 O O . SER A 1 597 ? -51.812 22.781 27.625 1 13.83 597 SER A O 1
ATOM 4608 N N . ILE A 1 598 ? -51.188 23.375 25.578 1 13.99 598 ILE A N 1
ATOM 4609 C CA . ILE A 1 598 ? -52.375 22.781 24.969 1 13.99 598 ILE A CA 1
ATOM 4610 C C . ILE A 1 598 ? -52.562 21.359 25.469 1 13.99 598 ILE A C 1
ATOM 4612 O O . ILE A 1 598 ? -51.594 20.656 25.766 1 13.99 598 ILE A O 1
ATOM 4616 N N . TYR A 1 599 ? -53.844 20.797 25.297 1 13.73 599 TYR A N 1
ATOM 4617 C CA . TYR A 1 599 ? -54.969 19.984 25.781 1 13.73 599 TYR A CA 1
ATOM 4618 C C . TYR A 1 599 ? -54.844 18.547 25.266 1 13.73 599 TYR A C 1
ATOM 4620 O O . TYR A 1 599 ? -55.094 17.594 26 1 13.73 599 TYR A O 1
ATOM 4628 N N . VAL A 1 600 ? -54.562 18.188 24.016 1 13.64 600 VAL A N 1
ATOM 4629 C CA . VAL A 1 600 ? -55.594 17.438 23.344 1 13.64 600 VAL A CA 1
ATOM 4630 C C . VAL A 1 600 ? -55.781 16.094 24.016 1 13.64 600 VAL A C 1
ATOM 4632 O O . VAL A 1 600 ? -54.844 15.547 24.609 1 13.64 600 VAL A O 1
ATOM 4635 N N . GLN A 1 601 ? -56.969 15.445 23.578 1 13.64 601 GLN A N 1
ATOM 4636 C CA . GLN A 1 601 ? -58.094 14.609 23.953 1 13.64 601 GLN A CA 1
ATOM 4637 C C . GLN A 1 601 ? -57.719 13.133 24.031 1 13.64 601 GLN A C 1
ATOM 4639 O O . GLN A 1 601 ? -56.688 12.734 23.453 1 13.64 601 GLN A O 1
ATOM 4644 N N . SER A 1 602 ? -58.781 12.312 24.25 1 13.7 602 SER A N 1
ATOM 4645 C CA . SER A 1 602 ? -59.344 11.242 25.062 1 13.7 602 SER A CA 1
ATOM 4646 C C . SER A 1 602 ? -59.188 9.883 24.391 1 13.7 602 SER A C 1
ATOM 4648 O O . SER A 1 602 ? -58.875 8.883 25.047 1 13.7 602 SER A O 1
ATOM 4650 N N . HIS A 1 603 ? -59.719 9.617 23.109 1 13.64 603 HIS A N 1
ATOM 4651 C CA . HIS A 1 603 ? -60.812 8.672 23.016 1 13.64 603 HIS A CA 1
ATOM 4652 C C . HIS A 1 603 ? -60.344 7.242 23.25 1 13.64 603 HIS A C 1
ATOM 4654 O O . HIS A 1 603 ? -59.156 6.953 23.125 1 13.64 603 HIS A O 1
ATOM 4660 N N . SER A 1 604 ? -61.375 6.336 22.938 1 13.9 604 SER A N 1
ATOM 4661 C CA . SER A 1 604 ? -62.219 5.254 23.438 1 13.9 604 SER A CA 1
ATOM 4662 C C . SER A 1 604 ? -61.625 3.891 23.125 1 13.9 604 SER A C 1
ATOM 4664 O O . SER A 1 604 ? -61.438 3.064 24.016 1 13.9 604 SER A O 1
ATOM 4666 N N . GLU A 1 605 ? -62.281 3.129 22.062 1 14.06 605 GLU A N 1
ATOM 4667 C CA . GLU A 1 605 ? -63.188 2.004 22.219 1 14.06 605 GLU A CA 1
ATOM 4668 C C . GLU A 1 605 ? -62.438 0.676 22.219 1 14.06 605 GLU A C 1
ATOM 4670 O O . GLU A 1 605 ? -61.281 0.622 21.859 1 14.06 605 GLU A O 1
ATOM 4675 N N . GLU A 1 606 ? -63.219 -0.404 21.531 1 13.98 606 GLU A N 1
ATOM 4676 C CA . GLU A 1 606 ? -63.938 -1.642 21.812 1 13.98 606 GLU A CA 1
ATOM 4677 C C . GLU A 1 606 ? -63.062 -2.863 21.531 1 13.98 606 GLU A C 1
ATOM 4679 O O . GLU A 1 606 ? -62 -2.748 20.906 1 13.98 606 GLU A O 1
ATOM 4684 N N . ARG A 1 607 ? -63.906 -3.988 20.938 1 13.9 607 ARG A N 1
ATOM 4685 C CA . ARG A 1 607 ? -64.375 -5.316 21.344 1 13.9 607 ARG A CA 1
ATOM 4686 C C . ARG A 1 607 ? -63.406 -6.395 20.812 1 13.9 607 ARG A C 1
ATOM 4688 O O . ARG A 1 607 ? -63 -7.285 21.547 1 13.9 607 ARG A O 1
ATOM 4695 N N . VAL A 1 608 ? -63.562 -6.727 19.469 1 13.45 608 VAL A N 1
ATOM 4696 C CA . VAL A 1 608 ? -64.25 -7.953 19.047 1 13.45 608 VAL A CA 1
ATOM 4697 C C . VAL A 1 608 ? -63.25 -9.133 19.141 1 13.45 608 VAL A C 1
ATOM 4699 O O . VAL A 1 608 ? -62.062 -8.953 19.031 1 13.45 608 VAL A O 1
ATOM 4702 N N . THR A 1 609 ? -63.875 -10.375 18.984 1 13.65 609 THR A N 1
ATOM 4703 C CA . THR A 1 609 ? -64.125 -11.75 19.422 1 13.65 609 THR A CA 1
ATOM 4704 C C . THR A 1 609 ? -63.094 -12.68 18.766 1 13.65 609 THR A C 1
ATOM 4706 O O . THR A 1 609 ? -62.406 -13.445 19.453 1 13.65 609 THR A O 1
ATOM 4709 N N . SER A 1 610 ? -63.656 -13.625 17.844 1 13.59 610 SER A N 1
ATOM 4710 C CA . SER A 1 610 ? -63.906 -15.055 18.031 1 13.59 610 SER A CA 1
ATOM 4711 C C . SER A 1 610 ? -62.75 -15.891 17.531 1 13.59 610 SER A C 1
ATOM 4713 O O . SER A 1 610 ? -62.219 -16.719 18.266 1 13.59 610 SER A O 1
ATOM 4715 N N . ILE A 1 611 ? -63.062 -16.641 16.328 1 13.62 611 ILE A N 1
ATOM 4716 C CA . ILE A 1 611 ? -63.406 -18.047 16.188 1 13.62 611 ILE A CA 1
ATOM 4717 C C . ILE A 1 611 ? -62.125 -18.844 15.883 1 13.62 611 ILE A C 1
ATOM 4719 O O . ILE A 1 611 ? -61.031 -18.266 15.773 1 13.62 611 ILE A O 1
ATOM 4723 N N . VAL A 1 612 ? -62.281 -19.688 14.781 1 13.94 612 VAL A N 1
ATOM 4724 C CA . VAL A 1 612 ? -62.469 -21.125 14.625 1 13.94 612 VAL A CA 1
ATOM 4725 C C . VAL A 1 612 ? -61.156 -21.797 14.312 1 13.94 612 VAL A C 1
ATOM 4727 O O . VAL A 1 612 ? -60.188 -21.125 13.93 1 13.94 612 VAL A O 1
ATOM 4730 N N . ASP A 1 613 ? -61.25 -22.812 13.422 1 14.28 613 ASP A N 1
ATOM 4731 C CA . ASP A 1 613 ? -61.188 -24.266 13.43 1 14.28 613 ASP A CA 1
ATOM 4732 C C . ASP A 1 613 ? -59.812 -24.75 12.984 1 14.28 613 ASP A C 1
ATOM 4734 O O . ASP A 1 613 ? -59.031 -23.984 12.445 1 14.28 613 ASP A O 1
ATOM 4738 N N . GLU A 1 614 ? -59.875 -25.875 12.109 1 14.16 614 GLU A N 1
ATOM 4739 C CA . GLU A 1 614 ? -59.594 -27.297 12.164 1 14.16 614 GLU A CA 1
ATOM 4740 C C . GLU A 1 614 ? -58.312 -27.641 11.414 1 14.16 614 GLU A C 1
ATOM 4742 O O . GLU A 1 614 ? -57.531 -28.484 11.852 1 14.16 614 GLU A O 1
ATOM 4747 N N . LYS A 1 615 ? -58.188 -27.234 10.148 1 14.94 615 LYS A N 1
ATOM 4748 C CA . LYS A 1 615 ? -57.938 -28.359 9.25 1 14.94 615 LYS A CA 1
ATOM 4749 C C . LYS A 1 615 ? -56.562 -28.969 9.5 1 14.94 615 LYS A C 1
ATOM 4751 O O . LYS A 1 615 ? -55.625 -28.266 9.906 1 14.94 615 LYS A O 1
ATOM 4756 N N . MET A 1 616 ? -56.5 -30.219 9.07 1 14.88 616 MET A N 1
ATOM 4757 C CA . MET A 1 616 ? -55.969 -31.578 9.242 1 14.88 616 MET A CA 1
ATOM 4758 C C . MET A 1 616 ? -54.531 -31.656 8.719 1 14.88 616 MET A C 1
ATOM 4760 O O . MET A 1 616 ? -53.625 -32.125 9.438 1 14.88 616 MET A O 1
ATOM 4764 N N . GLU A 1 617 ? -54.469 -32.094 7.445 1 14.7 617 GLU A N 1
ATOM 4765 C CA . GLU A 1 617 ? -54 -33.438 7.152 1 14.7 617 GLU A CA 1
ATOM 4766 C C . GLU A 1 617 ? -52.5 -33.469 6.953 1 14.7 617 GLU A C 1
ATOM 4768 O O . GLU A 1 617 ? -51.812 -34.312 7.559 1 14.7 617 GLU A O 1
ATOM 4773 N N . ASP A 1 618 ? -52.062 -33.281 5.668 1 15.81 618 ASP A N 1
ATOM 4774 C CA . ASP A 1 618 ? -51.469 -34.344 4.891 1 15.81 618 ASP A CA 1
ATOM 4775 C C . ASP A 1 618 ? -49.969 -34.469 5.172 1 15.81 618 ASP A C 1
ATOM 4777 O O . ASP A 1 618 ? -49.344 -33.469 5.574 1 15.81 618 ASP A O 1
ATOM 4781 N N . ASP A 1 619 ? -49.406 -35.625 4.754 1 15.74 619 ASP A N 1
ATOM 4782 C CA . ASP A 1 619 ? -48.469 -36.688 5.062 1 15.74 619 ASP A CA 1
ATOM 4783 C C . ASP A 1 619 ? -47.031 -36.312 4.668 1 15.74 619 ASP A C 1
ATOM 4785 O O . ASP A 1 619 ? -46.094 -36.469 5.441 1 15.74 619 ASP A O 1
ATOM 4789 N N . ASP A 1 620 ? -46.781 -36.312 3.318 1 17.44 620 ASP A N 1
ATOM 4790 C CA . ASP A 1 620 ? -45.812 -37.281 2.809 1 17.44 620 ASP A CA 1
ATOM 4791 C C . ASP A 1 620 ? -44.375 -36.812 3.053 1 17.44 620 ASP A C 1
ATOM 4793 O O . ASP A 1 620 ? -44.125 -35.594 3.172 1 17.44 620 ASP A O 1
ATOM 4797 N N . GLN A 1 621 ? -43.406 -37.781 2.982 1 16.2 621 GLN A N 1
ATOM 4798 C CA . GLN A 1 621 ? -42.125 -38.25 3.477 1 16.2 621 GLN A CA 1
ATOM 4799 C C . GLN A 1 621 ? -40.969 -37.656 2.697 1 16.2 621 GLN A C 1
ATOM 4801 O O . GLN A 1 621 ? -40.375 -38.312 1.863 1 16.2 621 GLN A O 1
ATOM 4806 N N . ASP A 1 622 ? -41.031 -36.438 2.195 1 16.12 622 ASP A N 1
ATOM 4807 C CA . ASP A 1 622 ? -39.906 -36.219 1.283 1 16.12 622 ASP A CA 1
ATOM 4808 C C . ASP A 1 622 ? -38.562 -36.281 2.014 1 16.12 622 ASP A C 1
ATOM 4810 O O . ASP A 1 622 ? -38.344 -35.562 2.979 1 16.12 622 ASP A O 1
ATOM 4814 N N . ARG A 1 623 ? -37.938 -37.375 1.999 1 17.33 623 ARG A N 1
ATOM 4815 C CA . ARG A 1 623 ? -36.625 -37.656 2.557 1 17.33 623 ARG A CA 1
ATOM 4816 C C . ARG A 1 623 ? -35.562 -36.781 1.901 1 17.33 623 ARG A C 1
ATOM 4818 O O . ARG A 1 623 ? -35.094 -37.062 0.807 1 17.33 623 ARG A O 1
ATOM 4825 N N . MET A 1 624 ? -35.719 -35.5 1.81 1 16.09 624 MET A N 1
ATOM 4826 C CA . MET A 1 624 ? -34.656 -34.781 1.125 1 16.09 624 MET A CA 1
ATOM 4827 C C . MET A 1 624 ? -33.312 -35.031 1.8 1 16.09 624 MET A C 1
ATOM 4829 O O . MET A 1 624 ? -33.219 -35.062 3.029 1 16.09 624 MET A O 1
ATOM 4833 N N . ASP A 1 625 ? -32.344 -35.531 1 1 18.92 625 ASP A N 1
ATOM 4834 C CA . ASP A 1 625 ? -30.922 -35.75 1.124 1 18.92 625 ASP A CA 1
ATOM 4835 C C . ASP A 1 625 ? -30.219 -34.5 1.649 1 18.92 625 ASP A C 1
ATOM 4837 O O . ASP A 1 625 ? -30.469 -33.375 1.171 1 18.92 625 ASP A O 1
ATOM 4841 N N . SER A 1 626 ? -29.75 -34.531 2.777 1 18.5 626 SER A N 1
ATOM 4842 C CA . SER A 1 626 ? -29.156 -33.5 3.623 1 18.5 626 SER A CA 1
ATOM 4843 C C . SER A 1 626 ? -27.828 -33 3.035 1 18.5 626 SER A C 1
ATOM 4845 O O . SER A 1 626 ? -26.828 -33.719 3.061 1 18.5 626 SER A O 1
ATOM 4847 N N . VAL A 1 627 ? -27.844 -32.469 1.761 1 19.27 627 VAL A N 1
ATOM 4848 C CA . VAL A 1 627 ? -26.562 -31.875 1.373 1 19.27 627 VAL A CA 1
ATOM 4849 C C . VAL A 1 627 ? -26.125 -30.891 2.451 1 19.27 627 VAL A C 1
ATOM 4851 O O . VAL A 1 627 ? -26.891 -30.047 2.891 1 19.27 627 VAL A O 1
ATOM 4854 N N . SER A 1 628 ? -25.156 -31.297 3.215 1 19.69 628 SER A N 1
ATOM 4855 C CA . SER A 1 628 ? -24.562 -30.531 4.309 1 19.69 628 SER A CA 1
ATOM 4856 C C . SER A 1 628 ? -24.047 -29.188 3.824 1 19.69 628 SER A C 1
ATOM 4858 O O . SER A 1 628 ? -23 -29.109 3.193 1 19.69 628 SER A O 1
ATOM 4860 N N . ASN A 1 629 ? -24.828 -28.391 3.158 1 21.16 629 ASN A N 1
ATOM 4861 C CA . ASN A 1 629 ? -24.422 -27.047 2.785 1 21.16 629 ASN A CA 1
ATOM 4862 C C . ASN A 1 629 ? -23.938 -26.25 3.994 1 21.16 629 ASN A C 1
ATOM 4864 O O . ASN A 1 629 ? -24.609 -26.203 5.027 1 21.16 629 ASN A O 1
ATOM 4868 N N . ILE A 1 630 ? -22.656 -26.203 4.164 1 26.06 630 ILE A N 1
ATOM 4869 C CA . ILE A 1 630 ? -22.141 -25.375 5.25 1 26.06 630 ILE A CA 1
ATOM 4870 C C . ILE A 1 630 ? -22.562 -23.922 5.039 1 26.06 630 ILE A C 1
ATOM 4872 O O . ILE A 1 630 ? -22.25 -23.328 4 1 26.06 630 ILE A O 1
ATOM 4876 N N . SER A 1 631 ? -23.766 -23.562 5.523 1 22.16 631 SER A N 1
ATOM 4877 C CA . SER A 1 631 ? -24.297 -22.203 5.41 1 22.16 631 SER A CA 1
ATOM 4878 C C . SER A 1 631 ? -23.391 -21.219 6.141 1 22.16 631 SER A C 1
ATOM 4880 O O . SER A 1 631 ? -23.094 -21.391 7.32 1 22.16 631 SER A O 1
ATOM 4882 N N . THR A 1 632 ? -22.594 -20.672 5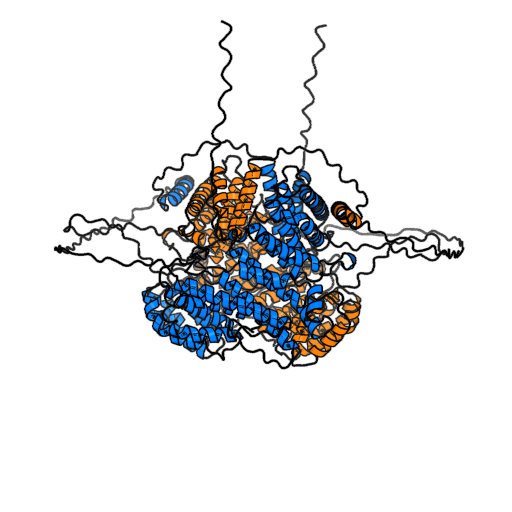.602 1 26.66 632 THR A N 1
ATOM 4883 C CA . THR A 1 632 ? -21.766 -19.641 6.219 1 26.66 632 THR A CA 1
ATOM 4884 C C . THR A 1 632 ? -22.594 -18.391 6.535 1 26.66 632 THR A C 1
ATOM 4886 O O . THR A 1 632 ? -23.594 -18.125 5.875 1 26.66 632 THR A O 1
ATOM 4889 N N . SER A 1 633 ? -22.812 -18.031 7.766 1 22.12 633 SER A N 1
ATOM 4890 C CA . SER A 1 633 ? -23.484 -16.844 8.281 1 22.12 633 SER A CA 1
ATOM 4891 C C . SER A 1 633 ? -23.094 -15.602 7.496 1 22.12 633 SER A C 1
ATOM 4893 O O . SER A 1 633 ? -21.969 -15.492 7.004 1 22.12 633 SER A O 1
ATOM 4895 N N . PRO A 1 634 ? -24.219 -14.898 7.082 1 22.77 634 PRO A N 1
ATOM 4896 C CA . PRO A 1 634 ? -24.094 -13.68 6.27 1 22.77 634 PRO A CA 1
ATOM 4897 C C . PRO A 1 634 ? -23.25 -12.602 6.949 1 22.77 634 PRO A C 1
ATOM 4899 O O . PRO A 1 634 ? -23.531 -12.219 8.086 1 22.77 634 PRO A O 1
ATOM 4902 N N . GLU A 1 635 ? -22.047 -12.641 7.008 1 23.09 635 GLU A N 1
ATOM 4903 C CA . GLU A 1 635 ? -21.328 -11.516 7.613 1 23.09 635 GLU A CA 1
ATOM 4904 C C . GLU A 1 635 ? -21.688 -10.203 6.926 1 23.09 635 GLU A C 1
ATOM 4906 O O . GLU A 1 635 ? -21.766 -10.141 5.699 1 23.09 635 GLU A O 1
ATOM 4911 N N . HIS A 1 636 ? -22.578 -9.43 7.539 1 20.28 636 HIS A N 1
ATOM 4912 C CA . HIS A 1 636 ? -22.938 -8.094 7.062 1 20.28 636 HIS A CA 1
ATOM 4913 C C . HIS A 1 636 ? -21.688 -7.242 6.828 1 20.28 636 HIS A C 1
ATOM 4915 O O . HIS A 1 636 ? -21.234 -6.535 7.73 1 20.28 636 HIS A O 1
ATOM 4921 N N . ASN A 1 637 ? -20.75 -7.656 6.207 1 20.8 637 ASN A N 1
ATOM 4922 C CA . ASN A 1 637 ? -19.625 -6.738 6.047 1 20.8 637 ASN A CA 1
ATOM 4923 C C . ASN A 1 637 ? -19.984 -5.559 5.152 1 20.8 637 ASN A C 1
ATOM 4925 O O . ASN A 1 637 ? -20.344 -5.742 3.986 1 20.8 637 ASN A O 1
ATOM 4929 N N . ASN A 1 638 ? -20.797 -4.641 5.648 1 19.25 638 ASN A N 1
ATOM 4930 C CA . ASN A 1 638 ? -21.031 -3.432 4.867 1 19.25 638 ASN A CA 1
ATOM 4931 C C . ASN A 1 638 ? -19.734 -2.809 4.391 1 19.25 638 ASN A C 1
ATOM 4933 O O . ASN A 1 638 ? -18.984 -2.238 5.184 1 19.25 638 ASN A O 1
ATOM 4937 N N . PHE A 1 639 ? -19.016 -3.537 3.602 1 21.41 639 PHE A N 1
ATOM 4938 C CA . PHE A 1 639 ? -17.734 -3.045 3.096 1 21.41 639 PHE A CA 1
ATOM 4939 C C . PHE A 1 639 ? -17.938 -1.828 2.201 1 21.41 639 PHE A C 1
ATOM 4941 O O . PHE A 1 639 ? -18.516 -1.94 1.113 1 21.41 639 PHE A O 1
ATOM 4948 N N . ASP A 1 640 ? -18.328 -0.731 2.768 1 19.77 640 ASP A N 1
ATOM 4949 C CA . ASP A 1 640 ? -18.312 0.436 1.893 1 19.77 640 ASP A CA 1
ATOM 4950 C C . ASP A 1 640 ? -17.031 0.482 1.06 1 19.77 640 ASP A C 1
ATOM 4952 O O . ASP A 1 640 ? -15.961 0.12 1.543 1 19.77 640 ASP A O 1
ATOM 4956 N N . SER A 1 641 ? -17.172 0.638 -0.217 1 21.25 641 SER A N 1
ATOM 4957 C CA . SER A 1 641 ? -16.469 0.473 -1.486 1 21.25 641 SER A CA 1
ATOM 4958 C C . SER A 1 641 ? -15.234 1.363 -1.554 1 21.25 641 SER A C 1
ATOM 4960 O O . SER A 1 641 ? -14.492 1.335 -2.541 1 21.25 641 SER A O 1
ATOM 4962 N N . ASP A 1 642 ? -15.109 2.355 -0.712 1 21.02 642 ASP A N 1
ATOM 4963 C CA . ASP A 1 642 ? -14.32 3.316 -1.475 1 21.02 642 ASP A CA 1
ATOM 4964 C C . ASP A 1 642 ? -12.914 2.785 -1.735 1 21.02 642 ASP A C 1
ATOM 4966 O O . ASP A 1 642 ? -12.031 2.9 -0.881 1 21.02 642 ASP A O 1
ATOM 4970 N N . VAL A 1 643 ? -12.867 1.491 -2.193 1 21.38 643 VAL A N 1
ATOM 4971 C CA . VAL A 1 643 ? -11.594 0.808 -2.373 1 21.38 643 VAL A CA 1
ATOM 4972 C C . VAL A 1 643 ? -10.773 1.522 -3.445 1 21.38 643 VAL A C 1
ATOM 4974 O O . VAL A 1 643 ? -11.148 1.535 -4.617 1 21.38 643 VAL A O 1
ATOM 4977 N N . ASP A 1 644 ? -10.453 2.787 -3.307 1 21.52 644 ASP A N 1
ATOM 4978 C CA . ASP A 1 644 ? -9.438 3.152 -4.285 1 21.52 644 ASP A CA 1
ATOM 4979 C C . ASP A 1 644 ? -8.312 2.117 -4.316 1 21.52 644 ASP A C 1
ATOM 4981 O O . ASP A 1 644 ? -7.535 2.004 -3.369 1 21.52 644 ASP A O 1
ATOM 4985 N N . ILE A 1 645 ? -8.633 0.931 -4.855 1 22.28 645 ILE A N 1
ATOM 4986 C CA . ILE A 1 645 ? -7.879 -0.312 -4.992 1 22.28 645 ILE A CA 1
ATOM 4987 C C . ILE A 1 645 ? -6.586 -0.051 -5.758 1 22.28 645 ILE A C 1
ATOM 4989 O O . ILE A 1 645 ? -6.477 -0.384 -6.941 1 22.28 645 ILE A O 1
ATOM 4993 N N . ALA A 1 646 ? -5.961 1.12 -5.82 1 21.27 646 ALA A N 1
ATOM 4994 C CA . ALA A 1 646 ? -4.77 0.87 -6.625 1 21.27 646 ALA A CA 1
ATOM 4995 C C . ALA A 1 646 ? -4.059 -0.401 -6.172 1 21.27 646 ALA A C 1
ATOM 4997 O O . ALA A 1 646 ? -4.156 -0.794 -5.008 1 21.27 646 ALA A O 1
ATOM 4998 N N . ASP A 1 647 ? -3.521 -1.272 -7.078 1 21.34 647 ASP A N 1
ATOM 4999 C CA . ASP A 1 647 ? -3.039 -2.646 -7.172 1 21.34 647 ASP A CA 1
ATOM 5000 C C . ASP A 1 647 ? -2.072 -2.967 -6.031 1 21.34 647 ASP A C 1
ATOM 5002 O O . ASP A 1 647 ? -1.437 -4.023 -6.027 1 21.34 647 ASP A O 1
ATOM 5006 N N . THR A 1 648 ? -1.691 -2.113 -5.164 1 19.66 648 THR A N 1
ATOM 5007 C CA . THR A 1 648 ? -0.61 -2.787 -4.453 1 19.66 648 THR A CA 1
ATOM 5008 C C . THR A 1 648 ? -1.139 -3.988 -3.678 1 19.66 648 THR A C 1
ATOM 5010 O O . THR A 1 648 ? -2.199 -3.912 -3.055 1 19.66 648 THR A O 1
ATOM 5013 N N . PRO A 1 649 ? -0.712 -5.297 -3.918 1 19.22 649 PRO A N 1
ATOM 5014 C CA . PRO A 1 649 ? -1.212 -6.574 -3.402 1 19.22 649 PRO A CA 1
ATOM 5015 C C . PRO A 1 649 ? -1.44 -6.551 -1.893 1 19.22 649 PRO A C 1
ATOM 5017 O O . PRO A 1 649 ? -1.622 -7.602 -1.276 1 19.22 649 PRO A O 1
ATOM 5020 N N . LEU A 1 650 ? -1.88 -5.504 -1.321 1 18.95 650 LEU A N 1
ATOM 5021 C CA . LEU A 1 650 ? -1.926 -5.742 0.118 1 18.95 650 LEU A CA 1
ATOM 5022 C C . LEU A 1 650 ? -2.873 -6.891 0.448 1 18.95 650 LEU A C 1
ATOM 5024 O O . LEU A 1 650 ? -4.027 -6.895 0.013 1 18.95 650 LEU A O 1
ATOM 5028 N N . MET A 1 651 ? -2.312 -8.109 0.67 1 17.86 651 MET A N 1
ATOM 5029 C CA . MET A 1 651 ? -2.938 -9.367 1.074 1 17.86 651 MET A CA 1
ATOM 5030 C C . MET A 1 651 ? -3.855 -9.156 2.275 1 17.86 651 MET A C 1
ATOM 5032 O O . MET A 1 651 ? -3.385 -8.867 3.377 1 17.86 651 MET A O 1
ATOM 5036 N N . LYS A 1 652 ? -4.82 -8.359 2.182 1 20.88 652 LYS A N 1
ATOM 5037 C CA . LYS A 1 652 ? -5.707 -8.25 3.336 1 20.88 652 LYS A CA 1
ATOM 5038 C C . LYS A 1 652 ? -6.293 -9.609 3.707 1 20.88 652 LYS A C 1
ATOM 5040 O O . LYS A 1 652 ? -7.008 -10.227 2.91 1 20.88 652 LYS A O 1
ATOM 5045 N N . GLU A 1 653 ? -5.574 -10.406 4.562 1 19.14 653 GLU A N 1
ATOM 5046 C CA . GLU A 1 653 ? -5.938 -11.703 5.129 1 19.14 653 GLU A CA 1
ATOM 5047 C C . GLU A 1 653 ? -7.25 -11.625 5.898 1 19.14 653 GLU A C 1
ATOM 5049 O O . GLU A 1 653 ? -7.352 -10.891 6.887 1 19.14 653 GLU A O 1
ATOM 5054 N N . VAL A 1 654 ? -8.32 -11.539 5.285 1 19.19 654 VAL A N 1
ATOM 5055 C CA . VAL A 1 654 ? -9.656 -11.523 5.855 1 19.19 654 VAL A CA 1
ATOM 5056 C C . VAL A 1 654 ? -9.891 -12.797 6.664 1 19.19 654 VAL A C 1
ATOM 5058 O O . VAL A 1 654 ? -9.867 -13.906 6.117 1 19.19 654 VAL A O 1
ATOM 5061 N N . VAL A 1 655 ? -9.406 -12.875 7.996 1 18.45 655 VAL A N 1
ATOM 5062 C CA . VAL A 1 655 ? -9.438 -13.977 8.953 1 18.45 655 VAL A CA 1
ATOM 5063 C C . VAL A 1 655 ? -10.891 -14.32 9.297 1 18.45 655 VAL A C 1
ATOM 5065 O O . VAL A 1 655 ? -11.648 -13.461 9.75 1 18.45 655 VAL A O 1
ATOM 5068 N N . ASP A 1 656 ? -11.57 -15.156 8.656 1 18.16 656 ASP A N 1
ATOM 5069 C CA . ASP A 1 656 ? -12.922 -15.672 8.867 1 18.16 656 ASP A CA 1
ATOM 5070 C C . ASP A 1 656 ? -13 -16.516 10.141 1 18.16 656 ASP A C 1
ATOM 5072 O O . ASP A 1 656 ? -12.281 -17.5 10.273 1 18.16 656 ASP A O 1
ATOM 5076 N N . CYS A 1 657 ? -13.297 -16.078 11.336 1 18.36 657 CYS A N 1
ATOM 5077 C CA . CYS A 1 657 ? -13.383 -16.625 12.688 1 18.36 657 CYS A CA 1
ATOM 5078 C C . CYS A 1 657 ? -14.531 -17.609 12.805 1 18.36 657 CYS A C 1
ATOM 5080 O O . CYS A 1 657 ? -15.672 -17.219 13.062 1 18.36 657 CYS A O 1
ATOM 5082 N N . GLN A 1 658 ? -14.703 -18.578 11.969 1 16.8 658 GLN A N 1
ATOM 5083 C CA . GLN A 1 658 ? -15.922 -19.359 12.164 1 16.8 658 GLN A CA 1
ATOM 5084 C C . GLN A 1 658 ? -15.938 -20.016 13.539 1 16.8 658 GLN A C 1
ATOM 5086 O O . GLN A 1 658 ? -16.766 -19.672 14.391 1 16.8 658 GLN A O 1
ATOM 5091 N N . THR A 1 659 ? -16.203 -21.469 13.602 1 16.98 659 THR A N 1
ATOM 5092 C CA . THR A 1 659 ? -17.141 -22.391 14.227 1 16.98 659 THR A CA 1
ATOM 5093 C C . THR A 1 659 ? -16.547 -23.016 15.484 1 16.98 659 THR A C 1
ATOM 5095 O O . THR A 1 659 ? -17.203 -23.797 16.172 1 16.98 659 THR A O 1
ATOM 5098 N N . LEU A 1 660 ? -15.391 -22.75 16.078 1 17.19 660 LEU A N 1
ATOM 5099 C CA . LEU A 1 660 ? -14.898 -23.938 16.781 1 17.19 660 LEU A CA 1
ATOM 5100 C C . LEU A 1 660 ? -15.719 -24.203 18.031 1 17.19 660 LEU A C 1
ATOM 5102 O O . LEU A 1 660 ? -15.375 -23.734 19.125 1 17.19 660 LEU A O 1
ATOM 5106 N N . LEU A 1 661 ? -16.984 -24.078 18.172 1 16.97 661 LEU A N 1
ATOM 5107 C CA . LEU A 1 661 ? -17.484 -24.109 19.531 1 16.97 661 LEU A CA 1
ATOM 5108 C C . LEU A 1 661 ? -17.172 -25.453 20.188 1 16.97 661 LEU A C 1
ATOM 5110 O O . LEU A 1 661 ? -16.844 -25.5 21.391 1 16.97 661 LEU A O 1
ATOM 5114 N N . HIS A 1 662 ? -17.406 -26.594 19.672 1 16.56 662 HIS A N 1
ATOM 5115 C CA . HIS A 1 662 ? -18.109 -27.547 20.531 1 16.56 662 HIS A CA 1
ATOM 5116 C C . HIS A 1 662 ? -17.141 -28.312 21.422 1 16.56 662 HIS A C 1
ATOM 5118 O O . HIS A 1 662 ? -17.469 -29.391 21.906 1 16.56 662 HIS A O 1
ATOM 5124 N N . LEU A 1 663 ? -15.914 -27.891 21.688 1 16.25 663 LEU A N 1
ATOM 5125 C CA . LEU A 1 663 ? -15.109 -28.984 22.234 1 16.25 663 LEU A CA 1
ATOM 5126 C C . LEU A 1 663 ? -15.68 -29.453 23.578 1 16.25 663 LEU A C 1
ATOM 5128 O O . LEU A 1 663 ? -16.094 -28.625 24.406 1 16.25 663 LEU A O 1
ATOM 5132 N N . HIS A 1 664 ? -15.969 -30.781 23.828 1 16.47 664 HIS A N 1
ATOM 5133 C CA . HIS A 1 664 ? -16.438 -31.641 24.906 1 16.47 664 HIS A CA 1
ATOM 5134 C C . HIS A 1 664 ? -15.477 -31.641 26.078 1 16.47 664 HIS A C 1
ATOM 5136 O O . HIS A 1 664 ? -14.289 -31.938 25.906 1 16.47 664 HIS A O 1
ATOM 5142 N N . TYR A 1 665 ? -15.562 -30.797 27.094 1 16.88 665 TYR A N 1
ATOM 5143 C CA . TYR A 1 665 ? -14.844 -30.781 28.375 1 16.88 665 TYR A CA 1
ATOM 5144 C C . TYR A 1 665 ? -15.094 -32.062 29.141 1 16.88 665 TYR A C 1
ATOM 5146 O O . TYR A 1 665 ? -16.172 -32.25 29.719 1 16.88 665 TYR A O 1
ATOM 5154 N N . PRO A 1 666 ? -14.789 -33.312 28.781 1 16.27 666 PRO A N 1
ATOM 5155 C CA . PRO A 1 666 ? -15.312 -34.281 29.75 1 16.27 666 PRO A CA 1
ATOM 5156 C C . PRO A 1 666 ? -14.867 -33.969 31.188 1 16.27 666 PRO A C 1
ATOM 5158 O O . PRO A 1 666 ? -14.023 -33.094 31.406 1 16.27 666 PRO A O 1
ATOM 5161 N N . GLN A 1 667 ? -14.625 -35.125 32.125 1 16.7 667 GLN A N 1
ATOM 5162 C CA . GLN A 1 667 ? -14.875 -35.781 33.406 1 16.7 667 GLN A CA 1
ATOM 5163 C C . GLN A 1 667 ? -13.75 -35.5 34.406 1 16.7 667 GLN A C 1
ATOM 5165 O O . GLN A 1 667 ? -13.977 -35.5 35.625 1 16.7 667 GLN A O 1
ATOM 5170 N N . GLN A 1 668 ? -12.422 -35.438 34.125 1 16.44 668 GLN A N 1
ATOM 5171 C CA . GLN A 1 668 ? -11.555 -36.031 35.125 1 16.44 668 GLN A CA 1
ATOM 5172 C C . GLN A 1 668 ? -11.469 -35.156 36.375 1 16.44 668 GLN A C 1
ATOM 5174 O O . GLN A 1 668 ? -10.68 -34.219 36.438 1 16.44 668 GLN A O 1
ATOM 5179 N N . LEU A 1 669 ? -12.516 -34.562 36.969 1 16.48 669 LEU A N 1
ATOM 5180 C CA . LEU A 1 669 ? -12.414 -34.062 38.344 1 16.48 669 LEU A CA 1
ATOM 5181 C C . LEU A 1 669 ? -11.961 -35.188 39.281 1 16.48 669 LEU A C 1
ATOM 5183 O O . LEU A 1 669 ? -11.859 -35 40.5 1 16.48 669 LEU A O 1
ATOM 5187 N N . ARG A 1 670 ? -12.039 -36.5 38.969 1 16.47 670 ARG A N 1
ATOM 5188 C CA . ARG A 1 670 ? -12.203 -37.469 40.031 1 16.47 670 ARG A CA 1
ATOM 5189 C C . ARG A 1 670 ? -11 -37.469 40.969 1 16.47 670 ARG A C 1
ATOM 5191 O O . ARG A 1 670 ? -11.148 -37.562 42.188 1 16.47 670 ARG A O 1
ATOM 5198 N N . MET A 1 671 ? -9.75 -37.812 40.656 1 16.67 671 MET A N 1
ATOM 5199 C CA . MET A 1 671 ? -9.07 -38.812 41.469 1 16.67 671 MET A CA 1
ATOM 5200 C C . MET A 1 671 ? -8.422 -38.188 42.719 1 16.67 671 MET A C 1
ATOM 5202 O O . MET A 1 671 ? -7.641 -38.844 43.406 1 16.67 671 MET A O 1
ATOM 5206 N N . TYR A 1 672 ? -8.312 -36.875 43.125 1 16.36 672 TYR A N 1
ATOM 5207 C CA . TYR A 1 672 ? -7.484 -36.719 44.312 1 16.36 672 TYR A CA 1
ATOM 5208 C C . TYR A 1 672 ? -8.172 -37.312 45.531 1 16.36 672 TYR A C 1
ATOM 5210 O O . TYR A 1 672 ? -9.047 -36.688 46.125 1 16.36 672 TYR A O 1
ATOM 5218 N N . GLY A 1 673 ? -8.75 -38.594 45.625 1 16.59 673 GLY A N 1
ATOM 5219 C CA . GLY A 1 673 ? -9.234 -39.375 46.75 1 16.59 673 GLY A CA 1
ATOM 5220 C C . GLY A 1 673 ? -8.258 -39.406 47.906 1 16.59 673 GLY A C 1
ATOM 5221 O O . GLY A 1 673 ? -8.609 -39.031 49.031 1 16.59 673 GLY A O 1
ATOM 5222 N N . GLN A 1 674 ? -7.5 -40.594 48.25 1 16.84 674 GLN A N 1
ATOM 5223 C CA . GLN A 1 674 ? -7.355 -41.562 49.312 1 16.84 674 GLN A CA 1
ATOM 5224 C C . GLN A 1 674 ? -6.199 -41.188 50.25 1 16.84 674 GLN A C 1
ATOM 5226 O O . GLN A 1 674 ? -5.961 -41.875 51.25 1 16.84 674 GLN A O 1
ATOM 5231 N N . TYR A 1 675 ? -5.203 -40.469 50.219 1 18.83 675 TYR A N 1
ATOM 5232 C CA . TYR A 1 675 ? -4.07 -40.875 51.062 1 18.83 675 TYR A CA 1
ATOM 5233 C C . TYR A 1 675 ? -4.352 -40.625 52.531 1 18.83 675 TYR A C 1
ATOM 5235 O O . TYR A 1 675 ? -3.514 -40.906 53.375 1 18.83 675 TYR A O 1
ATOM 5243 N N . TYR A 1 676 ? -5.391 -40 53.219 1 17.8 676 TYR A N 1
ATOM 5244 C CA . TYR A 1 676 ? -5.289 -39.781 54.656 1 17.8 676 TYR A CA 1
ATOM 5245 C C . TYR A 1 676 ? -5.574 -41.062 55.438 1 17.8 676 TYR A C 1
ATOM 5247 O O . TYR A 1 676 ? -6.66 -41.25 55.969 1 17.8 676 TYR A O 1
ATOM 5255 N N . GLY A 1 677 ? -5.551 -42.375 55.188 1 17.45 677 GLY A N 1
ATOM 5256 C CA . GLY A 1 677 ? -5.898 -43.438 56.125 1 17.45 677 GLY A CA 1
ATOM 5257 C C . GLY A 1 677 ? -4.973 -43.531 57.312 1 17.45 677 GLY A C 1
ATOM 5258 O O . GLY A 1 677 ? -5.426 -43.75 58.438 1 17.45 677 GLY A O 1
ATOM 5259 N N . ARG A 1 678 ? -3.707 -43.875 57.531 1 18.22 678 ARG A N 1
ATOM 5260 C CA . ARG A 1 678 ? -3.162 -44.812 58.5 1 18.22 678 ARG A CA 1
ATOM 5261 C C . ARG A 1 678 ? -3.035 -44.125 59.875 1 18.22 678 ARG A C 1
ATOM 5263 O O . ARG A 1 678 ? -2.977 -44.812 60.906 1 18.22 678 ARG A O 1
ATOM 5270 N N . ALA A 1 679 ? -2.779 -43.031 60.438 1 19.73 679 ALA A N 1
ATOM 5271 C CA . ALA A 1 679 ? -2.029 -43 61.688 1 19.73 679 ALA A CA 1
ATOM 5272 C C . ALA A 1 679 ? -2.92 -43.344 62.875 1 19.73 679 ALA A C 1
ATOM 5274 O O . ALA A 1 679 ? -2.502 -43.25 64 1 19.73 679 ALA A O 1
ATOM 5275 N N . GLN A 1 680 ? -4.129 -43.938 63.031 1 18.62 680 GLN A N 1
ATOM 5276 C CA . GLN A 1 680 ? -4.688 -44.312 64.312 1 18.62 680 GLN A CA 1
ATOM 5277 C C . GLN A 1 680 ? -4.023 -45.562 64.875 1 18.62 680 GLN A C 1
ATOM 5279 O O . GLN A 1 680 ? -4.105 -45.844 66.062 1 18.62 680 GLN A O 1
ATOM 5284 N N . GLU A 1 681 ? -3.479 -46.688 64.438 1 21.11 681 GLU A N 1
ATOM 5285 C CA . GLU A 1 681 ? -3.527 -47.938 65.25 1 21.11 681 GLU A CA 1
ATOM 5286 C C . GLU A 1 681 ? -2.652 -47.812 66.5 1 21.11 681 GLU A C 1
ATOM 5288 O O . GLU A 1 681 ? -2.924 -48.469 67.5 1 21.11 681 GLU A O 1
ATOM 5293 N N . ASN A 1 682 ? -1.51 -47.406 66.75 1 21.53 682 ASN A N 1
ATOM 5294 C CA . ASN A 1 682 ? -0.777 -47.875 67.875 1 21.53 682 ASN A CA 1
ATOM 5295 C C . ASN A 1 682 ? -1.361 -47.312 69.188 1 21.53 682 ASN A C 1
ATOM 5297 O O . ASN A 1 682 ? -0.686 -47.25 70.188 1 21.53 682 ASN A O 1
ATOM 5301 N N . ARG A 1 683 ? -2.715 -47.219 69.312 1 16.95 683 ARG A N 1
ATOM 5302 C CA . ARG A 1 683 ? -3.176 -47.875 70.5 1 16.95 683 ARG A CA 1
ATOM 5303 C C . ARG A 1 683 ? -3.484 -49.375 70.25 1 16.95 683 ARG A C 1
ATOM 5305 O O . ARG A 1 683 ? -3.973 -49.719 69.188 1 16.95 683 ARG A O 1
ATOM 5312 N N . MET B 1 1 ? 3.588 -11.781 -17.875 1 30.23 1 MET B N 1
ATOM 5313 C CA . MET B 1 1 ? 4.992 -11.594 -18.234 1 30.23 1 MET B CA 1
ATOM 5314 C C . MET B 1 1 ? 5.797 -12.859 -17.984 1 30.23 1 MET B C 1
ATOM 5316 O O . MET B 1 1 ? 5.645 -13.492 -16.922 1 30.23 1 MET B O 1
ATOM 5320 N N . PRO B 1 2 ? 6.258 -13.477 -19.016 1 33.34 2 PRO B N 1
ATOM 5321 C CA . PRO B 1 2 ? 6.902 -14.789 -18.938 1 33.34 2 PRO B CA 1
ATOM 5322 C C . PRO B 1 2 ? 8.008 -14.836 -17.875 1 33.34 2 PRO B C 1
ATOM 5324 O O . PRO B 1 2 ? 8.609 -13.805 -17.562 1 33.34 2 PRO B O 1
ATOM 5327 N N . SER B 1 3 ? 7.824 -15.609 -16.984 1 37.97 3 SER B N 1
ATOM 5328 C CA . SER B 1 3 ? 8.852 -16.047 -16.047 1 37.97 3 SER B CA 1
ATOM 5329 C C . SER B 1 3 ? 10.203 -16.219 -16.734 1 37.97 3 SER B C 1
ATOM 5331 O O . SER B 1 3 ? 10.391 -17.156 -17.516 1 37.97 3 SER B O 1
ATOM 5333 N N . MET B 1 4 ? 10.781 -15.195 -17.328 1 39.53 4 MET B N 1
ATOM 5334 C CA . MET B 1 4 ? 12 -15.242 -18.141 1 39.53 4 MET B CA 1
ATOM 5335 C C . MET B 1 4 ? 13.117 -15.977 -17.406 1 39.53 4 MET B C 1
ATOM 5337 O O . MET B 1 4 ? 13.328 -15.75 -16.219 1 39.53 4 MET B O 1
ATOM 5341 N N . GLU B 1 5 ? 13.445 -17.062 -17.906 1 45.06 5 GLU B N 1
ATOM 5342 C CA . GLU B 1 5 ? 14.664 -17.828 -17.688 1 45.06 5 GLU B CA 1
ATOM 5343 C C . GLU B 1 5 ? 15.883 -16.922 -17.594 1 45.06 5 GLU B C 1
ATOM 5345 O O . GLU B 1 5 ? 15.805 -15.727 -17.906 1 45.06 5 GLU B O 1
ATOM 5350 N N . SER B 1 6 ? 17.141 -17.578 -17.469 1 51.38 6 SER B N 1
ATOM 5351 C CA . SER B 1 6 ? 18.531 -17.125 -17.422 1 51.38 6 SER B CA 1
ATOM 5352 C C . SER B 1 6 ? 18.812 -16.094 -18.5 1 51.38 6 SER B C 1
ATOM 5354 O O . SER B 1 6 ? 17.891 -15.633 -19.172 1 51.38 6 SER B O 1
ATOM 5356 N N . ILE B 1 7 ? 20.172 -16.188 -19.062 1 53.16 7 ILE B N 1
ATOM 5357 C CA . ILE B 1 7 ? 20.766 -15.336 -20.078 1 53.16 7 ILE B CA 1
ATOM 5358 C C . ILE B 1 7 ? 19.953 -15.43 -21.375 1 53.16 7 ILE B C 1
ATOM 5360 O O . ILE B 1 7 ? 19.75 -16.516 -21.906 1 53.16 7 ILE B O 1
ATOM 5364 N N . LEU B 1 8 ? 19.125 -14.43 -21.594 1 63.66 8 LEU B N 1
ATOM 5365 C CA . LEU B 1 8 ? 18.312 -14.383 -22.797 1 63.66 8 LEU B CA 1
ATOM 5366 C C . LEU B 1 8 ? 19.172 -14.594 -24.047 1 63.66 8 LEU B C 1
ATOM 5368 O O . LEU B 1 8 ? 20.266 -14.031 -24.156 1 63.66 8 LEU B O 1
ATOM 5372 N N . PRO B 1 9 ? 18.844 -15.648 -24.781 1 64.62 9 PRO B N 1
ATOM 5373 C CA . PRO B 1 9 ? 19.594 -15.922 -26.016 1 64.62 9 PRO B CA 1
ATOM 5374 C C . PRO B 1 9 ? 19.594 -14.734 -26.984 1 64.62 9 PRO B C 1
ATOM 5376 O O . PRO B 1 9 ? 18.781 -13.82 -26.844 1 64.62 9 PRO B O 1
ATOM 5379 N N . ALA B 1 10 ? 20.578 -14.727 -27.844 1 66.94 10 ALA B N 1
ATOM 5380 C CA . ALA B 1 10 ? 20.734 -13.734 -28.906 1 66.94 10 ALA B CA 1
ATOM 5381 C C . ALA B 1 10 ? 19.484 -13.641 -29.766 1 66.94 10 ALA B C 1
ATOM 5383 O O . ALA B 1 10 ? 19.203 -12.586 -30.344 1 66.94 10 ALA B O 1
ATOM 5384 N N . SER B 1 11 ? 18.719 -14.664 -29.719 1 78 11 SER B N 1
ATOM 5385 C CA . SER B 1 11 ? 17.5 -14.68 -30.516 1 78 11 SER B CA 1
ATOM 5386 C C . SER B 1 11 ? 16.469 -13.688 -29.969 1 78 11 SER B C 1
ATOM 5388 O O . SER B 1 11 ? 15.672 -13.141 -30.734 1 78 11 SER B O 1
ATOM 5390 N N . THR B 1 12 ? 16.625 -13.398 -28.781 1 83.31 12 THR B N 1
ATOM 5391 C CA . THR B 1 12 ? 15.688 -12.461 -28.172 1 83.31 12 THR B CA 1
ATOM 5392 C C . THR B 1 12 ? 15.961 -11.039 -28.641 1 83.31 12 THR B C 1
ATOM 5394 O O . THR B 1 12 ? 15.031 -10.25 -28.828 1 83.31 12 THR B O 1
ATOM 5397 N N . VAL B 1 13 ? 17.219 -10.812 -29 1 88.5 13 VAL B N 1
ATOM 5398 C CA . VAL B 1 13 ? 17.594 -9.477 -29.469 1 88.5 13 VAL B CA 1
ATOM 5399 C C . VAL B 1 13 ? 17 -9.219 -30.844 1 88.5 13 VAL B C 1
ATOM 5401 O O . VAL B 1 13 ? 16.453 -8.141 -31.094 1 88.5 13 VAL B O 1
ATOM 5404 N N . SER B 1 14 ? 17.047 -10.234 -31.609 1 87.19 14 SER B N 1
ATOM 5405 C CA . SER B 1 14 ? 16.484 -10.086 -32.969 1 87.19 14 SER B CA 1
ATOM 5406 C C . SER B 1 14 ? 14.977 -9.891 -32.906 1 87.19 14 SER B C 1
ATOM 5408 O O . SER B 1 14 ? 14.422 -9.117 -33.688 1 87.19 14 SER B O 1
ATOM 5410 N N . GLU B 1 15 ? 14.391 -10.562 -32.062 1 86.38 15 GLU B N 1
ATOM 5411 C CA . GLU B 1 15 ? 12.945 -10.438 -31.906 1 86.38 15 GLU B CA 1
ATOM 5412 C C . GLU B 1 15 ? 12.57 -9.039 -31.406 1 86.38 15 GLU B C 1
ATOM 5414 O O . GLU B 1 15 ? 11.586 -8.453 -31.875 1 86.38 15 GLU B O 1
ATOM 5419 N N . ILE B 1 16 ? 13.297 -8.547 -30.5 1 89.88 16 ILE B N 1
ATOM 5420 C CA . ILE B 1 16 ? 13.039 -7.215 -29.969 1 89.88 16 ILE B CA 1
ATOM 5421 C C . ILE B 1 16 ? 13.172 -6.18 -31.078 1 89.88 16 ILE B C 1
ATOM 5423 O O . ILE B 1 16 ? 12.305 -5.312 -31.234 1 89.88 16 ILE B O 1
ATOM 5427 N N . ASN B 1 17 ? 14.188 -6.336 -31.859 1 89.06 17 ASN B N 1
ATOM 5428 C CA . ASN B 1 17 ? 14.414 -5.391 -32.938 1 89.06 17 ASN B CA 1
ATOM 5429 C C . ASN B 1 17 ? 13.312 -5.461 -34 1 89.06 17 ASN B C 1
ATOM 5431 O O . ASN B 1 17 ? 12.891 -4.438 -34.531 1 89.06 17 ASN B O 1
ATOM 5435 N N . ARG B 1 18 ? 12.891 -6.598 -34.188 1 88 18 ARG B N 1
ATOM 5436 C CA . ARG B 1 18 ? 11.797 -6.781 -35.125 1 88 18 ARG B CA 1
ATOM 5437 C C . ARG B 1 18 ? 10.523 -6.117 -34.625 1 88 18 ARG B C 1
ATOM 5439 O O . ARG B 1 18 ? 9.844 -5.418 -35.375 1 88 18 ARG B O 1
ATOM 5446 N N . LEU B 1 19 ? 10.219 -6.309 -33.469 1 89 19 LEU B N 1
ATOM 5447 C CA . LEU B 1 19 ? 9 -5.762 -32.875 1 89 19 LEU B CA 1
ATOM 5448 C C . LEU B 1 19 ? 9.062 -4.238 -32.812 1 89 19 LEU B C 1
ATOM 5450 O O . LEU B 1 19 ? 8.062 -3.562 -33.031 1 89 19 LEU B O 1
ATOM 5454 N N . LEU B 1 20 ? 10.25 -3.703 -32.562 1 88.88 20 LEU B N 1
ATOM 5455 C CA . LEU B 1 20 ? 10.406 -2.262 -32.406 1 88.88 20 LEU B CA 1
ATOM 5456 C C . LEU B 1 20 ? 10.32 -1.557 -33.75 1 88.88 20 LEU B C 1
ATOM 5458 O O . LEU B 1 20 ? 9.938 -0.385 -33.812 1 88.88 20 LEU B O 1
ATOM 5462 N N . ASN B 1 21 ? 10.602 -2.295 -34.781 1 86.44 21 ASN B N 1
ATOM 5463 C CA . ASN B 1 21 ? 10.664 -1.686 -36.094 1 86.44 21 ASN B CA 1
ATOM 5464 C C . ASN B 1 21 ? 9.289 -1.62 -36.75 1 86.44 21 ASN B C 1
ATOM 5466 O O . ASN B 1 21 ? 9.078 -0.855 -37.688 1 86.44 21 ASN B O 1
ATOM 5470 N N . SER B 1 22 ? 8.391 -2.422 -36.188 1 84.81 22 SER B N 1
ATOM 5471 C CA . SER B 1 22 ? 7.035 -2.389 -36.719 1 84.81 22 SER B CA 1
ATOM 5472 C C . SER B 1 22 ? 6.125 -1.5 -35.875 1 84.81 22 SER B C 1
ATOM 5474 O O . SER B 1 22 ? 6.16 -1.555 -34.656 1 84.81 22 SER B O 1
ATOM 5476 N N . SER B 1 23 ? 5.316 -0.637 -36.5 1 79.62 23 SER B N 1
ATOM 5477 C CA . SER B 1 23 ? 4.473 0.33 -35.812 1 79.62 23 SER B CA 1
ATOM 5478 C C . SER B 1 23 ? 3.354 -0.364 -35.062 1 79.62 23 SER B C 1
ATOM 5480 O O . SER B 1 23 ? 2.936 0.11 -34 1 79.62 23 SER B O 1
ATOM 5482 N N . GLY B 1 24 ? 2.883 -1.492 -35.531 1 80.81 24 GLY B N 1
ATOM 5483 C CA . GLY B 1 24 ? 1.778 -2.186 -34.875 1 80.81 24 GLY B CA 1
ATOM 5484 C C . GLY B 1 24 ? 2.201 -2.975 -33.656 1 80.81 24 GLY B C 1
ATOM 5485 O O . GLY B 1 24 ? 1.396 -3.205 -32.75 1 80.81 24 GLY B O 1
ATOM 5486 N N . THR B 1 25 ? 3.496 -3.297 -33.594 1 85.06 25 THR B N 1
ATOM 5487 C CA . THR B 1 25 ? 3.957 -4.156 -32.531 1 85.06 25 THR B CA 1
ATOM 5488 C C . THR B 1 25 ? 4.957 -3.422 -31.625 1 85.06 25 THR B C 1
ATOM 5490 O O . THR B 1 25 ? 5.609 -4.035 -30.781 1 85.06 25 THR B O 1
ATOM 5493 N N . ARG B 1 26 ? 5.004 -2.16 -31.812 1 87.06 26 ARG B N 1
ATOM 5494 C CA . ARG B 1 26 ? 6.016 -1.364 -31.125 1 87.06 26 ARG B CA 1
ATOM 5495 C C . ARG B 1 26 ? 5.824 -1.43 -29.609 1 87.06 26 ARG B C 1
ATOM 5497 O O . ARG B 1 26 ? 6.801 -1.497 -28.859 1 87.06 26 ARG B O 1
ATOM 5504 N N . LEU B 1 27 ? 4.617 -1.434 -29.219 1 86.06 27 LEU B N 1
ATOM 5505 C CA . LEU B 1 27 ? 4.344 -1.458 -27.781 1 86.06 27 LEU B CA 1
ATOM 5506 C C . LEU B 1 27 ? 4.801 -2.775 -27.172 1 86.06 27 LEU B C 1
ATOM 5508 O O . LEU B 1 27 ? 5.359 -2.789 -26.078 1 86.06 27 LEU B O 1
ATOM 5512 N N . ASP B 1 28 ? 4.629 -3.805 -27.906 1 83.69 28 ASP B N 1
ATOM 5513 C CA . ASP B 1 28 ? 5.09 -5.109 -27.438 1 83.69 28 ASP B CA 1
ATOM 5514 C C . ASP B 1 28 ? 6.617 -5.18 -27.422 1 83.69 28 ASP B C 1
ATOM 5516 O O . ASP B 1 28 ? 7.207 -5.797 -26.531 1 83.69 28 ASP B O 1
ATOM 5520 N N . GLY B 1 29 ? 7.102 -4.578 -28.359 1 88.62 29 GLY B N 1
ATOM 5521 C CA . GLY B 1 29 ? 8.555 -4.516 -28.406 1 88.62 29 GLY B CA 1
ATOM 5522 C C . GLY B 1 29 ? 9.148 -3.752 -27.234 1 88.62 29 GLY B C 1
ATOM 5523 O O . GLY B 1 29 ? 10.141 -4.184 -26.656 1 88.62 29 GLY B O 1
ATOM 5524 N N . LEU B 1 30 ? 8.516 -2.672 -26.891 1 90.56 30 LEU B N 1
ATOM 5525 C CA . LEU B 1 30 ? 8.969 -1.858 -25.766 1 90.56 30 LEU B CA 1
ATOM 5526 C C . LEU B 1 30 ? 8.828 -2.617 -24.453 1 90.56 30 LEU B C 1
ATOM 5528 O O . LEU B 1 30 ? 9.734 -2.584 -23.609 1 90.56 30 LEU B O 1
ATOM 5532 N N . ASN B 1 31 ? 7.773 -3.277 -24.344 1 87.06 31 ASN B N 1
ATOM 5533 C CA . ASN B 1 31 ? 7.559 -4.07 -23.141 1 87.06 31 ASN B CA 1
ATOM 5534 C C . ASN B 1 31 ? 8.586 -5.195 -23.016 1 87.06 31 ASN B C 1
ATOM 5536 O O . ASN B 1 31 ? 9.125 -5.43 -21.938 1 87.06 31 ASN B O 1
ATOM 5540 N N . THR B 1 32 ? 8.836 -5.859 -24.078 1 86.62 32 THR B N 1
ATOM 5541 C CA . THR B 1 32 ? 9.797 -6.957 -24.078 1 86.62 32 THR B CA 1
ATOM 5542 C C . THR B 1 32 ? 11.211 -6.445 -23.797 1 86.62 32 THR B C 1
ATOM 5544 O O . THR B 1 32 ? 11.977 -7.086 -23.062 1 86.62 32 THR B O 1
ATOM 5547 N N . LEU B 1 33 ? 11.469 -5.336 -24.375 1 90.31 33 LEU B N 1
ATOM 5548 C CA . LEU B 1 33 ? 12.789 -4.75 -24.141 1 90.31 33 LEU B CA 1
ATOM 5549 C C . LEU B 1 33 ? 12.961 -4.387 -22.672 1 90.31 33 LEU B C 1
ATOM 5551 O O . LEU B 1 33 ? 13.977 -4.719 -22.062 1 90.31 33 LEU B O 1
ATOM 5555 N N . GLU B 1 34 ? 11.984 -3.742 -22.031 1 88 34 GLU B N 1
ATOM 5556 C CA . GLU B 1 34 ? 12.039 -3.32 -20.641 1 88 34 GLU B CA 1
ATOM 5557 C C . GLU B 1 34 ? 12.211 -4.516 -19.703 1 88 34 GLU B C 1
ATOM 5559 O O . GLU B 1 34 ? 13.008 -4.469 -18.766 1 88 34 GLU B O 1
ATOM 5564 N N . LEU B 1 35 ? 11.586 -5.547 -20.078 1 82.88 35 LEU B N 1
ATOM 5565 C CA . LEU B 1 35 ? 11.594 -6.723 -19.219 1 82.88 35 LEU B CA 1
ATOM 5566 C C . LEU B 1 35 ? 12.883 -7.516 -19.391 1 82.88 35 LEU B C 1
ATOM 5568 O O . LEU B 1 35 ? 13.344 -8.188 -18.469 1 82.88 35 LEU B O 1
ATOM 5572 N N . SER B 1 36 ? 13.539 -7.465 -20.562 1 86.12 36 SER B N 1
ATOM 5573 C CA . SER B 1 36 ? 14.68 -8.312 -20.891 1 86.12 36 SER B CA 1
ATOM 5574 C C . SER B 1 36 ? 16 -7.637 -20.516 1 86.12 36 SER B C 1
ATOM 5576 O O . SER B 1 36 ? 17.047 -8.289 -20.453 1 86.12 36 SER B O 1
ATOM 5578 N N . LEU B 1 37 ? 15.977 -6.418 -20.172 1 86.62 37 LEU B N 1
ATOM 5579 C CA . LEU B 1 37 ? 17.188 -5.629 -20.016 1 86.62 37 LEU B CA 1
ATOM 5580 C C . LEU B 1 37 ? 18.047 -6.18 -18.875 1 86.62 37 LEU B C 1
ATOM 5582 O O . LEU B 1 37 ? 19.266 -6.273 -19 1 86.62 37 LEU B O 1
ATOM 5586 N N . ASN B 1 38 ? 17.453 -6.59 -17.781 1 79.44 38 ASN B N 1
ATOM 5587 C CA . ASN B 1 38 ? 18.203 -7.055 -16.625 1 79.44 38 ASN B CA 1
ATOM 5588 C C . ASN B 1 38 ? 18.734 -8.469 -16.828 1 79.44 38 ASN B C 1
ATOM 5590 O O . ASN B 1 38 ? 19.562 -8.945 -16.047 1 79.44 38 ASN B O 1
ATOM 5594 N N . TYR B 1 39 ? 18.391 -9.039 -17.969 1 79.81 39 TYR B N 1
ATOM 5595 C CA . TYR B 1 39 ? 18.766 -10.438 -18.172 1 79.81 39 TYR B CA 1
ATOM 5596 C C . TYR B 1 39 ? 19.812 -10.57 -19.281 1 79.81 39 TYR B C 1
ATOM 5598 O O . TYR B 1 39 ? 20.312 -11.664 -19.531 1 79.81 39 TYR B O 1
ATOM 5606 N N . PHE B 1 40 ? 20.188 -9.492 -19.828 1 83.06 40 PHE B N 1
ATOM 5607 C CA . PHE B 1 40 ? 21.203 -9.523 -20.875 1 83.06 40 PHE B CA 1
ATOM 5608 C C . PHE B 1 40 ? 22.594 -9.492 -20.281 1 83.06 40 PHE B C 1
ATOM 5610 O O . PHE B 1 40 ? 22.812 -8.898 -19.219 1 83.06 40 PHE B O 1
ATOM 5617 N N . SER B 1 41 ? 23.469 -10.172 -20.938 1 80.69 41 SER B N 1
ATOM 5618 C CA . SER B 1 41 ? 24.875 -10.062 -20.578 1 80.69 41 SER B CA 1
ATOM 5619 C C . SER B 1 41 ? 25.453 -8.711 -20.984 1 80.69 41 SER B C 1
ATOM 5621 O O . SER B 1 41 ? 24.859 -8 -21.797 1 80.69 41 SER B O 1
ATOM 5623 N N . LEU B 1 42 ? 26.547 -8.289 -20.375 1 81.94 42 LEU B N 1
ATOM 5624 C CA . LEU B 1 42 ? 27.156 -6.996 -20.672 1 81.94 42 LEU B CA 1
ATOM 5625 C C . LEU B 1 42 ? 27.625 -6.93 -22.125 1 81.94 42 LEU B C 1
ATOM 5627 O O . LEU B 1 42 ? 27.594 -5.863 -22.734 1 81.94 42 LEU B O 1
ATOM 5631 N N . ASP B 1 43 ? 27.906 -8.055 -22.641 1 83 43 ASP B N 1
ATOM 5632 C CA . ASP B 1 43 ? 28.359 -8.086 -24.031 1 83 43 ASP B CA 1
ATOM 5633 C C . ASP B 1 43 ? 27.219 -7.785 -24.984 1 83 43 ASP B C 1
ATOM 5635 O O . ASP B 1 43 ? 27.375 -7.031 -25.953 1 83 43 ASP B O 1
ATOM 5639 N N . VAL B 1 44 ? 26.125 -8.375 -24.719 1 86.69 44 VAL B N 1
ATOM 5640 C CA . VAL B 1 44 ? 24.953 -8.148 -25.547 1 86.69 44 VAL B CA 1
ATOM 5641 C C . VAL B 1 44 ? 24.531 -6.684 -25.453 1 86.69 44 VAL B C 1
ATOM 5643 O O . VAL B 1 44 ? 24.156 -6.07 -26.453 1 86.69 44 VAL B O 1
ATOM 5646 N N . LEU B 1 45 ? 24.656 -6.152 -24.312 1 88.19 45 LEU B N 1
ATOM 5647 C CA . LEU B 1 45 ? 24.266 -4.758 -24.109 1 88.19 45 LEU B CA 1
ATOM 5648 C C . LEU B 1 45 ? 25.234 -3.818 -24.828 1 88.19 45 LEU B C 1
ATOM 5650 O O . LEU B 1 45 ? 24.797 -2.832 -25.422 1 88.19 45 LEU B O 1
ATOM 5654 N N . ASN B 1 46 ? 26.469 -4.148 -24.75 1 86.31 46 ASN B N 1
ATOM 5655 C CA . ASN B 1 46 ? 27.453 -3.314 -25.422 1 86.31 46 ASN B CA 1
ATOM 5656 C C . ASN B 1 46 ? 27.234 -3.273 -26.922 1 86.31 46 ASN B C 1
ATOM 5658 O O . ASN B 1 46 ? 27.438 -2.232 -27.562 1 86.31 46 ASN B O 1
ATOM 5662 N N . ASP B 1 47 ? 26.719 -4.332 -27.391 1 87.69 47 ASP B N 1
ATOM 5663 C CA . ASP B 1 47 ? 26.578 -4.445 -28.844 1 87.69 47 ASP B CA 1
ATOM 5664 C C . ASP B 1 47 ? 25.281 -3.777 -29.312 1 87.69 47 ASP B C 1
ATOM 5666 O O . ASP B 1 47 ? 25.188 -3.336 -30.453 1 87.69 47 ASP B O 1
ATOM 5670 N N . ASN B 1 48 ? 24.328 -3.703 -28.484 1 91.12 48 ASN B N 1
ATOM 5671 C CA . ASN B 1 48 ? 23 -3.34 -28.984 1 91.12 48 ASN B CA 1
ATOM 5672 C C . ASN B 1 48 ? 22.484 -2.066 -28.328 1 91.12 48 ASN B C 1
ATOM 5674 O O . ASN B 1 48 ? 21.531 -1.456 -28.797 1 91.12 48 ASN B O 1
ATOM 5678 N N . ALA B 1 49 ? 23.047 -1.587 -27.266 1 92 49 ALA B N 1
ATOM 5679 C CA . ALA B 1 49 ? 22.516 -0.496 -26.453 1 92 49 ALA B CA 1
ATOM 5680 C C . ALA B 1 49 ? 22.422 0.796 -27.266 1 92 49 ALA B C 1
ATOM 5682 O O . ALA B 1 49 ? 21.438 1.525 -27.188 1 92 49 ALA B O 1
ATOM 5683 N N . SER B 1 50 ? 23.422 1.065 -28.094 1 91.25 50 SER B N 1
ATOM 5684 C CA . SER B 1 50 ? 23.438 2.297 -28.875 1 91.25 50 SER B CA 1
ATOM 5685 C C . SER B 1 50 ? 22.297 2.322 -29.875 1 91.25 50 SER B C 1
ATOM 5687 O O . SER B 1 50 ? 21.641 3.354 -30.062 1 91.25 50 SER B O 1
ATOM 5689 N N . GLN B 1 51 ? 22.141 1.213 -30.453 1 91.94 51 GLN B N 1
ATOM 5690 C CA . GLN B 1 51 ? 21.047 1.114 -31.422 1 91.94 51 GLN B CA 1
ATOM 5691 C C . GLN B 1 51 ? 19.688 1.249 -30.75 1 91.94 51 GLN B C 1
ATOM 5693 O O . GLN B 1 51 ? 18.781 1.875 -31.297 1 91.94 51 GLN B O 1
ATOM 5698 N N . TRP B 1 52 ? 19.547 0.645 -29.656 1 94.12 52 TRP B N 1
ATOM 5699 C CA . TRP B 1 52 ? 18.281 0.726 -28.938 1 94.12 52 TRP B CA 1
ATOM 5700 C C . TRP B 1 52 ? 17.984 2.162 -28.516 1 94.12 52 TRP B C 1
ATOM 5702 O O . TRP B 1 52 ? 16.844 2.609 -28.578 1 94.12 52 TRP B O 1
ATOM 5712 N N . ILE B 1 53 ? 18.953 2.93 -28.062 1 94.5 53 ILE B N 1
ATOM 5713 C CA . ILE B 1 53 ? 18.766 4.312 -27.641 1 94.5 53 ILE B CA 1
ATOM 5714 C C . ILE B 1 53 ? 18.25 5.141 -28.812 1 94.5 53 ILE B C 1
ATOM 5716 O O . ILE B 1 53 ? 17.312 5.93 -28.656 1 94.5 53 ILE B O 1
ATOM 5720 N N . VAL B 1 54 ? 18.844 4.871 -29.984 1 92.75 54 VAL B N 1
ATOM 5721 C CA . VAL B 1 54 ? 18.422 5.605 -31.172 1 92.75 54 VAL B CA 1
ATOM 5722 C C . VAL B 1 54 ? 16.969 5.277 -31.5 1 92.75 54 VAL B C 1
ATOM 5724 O O . VAL B 1 54 ? 16.172 6.172 -31.812 1 92.75 54 VAL B O 1
ATOM 5727 N N . GLN B 1 55 ? 16.656 4.055 -31.422 1 92 55 GLN B N 1
ATOM 5728 C CA . GLN B 1 55 ? 15.289 3.619 -31.719 1 92 55 GLN B CA 1
ATOM 5729 C C . GLN B 1 55 ? 14.297 4.195 -30.703 1 92 55 GLN B C 1
ATOM 5731 O O . GLN B 1 55 ? 13.211 4.641 -31.078 1 92 55 GLN B O 1
ATOM 5736 N N . LEU B 1 56 ? 14.656 4.164 -29.484 1 94.38 56 LEU B N 1
ATOM 5737 C CA . LEU B 1 56 ? 13.789 4.684 -28.438 1 94.38 56 LEU B CA 1
ATOM 5738 C C . LEU B 1 56 ? 13.57 6.184 -28.609 1 94.38 56 LEU B C 1
ATOM 5740 O O . LEU B 1 56 ? 12.445 6.672 -28.453 1 94.38 56 LEU B O 1
ATOM 5744 N N . LEU B 1 57 ? 14.586 6.918 -28.938 1 93.62 57 LEU B N 1
ATOM 5745 C CA . LEU B 1 57 ? 14.469 8.359 -29.141 1 93.62 57 LEU B CA 1
ATOM 5746 C C . LEU B 1 57 ? 13.578 8.664 -30.344 1 93.62 57 LEU B C 1
ATOM 5748 O O . LEU B 1 57 ? 12.805 9.625 -30.312 1 93.62 57 LEU B O 1
ATOM 5752 N N . ARG B 1 58 ? 13.648 7.832 -31.234 1 91.12 58 ARG B N 1
ATOM 5753 C CA . ARG B 1 58 ? 12.797 7.996 -32.406 1 91.12 58 ARG B CA 1
ATOM 5754 C C . ARG B 1 58 ? 11.328 7.82 -32.062 1 91.12 58 ARG B C 1
ATOM 5756 O O . ARG B 1 58 ? 10.477 8.602 -32.5 1 91.12 58 ARG B O 1
ATOM 5763 N N . ILE B 1 59 ? 11.078 6.867 -31.328 1 91.19 59 ILE B N 1
ATOM 5764 C CA . ILE B 1 59 ? 9.711 6.594 -30.891 1 91.19 59 ILE B CA 1
ATOM 5765 C C . ILE B 1 59 ? 9.195 7.754 -30.047 1 91.19 59 ILE B C 1
ATOM 5767 O O . ILE B 1 59 ? 8.039 8.164 -30.188 1 91.19 59 ILE B O 1
ATOM 5771 N N . MET B 1 60 ? 9.969 8.32 -29.188 1 92.31 60 MET B N 1
ATOM 5772 C CA . MET B 1 60 ? 9.57 9.414 -28.297 1 92.31 60 MET B CA 1
ATOM 5773 C C . MET B 1 60 ? 9.328 10.695 -29.094 1 92.31 60 MET B C 1
ATOM 5775 O O . MET B 1 60 ? 8.422 11.469 -28.781 1 92.31 60 MET B O 1
ATOM 5779 N N . ARG B 1 61 ? 10.031 10.891 -30.094 1 89.19 61 ARG B N 1
ATOM 5780 C CA . ARG B 1 61 ? 9.867 12.078 -30.922 1 89.19 61 ARG B CA 1
ATOM 5781 C C . ARG B 1 61 ? 8.57 12.008 -31.719 1 89.19 61 ARG B C 1
ATOM 5783 O O . ARG B 1 61 ? 7.953 13.039 -32 1 89.19 61 ARG B O 1
ATOM 5790 N N . ALA B 1 62 ? 8.211 10.812 -31.953 1 82.69 62 ALA B N 1
ATOM 5791 C CA . ALA B 1 62 ? 6.988 10.633 -32.719 1 82.69 62 ALA B CA 1
ATOM 5792 C C . ALA B 1 62 ? 5.758 10.945 -31.875 1 82.69 62 ALA B C 1
ATOM 5794 O O . ALA B 1 62 ? 4.688 11.25 -32.406 1 82.69 62 ALA B O 1
ATOM 5795 N N . GLY B 1 63 ? 5.887 11.156 -30.578 1 72.38 63 GLY B N 1
ATOM 5796 C CA . GLY B 1 63 ? 4.816 11.562 -29.688 1 72.38 63 GLY B CA 1
ATOM 5797 C C . GLY B 1 63 ? 3.68 10.562 -29.609 1 72.38 63 GLY B C 1
ATOM 5798 O O . GLY B 1 63 ? 2.557 10.914 -29.25 1 72.38 63 GLY B O 1
ATOM 5799 N N . ASP B 1 64 ? 3.887 9.352 -30 1 68.19 64 ASP B N 1
ATOM 5800 C CA . ASP B 1 64 ? 2.838 8.344 -30.094 1 68.19 64 ASP B CA 1
ATOM 5801 C C . ASP B 1 64 ? 2.551 7.707 -28.734 1 68.19 64 ASP B C 1
ATOM 5803 O O . ASP B 1 64 ? 3.107 8.125 -27.719 1 68.19 64 ASP B O 1
ATOM 5807 N N . TYR B 1 65 ? 1.513 6.82 -28.641 1 74.56 65 TYR B N 1
ATOM 5808 C CA . TYR B 1 65 ? 0.999 6.023 -27.531 1 74.56 65 TYR B CA 1
ATOM 5809 C C . TYR B 1 65 ? 2.123 5.27 -26.828 1 74.56 65 TYR B C 1
ATOM 5811 O O . TYR B 1 65 ? 2.01 4.918 -25.656 1 74.56 65 TYR B O 1
ATOM 5819 N N . GLY B 1 66 ? 3.434 5.496 -27.312 1 83.94 66 GLY B N 1
ATOM 5820 C CA . GLY B 1 66 ? 4.48 4.691 -26.703 1 83.94 66 GLY B CA 1
ATOM 5821 C C . GLY B 1 66 ? 5.539 5.516 -26 1 83.94 66 GLY B C 1
ATOM 5822 O O . GLY B 1 66 ? 6.562 4.984 -25.562 1 83.94 66 GLY B O 1
ATOM 5823 N N . PHE B 1 67 ? 5.25 6.754 -25.812 1 90.75 67 PHE B N 1
ATOM 5824 C CA . PHE B 1 67 ? 6.262 7.637 -25.234 1 90.75 67 PHE B CA 1
ATOM 5825 C C . PHE B 1 67 ? 6.621 7.207 -23.828 1 90.75 67 PHE B C 1
ATOM 5827 O O . PHE B 1 67 ? 7.797 7.078 -23.484 1 90.75 67 PHE B O 1
ATOM 5834 N N . GLN B 1 68 ? 5.648 6.98 -22.984 1 91.38 68 GLN B N 1
ATOM 5835 C CA . GLN B 1 68 ? 5.875 6.656 -21.578 1 91.38 68 GLN B CA 1
ATOM 5836 C C . GLN B 1 68 ? 6.645 5.348 -21.438 1 91.38 68 GLN B C 1
ATOM 5838 O O . GLN B 1 68 ? 7.594 5.262 -20.656 1 91.38 68 GLN B O 1
ATOM 5843 N N . LYS B 1 69 ? 6.301 4.398 -22.203 1 91.75 69 LYS B N 1
ATOM 5844 C CA . LYS B 1 69 ? 6.977 3.105 -22.156 1 91.75 69 LYS B CA 1
ATOM 5845 C C . LYS B 1 69 ? 8.398 3.211 -22.688 1 91.75 69 LYS B C 1
ATOM 5847 O O . LYS B 1 69 ? 9.312 2.57 -22.172 1 91.75 69 LYS B O 1
ATOM 5852 N N . ALA B 1 70 ? 8.508 3.963 -23.688 1 94.81 70 ALA B N 1
ATOM 5853 C CA . ALA B 1 70 ? 9.836 4.164 -24.25 1 94.81 70 ALA B CA 1
ATOM 5854 C C . ALA B 1 70 ? 10.75 4.891 -23.281 1 94.81 70 ALA B C 1
ATOM 5856 O O . ALA B 1 70 ? 11.922 4.539 -23.125 1 94.81 70 ALA B O 1
ATOM 5857 N N . ALA B 1 71 ? 10.211 5.895 -22.625 1 95.38 71 ALA B N 1
ATOM 5858 C CA . ALA B 1 71 ? 10.984 6.641 -21.641 1 95.38 71 ALA B CA 1
ATOM 5859 C C . ALA B 1 71 ? 11.398 5.75 -20.484 1 95.38 71 ALA B C 1
ATOM 5861 O O . ALA B 1 71 ? 12.516 5.852 -19.969 1 95.38 71 ALA B O 1
ATOM 5862 N N . LYS B 1 72 ? 10.461 4.93 -20.094 1 94.38 72 LYS B N 1
ATOM 5863 C CA . LYS B 1 72 ? 10.766 3.996 -19 1 94.38 72 LYS B CA 1
ATOM 5864 C C . LYS B 1 72 ? 11.852 3.01 -19.422 1 94.38 72 LYS B C 1
ATOM 5866 O O . LYS B 1 72 ? 12.789 2.75 -18.672 1 94.38 72 LYS B O 1
ATOM 5871 N N . ALA B 1 73 ? 11.758 2.463 -20.609 1 94.44 73 ALA B N 1
ATOM 5872 C CA . ALA B 1 73 ? 12.766 1.544 -21.141 1 94.44 73 ALA B CA 1
ATOM 5873 C C . ALA B 1 73 ? 14.117 2.234 -21.266 1 94.44 73 ALA B C 1
ATOM 5875 O O . ALA B 1 73 ? 15.156 1.649 -20.953 1 94.44 73 ALA B O 1
ATOM 5876 N N . LEU B 1 74 ? 14.086 3.422 -21.734 1 95.81 74 LEU B N 1
ATOM 5877 C CA . LEU B 1 74 ? 15.312 4.203 -21.891 1 95.81 74 LEU B CA 1
ATOM 5878 C C . LEU B 1 74 ? 15.969 4.438 -20.531 1 95.81 74 LEU B C 1
ATOM 5880 O O . LEU B 1 74 ? 17.188 4.277 -20.391 1 95.81 74 LEU B O 1
ATOM 5884 N N . GLY B 1 75 ? 15.164 4.836 -19.531 1 94.12 75 GLY B N 1
ATOM 5885 C CA . GLY B 1 75 ? 15.695 5.031 -18.188 1 94.12 75 GLY B CA 1
ATOM 5886 C C . GLY B 1 75 ? 16.359 3.789 -17.625 1 94.12 75 GLY B C 1
ATOM 5887 O O . GLY B 1 75 ? 17.453 3.867 -17.062 1 94.12 75 GLY B O 1
ATOM 5888 N N . ASN B 1 76 ? 15.727 2.686 -17.844 1 92.19 76 ASN B N 1
ATOM 5889 C CA . ASN B 1 76 ? 16.281 1.424 -17.359 1 92.19 76 ASN B CA 1
ATOM 5890 C C . ASN B 1 76 ? 17.578 1.066 -18.094 1 92.19 76 ASN B C 1
ATOM 5892 O O . ASN B 1 76 ? 18.531 0.599 -17.484 1 92.19 76 ASN B O 1
ATOM 5896 N N . LEU B 1 77 ? 17.562 1.256 -19.344 1 93.12 77 LEU B N 1
ATOM 5897 C CA . LEU B 1 77 ? 18.734 0.965 -20.156 1 93.12 77 LEU B CA 1
ATOM 5898 C C . LEU B 1 77 ? 19.922 1.819 -19.719 1 93.12 77 LEU B C 1
ATOM 5900 O O . LEU B 1 77 ? 21.047 1.312 -19.562 1 93.12 77 LEU B O 1
ATOM 5904 N N . LEU B 1 78 ? 19.672 3.055 -19.469 1 93.06 78 LEU B N 1
ATOM 5905 C CA . LEU B 1 78 ? 20.75 3.963 -19.062 1 93.06 78 LEU B CA 1
ATOM 5906 C C . LEU B 1 78 ? 21.234 3.639 -17.656 1 93.06 78 LEU B C 1
ATOM 5908 O O . LEU B 1 78 ? 22.422 3.785 -17.375 1 93.06 78 LEU B O 1
ATOM 5912 N N . GLU B 1 79 ? 20.391 3.225 -16.812 1 90.88 79 GLU B N 1
ATOM 5913 C CA . GLU B 1 79 ? 20.781 2.834 -15.469 1 90.88 79 GLU B CA 1
ATOM 5914 C C . GLU B 1 79 ? 21.688 1.611 -15.492 1 90.88 79 GLU B C 1
ATOM 5916 O O . GLU B 1 79 ? 22.719 1.577 -14.797 1 90.88 79 GLU B O 1
ATOM 5921 N N . ILE B 1 80 ? 21.359 0.657 -16.312 1 88.62 80 ILE B N 1
ATOM 5922 C CA . ILE B 1 80 ? 22.156 -0.565 -16.422 1 88.62 80 ILE B CA 1
ATOM 5923 C C . ILE B 1 80 ? 23.5 -0.26 -17.078 1 88.62 80 ILE B C 1
ATOM 5925 O O . ILE B 1 80 ? 24.531 -0.802 -16.688 1 88.62 80 ILE B O 1
ATOM 5929 N N . SER B 1 81 ? 23.5 0.582 -17.984 1 88.44 81 SER B N 1
ATOM 5930 C CA . SER B 1 81 ? 24.719 0.921 -18.719 1 88.44 81 SER B CA 1
ATOM 5931 C C . SER B 1 81 ? 25.703 1.702 -17.859 1 88.44 81 SER B C 1
ATOM 5933 O O . SER B 1 81 ? 26.906 1.674 -18.094 1 88.44 81 SER B O 1
ATOM 5935 N N . ALA B 1 82 ? 25.234 2.387 -16.859 1 86.44 82 ALA B N 1
ATOM 5936 C CA . ALA B 1 82 ? 26.078 3.189 -15.969 1 86.44 82 ALA B CA 1
ATOM 5937 C C . ALA B 1 82 ? 26.969 2.301 -15.094 1 86.44 82 ALA B C 1
ATOM 5939 O O . ALA B 1 82 ? 28.016 2.736 -14.609 1 86.44 82 ALA B O 1
ATOM 5940 N N . SER B 1 83 ? 26.562 1.085 -14.945 1 80.75 83 SER B N 1
ATOM 5941 C CA . SER B 1 83 ? 27.328 0.166 -14.109 1 80.75 83 SER B CA 1
ATOM 5942 C C . SER B 1 83 ? 28.547 -0.363 -14.859 1 80.75 83 SER B C 1
ATOM 5944 O O . SER B 1 83 ? 29.516 -0.824 -14.242 1 80.75 83 SER B O 1
ATOM 5946 N N . SER B 1 84 ? 28.516 -0.246 -16.125 1 82.62 84 SER B N 1
ATOM 5947 C CA . SER B 1 84 ? 29.656 -0.652 -16.953 1 82.62 84 SER B CA 1
ATOM 5948 C C . SER B 1 84 ? 30.406 0.558 -17.5 1 82.62 84 SER B C 1
ATOM 5950 O O . SER B 1 84 ? 29.828 1.413 -18.172 1 82.62 84 SER B O 1
ATOM 5952 N N . SER B 1 85 ? 31.672 0.625 -17.234 1 83.31 85 SER B N 1
ATOM 5953 C CA . SER B 1 85 ? 32.5 1.765 -17.656 1 83.31 85 SER B CA 1
ATOM 5954 C C . SER B 1 85 ? 32.562 1.857 -19.172 1 83.31 85 SER B C 1
ATOM 5956 O O . SER B 1 85 ? 32.5 2.951 -19.734 1 83.31 85 SER B O 1
ATOM 5958 N N . GLU B 1 86 ? 32.562 0.711 -19.766 1 84.62 86 GLU B N 1
ATOM 5959 C CA . GLU B 1 86 ? 32.625 0.692 -21.219 1 84.62 86 GLU B CA 1
ATOM 5960 C C . GLU B 1 86 ? 31.328 1.177 -21.859 1 84.62 86 GLU B C 1
ATOM 5962 O O . GLU B 1 86 ? 31.344 2.023 -22.75 1 84.62 86 GLU B O 1
ATOM 5967 N N . LEU B 1 87 ? 30.344 0.701 -21.359 1 86.56 87 LEU B N 1
ATOM 5968 C CA . LEU B 1 87 ? 29.031 1.071 -21.891 1 86.56 87 LEU B CA 1
ATOM 5969 C C . LEU B 1 87 ? 28.734 2.543 -21.609 1 86.56 87 LEU B C 1
ATOM 5971 O O . LEU B 1 87 ? 28.172 3.232 -22.469 1 86.56 87 LEU B O 1
ATOM 5975 N N . SER B 1 88 ? 29.109 3 -20.469 1 87.88 88 SER B N 1
ATOM 5976 C CA . SER B 1 88 ? 28.875 4.387 -20.078 1 87.88 88 SER B CA 1
ATOM 5977 C C . SER B 1 88 ? 29.609 5.355 -21 1 87.88 88 SER B C 1
ATOM 5979 O O . SER B 1 88 ? 29.062 6.391 -21.391 1 87.88 88 SER B O 1
ATOM 5981 N N . ARG B 1 89 ? 30.734 5.008 -21.391 1 88.44 89 ARG B N 1
ATOM 5982 C CA . ARG B 1 89 ? 31.531 5.848 -22.281 1 88.44 89 ARG B CA 1
ATOM 5983 C C . ARG B 1 89 ? 30.922 5.91 -23.672 1 88.44 89 ARG B C 1
ATOM 5985 O O . ARG B 1 89 ? 30.844 6.98 -24.266 1 88.44 89 ARG B O 1
ATOM 5992 N N . ASP B 1 90 ? 30.453 4.805 -24.047 1 87.5 90 ASP B N 1
ATOM 5993 C CA . ASP B 1 90 ? 29.859 4.723 -25.375 1 87.5 90 ASP B CA 1
ATOM 5994 C C . ASP B 1 90 ? 28.562 5.512 -25.453 1 87.5 90 ASP B C 1
ATOM 5996 O O . ASP B 1 90 ? 28.281 6.156 -26.469 1 87.5 90 ASP B O 1
ATOM 6000 N N . LEU B 1 91 ? 27.875 5.496 -24.438 1 90.06 91 LEU B N 1
ATOM 6001 C CA . LEU B 1 91 ? 26.547 6.082 -24.438 1 90.06 91 LEU B CA 1
ATOM 6002 C C . LEU B 1 91 ? 26.594 7.555 -24.062 1 90.06 91 LEU B C 1
ATOM 6004 O O . LEU B 1 91 ? 25.594 8.266 -24.188 1 90.06 91 LEU B O 1
ATOM 6008 N N . SER B 1 92 ? 27.719 8.016 -23.625 1 89.31 92 SER B N 1
ATOM 6009 C CA . SER B 1 92 ? 27.859 9.414 -23.219 1 89.31 92 SER B CA 1
ATOM 6010 C C . SER B 1 92 ? 27.594 10.352 -24.391 1 89.31 92 SER B C 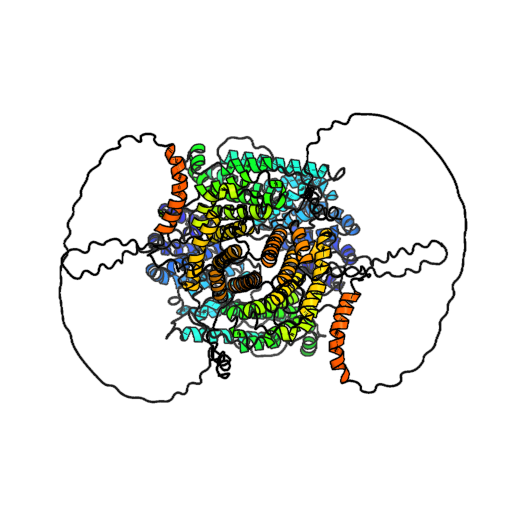1
ATOM 6012 O O . SER B 1 92 ? 27.125 11.477 -24.203 1 89.31 92 SER B O 1
ATOM 6014 N N . SER B 1 93 ? 27.781 9.836 -25.562 1 89.31 93 SER B N 1
ATOM 6015 C CA . SER B 1 93 ? 27.594 10.656 -26.75 1 89.31 93 SER B CA 1
ATOM 6016 C C . SER B 1 93 ? 26.125 10.852 -27.062 1 89.31 93 SER B C 1
ATOM 6018 O O . SER B 1 93 ? 25.75 11.812 -27.75 1 89.31 93 SER B O 1
ATOM 6020 N N . ALA B 1 94 ? 25.297 10.047 -26.609 1 91.56 94 ALA B N 1
ATOM 6021 C CA . ALA B 1 94 ? 23.859 10.102 -26.906 1 91.56 94 ALA B CA 1
ATOM 6022 C C . ALA B 1 94 ? 23.125 10.961 -25.891 1 91.56 94 ALA B C 1
ATOM 6024 O O . ALA B 1 94 ? 21.953 11.312 -26.094 1 91.56 94 ALA B O 1
ATOM 6025 N N . ILE B 1 95 ? 23.766 11.43 -24.828 1 93.06 95 ILE B N 1
ATOM 6026 C CA . ILE B 1 95 ? 23.141 12.062 -23.672 1 93.06 95 ILE B CA 1
ATOM 6027 C C . ILE B 1 95 ? 22.578 13.422 -24.078 1 93.06 95 ILE B C 1
ATOM 6029 O O . ILE B 1 95 ? 21.438 13.766 -23.719 1 93.06 95 ILE B O 1
ATOM 6033 N N . PRO B 1 96 ? 23.266 14.148 -24.906 1 92.75 96 PRO B N 1
ATOM 6034 C CA . PRO B 1 96 ? 22.688 15.438 -25.297 1 92.75 96 PRO B CA 1
ATOM 6035 C C . PRO B 1 96 ? 21.375 15.297 -26.047 1 92.75 96 PRO B C 1
ATOM 6037 O O . PRO B 1 96 ? 20.438 16.062 -25.812 1 92.75 96 PRO B O 1
ATOM 6040 N N . GLN B 1 97 ? 21.328 14.297 -26.859 1 93.56 97 GLN B N 1
ATOM 6041 C CA . GLN B 1 97 ? 20.094 14.047 -27.609 1 93.56 97 GLN B CA 1
ATOM 6042 C C . GLN B 1 97 ? 18.969 13.609 -26.672 1 93.56 97 GLN B C 1
ATOM 6044 O O . GLN B 1 97 ? 17.812 14 -26.859 1 93.56 97 GLN B O 1
ATOM 6049 N N . VAL B 1 98 ? 19.312 12.82 -25.75 1 94.81 98 VAL B N 1
ATOM 6050 C CA . VAL B 1 98 ? 18.344 12.328 -24.781 1 94.81 98 VAL B CA 1
ATOM 6051 C C . VAL B 1 98 ? 17.781 13.5 -23.984 1 94.81 98 VAL B C 1
ATOM 6053 O O . VAL B 1 98 ? 16.562 13.602 -23.812 1 94.81 98 VAL B O 1
ATOM 6056 N N . ILE B 1 99 ? 18.578 14.445 -23.578 1 94.12 99 ILE B N 1
ATOM 6057 C CA . ILE B 1 99 ? 18.172 15.594 -22.781 1 94.12 99 ILE B CA 1
ATOM 6058 C C . ILE B 1 99 ? 17.25 16.5 -23.609 1 94.12 99 ILE B C 1
ATOM 6060 O O . ILE B 1 99 ? 16.25 17.016 -23.094 1 94.12 99 ILE B O 1
ATOM 6064 N N . ASN B 1 100 ? 17.5 16.562 -24.844 1 92.38 100 ASN B N 1
ATOM 6065 C CA . ASN B 1 100 ? 16.703 17.422 -25.719 1 92.38 100 ASN B CA 1
ATOM 6066 C C . ASN B 1 100 ? 15.305 16.859 -25.938 1 92.38 100 ASN B C 1
ATOM 6068 O O . ASN B 1 100 ? 14.328 17.609 -25.984 1 92.38 100 ASN B O 1
ATOM 6072 N N . VAL B 1 101 ? 15.234 15.609 -26.031 1 93 101 VAL B N 1
ATOM 6073 C CA . VAL B 1 101 ? 13.938 14.977 -26.266 1 93 101 VAL B CA 1
ATOM 6074 C C . VAL B 1 101 ? 13.109 15.008 -24.984 1 93 101 VAL B C 1
ATOM 6076 O O . VAL B 1 101 ? 11.922 15.328 -25.016 1 93 101 VAL B O 1
ATOM 6079 N N . LEU B 1 102 ? 13.75 14.719 -23.891 1 92.75 102 LEU B N 1
ATOM 6080 C CA . LEU B 1 102 ? 13.047 14.648 -22.609 1 92.75 102 LEU B CA 1
ATOM 6081 C C . LEU B 1 102 ? 12.727 16.047 -22.094 1 92.75 102 LEU B C 1
ATOM 6083 O O . LEU B 1 102 ? 11.727 16.25 -21.391 1 92.75 102 LEU B O 1
ATOM 6087 N N . GLY B 1 103 ? 13.555 16.984 -22.406 1 89.31 103 GLY B N 1
ATOM 6088 C CA . GLY B 1 103 ? 13.383 18.344 -21.906 1 89.31 103 GLY B CA 1
ATOM 6089 C C . GLY B 1 103 ? 12.578 19.234 -22.844 1 89.31 103 GLY B C 1
ATOM 6090 O O . GLY B 1 103 ? 12.641 20.453 -22.75 1 89.31 103 GLY B O 1
ATOM 6091 N N . ASN B 1 104 ? 11.828 18.609 -23.656 1 86.88 104 ASN B N 1
ATOM 6092 C CA . ASN B 1 104 ? 11 19.391 -24.562 1 86.88 104 ASN B CA 1
ATOM 6093 C C . ASN B 1 104 ? 9.891 20.125 -23.812 1 86.88 104 ASN B C 1
ATOM 6095 O O . ASN B 1 104 ? 9.055 19.5 -23.156 1 86.88 104 ASN B O 1
ATOM 6099 N N . PRO B 1 105 ? 9.844 21.469 -23.859 1 82.81 105 PRO B N 1
ATOM 6100 C CA . PRO B 1 105 ? 8.859 22.25 -23.109 1 82.81 105 PRO B CA 1
ATOM 6101 C C . PRO B 1 105 ? 7.434 22.031 -23.609 1 82.81 105 PRO B C 1
ATOM 6103 O O . PRO B 1 105 ? 6.473 22.312 -22.891 1 82.81 105 PRO B O 1
ATOM 6106 N N . LYS B 1 106 ? 7.234 21.516 -24.781 1 81.88 106 LYS B N 1
ATOM 6107 C CA . LYS B 1 106 ? 5.898 21.312 -25.344 1 81.88 106 LYS B CA 1
ATOM 6108 C C . LYS B 1 106 ? 5.402 19.891 -25.109 1 81.88 106 LYS B C 1
ATOM 6110 O O . LYS B 1 106 ? 4.488 19.422 -25.797 1 81.88 106 LYS B O 1
ATOM 6115 N N . GLN B 1 107 ? 5.961 19.344 -24.188 1 85.44 107 GLN B N 1
ATOM 6116 C CA . GLN B 1 107 ? 5.574 17.969 -23.906 1 85.44 107 GLN B CA 1
ATOM 6117 C C . GLN B 1 107 ? 4.199 17.906 -23.25 1 85.44 107 GLN B C 1
ATOM 6119 O O . GLN B 1 107 ? 3.855 18.766 -22.438 1 85.44 107 GLN B O 1
ATOM 6124 N N . LYS B 1 108 ? 3.459 16.891 -23.656 1 85.44 108 LYS B N 1
ATOM 6125 C CA . LYS B 1 108 ? 2.143 16.672 -23.062 1 85.44 108 LYS B CA 1
ATOM 6126 C C . LYS B 1 108 ? 2.25 16.391 -21.578 1 85.44 108 LYS B C 1
ATOM 6128 O O . LYS B 1 108 ? 3.186 15.719 -21.125 1 85.44 108 LYS B O 1
ATOM 6133 N N . GLU B 1 109 ? 1.334 16.891 -20.828 1 84.5 109 GLU B N 1
ATOM 6134 C CA . GLU B 1 109 ? 1.339 16.766 -19.375 1 84.5 109 GLU B CA 1
ATOM 6135 C C . GLU B 1 109 ? 1.324 15.312 -18.953 1 84.5 109 GLU B C 1
ATOM 6137 O O . GLU B 1 109 ? 1.919 14.945 -17.938 1 84.5 109 GLU B O 1
ATOM 6142 N N . GLU B 1 110 ? 0.729 14.398 -19.734 1 84.69 110 GLU B N 1
ATOM 6143 C CA . GLU B 1 110 ? 0.627 12.984 -19.391 1 84.69 110 GLU B CA 1
ATOM 6144 C C . GLU B 1 110 ? 1.99 12.305 -19.469 1 84.69 110 GLU B C 1
ATOM 6146 O O . GLU B 1 110 ? 2.213 11.281 -18.812 1 84.69 110 GLU B O 1
ATOM 6151 N N . ASN B 1 111 ? 2.941 12.914 -20.203 1 91.12 111 ASN B N 1
ATOM 6152 C CA . ASN B 1 111 ? 4.246 12.305 -20.438 1 91.12 111 ASN B CA 1
ATOM 6153 C C . ASN B 1 111 ? 5.297 12.844 -19.484 1 91.12 111 ASN B C 1
ATOM 6155 O O . ASN B 1 111 ? 6.418 12.336 -19.422 1 91.12 111 ASN B O 1
ATOM 6159 N N . LEU B 1 112 ? 4.93 13.859 -18.719 1 92.94 112 LEU B N 1
ATOM 6160 C CA . LEU B 1 112 ? 5.895 14.57 -17.875 1 92.94 112 LEU B CA 1
ATOM 6161 C C . LEU B 1 112 ? 6.461 13.648 -16.797 1 92.94 112 LEU B C 1
ATOM 6163 O O . LEU B 1 112 ? 7.672 13.625 -16.578 1 92.94 112 LEU B O 1
ATOM 6167 N N . PRO B 1 113 ? 5.625 12.844 -16.188 1 94.06 113 PRO B N 1
ATOM 6168 C CA . PRO B 1 113 ? 6.191 11.984 -15.148 1 94.06 113 PRO B CA 1
ATOM 6169 C C . PRO B 1 113 ? 7.258 11.031 -15.688 1 94.06 113 PRO B C 1
ATOM 6171 O O . PRO B 1 113 ? 8.32 10.883 -15.086 1 94.06 113 PRO B O 1
ATOM 6174 N N . ALA B 1 114 ? 6.977 10.438 -16.797 1 94.06 114 ALA B N 1
ATOM 6175 C CA . ALA B 1 114 ? 7.938 9.523 -17.406 1 94.06 114 ALA B CA 1
ATOM 6176 C C . ALA B 1 114 ? 9.203 10.258 -17.844 1 94.06 114 ALA B C 1
ATOM 6178 O O . ALA B 1 114 ? 10.312 9.734 -17.703 1 94.06 114 ALA B O 1
ATOM 6179 N N . SER B 1 115 ? 9.031 11.438 -18.375 1 95.06 115 SER B N 1
ATOM 6180 C CA . SER B 1 115 ? 10.164 12.242 -18.797 1 95.06 115 SER B CA 1
ATOM 6181 C C . SER B 1 115 ? 11.055 12.633 -17.625 1 95.06 115 SER B C 1
ATOM 6183 O O . SER B 1 115 ? 12.273 12.5 -17.688 1 95.06 115 SER B O 1
ATOM 6185 N N . PHE B 1 116 ? 10.445 13.062 -16.547 1 96.38 116 PHE B N 1
ATOM 6186 C CA . PHE B 1 116 ? 11.195 13.477 -15.375 1 96.38 116 PHE B CA 1
ATOM 6187 C C . PHE B 1 116 ? 11.922 12.297 -14.75 1 96.38 116 PHE B C 1
ATOM 6189 O O . PHE B 1 116 ? 13.07 12.422 -14.312 1 96.38 116 PHE B O 1
ATOM 6196 N N . ASP B 1 117 ? 11.258 11.172 -14.703 1 95.88 117 ASP B N 1
ATOM 6197 C CA . ASP B 1 117 ? 11.891 9.984 -14.133 1 95.88 117 ASP B CA 1
ATOM 6198 C C . ASP B 1 117 ? 13.117 9.57 -14.945 1 95.88 117 ASP B C 1
ATOM 6200 O O . ASP B 1 117 ? 14.141 9.203 -14.375 1 95.88 117 ASP B O 1
ATOM 6204 N N . CYS B 1 118 ? 12.93 9.562 -16.188 1 96.25 118 CYS B N 1
ATOM 6205 C CA . CYS B 1 118 ? 14.055 9.234 -17.062 1 96.25 118 CYS B CA 1
ATOM 6206 C C . CYS B 1 118 ? 15.18 10.25 -16.906 1 96.25 118 CYS B C 1
ATOM 6208 O O . CYS B 1 118 ? 16.344 9.883 -16.812 1 96.25 118 CYS B O 1
ATOM 6210 N N . LEU B 1 119 ? 14.844 11.5 -16.875 1 95.69 119 LEU B N 1
ATOM 6211 C CA . LEU B 1 119 ? 15.836 12.555 -16.688 1 95.69 119 LEU B CA 1
ATOM 6212 C C . LEU B 1 119 ? 16.562 12.383 -15.359 1 95.69 119 LEU B C 1
ATOM 6214 O O . LEU B 1 119 ? 17.781 12.609 -15.273 1 95.69 119 LEU B O 1
ATOM 6218 N N . ALA B 1 120 ? 15.797 12.062 -14.312 1 95.5 120 ALA B N 1
ATOM 6219 C CA . ALA B 1 120 ? 16.406 11.836 -13.008 1 95.5 120 ALA B CA 1
ATOM 6220 C C . ALA B 1 120 ? 17.469 10.742 -13.086 1 95.5 120 ALA B C 1
ATOM 6222 O O . ALA B 1 120 ? 18.547 10.859 -12.484 1 95.5 120 ALA B O 1
ATOM 6223 N N . THR B 1 121 ? 17.172 9.695 -13.859 1 94.06 121 THR B N 1
ATOM 6224 C CA . THR B 1 121 ? 18.109 8.602 -14.031 1 94.06 121 THR B CA 1
ATOM 6225 C C . THR B 1 121 ? 19.359 9.07 -14.773 1 94.06 121 THR B C 1
ATOM 6227 O O . THR B 1 121 ? 20.469 8.688 -14.422 1 94.06 121 THR B O 1
ATOM 6230 N N . VAL B 1 122 ? 19.188 9.883 -15.75 1 94.06 122 VAL B N 1
ATOM 6231 C CA . VAL B 1 122 ? 20.297 10.406 -16.547 1 94.06 122 VAL B CA 1
ATOM 6232 C C . VAL B 1 122 ? 21.172 11.32 -15.672 1 94.06 122 VAL B C 1
ATOM 6234 O O . VAL B 1 122 ? 22.406 11.211 -15.695 1 94.06 122 VAL B O 1
ATOM 6237 N N . LEU B 1 123 ? 20.562 12.148 -14.891 1 93 123 LEU B N 1
ATOM 6238 C CA . LEU B 1 123 ? 21.297 13.078 -14.039 1 93 123 LEU B CA 1
ATOM 6239 C C . LEU B 1 123 ? 22.078 12.336 -12.961 1 93 123 LEU B C 1
ATOM 6241 O O . LEU B 1 123 ? 23.188 12.75 -12.594 1 93 123 LEU B O 1
ATOM 6245 N N . LYS B 1 124 ? 21.516 11.289 -12.461 1 91.06 124 LYS B N 1
ATOM 6246 C CA . LYS B 1 124 ? 22.141 10.523 -11.383 1 91.06 124 LYS B CA 1
ATOM 6247 C C . LYS B 1 124 ? 23.359 9.742 -11.898 1 91.06 124 LYS B C 1
ATOM 6249 O O . LYS B 1 124 ? 24.375 9.641 -11.211 1 91.06 124 LYS B O 1
ATOM 6254 N N . ASN B 1 125 ? 23.266 9.242 -13.125 1 89.94 125 ASN B N 1
ATOM 6255 C CA . ASN B 1 125 ? 24.25 8.273 -13.57 1 89.94 125 ASN B CA 1
ATOM 6256 C C . ASN B 1 125 ? 25.234 8.891 -14.57 1 89.94 125 ASN B C 1
ATOM 6258 O O . ASN B 1 125 ? 26.359 8.414 -14.711 1 89.94 125 ASN B O 1
ATOM 6262 N N . PHE B 1 126 ? 24.875 9.891 -15.281 1 91.5 126 PHE B N 1
ATOM 6263 C CA . PHE B 1 126 ? 25.719 10.516 -16.281 1 91.5 126 PHE B CA 1
ATOM 6264 C C . PHE B 1 126 ? 26.031 11.961 -15.914 1 91.5 126 PHE B C 1
ATOM 6266 O O . PHE B 1 126 ? 25.703 12.883 -16.672 1 91.5 126 PHE B O 1
ATOM 6273 N N . ARG B 1 127 ? 26.828 12.148 -14.883 1 88.25 127 ARG B N 1
ATOM 6274 C CA . ARG B 1 127 ? 27.094 13.469 -14.312 1 88.25 127 ARG B CA 1
ATOM 6275 C C . ARG B 1 127 ? 27.984 14.289 -15.234 1 88.25 127 ARG B C 1
ATOM 6277 O O . ARG B 1 127 ? 27.812 15.5 -15.367 1 88.25 127 ARG B O 1
ATOM 6284 N N . GLY B 1 128 ? 28.828 13.68 -15.883 1 88.31 128 GLY B N 1
ATOM 6285 C CA . GLY B 1 128 ? 29.797 14.359 -16.734 1 88.31 128 GLY B CA 1
ATOM 6286 C C . GLY B 1 128 ? 29.172 14.93 -18 1 88.31 128 GLY B C 1
ATOM 6287 O O . GLY B 1 128 ? 29.125 16.141 -18.188 1 88.31 128 GLY B O 1
ATOM 6288 N N . PRO B 1 129 ? 28.547 14.109 -18.766 1 90.38 129 PRO B N 1
ATOM 6289 C CA . PRO B 1 129 ? 27.969 14.547 -20.047 1 90.38 129 PRO B CA 1
ATOM 6290 C C . PRO B 1 129 ? 26.828 15.539 -19.859 1 90.38 129 PRO B C 1
ATOM 6292 O O . PRO B 1 129 ? 26.531 16.328 -20.766 1 90.38 129 PRO B O 1
ATOM 6295 N N . VAL B 1 130 ? 26.203 15.555 -18.75 1 92.94 130 VAL B N 1
ATOM 6296 C CA . VAL B 1 130 ? 25.016 16.375 -18.531 1 92.94 130 VAL B CA 1
ATOM 6297 C C . VAL B 1 130 ? 25.422 17.75 -18.016 1 92.94 130 VAL B C 1
ATOM 6299 O O . VAL B 1 130 ? 24.625 18.703 -18.062 1 92.94 130 VAL B O 1
ATOM 6302 N N . PHE B 1 131 ? 26.625 18 -17.609 1 92.25 131 PHE B N 1
ATOM 6303 C CA . PHE B 1 131 ? 27.109 19.203 -16.938 1 92.25 131 PHE B CA 1
ATOM 6304 C C . PHE B 1 131 ? 26.828 20.438 -17.781 1 92.25 131 PHE B C 1
ATOM 6306 O O . PHE B 1 131 ? 26.344 21.453 -17.266 1 92.25 131 PHE B O 1
ATOM 6313 N N . PRO B 1 132 ? 26.984 20.391 -19.094 1 92 132 PRO B N 1
ATOM 6314 C CA . PRO B 1 132 ? 26.719 21.578 -19.906 1 92 132 PRO B CA 1
ATOM 6315 C C . PRO B 1 132 ? 25.234 21.953 -19.922 1 92 132 PRO B C 1
ATOM 6317 O O . PRO B 1 132 ? 24.891 23.094 -20.234 1 92 132 PRO B O 1
ATOM 6320 N N . PHE B 1 133 ? 24.422 21.094 -19.641 1 92.62 133 PHE B N 1
ATOM 6321 C CA . PHE B 1 133 ? 22.984 21.312 -19.734 1 92.62 133 PHE B CA 1
ATOM 6322 C C . PHE B 1 133 ? 22.391 21.594 -18.344 1 92.62 133 PHE B C 1
ATOM 6324 O O . PHE B 1 133 ? 21.172 21.688 -18.188 1 92.62 133 PHE B O 1
ATOM 6331 N N . LYS B 1 134 ? 23.078 21.703 -17.359 1 92.75 134 LYS B N 1
ATOM 6332 C CA . LYS B 1 134 ? 22.625 21.828 -15.984 1 92.75 134 LYS B CA 1
ATOM 6333 C C . LYS B 1 134 ? 21.688 23.031 -15.82 1 92.75 134 LYS B C 1
ATOM 6335 O O . LYS B 1 134 ? 20.594 22.891 -15.281 1 92.75 134 LYS B O 1
ATOM 6340 N N . ASN B 1 135 ? 22.047 24.188 -16.297 1 91.81 135 ASN B N 1
ATOM 6341 C CA . ASN B 1 135 ? 21.266 25.406 -16.141 1 91.81 135 ASN B CA 1
ATOM 6342 C C . ASN B 1 135 ? 19.953 25.328 -16.938 1 91.81 135 ASN B C 1
ATOM 6344 O O . ASN B 1 135 ? 18.906 25.766 -16.453 1 91.81 135 ASN B O 1
ATOM 6348 N N . ALA B 1 136 ? 20.125 24.797 -18.078 1 91.88 136 ALA B N 1
ATOM 6349 C CA . ALA B 1 136 ? 18.922 24.641 -18.906 1 91.88 136 ALA B CA 1
ATOM 6350 C C . ALA B 1 136 ? 17.922 23.688 -18.266 1 91.88 136 ALA B C 1
ATOM 6352 O O . ALA B 1 136 ? 16.719 23.922 -18.312 1 91.88 136 ALA B O 1
ATOM 6353 N N . MET B 1 137 ? 18.453 22.688 -17.719 1 92.62 137 MET B N 1
ATOM 6354 C CA . MET B 1 137 ? 17.594 21.703 -17.047 1 92.62 137 MET B CA 1
ATOM 6355 C C . MET B 1 137 ? 16.953 22.312 -15.797 1 92.62 137 MET B C 1
ATOM 6357 O O . MET B 1 137 ? 15.789 22.062 -15.508 1 92.62 137 MET B O 1
ATOM 6361 N N . GLU B 1 138 ? 17.688 23.031 -15.07 1 93.94 138 GLU B N 1
ATOM 6362 C CA . GLU B 1 138 ? 17.141 23.703 -13.891 1 93.94 138 GLU B CA 1
ATOM 6363 C C . GLU B 1 138 ? 16 24.641 -14.266 1 93.94 138 GLU B C 1
ATOM 6365 O O . GLU B 1 138 ? 14.938 24.641 -13.633 1 93.94 138 GLU B O 1
ATOM 6370 N N . ASP B 1 139 ? 16.219 25.406 -15.312 1 93.25 139 ASP B N 1
ATOM 6371 C CA . ASP B 1 139 ? 15.188 26.328 -15.773 1 93.25 139 ASP B CA 1
ATOM 6372 C C . ASP B 1 139 ? 13.938 25.578 -16.219 1 93.25 139 ASP B C 1
ATOM 6374 O O . ASP B 1 139 ? 12.812 26 -15.953 1 93.25 139 ASP B O 1
ATOM 6378 N N . LEU B 1 140 ? 14.18 24.547 -16.844 1 93.44 140 LEU B N 1
ATOM 6379 C CA . LEU B 1 140 ? 13.062 23.719 -17.312 1 93.44 140 LEU B CA 1
ATOM 6380 C C . LEU B 1 140 ? 12.258 23.188 -16.125 1 93.44 140 LEU B C 1
ATOM 6382 O O . LEU B 1 140 ? 11.031 23.281 -16.109 1 93.44 140 LEU B O 1
ATOM 6386 N N . LEU B 1 141 ? 12.961 22.625 -15.18 1 95.25 141 LEU B N 1
ATOM 6387 C CA . LEU B 1 141 ? 12.281 22.047 -14.031 1 95.25 141 LEU B CA 1
ATOM 6388 C C . LEU B 1 141 ? 11.539 23.109 -13.234 1 95.25 141 LEU B C 1
ATOM 6390 O O . LEU B 1 141 ? 10.438 22.875 -12.742 1 95.25 141 LEU B O 1
ATOM 6394 N N . LEU B 1 142 ? 12.125 24.328 -13.125 1 95.56 142 LEU B N 1
ATOM 6395 C CA . LEU B 1 142 ? 11.516 25.406 -12.352 1 95.56 142 LEU B CA 1
ATOM 6396 C C . LEU B 1 142 ? 10.219 25.875 -13 1 95.56 142 LEU B C 1
ATOM 6398 O O . LEU B 1 142 ? 9.305 26.344 -12.312 1 95.56 142 LEU B O 1
ATOM 6402 N N . SER B 1 143 ? 10.047 25.656 -14.234 1 93.56 143 SER B N 1
ATOM 6403 C CA . SER B 1 143 ? 8.844 26.078 -14.945 1 93.56 143 SER B CA 1
ATOM 6404 C C . SER B 1 143 ? 7.656 25.188 -14.602 1 93.56 143 SER B C 1
ATOM 6406 O O . SER B 1 143 ? 6.504 25.578 -14.82 1 93.56 143 SER B O 1
ATOM 6408 N N . TYR B 1 144 ? 7.91 24.031 -13.969 1 93.94 144 TYR B N 1
ATOM 6409 C CA . TYR B 1 144 ? 6.84 23.078 -13.727 1 93.94 144 TYR B CA 1
ATOM 6410 C C . TYR B 1 144 ? 6.5 23 -12.242 1 93.94 144 TYR B C 1
ATOM 6412 O O . TYR B 1 144 ? 5.832 22.078 -11.797 1 93.94 144 TYR B O 1
ATOM 6420 N N . PHE B 1 145 ? 6.824 23.984 -11.445 1 94.5 145 PHE B N 1
ATOM 6421 C CA . PHE B 1 145 ? 6.617 23.938 -10.008 1 94.5 145 PHE B CA 1
ATOM 6422 C C . PHE B 1 145 ? 5.16 24.234 -9.664 1 94.5 145 PHE B C 1
ATOM 6424 O O . PHE B 1 145 ? 4.734 24.031 -8.523 1 94.5 145 PHE B O 1
ATOM 6431 N N . ASP B 1 146 ? 4.371 24.578 -10.656 1 92.75 146 ASP B N 1
ATOM 6432 C CA . ASP B 1 146 ? 2.963 24.875 -10.398 1 92.75 146 ASP B CA 1
ATOM 6433 C C . ASP B 1 146 ? 2.064 23.766 -10.938 1 92.75 146 ASP B C 1
ATOM 6435 O O . ASP B 1 146 ? 0.864 23.969 -11.133 1 92.75 146 ASP B O 1
ATOM 6439 N N . LEU B 1 147 ? 2.67 22.609 -11.141 1 91.25 147 LEU B N 1
ATOM 6440 C CA . LEU B 1 147 ? 1.898 21.453 -11.617 1 91.25 147 LEU B CA 1
ATOM 6441 C C . LEU B 1 147 ? 0.952 20.953 -10.531 1 91.25 147 LEU B C 1
ATOM 6443 O O . LEU B 1 147 ? 1.316 20.906 -9.359 1 91.25 147 LEU B O 1
ATOM 6447 N N . VAL B 1 148 ? -0.214 20.609 -10.93 1 88.38 148 VAL B N 1
ATOM 6448 C CA . VAL B 1 148 ? -1.242 20.172 -9.992 1 88.38 148 VAL B CA 1
ATOM 6449 C C . VAL B 1 148 ? -1.176 18.656 -9.82 1 88.38 148 VAL B C 1
ATOM 6451 O O . VAL B 1 148 ? -1.421 18.125 -8.727 1 88.38 148 VAL B O 1
ATOM 6454 N N . ASP B 1 149 ? -0.772 17.891 -10.906 1 88.25 149 ASP B N 1
ATOM 6455 C CA . ASP B 1 149 ? -0.724 16.422 -10.859 1 88.25 149 ASP B CA 1
ATOM 6456 C C . ASP B 1 149 ? 0.357 15.938 -9.898 1 88.25 149 ASP B C 1
ATOM 6458 O O . ASP B 1 149 ? 1.546 16.172 -10.125 1 88.25 149 ASP B O 1
ATOM 6462 N N . LEU B 1 150 ? -0.033 15.234 -8.914 1 90.94 150 LEU B N 1
ATOM 6463 C CA . LEU B 1 150 ? 0.866 14.828 -7.84 1 90.94 150 LEU B CA 1
ATOM 6464 C C . LEU B 1 150 ? 1.903 13.828 -8.344 1 90.94 150 LEU B C 1
ATOM 6466 O O . LEU B 1 150 ? 3.035 13.805 -7.855 1 90.94 150 LEU B O 1
ATOM 6470 N N . ILE B 1 151 ? 1.584 12.969 -9.312 1 91.5 151 ILE B N 1
ATOM 6471 C CA . ILE B 1 151 ? 2.521 11.992 -9.859 1 91.5 151 ILE B CA 1
ATOM 6472 C C . ILE B 1 151 ? 3.641 12.711 -10.602 1 91.5 151 ILE B C 1
ATOM 6474 O O . ILE B 1 151 ? 4.816 12.383 -10.445 1 91.5 151 ILE B O 1
ATOM 6478 N N . ALA B 1 152 ? 3.215 13.672 -11.32 1 94.19 152 ALA B N 1
ATOM 6479 C CA . ALA B 1 152 ? 4.191 14.461 -12.062 1 94.19 152 ALA B CA 1
ATOM 6480 C C . ALA B 1 152 ? 5.094 15.25 -11.117 1 94.19 152 ALA B C 1
ATOM 6482 O O . ALA B 1 152 ? 6.301 15.359 -11.352 1 94.19 152 ALA B O 1
ATOM 6483 N N . VAL B 1 153 ? 4.527 15.773 -10.078 1 96.5 153 VAL B N 1
ATOM 6484 C CA . VAL B 1 153 ? 5.293 16.578 -9.125 1 96.5 153 VAL B CA 1
ATOM 6485 C C . VAL B 1 153 ? 6.293 15.68 -8.391 1 96.5 153 VAL B C 1
ATOM 6487 O O . VAL B 1 153 ? 7.426 16.094 -8.125 1 96.5 153 VAL B O 1
ATOM 6490 N N . SER B 1 154 ? 5.832 14.484 -8.047 1 96.25 154 SER B N 1
ATOM 6491 C CA . SER B 1 154 ? 6.742 13.555 -7.383 1 96.25 154 SER B CA 1
ATOM 6492 C C . SER B 1 154 ? 7.941 13.227 -8.266 1 96.25 154 SER B C 1
ATOM 6494 O O . SER B 1 154 ? 9.07 13.164 -7.781 1 96.25 154 SER B O 1
ATOM 6496 N N . SER B 1 155 ? 7.684 12.992 -9.539 1 96.56 155 SER B N 1
ATOM 6497 C CA . SER B 1 155 ? 8.773 12.742 -10.477 1 96.56 155 SER B CA 1
ATOM 6498 C C . SER B 1 155 ? 9.641 13.977 -10.664 1 96.56 155 SER B C 1
ATOM 6500 O O . SER B 1 155 ? 10.859 13.867 -10.82 1 96.56 155 SER B O 1
ATOM 6502 N N . LEU B 1 156 ? 9 15.102 -10.734 1 97.19 156 LEU B N 1
ATOM 6503 C CA . LEU B 1 156 ? 9.719 16.375 -10.828 1 97.19 156 LEU B CA 1
ATOM 6504 C C . LEU B 1 156 ? 10.648 16.547 -9.633 1 97.19 156 LEU B C 1
ATOM 6506 O O . LEU B 1 156 ? 11.812 16.938 -9.797 1 97.19 156 LEU B O 1
ATOM 6510 N N . ALA B 1 157 ? 10.117 16.281 -8.453 1 97.38 157 ALA B N 1
ATOM 6511 C CA . ALA B 1 157 ? 10.898 16.406 -7.227 1 97.38 157 ALA B CA 1
ATOM 6512 C C . ALA B 1 157 ? 12.102 15.469 -7.238 1 97.38 157 ALA B C 1
ATOM 6514 O O . ALA B 1 157 ? 13.195 15.844 -6.816 1 97.38 157 ALA B O 1
ATOM 6515 N N . LYS B 1 158 ? 11.891 14.289 -7.711 1 96.06 158 LYS B N 1
ATOM 6516 C CA . LYS B 1 158 ? 12.969 13.32 -7.828 1 96.06 158 LYS B CA 1
ATOM 6517 C C . LYS B 1 158 ? 14.07 13.828 -8.758 1 96.06 158 LYS B C 1
ATOM 6519 O O . LYS B 1 158 ? 15.258 13.68 -8.469 1 96.06 158 LYS B O 1
ATOM 6524 N N . CYS B 1 159 ? 13.617 14.352 -9.82 1 96.19 159 CYS B N 1
ATOM 6525 C CA . CYS B 1 159 ? 14.562 14.883 -10.797 1 96.19 159 CYS B CA 1
ATOM 6526 C C . CYS B 1 159 ? 15.297 16.094 -10.25 1 96.19 159 CYS B C 1
ATOM 6528 O O . CYS B 1 159 ? 16.531 16.172 -10.344 1 96.19 159 CYS B O 1
ATOM 6530 N N . TYR B 1 160 ? 14.633 17.062 -9.656 1 96.56 160 TYR B N 1
ATOM 6531 C CA . TYR B 1 160 ? 15.227 18.281 -9.109 1 96.56 160 TYR B CA 1
ATOM 6532 C C . TYR B 1 160 ? 16.25 17.953 -8.031 1 96.56 160 TYR B C 1
ATOM 6534 O O . TYR B 1 160 ? 17.266 18.641 -7.91 1 96.56 160 TYR B O 1
ATOM 6542 N N . ALA B 1 161 ? 15.984 16.906 -7.281 1 95.25 161 ALA B N 1
ATOM 6543 C CA . ALA B 1 161 ? 16.859 16.516 -6.176 1 95.25 161 ALA B CA 1
ATOM 6544 C C . ALA B 1 161 ? 18.203 16.031 -6.691 1 95.25 161 ALA B C 1
ATOM 6546 O O . ALA B 1 161 ? 19.188 15.992 -5.938 1 95.25 161 ALA B O 1
ATOM 6547 N N . GLN B 1 162 ? 18.297 15.727 -7.961 1 94.44 162 GLN B N 1
ATOM 6548 C CA . GLN B 1 162 ? 19.531 15.188 -8.516 1 94.44 162 GLN B CA 1
ATOM 6549 C C . GLN B 1 162 ? 20.422 16.297 -9.078 1 94.44 162 GLN B C 1
ATOM 6551 O O . GLN B 1 162 ? 21.594 16.078 -9.367 1 94.44 162 GLN B O 1
ATOM 6556 N N . LEU B 1 163 ? 20.047 17.484 -9.117 1 94.06 163 LEU B N 1
ATOM 6557 C CA . LEU B 1 163 ? 20.719 18.578 -9.797 1 94.06 163 LEU B CA 1
ATOM 6558 C C . LEU B 1 163 ? 22.031 18.938 -9.094 1 94.06 163 LEU B C 1
ATOM 6560 O O . LEU B 1 163 ? 23.047 19.172 -9.75 1 94.06 163 LEU B O 1
ATOM 6564 N N . PRO B 1 164 ? 22.078 18.906 -7.746 1 93.19 164 PRO B N 1
ATOM 6565 C CA . PRO B 1 164 ? 23.297 19.344 -7.066 1 93.19 164 PRO B CA 1
ATOM 6566 C C . PRO B 1 164 ? 24.484 18.406 -7.301 1 93.19 164 PRO B C 1
ATOM 6568 O O . PRO B 1 164 ? 25.625 18.781 -7.055 1 93.19 164 PRO B O 1
ATOM 6571 N N . GLN B 1 165 ? 24.203 17.266 -7.727 1 91 165 GLN B N 1
ATOM 6572 C CA . GLN B 1 165 ? 25.297 16.297 -7.879 1 91 165 GLN B CA 1
ATOM 6573 C C . GLN B 1 165 ? 25.922 16.391 -9.273 1 91 165 GLN B C 1
ATOM 6575 O O . GLN B 1 165 ? 26.844 15.648 -9.586 1 91 165 GLN B O 1
ATOM 6580 N N . ILE B 1 166 ? 25.422 17.312 -10.07 1 91.44 166 ILE B N 1
ATOM 6581 C CA . ILE B 1 166 ? 25.938 17.484 -11.422 1 91.44 166 ILE B CA 1
ATOM 6582 C C . ILE B 1 166 ? 27.234 18.297 -11.375 1 91.44 166 ILE B C 1
ATOM 6584 O O . ILE B 1 166 ? 27.297 19.344 -10.719 1 91.44 166 ILE B O 1
ATOM 6588 N N . GLY B 1 167 ? 28.25 17.734 -11.984 1 82.88 167 GLY B N 1
ATOM 6589 C CA . GLY B 1 167 ? 29.547 18.375 -11.992 1 82.88 167 GLY B CA 1
ATOM 6590 C C . GLY B 1 167 ? 30.594 17.625 -11.195 1 82.88 167 GLY B C 1
ATOM 6591 O O . GLY B 1 167 ? 30.344 16.5 -10.742 1 82.88 167 GLY B O 1
ATOM 6592 N N . GLY B 1 168 ? 31.75 18.141 -11.016 1 80.62 168 GLY B N 1
ATOM 6593 C CA . GLY B 1 168 ? 32.844 17.5 -10.289 1 80.62 168 GLY B CA 1
ATOM 6594 C C . GLY B 1 168 ? 32.625 17.516 -8.789 1 80.62 168 GLY B C 1
ATOM 6595 O O . GLY B 1 168 ? 32.094 18.469 -8.242 1 80.62 168 GLY B O 1
ATOM 6596 N N . SER B 1 169 ? 32.938 16.453 -8.133 1 81.19 169 SER B N 1
ATOM 6597 C CA . SER B 1 169 ? 32.75 16.297 -6.695 1 81.19 169 SER B CA 1
ATOM 6598 C C . SER B 1 169 ? 33.75 17.141 -5.91 1 81.19 169 SER B C 1
ATOM 6600 O O . SER B 1 169 ? 33.5 17.453 -4.742 1 81.19 169 SER B O 1
ATOM 6602 N N . GLY B 1 170 ? 34.688 17.609 -6.527 1 77.81 170 GLY B N 1
ATOM 6603 C CA . GLY B 1 170 ? 35.75 18.344 -5.832 1 77.81 170 GLY B CA 1
ATOM 6604 C C . GLY B 1 170 ? 36.531 17.469 -4.855 1 77.81 170 GLY B C 1
ATOM 6605 O O . GLY B 1 170 ? 36.656 16.266 -5.047 1 77.81 170 GLY B O 1
ATOM 6606 N N . ILE B 1 171 ? 37.062 18.109 -3.895 1 79.31 171 ILE B N 1
ATOM 6607 C CA . ILE B 1 171 ? 37.844 17.406 -2.883 1 79.31 171 ILE B CA 1
ATOM 6608 C C . ILE B 1 171 ? 36.906 16.734 -1.888 1 79.31 171 ILE B C 1
ATOM 6610 O O . ILE B 1 171 ? 36.219 17.406 -1.122 1 79.31 171 ILE B O 1
ATOM 6614 N N . LYS B 1 172 ? 36.938 15.484 -1.851 1 83.19 172 LYS B N 1
ATOM 6615 C CA . LYS B 1 172 ? 36.156 14.672 -0.915 1 83.19 172 LYS B CA 1
ATOM 6616 C C . LYS B 1 172 ? 34.688 15.031 -0.975 1 83.19 172 LYS B C 1
ATOM 6618 O O . LYS B 1 172 ? 34.031 15.117 0.059 1 83.19 172 LYS B O 1
ATOM 6623 N N . GLY B 1 173 ? 34.219 15.555 -2.189 1 85.5 173 GLY B N 1
ATOM 6624 C CA . GLY B 1 173 ? 32.812 15.789 -2.381 1 85.5 173 GLY B CA 1
ATOM 6625 C C . GLY B 1 173 ? 32.375 17.156 -1.907 1 85.5 173 GLY B C 1
ATOM 6626 O O . GLY B 1 173 ? 31.156 17.422 -1.77 1 85.5 173 GLY B O 1
ATOM 6627 N N . LEU B 1 174 ? 33.219 18.094 -1.602 1 87.44 174 LEU B N 1
ATOM 6628 C CA . LEU B 1 174 ? 32.906 19.406 -1.041 1 87.44 174 LEU B CA 1
ATOM 6629 C C . LEU B 1 174 ? 32.062 20.219 -1.995 1 87.44 174 LEU B C 1
ATOM 6631 O O . LEU B 1 174 ? 31.156 20.953 -1.56 1 87.44 174 LEU B O 1
ATOM 6635 N N . SER B 1 175 ? 32.312 20.094 -3.211 1 89.94 175 SER B N 1
ATOM 6636 C CA . SER B 1 175 ? 31.516 20.828 -4.195 1 89.94 175 SER B CA 1
ATOM 6637 C C . SER B 1 175 ? 30.062 20.359 -4.203 1 89.94 175 SER B C 1
ATOM 6639 O O . SER B 1 175 ? 29.141 21.172 -4.289 1 89.94 175 SER B O 1
ATOM 6641 N N . HIS B 1 176 ? 29.906 19.062 -4.078 1 90.88 176 HIS B N 1
ATOM 6642 C CA . HIS B 1 176 ? 28.547 18.5 -4.012 1 90.88 176 HIS B CA 1
ATOM 6643 C C . HIS B 1 176 ? 27.844 18.922 -2.732 1 90.88 176 HIS B C 1
ATOM 6645 O O . HIS B 1 176 ? 26.656 19.25 -2.754 1 90.88 176 HIS B O 1
ATOM 6651 N N . LYS B 1 177 ? 28.594 18.953 -1.655 1 93.25 177 LYS B N 1
ATOM 6652 C CA . LYS B 1 177 ? 28.031 19.375 -0.372 1 93.25 177 LYS B CA 1
ATOM 6653 C C . LYS B 1 177 ? 27.547 20.828 -0.423 1 93.25 177 LYS B C 1
ATOM 6655 O O . LYS B 1 177 ? 26.438 21.141 0.027 1 93.25 177 LYS B O 1
ATOM 6660 N N . GLN B 1 178 ? 28.297 21.625 -1.001 1 93.62 178 GLN B N 1
ATOM 6661 C CA . GLN B 1 178 ? 27.969 23.047 -1.102 1 93.62 178 GLN B CA 1
ATOM 6662 C C . GLN B 1 178 ? 26.797 23.266 -2.061 1 93.62 178 GLN B C 1
ATOM 6664 O O . GLN B 1 178 ? 25.922 24.094 -1.795 1 93.62 178 GLN B O 1
ATOM 6669 N N . ALA B 1 179 ? 26.844 22.562 -3.139 1 93.56 179 ALA B N 1
ATOM 6670 C CA . ALA B 1 179 ? 25.766 22.688 -4.117 1 93.56 179 ALA B CA 1
ATOM 6671 C C . ALA B 1 179 ? 24.438 22.281 -3.516 1 93.56 179 ALA B C 1
ATOM 6673 O O . ALA B 1 179 ? 23.406 22.938 -3.748 1 93.56 179 ALA B O 1
ATOM 6674 N N . TRP B 1 180 ? 24.453 21.188 -2.781 1 95.81 180 TRP B N 1
ATOM 6675 C CA . TRP B 1 180 ? 23.234 20.719 -2.137 1 95.81 180 TRP B CA 1
ATOM 6676 C C . TRP B 1 180 ? 22.719 21.734 -1.127 1 95.81 180 TRP B C 1
ATOM 6678 O O . TRP B 1 180 ? 21.516 22.031 -1.091 1 95.81 180 TRP B O 1
ATOM 6688 N N . SER B 1 181 ? 23.609 22.312 -0.281 1 95.75 181 SER B N 1
ATOM 6689 C CA . SER B 1 181 ? 23.234 23.281 0.736 1 95.75 181 SER B CA 1
ATOM 6690 C C . SER B 1 181 ? 22.672 24.562 0.104 1 95.75 181 SER B C 1
ATOM 6692 O O . SER B 1 181 ? 21.672 25.109 0.58 1 95.75 181 SER B O 1
ATOM 6694 N N . GLU B 1 182 ? 23.281 24.922 -0.937 1 94.94 182 GLU B N 1
ATOM 6695 C CA . GLU B 1 182 ? 22.812 26.109 -1.633 1 94.94 182 GLU B CA 1
ATOM 6696 C C . GLU B 1 182 ? 21.438 25.906 -2.227 1 94.94 182 GLU B C 1
ATOM 6698 O O . GLU B 1 182 ? 20.562 26.781 -2.121 1 94.94 182 GLU B O 1
ATOM 6703 N N . GLN B 1 183 ? 21.297 24.828 -2.832 1 95.25 183 GLN B N 1
ATOM 6704 C CA . GLN B 1 183 ? 20 24.516 -3.443 1 95.25 183 GLN B CA 1
ATOM 6705 C C . GLN B 1 183 ? 18.906 24.406 -2.387 1 95.25 183 GLN B C 1
ATOM 6707 O O . GLN B 1 183 ? 17.781 24.875 -2.59 1 95.25 183 GLN B O 1
ATOM 6712 N N . SER B 1 184 ? 19.172 23.734 -1.305 1 96.44 184 SER B N 1
ATOM 6713 C CA . SER B 1 184 ? 18.203 23.609 -0.225 1 96.44 184 SER B CA 1
ATOM 6714 C C . SER B 1 184 ? 17.844 24.969 0.367 1 96.44 184 SER B C 1
ATOM 6716 O O . SER B 1 184 ? 16.672 25.234 0.672 1 96.44 184 SER B O 1
ATOM 6718 N N . ASP B 1 185 ? 18.797 25.797 0.48 1 96.62 185 ASP B N 1
ATOM 6719 C CA . ASP B 1 185 ? 18.547 27.141 1.006 1 96.62 185 ASP B CA 1
ATOM 6720 C C . ASP B 1 185 ? 17.656 27.953 0.071 1 96.62 185 ASP B C 1
ATOM 6722 O O . ASP B 1 185 ? 16.781 28.688 0.526 1 96.62 185 ASP B O 1
ATOM 6726 N N . LYS B 1 186 ? 17.938 27.781 -1.175 1 96.5 186 LYS B N 1
ATOM 6727 C CA . LYS B 1 186 ? 17.109 28.484 -2.152 1 96.5 186 LYS B CA 1
ATOM 6728 C C . LYS B 1 186 ? 15.664 28.016 -2.084 1 96.5 186 LYS B C 1
ATOM 6730 O O . LYS B 1 186 ? 14.734 28.828 -2.188 1 96.5 186 LYS B O 1
ATOM 6735 N N . VAL B 1 187 ? 15.492 26.734 -1.948 1 97.44 187 VAL B N 1
ATOM 6736 C CA . VAL B 1 187 ? 14.141 26.188 -1.849 1 97.44 187 VAL B CA 1
ATOM 6737 C C . VAL B 1 187 ? 13.461 26.719 -0.583 1 97.44 187 VAL B C 1
ATOM 6739 O O . VAL B 1 187 ? 12.297 27.109 -0.614 1 97.44 187 VAL B O 1
ATOM 6742 N N . ILE B 1 188 ? 14.195 26.766 0.534 1 97.44 188 ILE B N 1
ATOM 6743 C CA . ILE B 1 188 ? 13.648 27.219 1.807 1 97.44 188 ILE B CA 1
ATOM 6744 C C . ILE B 1 188 ? 13.281 28.703 1.709 1 97.44 188 ILE B C 1
ATOM 6746 O O . ILE B 1 188 ? 12.227 29.109 2.195 1 97.44 188 ILE B O 1
ATOM 6750 N N . LEU B 1 189 ? 14.102 29.453 1.054 1 96.44 189 LEU B N 1
ATOM 6751 C CA . LEU B 1 189 ? 13.812 30.875 0.858 1 96.44 189 LEU B CA 1
ATOM 6752 C C . LEU B 1 189 ? 12.555 31.062 0.007 1 96.44 189 LEU B C 1
ATOM 6754 O O . LEU B 1 189 ? 11.734 31.938 0.291 1 96.44 189 LEU B O 1
ATOM 6758 N N . SER B 1 190 ? 12.461 30.25 -1.023 1 96.31 190 SER B N 1
ATOM 6759 C CA . SER B 1 190 ? 11.266 30.297 -1.865 1 96.31 190 SER B CA 1
ATOM 6760 C C . SER B 1 190 ? 10.023 29.891 -1.087 1 96.31 190 SER B C 1
ATOM 6762 O O . SER B 1 190 ? 8.938 30.453 -1.309 1 96.31 190 SER B O 1
ATOM 6764 N N . LEU B 1 191 ? 10.156 28.953 -0.198 1 96.94 191 LEU B N 1
ATOM 6765 C CA . LEU B 1 191 ? 9.047 28.547 0.654 1 96.94 191 LEU B CA 1
ATOM 6766 C C . LEU B 1 191 ? 8.609 29.688 1.567 1 96.94 191 LEU B C 1
ATOM 6768 O O . LEU B 1 191 ? 7.414 29.953 1.702 1 96.94 191 LEU B O 1
ATOM 6772 N N . LYS B 1 192 ? 9.531 30.359 2.148 1 94.88 192 LYS B N 1
ATOM 6773 C CA . LYS B 1 192 ? 9.234 31.484 3.025 1 94.88 192 LYS B CA 1
ATOM 6774 C C . LYS B 1 192 ? 8.539 32.625 2.26 1 94.88 192 LYS B C 1
ATOM 6776 O O . LYS B 1 192 ? 7.535 33.156 2.721 1 94.88 192 LYS B O 1
ATOM 6781 N N . SER B 1 193 ? 9.031 32.844 1.075 1 93.81 193 SER B N 1
ATOM 6782 C CA . SER B 1 193 ? 8.461 33.938 0.261 1 93.81 193 SER B CA 1
ATOM 6783 C C . SER B 1 193 ? 7.059 33.562 -0.216 1 93.81 193 SER B C 1
ATOM 6785 O O . SER B 1 193 ? 6.172 34.438 -0.237 1 93.81 193 SER B O 1
ATOM 6787 N N . THR B 1 194 ? 6.895 32.344 -0.62 1 93.88 194 THR B N 1
ATOM 6788 C CA . THR B 1 194 ? 5.582 31.906 -1.087 1 93.88 194 THR B CA 1
ATOM 6789 C C . THR B 1 194 ? 4.566 31.938 0.049 1 93.88 194 THR B C 1
ATOM 6791 O O . THR B 1 194 ? 3.41 32.312 -0.158 1 93.88 194 THR B O 1
ATOM 6794 N N . LEU B 1 195 ? 4.957 31.562 1.256 1 93.44 195 LEU B N 1
ATOM 6795 C CA . LEU B 1 195 ? 4.066 31.609 2.41 1 93.44 195 LEU B CA 1
ATOM 6796 C C . LEU B 1 195 ? 3.67 33.031 2.742 1 93.44 195 LEU B C 1
ATOM 6798 O O . LEU B 1 195 ? 2.492 33.312 2.979 1 93.44 195 LEU B O 1
ATOM 6802 N N . LYS B 1 196 ? 4.641 33.906 2.727 1 91.31 196 LYS B N 1
ATOM 6803 C CA . LYS B 1 196 ? 4.348 35.312 2.996 1 91.31 196 LYS B CA 1
ATOM 6804 C C . LYS B 1 196 ? 3.396 35.906 1.951 1 91.31 196 LYS B C 1
ATOM 6806 O O . LYS B 1 196 ? 2.465 36.625 2.289 1 91.31 196 LYS B O 1
ATOM 6811 N N . SER B 1 197 ? 3.607 35.5 0.71 1 89.25 197 SER B N 1
ATOM 6812 C CA . SER B 1 197 ? 2.721 35.969 -0.358 1 89.25 197 SER B CA 1
ATOM 6813 C C . SER B 1 197 ? 1.316 35.375 -0.186 1 89.25 197 SER B C 1
ATOM 6815 O O . SER B 1 197 ? 0.327 36.062 -0.453 1 89.25 197 SER B O 1
ATOM 6817 N N . PHE B 1 198 ? 1.258 34.219 0.23 1 91.25 198 PHE B N 1
ATOM 6818 C CA . PHE B 1 198 ? -0.029 33.594 0.474 1 91.25 198 PHE B CA 1
ATOM 6819 C C . PHE B 1 198 ? -0.781 34.281 1.597 1 91.25 198 PHE B C 1
ATOM 6821 O O . PHE B 1 198 ? -2.004 34.438 1.536 1 91.25 198 PHE B O 1
ATOM 6828 N N . LEU B 1 199 ? -0 34.719 2.615 1 88.56 199 LEU B N 1
ATOM 6829 C CA . LEU B 1 199 ? -0.612 35.375 3.76 1 88.56 199 LEU B CA 1
ATOM 6830 C C . LEU B 1 199 ? -0.945 36.812 3.43 1 88.56 199 LEU B C 1
ATOM 6832 O O . LEU B 1 199 ? -1.479 37.562 4.273 1 88.56 199 LEU B O 1
ATOM 6836 N N . GLY B 1 200 ? -0.655 37.312 2.225 1 83.56 200 GLY B N 1
ATOM 6837 C CA . GLY B 1 200 ? -1.067 38.625 1.759 1 83.56 200 GLY B CA 1
ATOM 6838 C C . GLY B 1 200 ? 0.017 39.688 1.902 1 83.56 200 GLY B C 1
ATOM 6839 O O . GLY B 1 200 ? -0.228 40.875 1.675 1 83.56 200 GLY B O 1
ATOM 6840 N N . GLU B 1 201 ? 1.188 39.188 2.25 1 83.81 201 GLU B N 1
ATOM 6841 C CA . GLU B 1 201 ? 2.287 40.156 2.393 1 83.81 201 GLU B CA 1
ATOM 6842 C C . GLU B 1 201 ? 2.984 40.375 1.058 1 83.81 201 GLU B C 1
ATOM 6844 O O . GLU B 1 201 ? 3.074 39.469 0.226 1 83.81 201 GLU B O 1
ATOM 6849 N N . THR B 1 202 ? 3.242 41.531 0.756 1 79.06 202 THR B N 1
ATOM 6850 C CA . THR B 1 202 ? 3.959 41.844 -0.473 1 79.06 202 THR B CA 1
ATOM 6851 C C . THR B 1 202 ? 5.461 41.656 -0.291 1 79.06 202 THR B C 1
ATOM 6853 O O . THR B 1 202 ? 6.117 42.438 0.391 1 79.06 202 THR B O 1
ATOM 6856 N N . VAL B 1 203 ? 5.926 40.562 -0.625 1 77.31 203 VAL B N 1
ATOM 6857 C CA . VAL B 1 203 ? 7.352 40.281 -0.48 1 77.31 203 VAL B CA 1
ATOM 6858 C C . VAL B 1 203 ? 7.957 39.969 -1.847 1 77.31 203 VAL B C 1
ATOM 6860 O O . VAL B 1 203 ? 7.262 39.5 -2.744 1 77.31 203 VAL B O 1
ATOM 6863 N N . SER B 1 204 ? 9.156 40.344 -2.023 1 78.44 204 SER B N 1
ATOM 6864 C CA . SER B 1 204 ? 9.914 40 -3.225 1 78.44 204 SER B CA 1
ATOM 6865 C C . SER B 1 204 ? 10.234 38.5 -3.27 1 78.44 204 SER B C 1
ATOM 6867 O O . SER B 1 204 ? 10.5 37.906 -2.234 1 78.44 204 SER B O 1
ATOM 6869 N N . GLU B 1 205 ? 10.008 37.969 -4.398 1 73.06 205 GLU B N 1
ATOM 6870 C CA . GLU B 1 205 ? 10.336 36.562 -4.574 1 73.06 205 GLU B CA 1
ATOM 6871 C C . GLU B 1 205 ? 11.844 36.312 -4.445 1 73.06 205 GLU B C 1
ATOM 6873 O O . GLU B 1 205 ? 12.633 36.906 -5.176 1 73.06 205 GLU B O 1
ATOM 6878 N N . GLU B 1 206 ? 12.258 35.719 -3.371 1 79.56 206 GLU B N 1
ATOM 6879 C CA . GLU B 1 206 ? 13.641 35.344 -3.117 1 79.56 206 GLU B CA 1
ATOM 6880 C C . GLU B 1 206 ? 13.852 33.844 -3.303 1 79.56 206 GLU B C 1
ATOM 6882 O O . GLU B 1 206 ? 12.898 33.062 -3.232 1 79.56 206 GLU B O 1
ATOM 6887 N N . GLY B 1 207 ? 15.008 33.5 -3.729 1 88.69 207 GLY B N 1
ATOM 6888 C CA . GLY B 1 207 ? 15.375 32.094 -3.822 1 88.69 207 GLY B CA 1
ATOM 6889 C C . GLY B 1 207 ? 15.43 31.594 -5.25 1 88.69 207 GLY B C 1
ATOM 6890 O O . GLY B 1 207 ? 16.234 32.062 -6.051 1 88.69 207 GLY B O 1
ATOM 6891 N N . LEU B 1 208 ? 14.383 30.781 -5.598 1 93.19 208 LEU B N 1
ATOM 6892 C CA . LEU B 1 208 ? 14.352 30.172 -6.922 1 93.19 208 LEU B CA 1
ATOM 6893 C C . LEU B 1 208 ? 13.664 31.094 -7.926 1 93.19 208 LEU B C 1
ATOM 6895 O O . LEU B 1 208 ? 12.828 31.922 -7.551 1 93.19 208 LEU B O 1
ATOM 6899 N N . ASN B 1 209 ? 14.102 30.984 -9.109 1 90.75 209 ASN B N 1
ATOM 6900 C CA . ASN B 1 209 ? 13.469 31.75 -10.18 1 90.75 209 ASN B CA 1
ATOM 6901 C C . ASN B 1 209 ? 12.195 31.078 -10.68 1 90.75 209 ASN B C 1
ATOM 6903 O O . ASN B 1 209 ? 12.195 30.438 -11.734 1 90.75 209 ASN B O 1
ATOM 6907 N N . LEU B 1 210 ? 11.109 31.281 -9.945 1 92.5 210 LEU B N 1
ATOM 6908 C CA . LEU B 1 210 ? 9.836 30.641 -10.266 1 92.5 210 LEU B CA 1
ATOM 6909 C C . LEU B 1 210 ? 8.984 31.547 -11.156 1 92.5 210 LEU B C 1
ATOM 6911 O O . LEU B 1 210 ? 9.195 32.75 -11.203 1 92.5 210 LEU B O 1
ATOM 6915 N N . PRO B 1 211 ? 8.117 30.922 -11.836 1 88.19 211 PRO B N 1
ATOM 6916 C CA . PRO B 1 211 ? 7.262 31.734 -12.711 1 88.19 211 PRO B CA 1
ATOM 6917 C C . PRO B 1 211 ? 6.426 32.75 -11.945 1 88.19 211 PRO B C 1
ATOM 6919 O O . PRO B 1 211 ? 5.965 32.469 -10.836 1 88.19 211 PRO B O 1
ATOM 6922 N N . LYS B 1 212 ? 6.199 33.844 -12.57 1 84.19 212 LYS B N 1
ATOM 6923 C CA . LYS B 1 212 ? 5.441 34.938 -11.938 1 84.19 212 LYS B CA 1
ATOM 6924 C C . LYS B 1 212 ? 3.949 34.625 -11.922 1 84.19 212 LYS B C 1
ATOM 6926 O O . LYS B 1 212 ? 3.438 33.969 -12.836 1 84.19 212 LYS B O 1
ATOM 6931 N N . MET B 1 213 ? 3.324 35 -10.797 1 80.56 213 MET B N 1
ATOM 6932 C CA . MET B 1 213 ? 1.883 34.812 -10.664 1 80.56 213 MET B CA 1
ATOM 6933 C C . MET B 1 213 ? 1.119 35.906 -11.414 1 80.56 213 MET B C 1
ATOM 6935 O O . MET B 1 213 ? 1.214 37.094 -11.078 1 80.56 213 MET B O 1
ATOM 6939 N N . THR B 1 214 ? 0.605 35.594 -12.562 1 69.62 214 THR B N 1
ATOM 6940 C CA . THR B 1 214 ? -0.001 36.625 -13.422 1 69.62 214 THR B CA 1
ATOM 6941 C C . THR B 1 214 ? -1.519 36.469 -13.453 1 69.62 214 THR B C 1
ATOM 6943 O O . THR B 1 214 ? -2.191 37.062 -14.297 1 69.62 214 THR B O 1
ATOM 6946 N N . ALA B 1 215 ? -2.064 35.75 -12.531 1 65 215 ALA B N 1
ATOM 6947 C CA . ALA B 1 215 ? -3.504 35.562 -12.68 1 65 215 ALA B CA 1
ATOM 6948 C C . ALA B 1 215 ? -4.27 36.844 -12.383 1 65 215 ALA B C 1
ATOM 6950 O O . ALA B 1 215 ? -3.842 37.656 -11.555 1 65 215 ALA B O 1
A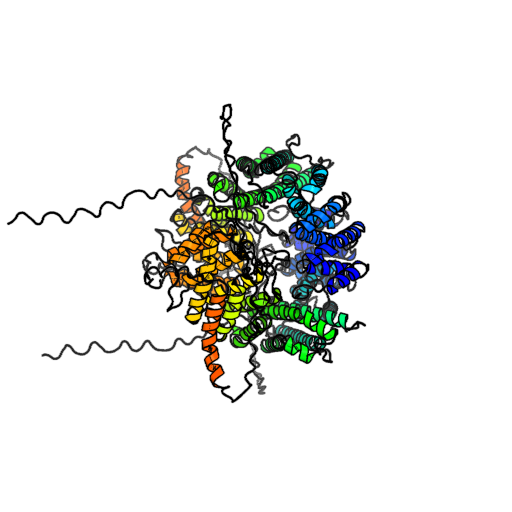TOM 6951 N N . VAL B 1 216 ? -5.23 37.125 -13.125 1 68 216 VAL B N 1
ATOM 6952 C CA . VAL B 1 216 ? -6.137 38.25 -12.992 1 68 216 VAL B CA 1
ATOM 6953 C C . VAL B 1 216 ? -6.941 38.125 -11.703 1 68 216 VAL B C 1
ATOM 6955 O O . VAL B 1 216 ? -7.113 39.125 -10.977 1 68 216 VAL B O 1
ATOM 6958 N N . ASP B 1 217 ? -7.32 36.938 -11.336 1 80.69 217 ASP B N 1
ATOM 6959 C CA . ASP B 1 217 ? -8.172 36.688 -10.172 1 80.69 217 ASP B CA 1
ATOM 6960 C C . ASP B 1 217 ? -7.332 36.312 -8.953 1 80.69 217 ASP B C 1
ATOM 6962 O O . ASP B 1 217 ? -6.512 35.375 -9.016 1 80.69 217 ASP B O 1
ATOM 6966 N N . PRO B 1 218 ? -7.438 37.188 -7.957 1 82.12 218 PRO B N 1
ATOM 6967 C CA . PRO B 1 218 ? -6.672 36.938 -6.73 1 82.12 218 PRO B CA 1
ATOM 6968 C C . PRO B 1 218 ? -6.934 35.562 -6.129 1 82.12 218 PRO B C 1
ATOM 6970 O O . PRO B 1 218 ? -6.039 34.969 -5.52 1 82.12 218 PRO B O 1
ATOM 6973 N N . ILE B 1 219 ? -8.102 35.062 -6.348 1 83.5 219 ILE B N 1
ATOM 6974 C CA . ILE B 1 219 ? -8.445 33.781 -5.785 1 83.5 219 ILE B CA 1
ATOM 6975 C C . ILE B 1 219 ? -7.684 32.656 -6.516 1 83.5 219 ILE B C 1
ATOM 6977 O O . ILE B 1 219 ? -7.184 31.734 -5.895 1 83.5 219 ILE B O 1
ATOM 6981 N N . THR B 1 220 ? -7.566 32.844 -7.734 1 84.12 220 THR B N 1
ATOM 6982 C CA . THR B 1 220 ? -6.824 31.859 -8.523 1 84.12 220 THR B CA 1
ATOM 6983 C C . THR B 1 220 ? -5.336 31.906 -8.18 1 84.12 220 THR B C 1
ATOM 6985 O O . THR B 1 220 ? -4.68 30.859 -8.109 1 84.12 220 THR B O 1
ATOM 6988 N N . ASP B 1 221 ? -4.906 33.062 -7.941 1 86.44 221 ASP B N 1
ATOM 6989 C CA . ASP B 1 221 ? -3.506 33.188 -7.559 1 86.44 221 ASP B CA 1
ATOM 6990 C C . ASP B 1 221 ? -3.238 32.562 -6.199 1 86.44 221 ASP B C 1
ATOM 6992 O O . ASP B 1 221 ? -2.182 31.969 -5.984 1 86.44 221 ASP B O 1
ATOM 6996 N N . MET B 1 222 ? -4.16 32.781 -5.395 1 88.62 222 MET B N 1
ATOM 6997 C CA . MET B 1 222 ? -4.031 32.188 -4.066 1 88.62 222 MET B CA 1
ATOM 6998 C C . MET B 1 222 ? -3.959 30.656 -4.156 1 88.62 222 MET B C 1
ATOM 7000 O O . MET B 1 222 ? -3.16 30.016 -3.463 1 88.62 222 MET B O 1
ATOM 7004 N N . HIS B 1 223 ? -4.742 30.078 -5.035 1 88.12 223 HIS B N 1
ATOM 7005 C CA . HIS B 1 223 ? -4.719 28.625 -5.242 1 88.12 223 HIS B CA 1
ATOM 7006 C C . HIS B 1 223 ? -3.4 28.172 -5.859 1 88.12 223 HIS B C 1
ATOM 7008 O O . HIS B 1 223 ? -2.848 27.141 -5.469 1 88.12 223 HIS B O 1
ATOM 7014 N N . ARG B 1 224 ? -3.006 28.984 -6.711 1 90.44 224 ARG B N 1
ATOM 7015 C CA . ARG B 1 224 ? -1.732 28.672 -7.352 1 90.44 224 ARG B CA 1
ATOM 7016 C C . ARG B 1 224 ? -0.584 28.734 -6.352 1 90.44 224 ARG B C 1
ATOM 7018 O O . ARG B 1 224 ? 0.343 27.938 -6.406 1 90.44 224 ARG B O 1
ATOM 7025 N N . MET B 1 225 ? -0.652 29.703 -5.484 1 92.25 225 MET B N 1
ATOM 7026 C CA . MET B 1 225 ? 0.372 29.844 -4.453 1 92.25 225 MET B CA 1
ATOM 7027 C C . MET B 1 225 ? 0.367 28.641 -3.52 1 92.25 225 MET B C 1
ATOM 7029 O O . MET B 1 225 ? 1.426 28.172 -3.092 1 92.25 225 MET B O 1
ATOM 7033 N N . ALA B 1 226 ? -0.805 28.172 -3.225 1 94 226 ALA B N 1
ATOM 7034 C CA . ALA B 1 226 ? -0.922 27 -2.363 1 94 226 ALA B CA 1
ATOM 7035 C C . ALA B 1 226 ? -0.317 25.781 -3.029 1 94 226 ALA B C 1
ATOM 7037 O O . ALA B 1 226 ? 0.374 24.984 -2.381 1 94 226 ALA B O 1
ATOM 7038 N N . VAL B 1 227 ? -0.535 25.625 -4.305 1 94.44 227 VAL B N 1
ATOM 7039 C CA . VAL B 1 227 ? 0.015 24.516 -5.062 1 94.44 227 VAL B CA 1
ATOM 7040 C C . VAL B 1 227 ? 1.537 24.625 -5.117 1 94.44 227 VAL B C 1
ATOM 7042 O O . VAL B 1 227 ? 2.244 23.625 -4.938 1 94.44 227 VAL B O 1
ATOM 7045 N N . ARG B 1 228 ? 1.963 25.812 -5.355 1 95.38 228 ARG B N 1
ATOM 7046 C CA . ARG B 1 228 ? 3.402 26.047 -5.395 1 95.38 228 ARG B CA 1
ATOM 7047 C C . ARG B 1 228 ? 4.051 25.672 -4.062 1 95.38 228 ARG B C 1
ATOM 7049 O O . ARG B 1 228 ? 5.098 25.031 -4.035 1 95.38 228 ARG B O 1
ATOM 7056 N N . TYR B 1 229 ? 3.424 26.188 -2.977 1 96.31 229 TYR B N 1
ATOM 7057 C CA . TYR B 1 229 ? 3.943 25.891 -1.646 1 96.31 229 TYR B CA 1
ATOM 7058 C C . TYR B 1 229 ? 4.016 24.391 -1.411 1 96.31 229 TYR B C 1
ATOM 7060 O O . TYR B 1 229 ? 5.012 23.875 -0.895 1 96.31 229 TYR B O 1
ATOM 7068 N N . ARG B 1 230 ? 3.012 23.656 -1.812 1 97.06 230 ARG B N 1
ATOM 7069 C CA . ARG B 1 230 ? 2.98 22.203 -1.686 1 97.06 230 ARG B CA 1
ATOM 7070 C C . ARG B 1 230 ? 4.105 21.562 -2.49 1 97.06 230 ARG B C 1
ATOM 7072 O O . ARG B 1 230 ? 4.809 20.688 -1.987 1 97.06 230 ARG B O 1
ATOM 7079 N N . ASN B 1 231 ? 4.266 21.938 -3.676 1 97.5 231 ASN B N 1
ATOM 7080 C CA . ASN B 1 231 ? 5.285 21.344 -4.547 1 97.5 231 ASN B CA 1
ATOM 7081 C C . ASN B 1 231 ? 6.691 21.609 -4.02 1 97.5 231 ASN B C 1
ATOM 7083 O O . ASN B 1 231 ? 7.562 20.75 -4.098 1 97.5 231 ASN B O 1
ATOM 7087 N N . LEU B 1 232 ? 6.875 22.844 -3.512 1 97.81 232 LEU B N 1
ATOM 7088 C CA . LEU B 1 232 ? 8.172 23.172 -2.924 1 97.81 232 LEU B CA 1
ATOM 7089 C C . LEU B 1 232 ? 8.461 22.281 -1.721 1 97.81 232 LEU B C 1
ATOM 7091 O O . LEU B 1 232 ? 9.594 21.828 -1.541 1 97.81 232 LEU B O 1
ATOM 7095 N N . CYS B 1 233 ? 7.441 22.047 -0.943 1 97.94 233 CYS B N 1
ATOM 7096 C CA . CYS B 1 233 ? 7.605 21.156 0.2 1 97.94 233 CYS B CA 1
ATOM 7097 C C . CYS B 1 233 ? 7.941 19.75 -0.255 1 97.94 233 CYS B C 1
ATOM 7099 O O . CYS B 1 233 ? 8.789 19.078 0.342 1 97.94 233 CYS B O 1
ATOM 7101 N N . MET B 1 234 ? 7.344 19.297 -1.275 1 97.38 234 MET B N 1
ATOM 7102 C CA . MET B 1 234 ? 7.598 17.953 -1.798 1 97.38 234 MET B CA 1
ATOM 7103 C C . MET B 1 234 ? 9.023 17.844 -2.334 1 97.38 234 MET B C 1
ATOM 7105 O O . MET B 1 234 ? 9.688 16.828 -2.135 1 97.38 234 MET B O 1
ATOM 7109 N N . VAL B 1 235 ? 9.422 18.859 -3 1 97.69 235 VAL B N 1
ATOM 7110 C CA . VAL B 1 235 ? 10.773 18.875 -3.545 1 97.69 235 VAL B CA 1
ATOM 7111 C C . VAL B 1 235 ? 11.797 18.844 -2.408 1 97.69 235 VAL B C 1
ATOM 7113 O O . VAL B 1 235 ? 12.75 18.062 -2.451 1 97.69 235 VAL B O 1
ATOM 7116 N N . LEU B 1 236 ? 11.602 19.656 -1.393 1 97.94 236 LEU B N 1
ATOM 7117 C CA . LEU B 1 236 ? 12.508 19.672 -0.25 1 97.94 236 LEU B CA 1
ATOM 7118 C C . LEU B 1 236 ? 12.508 18.312 0.457 1 97.94 236 LEU B C 1
ATOM 7120 O O . LEU B 1 236 ? 13.562 17.828 0.878 1 97.94 236 LEU B O 1
ATOM 7124 N N . SER B 1 237 ? 11.336 17.75 0.571 1 97.12 237 SER B N 1
ATOM 7125 C CA . SER B 1 237 ? 11.219 16.438 1.189 1 97.12 237 SER B CA 1
ATOM 7126 C C . SER B 1 237 ? 12.031 15.391 0.423 1 97.12 237 SER B C 1
ATOM 7128 O O . SER B 1 237 ? 12.719 14.57 1.026 1 97.12 237 SER B O 1
ATOM 7130 N N . ARG B 1 238 ? 11.914 15.422 -0.854 1 96 238 ARG B N 1
ATOM 7131 C CA . ARG B 1 238 ? 12.648 14.477 -1.681 1 96 238 ARG B CA 1
ATOM 7132 C C . ARG B 1 238 ? 14.156 14.719 -1.588 1 96 238 ARG B C 1
ATOM 7134 O O . ARG B 1 238 ? 14.945 13.773 -1.605 1 96 238 ARG B O 1
ATOM 7141 N N . MET B 1 239 ? 14.586 15.977 -1.539 1 96.5 239 MET B N 1
ATOM 7142 C CA . MET B 1 239 ? 16 16.312 -1.385 1 96.5 239 MET B CA 1
ATOM 7143 C C . MET B 1 239 ? 16.562 15.734 -0.09 1 96.5 239 MET B C 1
ATOM 7145 O O . MET B 1 239 ? 17.703 15.266 -0.054 1 96.5 239 MET B O 1
ATOM 7149 N N . LEU B 1 240 ? 15.742 15.711 0.9 1 95.44 240 LEU B N 1
ATOM 7150 C CA . LEU B 1 240 ? 16.172 15.195 2.195 1 95.44 240 LEU B CA 1
ATOM 7151 C C . LEU B 1 240 ? 16.25 13.672 2.172 1 95.44 240 LEU B C 1
ATOM 7153 O O . LEU B 1 240 ? 17.203 13.086 2.705 1 95.44 240 LEU B O 1
ATOM 7157 N N . SER B 1 241 ? 15.32 13.055 1.504 1 91.69 241 SER B N 1
ATOM 7158 C CA . SER B 1 241 ? 15.164 11.609 1.611 1 91.69 241 SER B CA 1
ATOM 7159 C C . SER B 1 241 ? 16.016 10.883 0.574 1 91.69 241 SER B C 1
ATOM 7161 O O . SER B 1 241 ? 16.453 9.758 0.809 1 91.69 241 SER B O 1
ATOM 7163 N N . ASP B 1 242 ? 16.266 11.422 -0.528 1 90.56 242 ASP B N 1
ATOM 7164 C CA . ASP B 1 242 ? 16.969 10.734 -1.608 1 90.56 242 ASP B CA 1
ATOM 7165 C C . ASP B 1 242 ? 18.453 10.562 -1.279 1 90.56 242 ASP B C 1
ATOM 7167 O O . ASP B 1 242 ? 19.062 11.438 -0.666 1 90.56 242 ASP B O 1
ATOM 7171 N N . PRO B 1 243 ? 19 9.406 -1.721 1 87.12 243 PRO B N 1
ATOM 7172 C CA . PRO B 1 243 ? 20.438 9.195 -1.508 1 87.12 243 PRO B CA 1
ATOM 7173 C C . PRO B 1 243 ? 21.297 10.195 -2.27 1 87.12 243 PRO B C 1
ATOM 7175 O O . PRO B 1 243 ? 20.922 10.625 -3.365 1 87.12 243 PRO B O 1
ATOM 7178 N N . PHE B 1 244 ? 22.375 10.609 -1.664 1 90.12 244 PHE B N 1
ATOM 7179 C CA . PHE B 1 244 ? 23.312 11.586 -2.199 1 90.12 244 PHE B CA 1
ATOM 7180 C C . PHE B 1 244 ? 24.75 11.133 -1.979 1 90.12 244 PHE B C 1
ATOM 7182 O O . PHE B 1 244 ? 25.062 10.555 -0.935 1 90.12 244 PHE B O 1
ATOM 7189 N N . PRO B 1 245 ? 25.609 11.227 -2.904 1 87.44 245 PRO B N 1
ATOM 7190 C CA . PRO B 1 245 ? 26.984 10.703 -2.828 1 87.44 245 PRO B CA 1
ATOM 7191 C C . PRO B 1 245 ? 27.828 11.406 -1.762 1 87.44 245 PRO B C 1
ATOM 7193 O O . PRO B 1 245 ? 28.812 10.852 -1.287 1 87.44 245 PRO B O 1
ATOM 7196 N N . ALA B 1 246 ? 27.5 12.586 -1.391 1 90.06 246 ALA B N 1
ATOM 7197 C CA . ALA B 1 246 ? 28.203 13.336 -0.354 1 90.06 246 ALA B CA 1
ATOM 7198 C C . ALA B 1 246 ? 27.312 13.562 0.865 1 90.06 246 ALA B C 1
ATOM 7200 O O . ALA B 1 246 ? 26.078 13.508 0.763 1 90.06 246 ALA B O 1
ATOM 7201 N N . PRO B 1 247 ? 27.922 13.648 2.051 1 90.12 247 PRO B N 1
ATOM 7202 C CA . PRO B 1 247 ? 27.125 13.953 3.232 1 90.12 247 PRO B CA 1
ATOM 7203 C C . PRO B 1 247 ? 26.359 15.266 3.098 1 90.12 247 PRO B C 1
ATOM 7205 O O . PRO B 1 247 ? 26.891 16.25 2.57 1 90.12 247 PRO B O 1
ATOM 7208 N N . LYS B 1 248 ? 25.156 15.234 3.441 1 93 248 LYS B N 1
ATOM 7209 C CA . LYS B 1 248 ? 24.281 16.391 3.328 1 93 248 LYS B CA 1
ATOM 7210 C C . LYS B 1 248 ? 24.312 17.234 4.602 1 93 248 LYS B C 1
ATOM 7212 O O . LYS B 1 248 ? 24.25 16.703 5.707 1 93 248 LYS B O 1
ATOM 7217 N N . CYS B 1 249 ? 24.453 18.516 4.441 1 93.44 249 CYS B N 1
ATOM 7218 C CA . CYS B 1 249 ? 24.297 19.438 5.562 1 93.44 249 CYS B CA 1
ATOM 7219 C C . CYS B 1 249 ? 22.875 19.969 5.645 1 93.44 249 CYS B C 1
ATOM 7221 O O . CYS B 1 249 ? 22.562 21.016 5.055 1 93.44 249 CYS B O 1
ATOM 7223 N N . ILE B 1 250 ? 22.062 19.297 6.367 1 95.81 250 ILE B N 1
ATOM 7224 C CA . ILE B 1 250 ? 20.641 19.609 6.43 1 95.81 250 ILE B CA 1
ATOM 7225 C C . ILE B 1 250 ? 20.422 20.812 7.336 1 95.81 250 ILE B C 1
ATOM 7227 O O . ILE B 1 250 ? 20.859 20.828 8.484 1 95.81 250 ILE B O 1
ATOM 7231 N N . PRO B 1 251 ? 19.828 21.844 6.832 1 96.12 251 PRO B N 1
ATOM 7232 C CA . PRO B 1 251 ? 19.516 23.016 7.648 1 96.12 251 PRO B CA 1
ATOM 7233 C C . PRO B 1 251 ? 18.297 22.797 8.539 1 96.12 251 PRO B C 1
ATOM 7235 O O . PRO B 1 251 ? 17.219 23.359 8.281 1 96.12 251 PRO B O 1
ATOM 7238 N N . VAL B 1 252 ? 18.422 22.188 9.664 1 96.62 252 VAL B N 1
ATOM 7239 C CA . VAL B 1 252 ? 17.344 21.781 10.57 1 96.62 252 VAL B CA 1
ATOM 7240 C C . VAL B 1 252 ? 16.688 23.031 11.164 1 96.62 252 VAL B C 1
ATOM 7242 O O . VAL B 1 252 ? 15.453 23.141 11.195 1 96.62 252 VAL B O 1
ATOM 7245 N N . ALA B 1 253 ? 17.453 24 11.547 1 95.75 253 ALA B N 1
ATOM 7246 C CA . ALA B 1 253 ? 16.938 25.203 12.195 1 95.75 253 ALA B CA 1
ATOM 7247 C C . ALA B 1 253 ? 16.031 25.984 11.25 1 95.75 253 ALA B C 1
ATOM 7249 O O . ALA B 1 253 ? 14.984 26.484 11.656 1 95.75 253 ALA B O 1
ATOM 7250 N N . SER B 1 254 ? 16.469 26.078 10 1 96.38 254 SER B N 1
ATOM 7251 C CA . SER B 1 254 ? 15.68 26.828 9.016 1 96.38 254 SER B CA 1
ATOM 7252 C C . SER B 1 254 ? 14.352 26.125 8.742 1 96.38 254 SER B C 1
ATOM 7254 O O . SER B 1 254 ? 13.32 26.797 8.609 1 96.38 254 SER B O 1
ATOM 7256 N N . ILE B 1 255 ? 14.375 24.828 8.688 1 97.25 255 ILE B N 1
ATOM 7257 C CA . ILE B 1 255 ? 13.156 24.062 8.414 1 97.25 255 ILE B CA 1
ATOM 7258 C C . ILE B 1 255 ? 12.219 24.156 9.617 1 97.25 255 ILE B C 1
ATOM 7260 O O . ILE B 1 255 ? 11 24.297 9.445 1 97.25 255 ILE B O 1
ATOM 7264 N N . LEU B 1 256 ? 12.75 24.094 10.812 1 97.12 256 LEU B N 1
ATOM 7265 C CA . LEU B 1 256 ? 11.93 24.188 12.016 1 97.12 256 LEU B CA 1
ATOM 7266 C C . LEU B 1 256 ? 11.352 25.594 12.164 1 97.12 256 LEU B C 1
ATOM 7268 O O . LEU B 1 256 ? 10.227 25.75 12.633 1 97.12 256 LEU B O 1
ATOM 7272 N N . SER B 1 257 ? 12.133 26.562 11.789 1 95.94 257 SER B N 1
ATOM 7273 C CA . SER B 1 257 ? 11.625 27.938 11.805 1 95.94 257 SER B CA 1
ATOM 7274 C C . SER B 1 257 ? 10.461 28.109 10.836 1 95.94 257 SER B C 1
ATOM 7276 O O . SER B 1 257 ? 9.469 28.75 11.164 1 95.94 257 SER B O 1
ATOM 7278 N N . LEU B 1 258 ? 10.609 27.562 9.695 1 95.5 258 LEU B N 1
ATOM 7279 C CA . LEU B 1 258 ? 9.531 27.578 8.711 1 95.5 258 LEU B CA 1
ATOM 7280 C C . LEU B 1 258 ? 8.289 26.875 9.266 1 95.5 258 LEU B C 1
ATOM 7282 O O . LEU B 1 258 ? 7.172 27.359 9.086 1 95.5 258 LEU B O 1
ATOM 7286 N N . SER B 1 259 ? 8.484 25.734 9.93 1 95.81 259 SER B N 1
ATOM 7287 C CA . SER B 1 259 ? 7.387 24.984 10.539 1 95.81 259 SER B CA 1
ATOM 7288 C C . SER B 1 259 ? 6.703 25.812 11.625 1 95.81 259 SER B C 1
ATOM 7290 O O . SER B 1 259 ? 5.473 25.812 11.719 1 95.81 259 SER B O 1
ATOM 7292 N N . ASN B 1 260 ? 7.496 26.469 12.352 1 94.94 260 ASN B N 1
ATOM 7293 C CA . ASN B 1 260 ? 6.953 27.297 13.422 1 94.94 260 ASN B CA 1
ATOM 7294 C C . ASN B 1 260 ? 6.062 28.406 12.867 1 94.94 260 ASN B C 1
ATOM 7296 O O . ASN B 1 260 ? 5.016 28.719 13.445 1 94.94 260 ASN B O 1
ATOM 7300 N N . GLU B 1 261 ? 6.406 28.969 11.781 1 92.44 261 GLU B N 1
ATOM 7301 C CA . GLU B 1 261 ? 5.617 30.016 11.156 1 92.44 261 GLU B CA 1
ATOM 7302 C C . GLU B 1 261 ? 4.258 29.5 10.703 1 92.44 261 GLU B C 1
ATOM 7304 O O . GLU B 1 261 ? 3.264 30.234 10.75 1 92.44 261 GLU B O 1
ATOM 7309 N N . VAL B 1 262 ? 4.211 28.328 10.297 1 94.31 262 VAL B N 1
ATOM 7310 C CA . VAL B 1 262 ? 2.973 27.766 9.781 1 94.31 262 VAL B CA 1
ATOM 7311 C C . VAL B 1 262 ? 2.102 27.281 10.938 1 94.31 262 VAL B C 1
ATOM 7313 O O . VAL B 1 262 ? 0.896 27.547 10.961 1 94.31 262 VAL B O 1
ATOM 7316 N N . PHE B 1 263 ? 2.672 26.656 11.938 1 94.25 263 PHE B N 1
ATOM 7317 C CA . PHE B 1 263 ? 1.89 26 12.984 1 94.25 263 PHE B CA 1
ATOM 7318 C C . PHE B 1 263 ? 1.472 27.016 14.055 1 94.25 263 PHE B C 1
ATOM 7320 O O . PHE B 1 263 ? 0.51 26.781 14.789 1 94.25 263 PHE B O 1
ATOM 7327 N N . CYS B 1 264 ? 2.15 28.109 14.164 1 87.31 264 CYS B N 1
ATOM 7328 C CA . CYS B 1 264 ? 1.775 29.141 15.125 1 87.31 264 CYS B CA 1
ATOM 7329 C C . CYS B 1 264 ? 0.542 29.906 14.648 1 87.31 264 CYS B C 1
ATOM 7331 O O . CYS B 1 264 ? -0.108 30.594 15.445 1 87.31 264 CYS B O 1
ATOM 7333 N N . LEU B 1 265 ? 0.195 29.719 13.422 1 86.31 265 LEU B N 1
ATOM 7334 C CA . LEU B 1 265 ? -0.962 30.422 12.867 1 86.31 265 LEU B CA 1
ATOM 7335 C C . LEU B 1 265 ? -2.232 29.594 13.055 1 86.31 265 LEU B C 1
ATOM 7337 O O . LEU B 1 265 ? -2.627 28.844 12.164 1 86.31 265 LEU B O 1
ATOM 7341 N N . SER B 1 266 ? -2.795 29.734 14.203 1 79.88 266 SER B N 1
ATOM 7342 C CA . SER B 1 266 ? -4.117 29.141 14.406 1 79.88 266 SER B CA 1
ATOM 7343 C C . SER B 1 266 ? -5.164 29.828 13.531 1 79.88 266 SER B C 1
ATOM 7345 O O . SER B 1 266 ? -4.934 30.938 13.031 1 79.88 266 SER B O 1
ATOM 7347 N N . PRO B 1 267 ? -6.219 29.172 13.211 1 80.88 267 PRO B N 1
ATOM 7348 C CA . PRO B 1 267 ? -7.246 29.828 12.391 1 80.88 267 PRO B CA 1
ATOM 7349 C C . PRO B 1 267 ? -7.672 31.188 12.945 1 80.88 267 PRO B C 1
ATOM 7351 O O . PRO B 1 267 ? -7.926 32.125 12.18 1 80.88 267 PRO B O 1
ATOM 7354 N N . LEU B 1 268 ? -7.691 31.266 14.273 1 79.19 268 LEU B N 1
ATOM 7355 C CA . LEU B 1 268 ? -8.031 32.531 14.891 1 79.19 268 LEU B CA 1
ATOM 7356 C C . LEU B 1 268 ? -6.953 33.594 14.617 1 79.19 268 LEU B C 1
ATOM 7358 O O . LEU B 1 268 ? -7.262 34.719 14.281 1 79.19 268 LEU B O 1
ATOM 7362 N N . ALA B 1 269 ? -5.723 33.125 14.75 1 80.25 269 ALA B N 1
ATOM 7363 C CA . ALA B 1 269 ? -4.598 34 14.5 1 80.25 269 ALA B CA 1
ATOM 7364 C C . ALA B 1 269 ? -4.527 34.406 13.023 1 80.25 269 ALA B C 1
ATOM 7366 O O . ALA B 1 269 ? -4.211 35.531 12.688 1 80.25 269 ALA B O 1
ATOM 7367 N N . LEU B 1 270 ? -4.863 33.5 12.188 1 84.12 270 LEU B N 1
ATOM 7368 C CA . LEU B 1 270 ? -4.852 33.75 10.75 1 84.12 270 LEU B CA 1
ATOM 7369 C C . LEU B 1 270 ? -5.93 34.75 10.352 1 84.12 270 LEU B C 1
ATOM 7371 O O . LEU B 1 270 ? -5.684 35.625 9.531 1 84.12 270 LEU B O 1
ATOM 7375 N N . SER B 1 271 ? -7.105 34.594 10.977 1 81.88 271 SER B N 1
ATOM 7376 C CA . SER B 1 271 ? -8.211 35.5 10.68 1 81.88 271 SER B CA 1
ATOM 7377 C C . SER B 1 271 ? -7.867 36.938 11.062 1 81.88 271 SER B C 1
ATOM 7379 O O . SER B 1 271 ? -8.227 37.875 10.352 1 81.88 271 SER B O 1
ATOM 7381 N N . LYS B 1 272 ? -7.16 37.031 12.164 1 80.38 272 LYS B N 1
ATOM 7382 C CA . LYS B 1 272 ? -6.754 38.375 12.617 1 80.38 272 LYS B CA 1
ATOM 7383 C C . LYS B 1 272 ? -5.703 38.969 11.688 1 80.38 272 LYS B C 1
ATOM 7385 O O . LYS B 1 272 ? -5.723 40.188 11.414 1 80.38 272 LYS B O 1
ATOM 7390 N N . ARG B 1 273 ? -4.922 38.125 11.172 1 79.44 273 ARG B N 1
ATOM 7391 C CA . ARG B 1 273 ? -3.807 38.562 10.344 1 79.44 273 ARG B CA 1
ATOM 7392 C C . ARG B 1 273 ? -4.277 38.938 8.945 1 79.44 273 ARG B C 1
ATOM 7394 O O . ARG B 1 273 ? -3.816 39.938 8.367 1 79.44 273 ARG B O 1
ATOM 7401 N N . ILE B 1 274 ? -5.172 38.125 8.258 1 75.06 274 ILE B N 1
ATOM 7402 C CA . ILE B 1 274 ? -5.531 38.281 6.852 1 75.06 274 ILE B CA 1
ATOM 7403 C C . ILE B 1 274 ? -6.883 39 6.734 1 75.06 274 ILE B C 1
ATOM 7405 O O . ILE B 1 274 ? -7.25 39.469 5.656 1 75.06 274 ILE B O 1
ATOM 7409 N N . GLY B 1 275 ? -7.527 39.438 7.734 1 68.31 275 GLY B N 1
ATOM 7410 C CA . GLY B 1 275 ? -8.867 40 7.664 1 68.31 275 GLY B CA 1
ATOM 7411 C C . GLY B 1 275 ? -9.938 38.938 7.391 1 68.31 275 GLY B C 1
ATOM 7412 O O . GLY B 1 275 ? -10.422 38.844 6.266 1 68.31 275 GLY B O 1
ATOM 7413 N N . GLY B 1 276 ? -10.234 38.031 8.266 1 63.97 276 GLY B N 1
ATOM 7414 C CA . GLY B 1 276 ? -11.078 36.844 8.195 1 63.97 276 GLY B CA 1
ATOM 7415 C C . GLY B 1 276 ? -12.453 37.125 7.621 1 63.97 276 GLY B C 1
ATOM 7416 O O . GLY B 1 276 ? -13.141 36.188 7.176 1 63.97 276 GLY B O 1
ATOM 7417 N N . ASN B 1 277 ? -12.758 38.406 7.422 1 73.06 277 ASN B N 1
ATOM 7418 C CA . ASN B 1 277 ? -14.109 38.719 6.98 1 73.06 277 ASN B CA 1
ATOM 7419 C C . ASN B 1 277 ? -14.164 38.969 5.48 1 73.06 277 ASN B C 1
ATOM 7421 O O . ASN B 1 277 ? -15.25 39.062 4.902 1 73.06 277 ASN B O 1
ATOM 7425 N N . THR B 1 278 ? -13.102 38.969 4.832 1 80.56 278 THR B N 1
ATOM 7426 C CA . THR B 1 278 ? -13.086 39.156 3.385 1 80.56 278 THR B CA 1
ATOM 7427 C C . THR B 1 278 ? -13.18 37.812 2.668 1 80.56 278 THR B C 1
ATOM 7429 O O . THR B 1 278 ? -12.93 36.75 3.266 1 80.56 278 THR B O 1
ATOM 7432 N N . SER B 1 279 ? -13.758 37.875 1.493 1 80.81 279 SER B N 1
ATOM 7433 C CA . SER B 1 279 ? -13.859 36.656 0.69 1 80.81 279 SER B CA 1
ATOM 7434 C C . SER B 1 279 ? -12.5 35.969 0.524 1 80.81 279 SER B C 1
ATOM 7436 O O . SER B 1 279 ? -12.398 34.75 0.583 1 80.81 279 SER B O 1
ATOM 7438 N N . GLU B 1 280 ? -11.5 36.812 0.399 1 83.62 280 GLU B N 1
ATOM 7439 C CA . GLU B 1 280 ? -10.148 36.312 0.27 1 83.62 280 GLU B CA 1
ATOM 7440 C C . GLU B 1 280 ? -9.672 35.656 1.576 1 83.62 280 GLU B C 1
ATOM 7442 O O . GLU B 1 280 ? -9.016 34.625 1.564 1 83.62 280 GLU B O 1
ATOM 7447 N N . GLY B 1 281 ? -10.016 36.312 2.586 1 83.94 281 GLY B N 1
ATOM 7448 C CA . GLY B 1 281 ? -9.633 35.812 3.891 1 83.94 281 GLY B CA 1
ATOM 7449 C C . GLY B 1 281 ? -10.266 34.469 4.223 1 83.94 281 GLY B C 1
ATOM 7450 O O . GLY B 1 281 ? -9.602 33.562 4.766 1 83.94 281 GLY B O 1
ATOM 7451 N N . LYS B 1 282 ? -11.453 34.375 3.797 1 83.44 282 LYS B N 1
ATOM 7452 C CA . LYS B 1 282 ? -12.164 33.125 4.047 1 83.44 282 LYS B CA 1
ATOM 7453 C C . LYS B 1 282 ? -11.578 32 3.211 1 83.44 282 LYS B C 1
ATOM 7455 O O . LYS B 1 282 ? -11.484 30.859 3.68 1 83.44 282 LYS B O 1
ATOM 7460 N N . GLU B 1 283 ? -11.18 32.344 2.008 1 84.56 283 GLU B N 1
ATOM 7461 C CA . GLU B 1 283 ? -10.586 31.328 1.136 1 84.56 283 GLU B CA 1
ATOM 7462 C C . GLU B 1 283 ? -9.227 30.875 1.661 1 84.56 283 GLU B C 1
ATOM 7464 O O . GLU B 1 283 ? -8.891 29.688 1.583 1 84.56 283 GLU B O 1
ATOM 7469 N N . ARG B 1 284 ? -8.523 31.828 2.197 1 88.31 284 ARG B N 1
ATOM 7470 C CA . ARG B 1 284 ? -7.23 31.5 2.775 1 88.31 284 ARG B CA 1
ATOM 7471 C C . ARG B 1 284 ? -7.383 30.578 3.98 1 88.31 284 ARG B C 1
ATOM 7473 O O . ARG B 1 284 ? -6.598 29.641 4.16 1 88.31 284 ARG B O 1
ATOM 7480 N N . GLN B 1 285 ? -8.391 30.859 4.68 1 86.06 285 GLN B N 1
ATOM 7481 C CA . GLN B 1 285 ? -8.641 30.047 5.867 1 86.06 285 GLN B CA 1
ATOM 7482 C C . GLN B 1 285 ? -9.023 28.625 5.48 1 86.06 285 GLN B C 1
ATOM 7484 O O . GLN B 1 285 ? -8.68 27.672 6.184 1 86.06 285 GLN B O 1
ATOM 7489 N N . LYS B 1 286 ? -9.586 28.547 4.387 1 84.38 286 LYS B N 1
ATOM 7490 C CA . LYS B 1 286 ? -10.008 27.234 3.906 1 84.38 286 LYS B CA 1
ATOM 7491 C C . LYS B 1 286 ? -8.82 26.422 3.408 1 84.38 286 LYS B C 1
ATOM 7493 O O . LYS B 1 286 ? -8.797 25.188 3.545 1 84.38 286 LYS B O 1
ATOM 7498 N N . LEU B 1 287 ? -7.859 27.047 2.895 1 89.69 287 LEU B N 1
ATOM 7499 C CA . LEU B 1 287 ? -6.727 26.359 2.266 1 89.69 287 LEU B CA 1
ATOM 7500 C C . LEU B 1 287 ? -5.613 26.109 3.277 1 89.69 287 LEU B C 1
ATOM 7502 O O . LEU B 1 287 ? -4.746 25.266 3.053 1 89.69 287 LEU B O 1
ATOM 7506 N N . PHE B 1 288 ? -5.664 26.766 4.391 1 92.44 288 PHE B N 1
ATOM 7507 C CA . PHE B 1 288 ? -4.531 26.797 5.312 1 92.44 288 PHE B CA 1
ATOM 7508 C C . PHE B 1 288 ? -4.32 25.438 5.957 1 92.44 288 PHE B C 1
ATOM 7510 O O . PHE B 1 288 ? -3.182 24.984 6.113 1 92.44 288 PHE B O 1
ATOM 7517 N N . PRO B 1 289 ? -5.359 24.656 6.324 1 92.75 289 PRO B N 1
ATOM 7518 C CA . PRO B 1 289 ? -5.129 23.328 6.895 1 92.75 289 PRO B CA 1
ATOM 7519 C C . PRO B 1 289 ? -4.391 22.391 5.938 1 92.75 289 PRO B C 1
ATOM 7521 O O . PRO B 1 289 ? -3.596 21.562 6.375 1 92.75 289 PRO B O 1
ATOM 7524 N N . ASP B 1 290 ? -4.586 22.547 4.699 1 92.31 290 ASP B N 1
ATOM 7525 C CA . ASP B 1 290 ? -3.875 21.734 3.715 1 92.31 290 ASP B CA 1
ATOM 7526 C C . ASP B 1 290 ? -2.383 22.062 3.709 1 92.31 290 ASP B C 1
ATOM 7528 O O . ASP B 1 290 ? -1.551 21.172 3.5 1 92.31 290 ASP B O 1
ATOM 7532 N N . LEU B 1 291 ? -2.096 23.312 3.883 1 94.94 291 LEU B N 1
ATOM 7533 C CA . LEU B 1 291 ? -0.695 23.719 3.965 1 94.94 291 LEU B CA 1
ATOM 7534 C C . LEU B 1 291 ? -0.036 23.125 5.207 1 94.94 291 LEU B C 1
ATOM 7536 O O . LEU B 1 291 ? 1.132 22.734 5.168 1 94.94 291 LEU B O 1
ATOM 7540 N N . GLN B 1 292 ? -0.841 23.094 6.25 1 96 292 GLN B N 1
ATOM 7541 C CA . GLN B 1 292 ? -0.31 22.516 7.477 1 96 292 GLN B CA 1
ATOM 7542 C C . GLN B 1 292 ? -0.042 21.016 7.305 1 96 292 GLN B C 1
ATOM 7544 O O . GLN B 1 292 ? 0.936 20.5 7.84 1 96 292 GLN B O 1
ATOM 7549 N N . VAL B 1 293 ? -0.902 20.328 6.562 1 96.81 293 VAL B N 1
ATOM 7550 C CA . VAL B 1 293 ? -0.716 18.906 6.312 1 96.81 293 VAL B CA 1
ATOM 7551 C C . VAL B 1 293 ? 0.586 18.672 5.547 1 96.81 293 VAL B C 1
ATOM 7553 O O . VAL B 1 293 ? 1.367 17.781 5.887 1 96.81 293 VAL B O 1
ATOM 7556 N N . VAL B 1 294 ? 0.818 19.484 4.574 1 96.75 294 VAL B N 1
ATOM 7557 C CA . VAL B 1 294 ? 2.018 19.344 3.752 1 96.75 294 VAL B CA 1
ATOM 7558 C C . VAL B 1 294 ? 3.258 19.625 4.602 1 96.75 294 VAL B C 1
ATOM 7560 O O . VAL B 1 294 ? 4.281 18.953 4.445 1 96.75 294 VAL B O 1
ATOM 7563 N N . MET B 1 295 ? 3.156 20.578 5.477 1 97.19 295 MET B N 1
ATOM 7564 C CA . MET B 1 295 ? 4.273 20.906 6.355 1 97.19 295 MET B CA 1
ATOM 7565 C C . MET B 1 295 ? 4.559 19.766 7.324 1 97.19 295 MET B C 1
ATOM 7567 O O . MET B 1 295 ? 5.715 19.469 7.633 1 97.19 295 MET B O 1
ATOM 7571 N N . LEU B 1 296 ? 3.523 19.125 7.801 1 97.94 296 LEU B N 1
ATOM 7572 C CA . LEU B 1 296 ? 3.705 17.984 8.68 1 97.94 296 LEU B CA 1
ATOM 7573 C C . LEU B 1 296 ? 4.379 16.828 7.934 1 97.94 296 LEU B C 1
ATOM 7575 O O . LEU B 1 296 ? 5.203 16.109 8.508 1 97.94 296 LEU B O 1
ATOM 7579 N N . GLN B 1 297 ? 4.016 16.703 6.715 1 97.06 297 GLN B N 1
ATOM 7580 C CA . GLN B 1 297 ? 4.664 15.68 5.902 1 97.06 297 GLN B CA 1
ATOM 7581 C C . GLN B 1 297 ? 6.148 15.969 5.73 1 97.06 297 GLN B C 1
ATOM 7583 O O . GLN B 1 297 ? 6.977 15.055 5.758 1 97.06 297 GLN B O 1
ATOM 7588 N N . LEU B 1 298 ? 6.441 17.219 5.496 1 97.81 298 LEU B N 1
ATOM 7589 C CA . LEU B 1 298 ? 7.844 17.625 5.41 1 97.81 298 LEU B CA 1
ATOM 7590 C C . LEU B 1 298 ? 8.57 17.344 6.723 1 97.81 298 LEU B C 1
ATOM 7592 O O . LEU B 1 298 ? 9.688 16.828 6.719 1 97.81 298 LEU B O 1
ATOM 7596 N N . LEU B 1 299 ? 7.941 17.672 7.812 1 97.38 299 LEU B N 1
ATOM 7597 C CA . LEU B 1 299 ? 8.523 17.406 9.125 1 97.38 299 LEU B CA 1
ATOM 7598 C C . LEU B 1 299 ? 8.75 15.914 9.336 1 97.38 299 LEU B C 1
ATOM 7600 O O . LEU B 1 299 ? 9.766 15.508 9.898 1 97.38 299 LEU B O 1
ATOM 7604 N N . ASN B 1 300 ? 7.82 15.156 8.883 1 96.56 300 ASN B N 1
ATOM 7605 C CA . ASN B 1 300 ? 7.965 13.703 8.969 1 96.56 300 ASN B CA 1
ATOM 7606 C C . ASN B 1 300 ? 9.195 13.219 8.203 1 96.56 300 ASN B C 1
ATOM 7608 O O . ASN B 1 300 ? 9.93 12.352 8.695 1 96.56 300 ASN B O 1
ATOM 7612 N N . ASN B 1 301 ? 9.367 13.734 7.078 1 96 301 ASN B N 1
ATOM 7613 C CA . ASN B 1 301 ? 10.531 13.344 6.293 1 96 301 ASN B CA 1
ATOM 7614 C C . ASN B 1 301 ? 11.828 13.805 6.953 1 96 301 ASN B C 1
ATOM 7616 O O . ASN B 1 301 ? 12.852 13.125 6.859 1 96 301 ASN B O 1
ATOM 7620 N N . LEU B 1 302 ? 11.781 14.992 7.543 1 97.06 302 LEU B N 1
ATOM 7621 C CA . LEU B 1 302 ? 12.938 15.469 8.297 1 97.06 302 LEU B CA 1
ATOM 7622 C C . LEU B 1 302 ? 13.273 14.516 9.438 1 97.06 302 LEU B C 1
ATOM 7624 O O . LEU B 1 302 ? 14.438 14.188 9.656 1 97.06 302 LEU B O 1
ATOM 7628 N N . ILE B 1 303 ? 12.273 13.992 10.094 1 96.38 303 ILE B N 1
ATOM 7629 C CA . ILE B 1 303 ? 12.445 13.07 11.211 1 96.38 303 ILE B CA 1
ATOM 7630 C C . ILE B 1 303 ? 13.047 11.766 10.711 1 96.38 303 ILE B C 1
ATOM 7632 O O . ILE B 1 303 ? 13.961 11.219 11.336 1 96.38 303 ILE B O 1
ATOM 7636 N N . LYS B 1 304 ? 12.578 11.312 9.633 1 94.19 304 LYS B N 1
ATOM 7637 C CA . LYS B 1 304 ? 13.07 10.062 9.07 1 94.19 304 LYS B CA 1
ATOM 7638 C C . LYS B 1 304 ? 14.523 10.188 8.633 1 94.19 304 LYS B C 1
ATOM 7640 O O . LYS B 1 304 ? 15.297 9.227 8.727 1 94.19 304 LYS B O 1
ATOM 7645 N N . SER B 1 305 ? 14.906 11.359 8.172 1 94 305 SER B N 1
ATOM 7646 C CA . SER B 1 305 ? 16.234 11.578 7.633 1 94 305 SER B CA 1
ATOM 7647 C C . SER B 1 305 ? 17.25 11.828 8.75 1 94 305 SER B C 1
ATOM 7649 O O . SER B 1 305 ? 18.375 11.328 8.695 1 94 305 SER B O 1
ATOM 7651 N N . CYS B 1 306 ? 16.859 12.555 9.789 1 94.12 306 CYS B N 1
ATOM 7652 C CA . CYS B 1 306 ? 17.812 12.969 10.812 1 94.12 306 CYS B CA 1
ATOM 7653 C C . CYS B 1 306 ? 17.734 12.07 12.039 1 94.12 306 CYS B C 1
ATOM 7655 O O . CYS B 1 306 ? 18.719 11.93 12.773 1 94.12 306 CYS B O 1
ATOM 7657 N N . ARG B 1 307 ? 16.594 11.516 12.375 1 92.5 307 ARG B N 1
ATOM 7658 C CA . ARG B 1 307 ? 16.344 10.57 13.461 1 92.5 307 ARG B CA 1
ATOM 7659 C C . ARG B 1 307 ? 16.812 11.148 14.797 1 92.5 307 ARG B C 1
ATOM 7661 O O . ARG B 1 307 ? 16.312 12.203 15.227 1 92.5 307 ARG B O 1
ATOM 7668 N N . LYS B 1 308 ? 17.891 10.609 15.367 1 91.31 308 LYS B N 1
ATOM 7669 C CA . LYS B 1 308 ? 18.297 10.977 16.719 1 91.31 308 LYS B CA 1
ATOM 7670 C C . LYS B 1 308 ? 19.016 12.328 16.734 1 91.31 308 LYS B C 1
ATOM 7672 O O . LYS B 1 308 ? 19.156 12.953 17.781 1 91.31 308 LYS B O 1
ATOM 7677 N N . GLN B 1 309 ? 19.391 12.828 15.594 1 92.19 309 GLN B N 1
ATOM 7678 C CA . GLN B 1 309 ? 20.031 14.133 15.516 1 92.19 309 GLN B CA 1
ATOM 7679 C C . GLN B 1 309 ? 19.047 15.25 15.844 1 92.19 309 GLN B C 1
ATOM 7681 O O . GLN B 1 309 ? 19.469 16.391 16.109 1 92.19 309 GLN B O 1
ATOM 7686 N N . LEU B 1 310 ? 17.812 14.953 15.875 1 95.81 310 LEU B N 1
ATOM 7687 C CA . LEU B 1 310 ? 16.797 15.961 16.109 1 95.81 310 LEU B CA 1
ATOM 7688 C C . LEU B 1 310 ? 16.422 16.016 17.594 1 95.81 310 LEU B C 1
ATOM 7690 O O . LEU B 1 310 ? 15.562 16.797 18 1 95.81 310 LEU B O 1
ATOM 7694 N N . LEU B 1 311 ? 17.094 15.281 18.469 1 95.06 311 LEU B N 1
ATOM 7695 C CA . LEU B 1 311 ? 16.75 15.156 19.891 1 95.06 311 LEU B CA 1
ATOM 7696 C C . LEU B 1 311 ? 16.719 16.516 20.562 1 95.06 311 LEU B C 1
ATOM 7698 O O . LEU B 1 311 ? 15.812 16.812 21.344 1 95.06 311 LEU B O 1
ATOM 7702 N N . PRO B 1 312 ? 17.656 17.438 20.125 1 95.12 312 PRO B N 1
ATOM 7703 C CA . PRO B 1 312 ? 17.609 18.75 20.766 1 95.12 312 PRO B CA 1
ATOM 7704 C C . PRO B 1 312 ? 16.359 19.547 20.391 1 95.12 312 PRO B C 1
ATOM 7706 O O . PRO B 1 312 ? 15.984 20.469 21.109 1 95.12 312 PRO B O 1
ATOM 7709 N N . HIS B 1 313 ? 15.773 19.188 19.359 1 95.62 313 HIS B N 1
ATOM 7710 C CA . HIS B 1 313 ? 14.602 19.922 18.875 1 95.62 313 HIS B CA 1
ATOM 7711 C C . HIS B 1 313 ? 13.312 19.156 19.188 1 95.62 313 HIS B C 1
ATOM 7713 O O . HIS B 1 313 ? 12.266 19.453 18.609 1 95.62 313 HIS B O 1
ATOM 7719 N N . GLY B 1 314 ? 13.367 18.188 20.078 1 95.19 314 GLY B N 1
ATOM 7720 C CA . GLY B 1 314 ? 12.227 17.344 20.406 1 95.19 314 GLY B CA 1
ATOM 7721 C C . GLY B 1 314 ? 11.055 18.125 20.969 1 95.19 314 GLY B C 1
ATOM 7722 O O . GLY B 1 314 ? 9.898 17.844 20.641 1 95.19 314 GLY B O 1
ATOM 7723 N N . ARG B 1 315 ? 11.336 19.141 21.703 1 94.25 315 ARG B N 1
ATOM 7724 C CA . ARG B 1 315 ? 10.289 19.953 22.312 1 94.25 315 ARG B CA 1
ATOM 7725 C C . ARG B 1 315 ? 9.508 20.719 21.25 1 94.25 315 ARG B C 1
ATOM 7727 O O . ARG B 1 315 ? 8.273 20.781 21.312 1 94.25 315 ARG B O 1
ATOM 7734 N N . SER B 1 316 ? 10.211 21.234 20.328 1 95.44 316 SER B N 1
ATOM 7735 C CA . SER B 1 316 ? 9.57 21.984 19.266 1 95.44 316 SER B CA 1
ATOM 7736 C C . SER B 1 316 ? 8.68 21.094 18.406 1 95.44 316 SER B C 1
ATOM 7738 O O . SER B 1 316 ? 7.551 21.469 18.078 1 95.44 316 SER B O 1
ATOM 7740 N N . ILE B 1 317 ? 9.164 19.922 18.109 1 96.25 317 ILE B N 1
ATOM 7741 C CA . ILE B 1 317 ? 8.414 19 17.281 1 96.25 317 ILE B CA 1
ATOM 7742 C C . ILE B 1 317 ? 7.117 18.594 17.984 1 96.25 317 ILE B C 1
ATOM 7744 O O . ILE B 1 317 ? 6.047 18.609 17.375 1 96.25 317 ILE B O 1
ATOM 7748 N N . CYS B 1 318 ? 7.184 18.297 19.234 1 95.94 318 CYS B N 1
ATOM 7749 C CA . CYS B 1 318 ? 6.008 17.922 20.016 1 95.94 318 CYS B CA 1
ATOM 7750 C C . CYS B 1 318 ? 5.035 19.094 20.125 1 95.94 318 CYS B C 1
ATOM 7752 O O . CYS B 1 318 ? 3.822 18.922 20.016 1 95.94 318 CYS B O 1
ATOM 7754 N N . SER B 1 319 ? 5.57 20.281 20.281 1 95.5 319 SER B N 1
ATOM 7755 C CA . SER B 1 319 ? 4.738 21.469 20.422 1 95.5 319 SER B CA 1
ATOM 7756 C C . SER B 1 319 ? 3.979 21.766 19.125 1 95.5 319 SER B C 1
ATOM 7758 O O . SER B 1 319 ? 2.811 22.156 19.156 1 95.5 319 SER B O 1
ATOM 7760 N N . PHE B 1 320 ? 4.637 21.594 17.984 1 96.25 320 PHE B N 1
ATOM 7761 C CA . PHE B 1 320 ? 3.994 21.797 16.688 1 96.25 320 PHE B CA 1
ATOM 7762 C C . PHE B 1 320 ? 2.77 20.906 16.547 1 96.25 320 PHE B C 1
ATOM 7764 O O . PHE B 1 320 ? 1.681 21.391 16.219 1 96.25 320 PHE B O 1
ATOM 7771 N N . ALA B 1 321 ? 2.973 19.625 16.797 1 96.31 321 ALA B N 1
ATOM 7772 C CA . ALA B 1 321 ? 1.888 18.656 16.625 1 96.31 321 ALA B CA 1
ATOM 7773 C C . ALA B 1 321 ? 0.77 18.906 17.641 1 96.31 321 ALA B C 1
ATOM 7775 O O . ALA B 1 321 ? -0.412 18.797 17.312 1 96.31 321 ALA B O 1
ATOM 7776 N N . LEU B 1 322 ? 1.145 19.281 18.844 1 95.31 322 LEU B N 1
ATOM 7777 C CA . LEU B 1 322 ? 0.15 19.547 19.875 1 95.31 322 LEU B CA 1
ATOM 7778 C C . LEU B 1 322 ? -0.7 20.75 19.516 1 95.31 322 LEU B C 1
ATOM 7780 O O . LEU B 1 322 ? -1.919 20.75 19.719 1 95.31 322 LEU B O 1
ATOM 7784 N N . GLN B 1 323 ? -0.088 21.781 19 1 94.44 323 GLN B N 1
ATOM 7785 C CA . GLN B 1 323 ? -0.804 22.984 18.609 1 94.44 323 GLN B CA 1
ATOM 7786 C C . GLN B 1 323 ? -1.842 22.688 17.531 1 94.44 323 GLN B C 1
ATOM 7788 O O . GLN B 1 323 ? -2.967 23.188 17.578 1 94.44 323 GLN B O 1
ATOM 7793 N N . VAL B 1 324 ? -1.496 21.859 16.594 1 95.75 324 VAL B N 1
ATOM 7794 C CA . VAL B 1 324 ? -2.404 21.469 15.516 1 95.75 324 VAL B CA 1
ATOM 7795 C C . VAL B 1 324 ? -3.572 20.672 16.094 1 95.75 324 VAL B C 1
ATOM 7797 O O . VAL B 1 324 ? -4.727 20.906 15.727 1 95.75 324 VAL B O 1
ATOM 7800 N N . LEU B 1 325 ? -3.264 19.781 17 1 96.38 325 LEU B N 1
ATOM 7801 C CA . LEU B 1 325 ? -4.297 18.938 17.578 1 96.38 325 LEU B CA 1
ATOM 7802 C C . LEU B 1 325 ? -5.246 19.75 18.453 1 96.38 325 LEU B C 1
ATOM 7804 O O . LEU B 1 325 ? -6.449 19.484 18.484 1 96.38 325 LEU B O 1
ATOM 7808 N N . GLN B 1 326 ? -4.766 20.75 19.109 1 93.94 326 GLN B N 1
ATOM 7809 C CA . GLN B 1 326 ? -5.578 21.547 20.031 1 93.94 326 GLN B CA 1
ATOM 7810 C C . GLN B 1 326 ? -6.551 22.438 19.281 1 93.94 326 GLN B C 1
ATOM 7812 O O . GLN B 1 326 ? -7.734 22.5 19.609 1 93.94 326 GLN B O 1
ATOM 7817 N N . TRP B 1 327 ? -6.117 23.125 18.219 1 91.69 327 TRP B N 1
ATOM 7818 C CA . TRP B 1 327 ? -7.039 24.031 17.547 1 91.69 327 TRP B CA 1
ATOM 7819 C C . TRP B 1 327 ? -8.016 23.25 16.672 1 91.69 327 TRP B C 1
ATOM 7821 O O . TRP B 1 327 ? -9.117 23.734 16.375 1 91.69 327 TRP B O 1
ATOM 7831 N N . SER B 1 328 ? -7.633 22 16.219 1 92.62 328 SER B N 1
ATOM 7832 C CA . SER B 1 328 ? -8.508 21.203 15.359 1 92.62 328 SER B CA 1
ATOM 7833 C C . SER B 1 328 ? -9.438 20.328 16.188 1 92.62 328 SER B C 1
ATOM 7835 O O . SER B 1 328 ? -10.156 19.484 15.641 1 92.62 328 SER B O 1
ATOM 7837 N N . HIS B 1 329 ? -9.422 20.453 17.422 1 91.75 329 HIS B N 1
ATOM 7838 C CA . HIS B 1 329 ? -10.266 19.672 18.328 1 91.75 329 HIS B CA 1
ATOM 7839 C C . HIS B 1 329 ? -11.742 20 18.109 1 91.75 329 HIS B C 1
ATOM 7841 O O . HIS B 1 329 ? -12.117 21.172 18.016 1 91.75 329 HIS B O 1
ATOM 7847 N N . THR B 1 330 ? -12.578 19.031 17.969 1 89.56 330 THR B N 1
ATOM 7848 C CA . THR B 1 330 ? -14.023 19.219 17.844 1 89.56 330 THR B CA 1
ATOM 7849 C C . THR B 1 330 ? -14.711 18.969 19.188 1 89.56 330 THR B C 1
ATOM 7851 O O . THR B 1 330 ? -14.594 17.875 19.75 1 89.56 330 THR B O 1
ATOM 7854 N N . PRO B 1 331 ? -15.414 19.906 19.625 1 86.94 331 PRO B N 1
ATOM 7855 C CA . PRO B 1 331 ? -16.125 19.734 20.891 1 86.94 331 PRO B CA 1
ATOM 7856 C C . PRO B 1 331 ? -17.188 18.641 20.828 1 86.94 331 PRO B C 1
ATOM 7858 O O . PRO B 1 331 ? -17.719 18.359 19.75 1 86.94 331 PRO B O 1
ATOM 7861 N N . LEU B 1 332 ? -17.516 18.062 21.859 1 80.5 332 LEU B N 1
ATOM 7862 C CA . LEU B 1 332 ? -18.422 16.922 21.969 1 80.5 332 LEU B CA 1
ATOM 7863 C C . LEU B 1 332 ? -19.812 17.281 21.469 1 80.5 332 LEU B C 1
ATOM 7865 O O . LEU B 1 332 ? -20.484 16.438 20.875 1 80.5 332 LEU B O 1
ATOM 7869 N N . GLU B 1 333 ? -20.188 18.516 21.578 1 78.31 333 GLU B N 1
ATOM 7870 C CA . GLU B 1 333 ? -21.531 18.969 21.203 1 78.31 333 GLU B CA 1
ATOM 7871 C C . GLU B 1 333 ? -21.734 18.953 19.703 1 78.31 333 GLU B C 1
ATOM 7873 O O . GLU B 1 333 ? -22.859 18.797 19.219 1 78.31 333 GLU B O 1
ATOM 7878 N N . LEU B 1 334 ? -20.688 19.016 19.078 1 80.88 334 LEU B N 1
ATOM 7879 C CA . LEU B 1 334 ? -20.766 19.125 17.625 1 80.88 334 LEU B CA 1
ATOM 7880 C C . LEU B 1 334 ? -20.531 17.766 16.969 1 80.88 334 LEU B C 1
ATOM 7882 O O . LEU B 1 334 ? -20.609 17.641 15.742 1 80.88 334 LEU B O 1
ATOM 7886 N N . ARG B 1 335 ? -20.375 16.781 17.75 1 83.44 335 ARG B N 1
ATOM 7887 C CA . ARG B 1 335 ? -20.062 15.461 17.219 1 83.44 335 ARG B CA 1
ATOM 7888 C C . ARG B 1 335 ? -21.328 14.68 16.891 1 83.44 335 ARG B C 1
ATOM 7890 O O . ARG B 1 335 ? -22.312 14.75 17.641 1 83.44 335 ARG B O 1
ATOM 7897 N N . GLU B 1 336 ? -21.328 14.156 15.688 1 81.5 336 GLU B N 1
ATOM 7898 C CA . GLU B 1 336 ? -22.453 13.312 15.266 1 81.5 336 GLU B CA 1
ATOM 7899 C C . GLU B 1 336 ? -21.984 11.898 14.938 1 81.5 336 GLU B C 1
ATOM 7901 O O . GLU B 1 336 ? -20.906 11.711 14.375 1 81.5 336 GLU B O 1
ATOM 7906 N N . VAL B 1 337 ? -22.797 10.984 15.297 1 83.25 337 VAL B N 1
ATOM 7907 C CA . VAL B 1 337 ? -22.453 9.586 15.07 1 83.25 337 VAL B CA 1
ATOM 7908 C C . VAL B 1 337 ? -22.469 9.289 13.57 1 83.25 337 VAL B C 1
ATOM 7910 O O . VAL B 1 337 ? -23.391 9.703 12.859 1 83.25 337 VAL B O 1
ATOM 7913 N N . GLY B 1 338 ? -21.438 8.688 13.141 1 84.25 338 GLY B N 1
ATOM 7914 C CA . GLY B 1 338 ? -21.406 8.25 11.75 1 84.25 338 GLY B CA 1
ATOM 7915 C C . GLY B 1 338 ? -21 9.352 10.789 1 84.25 338 GLY B C 1
ATOM 7916 O O . GLY B 1 338 ? -21.234 9.25 9.586 1 84.25 338 GLY B O 1
ATOM 7917 N N . ARG B 1 339 ? -20.531 10.375 11.328 1 84.38 339 ARG B N 1
ATOM 7918 C CA . ARG B 1 339 ? -20.047 11.477 10.5 1 84.38 339 ARG B CA 1
ATOM 7919 C C . ARG B 1 339 ? -18.594 11.812 10.812 1 84.38 339 ARG B C 1
ATOM 7921 O O . ARG B 1 339 ? -18.188 11.805 11.977 1 84.38 339 ARG B O 1
ATOM 7928 N N . ASP B 1 340 ? -17.875 12.086 9.734 1 88.31 340 ASP B N 1
ATOM 7929 C CA . ASP B 1 340 ? -16.484 12.461 9.938 1 88.31 340 ASP B CA 1
ATOM 7930 C C . ASP B 1 340 ? -16.375 13.828 10.602 1 88.31 340 ASP B C 1
ATOM 7932 O O . ASP B 1 340 ? -17.141 14.734 10.297 1 88.31 340 ASP B O 1
ATOM 7936 N N . ARG B 1 341 ? -15.508 13.875 11.562 1 88.69 341 ARG B N 1
ATOM 7937 C CA . ARG B 1 341 ? -15.203 15.156 12.188 1 88.69 341 ARG B CA 1
ATOM 7938 C C . ARG B 1 341 ? -14.375 16.031 11.258 1 88.69 341 ARG B C 1
ATOM 7940 O O . ARG B 1 341 ? -13.68 15.523 10.375 1 88.69 341 ARG B O 1
ATOM 7947 N N . PRO B 1 342 ? -14.461 17.312 11.508 1 88.62 342 PRO B N 1
ATOM 7948 C CA . PRO B 1 342 ? -13.688 18.203 10.641 1 88.62 342 PRO B CA 1
ATOM 7949 C C . PRO B 1 342 ? -12.18 18.047 10.836 1 88.62 342 PRO B C 1
ATOM 7951 O O . PRO B 1 342 ? -11.727 17.625 11.906 1 88.62 342 PRO B O 1
ATOM 7954 N N . HIS B 1 343 ? -11.359 18.297 9.844 1 92.12 343 HIS B N 1
ATOM 7955 C CA . HIS B 1 343 ? -9.898 18.312 9.844 1 92.12 343 HIS B CA 1
ATOM 7956 C C . HIS B 1 343 ? -9.336 16.938 10.18 1 92.12 343 HIS B C 1
ATOM 7958 O O . HIS B 1 343 ? -8.344 16.828 10.906 1 92.12 343 HIS B O 1
ATOM 7964 N N . ARG B 1 344 ? -9.984 15.914 9.766 1 91.75 344 ARG B N 1
ATOM 7965 C CA . ARG B 1 344 ? -9.57 14.539 10.031 1 91.75 344 ARG B CA 1
ATOM 7966 C C . ARG B 1 344 ? -8.188 14.258 9.461 1 91.75 344 ARG B C 1
ATOM 7968 O O . ARG B 1 344 ? -7.355 13.617 10.109 1 91.75 344 ARG B O 1
ATOM 7975 N N . LYS B 1 345 ? -7.938 14.734 8.266 1 93.44 345 LYS B N 1
ATOM 7976 C CA . LYS B 1 345 ? -6.656 14.5 7.605 1 93.44 345 LYS B CA 1
ATOM 7977 C C . LYS B 1 345 ? -5.52 15.195 8.352 1 93.44 345 LYS B C 1
ATOM 7979 O O . LYS B 1 345 ? -4.434 14.633 8.492 1 93.44 345 LYS B O 1
ATOM 7984 N N . LEU B 1 346 ? -5.801 16.391 8.781 1 96.06 346 LEU B N 1
ATOM 7985 C CA . LEU B 1 346 ? -4.809 17.172 9.508 1 96.06 346 LEU B CA 1
ATOM 7986 C C . LEU B 1 346 ? -4.48 16.531 10.844 1 96.06 346 LEU B C 1
ATOM 7988 O O . LEU B 1 346 ? -3.307 16.359 11.195 1 96.06 346 LEU B O 1
ATOM 7992 N N . ARG B 1 347 ? -5.5 16.109 11.555 1 96.75 347 ARG B N 1
ATOM 7993 C CA . ARG B 1 347 ? -5.293 15.453 12.844 1 96.75 347 ARG B CA 1
ATOM 7994 C C . ARG B 1 347 ? -4.543 14.133 12.68 1 96.75 347 ARG B C 1
ATOM 7996 O O . ARG B 1 347 ? -3.633 13.836 13.453 1 96.75 347 ARG B O 1
ATOM 8003 N N . SER B 1 348 ? -4.934 13.383 11.68 1 97.62 348 SER B N 1
ATOM 8004 C CA . SER B 1 348 ? -4.246 12.125 11.414 1 97.62 348 SER B CA 1
ATOM 8005 C C . SER B 1 348 ? -2.771 12.359 11.102 1 97.62 348 SER B C 1
ATOM 8007 O O . SER B 1 348 ? -1.907 11.617 11.562 1 97.62 348 SER B O 1
ATOM 8009 N N . ALA B 1 349 ? -2.492 13.398 10.32 1 97.94 349 ALA B N 1
ATOM 8010 C CA . ALA B 1 349 ? -1.109 13.719 9.977 1 97.94 349 ALA B CA 1
ATOM 8011 C C . ALA B 1 349 ? -0.309 14.102 11.219 1 97.94 349 ALA B C 1
ATOM 8013 O O . ALA B 1 349 ? 0.865 13.742 11.344 1 97.94 349 ALA B O 1
ATOM 8014 N N . ALA B 1 350 ? -0.917 14.836 12.094 1 98.12 350 ALA B N 1
ATOM 8015 C CA . ALA B 1 350 ? -0.251 15.242 13.328 1 98.12 350 ALA B CA 1
ATOM 8016 C C . ALA B 1 350 ? 0.088 14.031 14.188 1 98.12 350 ALA B C 1
ATOM 8018 O O . ALA B 1 350 ? 1.204 13.922 14.703 1 98.12 350 ALA B O 1
ATOM 8019 N N . TYR B 1 351 ? -0.857 13.102 14.344 1 98.19 351 TYR B N 1
ATOM 8020 C CA . TYR B 1 351 ? -0.601 11.883 15.102 1 98.19 351 TYR B CA 1
ATOM 8021 C C . TYR B 1 351 ? 0.513 11.062 14.461 1 98.19 351 TYR B C 1
ATOM 8023 O O . TYR B 1 351 ? 1.384 10.539 15.156 1 98.19 351 TYR B O 1
ATOM 8031 N N . ASN B 1 352 ? 0.491 10.945 13.188 1 97.56 352 ASN B N 1
ATOM 8032 C CA . ASN B 1 352 ? 1.511 10.18 12.477 1 97.56 352 ASN B CA 1
ATOM 8033 C C . ASN B 1 352 ? 2.898 10.789 12.664 1 97.56 352 ASN B C 1
ATOM 8035 O O . ASN B 1 352 ? 3.881 10.062 12.82 1 97.56 352 ASN B O 1
ATOM 8039 N N . THR B 1 353 ? 2.949 12.109 12.594 1 97.75 353 THR B N 1
ATOM 8040 C CA . THR B 1 353 ? 4.227 12.789 12.797 1 97.75 353 THR B CA 1
ATOM 8041 C C . THR B 1 353 ? 4.773 12.516 14.195 1 97.75 353 THR B C 1
ATOM 8043 O O . THR B 1 353 ? 5.957 12.211 14.352 1 97.75 353 THR B O 1
ATOM 8046 N N . LEU B 1 354 ? 3.922 12.562 15.188 1 97.44 354 LEU B N 1
ATOM 8047 C CA . LEU B 1 354 ? 4.344 12.281 16.547 1 97.44 354 LEU B CA 1
ATOM 8048 C C . LEU B 1 354 ? 4.77 10.82 16.703 1 97.44 354 LEU B C 1
ATOM 8050 O O . LEU B 1 354 ? 5.742 10.523 17.406 1 97.44 354 LEU B O 1
ATOM 8054 N N . ALA B 1 355 ? 4.02 9.961 16.031 1 96.69 355 ALA B N 1
ATOM 8055 C CA . ALA B 1 355 ? 4.371 8.547 16.094 1 96.69 355 ALA B CA 1
ATOM 8056 C C . ALA B 1 355 ? 5.75 8.305 15.484 1 96.69 355 ALA B C 1
ATOM 8058 O O . ALA B 1 355 ? 6.559 7.559 16.047 1 96.69 355 ALA B O 1
ATOM 8059 N N . HIS B 1 356 ? 6.012 8.922 14.398 1 96.62 356 HIS B N 1
ATOM 8060 C CA . HIS B 1 356 ? 7.324 8.797 13.773 1 96.62 356 HIS B CA 1
ATOM 8061 C C . HIS B 1 356 ? 8.414 9.375 14.672 1 96.62 356 HIS B C 1
ATOM 8063 O O . HIS B 1 356 ? 9.516 8.828 14.742 1 96.62 356 HIS B O 1
ATOM 8069 N N . TRP B 1 357 ? 8.078 10.469 15.281 1 97.06 357 TRP B N 1
ATOM 8070 C CA . TRP B 1 357 ? 9.047 11.102 16.172 1 97.06 357 TRP B CA 1
ATOM 8071 C C . TRP B 1 357 ? 9.375 10.195 17.344 1 97.06 357 TRP B C 1
ATOM 8073 O O . TRP B 1 357 ? 10.547 10.008 17.688 1 97.06 357 TRP B O 1
ATOM 8083 N N . VAL B 1 358 ? 8.375 9.586 17.906 1 95.56 358 VAL B N 1
ATOM 8084 C CA . VAL B 1 358 ? 8.578 8.68 19.031 1 95.56 358 VAL B CA 1
ATOM 8085 C C . VAL B 1 358 ? 9.383 7.461 18.578 1 95.56 358 VAL B C 1
ATOM 8087 O O . VAL B 1 358 ? 10.25 6.977 19.297 1 95.56 358 VAL B O 1
ATOM 8090 N N . ASN B 1 359 ? 9.094 6.988 17.406 1 94.25 359 ASN B N 1
ATOM 8091 C CA . ASN B 1 359 ? 9.836 5.859 16.844 1 94.25 359 ASN B CA 1
ATOM 8092 C C . ASN B 1 359 ? 11.312 6.199 16.641 1 94.25 359 ASN B C 1
ATOM 8094 O O . ASN B 1 359 ? 12.188 5.363 16.875 1 94.25 359 ASN B O 1
ATOM 8098 N N . ALA B 1 360 ? 11.539 7.367 16.219 1 94.75 360 ALA B N 1
ATOM 8099 C CA . ALA B 1 360 ? 12.906 7.773 15.898 1 94.75 360 ALA B CA 1
ATOM 8100 C C . ALA B 1 360 ? 13.688 8.094 17.172 1 94.75 360 ALA B C 1
ATOM 8102 O O . ALA B 1 360 ? 14.898 7.836 17.25 1 94.75 360 ALA B O 1
ATOM 8103 N N . SER B 1 361 ? 13.055 8.625 18.203 1 94 361 SER B N 1
ATOM 8104 C CA . SER B 1 361 ? 13.75 9.094 19.391 1 94 361 SER B CA 1
ATOM 8105 C C . SER B 1 361 ? 13.672 8.055 20.516 1 94 361 SER B C 1
ATOM 8107 O O . SER B 1 361 ? 14.438 8.125 21.484 1 94 361 SER B O 1
ATOM 8109 N N . ASN B 1 362 ? 12.727 7.078 20.375 1 89.75 362 ASN B N 1
ATOM 8110 C CA . ASN B 1 362 ? 12.5 6.07 21.406 1 89.75 362 ASN B CA 1
ATOM 8111 C C . ASN B 1 362 ? 12.242 6.715 22.766 1 89.75 362 ASN B C 1
ATOM 8113 O O . ASN B 1 362 ? 11.305 7.492 22.922 1 89.75 362 ASN B O 1
ATOM 8117 N N . THR B 1 363 ? 13.148 6.652 23.719 1 88.19 363 THR B N 1
ATOM 8118 C CA . THR B 1 363 ? 12.938 7.16 25.062 1 88.19 363 THR B CA 1
ATOM 8119 C C . THR B 1 363 ? 13.305 8.641 25.156 1 88.19 363 THR B C 1
ATOM 8121 O O . THR B 1 363 ? 12.922 9.32 26.109 1 88.19 363 THR B O 1
ATOM 8124 N N . GLY B 1 364 ? 13.852 9.25 24.125 1 89.31 364 GLY B N 1
ATOM 8125 C CA . GLY B 1 364 ? 14.297 10.633 24.156 1 89.31 364 GLY B CA 1
ATOM 8126 C C . GLY B 1 364 ? 13.32 11.578 23.484 1 89.31 364 GLY B C 1
ATOM 8127 O O . GLY B 1 364 ? 13.711 12.672 23.062 1 89.31 364 GLY B O 1
ATOM 8128 N N . SER B 1 365 ? 12.125 11.312 23.297 1 90.06 365 SER B N 1
ATOM 8129 C CA . SER B 1 365 ? 11.172 12.109 22.531 1 90.06 365 SER B CA 1
ATOM 8130 C C . SER B 1 365 ? 10.695 13.32 23.328 1 90.06 365 SER B C 1
ATOM 8132 O O . SER B 1 365 ? 10.234 14.305 22.75 1 90.06 365 SER B O 1
ATOM 8134 N N . ARG B 1 366 ? 10.672 13.359 24.625 1 90.12 366 ARG B N 1
ATOM 8135 C CA . ARG B 1 366 ? 10.227 14.438 25.5 1 90.12 366 ARG B CA 1
ATOM 8136 C C . ARG B 1 366 ? 8.711 14.57 25.469 1 90.12 366 ARG B C 1
ATOM 8138 O O . ARG B 1 366 ? 8.164 15.609 25.875 1 90.12 366 ARG B O 1
ATOM 8145 N N . ILE B 1 367 ? 8.07 13.617 24.984 1 92.19 367 ILE B N 1
ATOM 8146 C CA . ILE B 1 367 ? 6.613 13.633 24.891 1 92.19 367 ILE B CA 1
ATOM 8147 C C . ILE B 1 367 ? 6.004 13.609 26.281 1 92.19 367 ILE B C 1
ATOM 8149 O O . ILE B 1 367 ? 4.863 14.031 26.484 1 92.19 367 ILE B O 1
ATOM 8153 N N . GLU B 1 368 ? 6.777 13.141 27.266 1 88.81 368 GLU B N 1
ATOM 8154 C CA . GLU B 1 368 ? 6.32 13.047 28.656 1 88.81 368 GLU B CA 1
ATOM 8155 C C . GLU B 1 368 ? 5.965 14.422 29.203 1 88.81 368 GLU B C 1
ATOM 8157 O O . GLU B 1 368 ? 5.102 14.539 30.078 1 88.81 368 GLU B O 1
ATOM 8162 N N . LYS B 1 369 ? 6.629 15.445 28.625 1 89.31 369 LYS B N 1
ATOM 8163 C CA . LYS B 1 369 ? 6.375 16.797 29.094 1 89.31 369 LYS B CA 1
ATOM 8164 C C . LYS B 1 369 ? 5.008 17.297 28.625 1 89.31 369 LYS B C 1
ATOM 8166 O O . LYS B 1 369 ? 4.434 18.203 29.234 1 89.31 369 LYS B O 1
ATOM 8171 N N . PHE B 1 370 ? 4.512 16.688 27.578 1 91.06 370 PHE B N 1
ATOM 8172 C CA . PHE B 1 370 ? 3.234 17.078 27 1 91.06 370 PHE B CA 1
ATOM 8173 C C . PHE B 1 370 ? 2.186 15.992 27.203 1 91.06 370 PHE B C 1
ATOM 8175 O O . PHE B 1 370 ? 1.135 16 26.562 1 91.06 370 PHE B O 1
ATOM 8182 N N . ALA B 1 371 ? 2.439 15.078 28.031 1 86.62 371 ALA B N 1
ATOM 8183 C CA . ALA B 1 371 ? 1.663 13.852 28.156 1 86.62 371 ALA B CA 1
ATOM 8184 C C . ALA B 1 371 ? 0.211 14.148 28.516 1 86.62 371 ALA B C 1
ATOM 8186 O O . ALA B 1 371 ? -0.711 13.562 27.953 1 86.62 371 ALA B O 1
ATOM 8187 N N . ILE B 1 372 ? -0.028 15.125 29.344 1 85.88 372 ILE B N 1
ATOM 8188 C CA . ILE B 1 372 ? -1.371 15.422 29.844 1 85.88 372 ILE B CA 1
ATOM 8189 C C . ILE B 1 372 ? -2.201 16.047 28.719 1 85.88 372 ILE B C 1
ATOM 8191 O O . ILE B 1 372 ? -3.312 15.586 28.438 1 85.88 372 ILE B O 1
ATOM 8195 N N . ASP B 1 373 ? -1.62 17.016 28.109 1 91.06 373 ASP B N 1
ATOM 8196 C CA . ASP B 1 373 ? -2.324 17.672 27.016 1 91.06 373 ASP B CA 1
ATOM 8197 C C . ASP B 1 373 ? -2.564 16.719 25.859 1 91.06 373 ASP B C 1
ATOM 8199 O O . ASP B 1 373 ? -3.631 16.734 25.234 1 91.06 373 ASP B O 1
ATOM 8203 N N . LEU B 1 374 ? -1.608 15.93 25.594 1 93.44 374 LEU B N 1
ATOM 8204 C CA . LEU B 1 374 ? -1.706 14.992 24.484 1 93.44 374 LEU B CA 1
ATOM 8205 C C . LEU B 1 374 ? -2.721 13.891 24.781 1 93.44 374 LEU B C 1
ATOM 8207 O O . LEU B 1 374 ? -3.418 13.422 23.891 1 93.44 374 LEU B O 1
ATOM 8211 N N . SER B 1 375 ? -2.775 13.508 26.016 1 92.88 375 SER B N 1
ATOM 8212 C CA . SER B 1 375 ? -3.711 12.453 26.406 1 92.88 375 SER B CA 1
ATOM 8213 C C . SER B 1 375 ? -5.152 12.875 26.141 1 92.88 375 SER B C 1
ATOM 8215 O O . SER B 1 375 ? -5.965 12.07 25.672 1 92.88 375 SER B O 1
ATOM 8217 N N . LYS B 1 376 ? -5.41 14.109 26.375 1 91.5 376 LYS B N 1
ATOM 8218 C CA . LYS B 1 376 ? -6.758 14.625 26.141 1 91.5 376 LYS B CA 1
ATOM 8219 C C . LYS B 1 376 ? -7.152 14.477 24.672 1 91.5 376 LYS B C 1
ATOM 8221 O O . LYS B 1 376 ? -8.258 14.031 24.359 1 91.5 376 LYS B O 1
ATOM 8226 N N . GLU B 1 377 ? -6.273 14.836 23.859 1 94.94 377 GLU B N 1
ATOM 8227 C CA . GLU B 1 377 ? -6.543 14.766 22.438 1 94.94 377 GLU B CA 1
ATOM 8228 C C . GLU B 1 377 ? -6.594 13.32 21.953 1 94.94 377 GLU B C 1
ATOM 8230 O O . GLU B 1 377 ? -7.496 12.945 21.203 1 94.94 377 GLU B O 1
ATOM 8235 N N . ILE B 1 378 ? -5.641 12.484 22.359 1 96.44 378 ILE B N 1
ATOM 8236 C CA . ILE B 1 378 ? -5.535 11.094 21.922 1 96.44 378 ILE B CA 1
ATOM 8237 C C . ILE B 1 378 ? -6.793 10.328 22.328 1 96.44 378 ILE B C 1
ATOM 8239 O O . ILE B 1 378 ? -7.422 9.664 21.5 1 96.44 378 ILE B O 1
ATOM 8243 N N . PHE B 1 379 ? -7.211 10.484 23.531 1 94.19 379 PHE B N 1
ATOM 8244 C CA . PHE B 1 379 ? -8.336 9.711 24.031 1 94.19 379 PHE B CA 1
ATOM 8245 C C . PHE B 1 379 ? -9.648 10.227 23.469 1 94.19 379 PHE B C 1
ATOM 8247 O O . PHE B 1 379 ? -10.586 9.453 23.25 1 94.19 379 PHE B O 1
ATOM 8254 N N . SER B 1 380 ? -9.672 11.508 23.188 1 92.38 380 SER B N 1
ATOM 8255 C CA . SER B 1 380 ? -10.867 12.086 22.562 1 92.38 380 SER B CA 1
ATOM 8256 C C . SER B 1 380 ? -11.117 11.484 21.188 1 92.38 380 SER B C 1
ATOM 8258 O O . SER B 1 380 ? -12.273 11.273 20.797 1 92.38 380 SER B O 1
ATOM 8260 N N . ASP B 1 381 ? -10.094 11.18 20.469 1 94.5 381 ASP B N 1
ATOM 8261 C CA . ASP B 1 381 ? -10.234 10.656 19.109 1 94.5 381 ASP B CA 1
ATOM 8262 C C . ASP B 1 381 ? -10.391 9.133 19.125 1 94.5 381 ASP B C 1
ATOM 8264 O O . ASP B 1 381 ? -10.805 8.539 18.125 1 94.5 381 ASP B O 1
ATOM 8268 N N . ILE B 1 382 ? -10.078 8.438 20.188 1 94.81 382 ILE B N 1
ATOM 8269 C CA . ILE B 1 382 ? -10.195 6.984 20.297 1 94.81 382 ILE B CA 1
ATOM 8270 C C . ILE B 1 382 ? -11.594 6.613 20.766 1 94.81 382 ILE B C 1
ATOM 8272 O O . ILE B 1 382 ? -12.156 5.605 20.328 1 94.81 382 ILE B O 1
ATOM 8276 N N . VAL B 1 383 ? -12.133 7.449 21.578 1 86.94 383 VAL B N 1
ATOM 8277 C CA . VAL B 1 383 ? -13.43 7.156 22.172 1 86.94 383 VAL B CA 1
ATOM 8278 C C . VAL B 1 383 ? -14.539 7.434 21.156 1 86.94 383 VAL B C 1
ATOM 8280 O O . VAL B 1 383 ? -14.469 8.406 20.406 1 86.94 383 VAL B O 1
ATOM 8283 N N . THR B 1 384 ? -15.5 6.562 21.125 1 74.88 384 THR B N 1
ATOM 8284 C CA . THR B 1 384 ? -16.594 6.562 20.156 1 74.88 384 THR B CA 1
ATOM 8285 C C . THR B 1 384 ? -17.719 7.484 20.625 1 74.88 384 THR B C 1
ATOM 8287 O O . THR B 1 384 ? -17.875 7.73 21.812 1 74.88 384 THR B O 1
ATOM 8290 N N . ASP B 1 385 ? -18.312 8.086 19.516 1 70.94 385 ASP B N 1
ATOM 8291 C CA . ASP B 1 385 ? -19.484 8.914 19.781 1 70.94 385 ASP B CA 1
ATOM 8292 C C . ASP B 1 385 ? -20.75 8.062 19.875 1 70.94 385 ASP B C 1
ATOM 8294 O O . ASP B 1 385 ? -20.953 7.164 19.047 1 70.94 385 ASP B O 1
ATOM 8298 N N . ARG B 1 386 ? -21.359 7.898 21.016 1 64.56 386 ARG B N 1
ATOM 8299 C CA . ARG B 1 386 ? -22.594 7.137 21.109 1 64.56 386 ARG B CA 1
ATOM 8300 C C . ARG B 1 386 ? -23.812 8.047 21 1 64.56 386 ARG B C 1
ATOM 8302 O O . ARG B 1 386 ? -23.734 9.234 21.312 1 64.56 386 ARG B O 1
ATOM 8309 N N . ASP B 1 387 ? -24.781 7.766 20.188 1 58.84 387 ASP B N 1
ATOM 8310 C CA . ASP B 1 387 ? -26.016 8.516 20.094 1 58.84 387 ASP B CA 1
ATOM 8311 C C . ASP B 1 387 ? -26.656 8.711 21.484 1 58.84 387 ASP B C 1
ATOM 8313 O O . ASP B 1 387 ? -26.875 7.742 22.203 1 58.84 387 ASP B O 1
ATOM 8317 N N . VAL B 1 388 ? -26.266 9.68 22.188 1 47.75 388 VAL B N 1
ATOM 8318 C CA . VAL B 1 388 ? -26.938 9.945 23.453 1 47.75 388 VAL B CA 1
ATOM 8319 C C . VAL B 1 388 ? -28.453 10.047 23.219 1 47.75 388 VAL B C 1
ATOM 8321 O O . VAL B 1 388 ? -28.906 10.875 22.422 1 47.75 388 VAL B O 1
ATOM 8324 N N . VAL B 1 389 ? -29.156 9.102 23.25 1 45.94 389 VAL B N 1
ATOM 8325 C CA . VAL B 1 389 ? -30.594 9.195 23.406 1 45.94 389 VAL B CA 1
ATOM 8326 C C . VAL B 1 389 ? -30.938 10.25 24.469 1 45.94 389 VAL B C 1
ATOM 8328 O O . VAL B 1 389 ? -30.625 10.086 25.641 1 45.94 389 VAL B O 1
ATOM 8331 N N . ALA B 1 390 ? -30.859 11.516 24.188 1 40.53 390 ALA B N 1
ATOM 8332 C CA . ALA B 1 390 ? -31.469 12.43 25.141 1 40.53 390 ALA B CA 1
ATOM 8333 C C . ALA B 1 390 ? -32.906 12.008 25.453 1 40.53 390 ALA B C 1
ATOM 8335 O O . ALA B 1 390 ? -33.719 11.82 24.547 1 40.53 390 ALA B O 1
ATOM 8336 N N . LEU B 1 391 ? -33.188 11.5 26.516 1 38.16 391 LEU B N 1
ATOM 8337 C CA . LEU B 1 391 ? -34.5 11.375 27.141 1 38.16 391 LEU B CA 1
ATOM 8338 C C . LEU B 1 391 ? -35.25 12.695 27.062 1 38.16 391 LEU B C 1
ATOM 8340 O O . LEU B 1 391 ? -34.906 13.664 27.75 1 38.16 391 LEU B O 1
ATOM 8344 N N . GLN B 1 392 ? -35.531 13.219 25.922 1 39.22 392 GLN B N 1
ATOM 8345 C CA . GLN B 1 392 ? -36.438 14.344 26.062 1 39.22 392 GLN B CA 1
ATOM 8346 C C . GLN B 1 392 ? -37.781 13.898 26.672 1 39.22 392 GLN B C 1
ATOM 8348 O O . GLN B 1 392 ? -38.375 12.906 26.234 1 39.22 392 GLN B O 1
ATOM 8353 N N . LYS B 1 393 ? -38.031 14.383 27.797 1 38.59 393 LYS B N 1
ATOM 8354 C CA . LYS B 1 393 ? -39.312 14.328 28.484 1 38.59 393 LYS B CA 1
ATOM 8355 C C . LYS B 1 393 ? -40.438 14.852 27.594 1 38.59 393 LYS B C 1
ATOM 8357 O O . LYS B 1 393 ? -40.469 16.047 27.281 1 38.59 393 LYS B O 1
ATOM 8362 N N . VAL B 1 394 ? -40.844 14.141 26.609 1 40.56 394 VAL B N 1
ATOM 8363 C CA . VAL B 1 394 ? -42.094 14.562 26 1 40.56 394 VAL B CA 1
ATOM 8364 C C . VAL B 1 394 ? -43.219 14.555 27.047 1 40.56 394 VAL B C 1
ATOM 8366 O O . VAL B 1 394 ? -43.469 13.516 27.672 1 40.56 394 VAL B O 1
ATOM 8369 N N . GLU B 1 395 ? -43.469 15.672 27.672 1 37.22 395 GLU B N 1
ATOM 8370 C CA . GLU B 1 395 ? -44.656 15.898 28.484 1 37.22 395 GLU B CA 1
ATOM 8371 C C . GLU B 1 395 ? -45.938 15.422 27.75 1 37.22 395 GLU B C 1
ATOM 8373 O O . GLU B 1 395 ? -46.281 15.945 26.688 1 37.22 395 GLU B O 1
ATOM 8378 N N . ILE B 1 396 ? -46.219 14.156 27.812 1 38.97 396 ILE B N 1
ATOM 8379 C CA . ILE B 1 396 ? -47.531 13.664 27.391 1 38.97 396 ILE B CA 1
ATOM 8380 C C . ILE B 1 396 ? -48.625 14.438 28.125 1 38.97 396 ILE B C 1
ATOM 8382 O O . ILE B 1 396 ? -48.531 14.688 29.328 1 38.97 396 ILE B O 1
ATOM 8386 N N . SER B 1 397 ? -49.469 15.172 27.5 1 36.56 397 SER B N 1
ATOM 8387 C CA . SER B 1 397 ? -50.688 15.781 28 1 36.56 397 SER B CA 1
ATOM 8388 C C . SER B 1 397 ? -51.406 14.844 28.953 1 36.56 397 SER B C 1
ATOM 8390 O O . SER B 1 397 ? -51.25 13.625 28.891 1 36.56 397 SER B O 1
ATOM 8392 N N . ALA B 1 398 ? -52.156 15.297 30.062 1 36.56 398 ALA B N 1
ATOM 8393 C CA . ALA B 1 398 ? -52.906 14.875 31.234 1 36.56 398 ALA B CA 1
ATOM 8394 C C . ALA B 1 398 ? -53.844 13.703 30.906 1 36.56 398 ALA B C 1
ATOM 8396 O O . ALA B 1 398 ? -54.312 13 31.797 1 36.56 398 ALA B O 1
ATOM 8397 N N . LYS B 1 399 ? -54.781 13.805 29.984 1 34.03 399 LYS B N 1
ATOM 8398 C CA . LYS B 1 399 ? -55.938 12.914 30.156 1 34.03 399 LYS B CA 1
ATOM 8399 C C . LYS B 1 399 ? -55.5 11.453 30.172 1 34.03 399 LYS B C 1
ATOM 8401 O O . LYS B 1 399 ? -56.156 10.609 30.797 1 34.03 399 LYS B O 1
ATOM 8406 N N . LYS B 1 400 ? -55.125 10.805 29.125 1 34 400 LYS B N 1
ATOM 8407 C CA . LYS B 1 400 ? -55.125 9.359 29.297 1 34 400 LYS B CA 1
ATOM 8408 C C . LYS B 1 400 ? -54 8.93 30.266 1 34 400 LYS B C 1
ATOM 8410 O O . LYS B 1 400 ? -52.875 9.422 30.188 1 34 400 LYS B O 1
ATOM 8415 N N . LYS B 1 401 ? -54.281 8.305 31.406 1 33.12 401 LYS B N 1
ATOM 8416 C CA . LYS B 1 401 ? -53.625 7.738 32.594 1 33.12 401 LYS B CA 1
ATOM 8417 C C . LYS B 1 401 ? -52.25 7.191 32.25 1 33.12 401 LYS B C 1
ATOM 8419 O O . LYS B 1 401 ? -51.281 7.457 32.938 1 33.12 401 LYS B O 1
ATOM 8424 N N . ARG B 1 402 ? -52.281 5.773 31.891 1 34.19 402 ARG B N 1
ATOM 8425 C CA . ARG B 1 402 ? -51.125 4.93 32.125 1 34.19 402 ARG B CA 1
ATOM 8426 C C . ARG B 1 402 ? -49.969 5.305 31.188 1 34.19 402 ARG B C 1
ATOM 8428 O O . ARG B 1 402 ? -49.938 4.859 30.031 1 34.19 402 ARG B O 1
ATOM 8435 N N . GLY B 1 403 ? -49.656 6.465 31 1 33.53 403 GLY B N 1
ATOM 8436 C CA . GLY B 1 403 ? -48.875 7.148 29.969 1 33.53 403 GLY B CA 1
ATOM 8437 C C . GLY B 1 403 ? -47.438 6.664 29.891 1 33.53 403 GLY B C 1
ATOM 8438 O O . GLY B 1 403 ? -46.656 6.863 30.828 1 33.53 403 GLY B O 1
ATOM 8439 N N . SER B 1 404 ? -47.281 5.445 29.281 1 34.41 404 SER B N 1
ATOM 8440 C CA . SER B 1 404 ? -45.969 4.875 29.109 1 34.41 404 SER B CA 1
ATOM 8441 C C . SER B 1 404 ? -44.969 5.926 28.625 1 34.41 404 SER B C 1
ATOM 8443 O O . SER B 1 404 ? -45.25 6.648 27.656 1 34.41 404 SER B O 1
ATOM 8445 N N . LEU B 1 405 ? -44.281 6.586 29.484 1 35.91 405 LEU B N 1
ATOM 8446 C CA . LEU B 1 405 ? -43.094 7.402 29.234 1 35.91 405 LEU B CA 1
ATOM 8447 C C . LEU B 1 405 ? -42.219 6.797 28.141 1 35.91 405 LEU B C 1
ATOM 8449 O O . LEU B 1 405 ? -41.562 5.766 28.344 1 35.91 405 LEU B O 1
ATOM 8453 N N . SER B 1 406 ? -42.906 6.547 26.969 1 36.41 406 SER B N 1
ATOM 8454 C CA . SER B 1 406 ? -41.938 6.039 25.984 1 36.41 406 SER B CA 1
ATOM 8455 C C . SER B 1 406 ? -40.812 7.023 25.766 1 36.41 406 SER B C 1
ATOM 8457 O O . SER B 1 406 ? -41.031 8.219 25.547 1 36.41 406 SER B O 1
ATOM 8459 N N . TYR B 1 407 ? -39.844 7 26.469 1 36.38 407 TYR B N 1
ATOM 8460 C CA . TYR B 1 407 ? -38.531 7.605 26.281 1 36.38 407 TYR B CA 1
ATOM 8461 C C . TYR B 1 407 ? -38.062 7.484 24.828 1 36.38 407 TYR B C 1
ATOM 8463 O O . TYR B 1 407 ? -36.906 7.152 24.562 1 36.38 407 TYR B O 1
ATOM 8471 N N . ASP B 1 408 ? -38.969 7.656 23.828 1 39.12 408 ASP B N 1
ATOM 8472 C CA . ASP B 1 408 ? -38.469 7.441 22.469 1 39.12 408 ASP B CA 1
ATOM 8473 C C . ASP B 1 408 ? -37.625 8.625 22.016 1 39.12 408 ASP B C 1
ATOM 8475 O O . ASP B 1 408 ? -37.312 8.75 20.828 1 39.12 408 ASP B O 1
ATOM 8479 N N . THR B 1 409 ? -37.188 9.555 22.75 1 41.16 409 THR B N 1
ATOM 8480 C CA . THR B 1 409 ? -36.688 10.758 22.078 1 41.16 409 THR B CA 1
ATOM 8481 C C . THR B 1 409 ? -35.469 10.445 21.234 1 41.16 409 THR B C 1
ATOM 8483 O O . THR B 1 409 ? -34.344 10.516 21.734 1 41.16 409 THR B O 1
ATOM 8486 N N . VAL B 1 410 ? -35.188 9.336 20.703 1 46.84 410 VAL B N 1
ATOM 8487 C CA . VAL B 1 410 ? -34.031 9.195 19.812 1 46.84 410 VAL B CA 1
ATOM 8488 C C . VAL B 1 410 ? -34.031 10.328 18.797 1 46.84 410 VAL B C 1
ATOM 8490 O O . VAL B 1 410 ? -34.969 10.508 18.047 1 46.84 410 VAL B O 1
ATOM 8493 N N . LYS B 1 411 ? -33.406 11.492 19.125 1 49.81 411 LYS B N 1
ATOM 8494 C CA . LYS B 1 411 ? -33.219 12.398 18.016 1 49.81 411 LYS B CA 1
ATOM 8495 C C . LYS B 1 411 ? -33 11.633 16.703 1 49.81 411 LYS B C 1
ATOM 8497 O O . LYS B 1 411 ? -32.156 10.727 16.656 1 49.81 411 LYS B O 1
ATOM 8502 N N . PRO B 1 412 ? -33.906 11.68 15.773 1 58 412 PRO B N 1
ATOM 8503 C CA . PRO B 1 412 ? -33.812 10.93 14.516 1 58 412 PRO B CA 1
ATOM 8504 C C . PRO B 1 412 ? -32.531 11.266 13.742 1 58 412 PRO B C 1
ATOM 8506 O O . PRO B 1 412 ? -32.156 12.438 13.641 1 58 412 PRO B O 1
ATOM 8509 N N . ILE B 1 413 ? -31.594 10.375 13.625 1 63.72 413 ILE B N 1
ATOM 8510 C CA . ILE B 1 413 ? -30.406 10.531 12.781 1 63.72 413 ILE B CA 1
ATOM 8511 C C . ILE B 1 413 ? -30.828 11.031 11.398 1 63.72 413 ILE B C 1
ATOM 8513 O O . ILE B 1 413 ? -31.578 10.352 10.688 1 63.72 413 ILE B O 1
ATOM 8517 N N . ASP B 1 414 ? -30.688 12.391 11.203 1 70.31 414 ASP B N 1
ATOM 8518 C CA . ASP B 1 414 ? -31.125 13.062 9.992 1 70.31 414 ASP B CA 1
ATOM 8519 C C . ASP B 1 414 ? -30.062 12.961 8.891 1 70.31 414 ASP B C 1
ATOM 8521 O O . ASP B 1 414 ? -30.125 13.672 7.887 1 70.31 414 ASP B O 1
ATOM 8525 N N . HIS B 1 415 ? -29.078 12.133 9.133 1 76 415 HIS B N 1
ATOM 8526 C CA . HIS B 1 415 ? -28.031 12.07 8.102 1 76 415 HIS B CA 1
ATOM 8527 C C . HIS B 1 415 ? -27.625 10.625 7.82 1 76 415 HIS B C 1
ATOM 8529 O O . HIS B 1 415 ? -28 9.719 8.562 1 76 415 HIS B O 1
ATOM 8535 N N . HIS B 1 416 ? -26.953 10.523 6.719 1 80.38 416 HIS B N 1
ATOM 8536 C CA . HIS B 1 416 ? -26.422 9.219 6.336 1 80.38 416 HIS B CA 1
ATOM 8537 C C . HIS B 1 416 ? -25.297 8.789 7.262 1 80.38 416 HIS B C 1
ATOM 8539 O O . HIS B 1 416 ? -24.391 9.586 7.551 1 80.38 416 HIS B O 1
ATOM 8545 N N . ILE B 1 417 ? -25.469 7.574 7.781 1 82.44 417 ILE B N 1
ATOM 8546 C CA . ILE B 1 417 ? -24.453 7.074 8.719 1 82.44 417 ILE B CA 1
ATOM 8547 C C . ILE B 1 417 ? -23.344 6.363 7.949 1 82.44 417 ILE B C 1
ATOM 8549 O O . ILE B 1 417 ? -23.594 5.363 7.27 1 82.44 417 ILE B O 1
ATOM 8553 N N . ASP B 1 418 ? -22.219 6.961 8 1 85.38 418 ASP B N 1
ATOM 8554 C CA . ASP B 1 418 ? -21.031 6.32 7.473 1 85.38 418 ASP B CA 1
ATOM 8555 C C . ASP B 1 418 ? -20.359 5.441 8.531 1 85.38 418 ASP B C 1
ATOM 8557 O O . ASP B 1 418 ? -19.828 5.945 9.516 1 85.38 418 ASP B O 1
ATOM 8561 N N . ARG B 1 419 ? -20.344 4.223 8.344 1 87.19 419 ARG B N 1
ATOM 8562 C CA . ARG B 1 419 ? -19.859 3.268 9.336 1 87.19 419 ARG B CA 1
ATOM 8563 C C . ARG B 1 419 ? -18.344 3.303 9.445 1 87.19 419 ARG B C 1
ATOM 8565 O O . ARG B 1 419 ? -17.766 2.756 10.383 1 87.19 419 ARG B O 1
ATOM 8572 N N . LEU B 1 420 ? -17.641 3.963 8.547 1 90.81 420 LEU B N 1
ATOM 8573 C CA . LEU B 1 420 ? -16.188 4.098 8.594 1 90.81 420 LEU B CA 1
ATOM 8574 C C . LEU B 1 420 ? -15.789 5.527 8.945 1 90.81 420 LEU B C 1
ATOM 8576 O O . LEU B 1 420 ? -14.625 5.906 8.789 1 90.81 420 LEU B O 1
ATOM 8580 N N . ALA B 1 421 ? -16.75 6.195 9.5 1 91.06 421 ALA B N 1
ATOM 8581 C CA . ALA B 1 421 ? -16.469 7.586 9.852 1 91.06 421 ALA B CA 1
ATOM 8582 C C . ALA B 1 421 ? -15.391 7.68 10.922 1 91.06 421 ALA B C 1
ATOM 8584 O O . ALA B 1 421 ? -15.422 6.945 11.914 1 91.06 421 ALA B O 1
ATOM 8585 N N . ASN B 1 422 ? -14.367 8.5 10.812 1 92.62 422 ASN B N 1
ATOM 8586 C CA . ASN B 1 422 ? -13.305 8.828 11.75 1 92.62 422 ASN B CA 1
ATOM 8587 C C . ASN B 1 422 ? -12.375 7.637 11.984 1 92.62 422 ASN B C 1
ATOM 8589 O O . ASN B 1 422 ? -11.641 7.602 12.977 1 92.62 422 ASN B O 1
ATOM 8593 N N . ALA B 1 423 ? -12.43 6.609 11.172 1 96.06 423 ALA B N 1
ATOM 8594 C CA . ALA B 1 423 ? -11.586 5.43 11.336 1 96.06 423 ALA B CA 1
ATOM 8595 C C . ALA B 1 423 ? -10.109 5.781 11.18 1 96.06 423 ALA B C 1
ATOM 8597 O O . ALA B 1 423 ? -9.266 5.293 11.93 1 96.06 423 ALA B O 1
ATOM 8598 N N . GLU B 1 424 ? -9.82 6.652 10.297 1 96.31 424 GLU B N 1
ATOM 8599 C CA . GLU B 1 424 ? -8.438 7.02 10.023 1 96.31 424 GLU B CA 1
ATOM 8600 C C . GLU B 1 424 ? -7.805 7.742 11.211 1 96.31 424 GLU B C 1
ATOM 8602 O O . GLU B 1 424 ? -6.691 7.414 11.625 1 96.31 424 GLU B O 1
ATOM 8607 N N . VAL B 1 425 ? -8.492 8.742 11.695 1 96.94 425 VAL B N 1
ATOM 8608 C CA . VAL B 1 425 ? -7.98 9.508 12.828 1 96.94 425 VAL B CA 1
ATOM 8609 C C . VAL B 1 425 ? -7.891 8.617 14.062 1 96.94 425 VAL B C 1
ATOM 8611 O O . VAL B 1 425 ? -6.922 8.688 14.82 1 96.94 425 VAL B O 1
ATOM 8614 N N . CYS B 1 426 ? -8.922 7.809 14.258 1 97.31 426 CYS B N 1
ATOM 8615 C CA . CYS B 1 426 ? -8.922 6.875 15.383 1 97.31 426 CYS B CA 1
ATOM 8616 C C . CYS B 1 426 ? -7.73 5.934 15.305 1 97.31 426 CYS B C 1
ATOM 8618 O O . CYS B 1 426 ? -7.031 5.727 16.297 1 97.31 426 CYS B O 1
ATOM 8620 N N . ASN B 1 427 ? -7.441 5.426 14.188 1 97.75 427 ASN B N 1
ATOM 8621 C CA . ASN B 1 427 ? -6.312 4.523 14 1 97.75 427 ASN B CA 1
ATOM 8622 C C . ASN B 1 427 ? -4.98 5.23 14.25 1 97.75 427 ASN B C 1
ATOM 8624 O O . ASN B 1 427 ? -4.07 4.652 14.852 1 97.75 427 ASN B O 1
ATOM 8628 N N . ALA B 1 428 ? -4.836 6.398 13.719 1 98.38 428 ALA B N 1
ATOM 8629 C CA . ALA B 1 428 ? -3.609 7.164 13.938 1 98.38 428 ALA B CA 1
ATOM 8630 C C . ALA B 1 428 ? -3.389 7.438 15.422 1 98.38 428 ALA B C 1
ATOM 8632 O O . ALA B 1 428 ? -2.26 7.352 15.914 1 98.38 428 ALA B O 1
ATOM 8633 N N . ALA B 1 429 ? -4.449 7.773 16.141 1 98.19 429 ALA B N 1
ATOM 8634 C CA . ALA B 1 429 ? -4.367 8.031 17.578 1 98.19 429 ALA B CA 1
ATOM 8635 C C . ALA B 1 429 ? -3.988 6.758 18.344 1 98.19 429 ALA B C 1
ATOM 8637 O O . ALA B 1 429 ? -3.156 6.797 19.25 1 98.19 429 ALA B O 1
ATOM 8638 N N . LEU B 1 430 ? -4.594 5.664 17.953 1 98.25 430 LEU B N 1
ATOM 8639 C CA . LEU B 1 430 ? -4.281 4.387 18.578 1 98.25 430 LEU B CA 1
ATOM 8640 C C . LEU B 1 430 ? -2.826 3.998 18.328 1 98.25 430 LEU B C 1
ATOM 8642 O O . LEU B 1 430 ? -2.146 3.51 19.234 1 98.25 430 LEU B O 1
ATOM 8646 N N . THR B 1 431 ? -2.395 4.219 17.141 1 97.81 431 THR B N 1
ATOM 8647 C CA . THR B 1 431 ? -1.018 3.891 16.781 1 97.81 431 THR B CA 1
ATOM 8648 C C . THR B 1 431 ? -0.036 4.707 17.609 1 97.81 431 THR B C 1
ATOM 8650 O O . THR B 1 431 ? 0.954 4.172 18.125 1 97.81 431 THR B O 1
ATOM 8653 N N . LEU B 1 432 ? -0.313 6.004 17.734 1 97.69 432 LEU B N 1
ATOM 8654 C CA . LEU B 1 432 ? 0.538 6.852 18.562 1 97.69 432 LEU B CA 1
ATOM 8655 C C . LEU B 1 432 ? 0.521 6.391 20.016 1 97.69 432 LEU B C 1
ATOM 8657 O O . LEU B 1 432 ? 1.571 6.309 20.656 1 97.69 432 LEU B O 1
ATOM 8661 N N . LEU B 1 433 ? -0.648 6.082 20.562 1 97.31 433 LEU B N 1
ATOM 8662 C CA . LEU B 1 433 ? -0.762 5.621 21.938 1 97.31 433 LEU B CA 1
ATOM 8663 C C . LEU B 1 433 ? 0.051 4.348 22.156 1 97.31 433 LEU B C 1
ATOM 8665 O O . LEU B 1 433 ? 0.767 4.227 23.156 1 97.31 433 LEU B O 1
ATOM 8669 N N . GLY B 1 434 ? -0.056 3.465 21.188 1 96.12 434 GLY B N 1
ATOM 8670 C CA . GLY B 1 434 ? 0.727 2.242 21.266 1 96.12 434 GLY B CA 1
ATOM 8671 C C . GLY B 1 434 ? 2.223 2.49 21.281 1 96.12 434 GLY B C 1
ATOM 8672 O O . GLY B 1 434 ? 2.953 1.858 22.062 1 96.12 434 GLY B O 1
ATOM 8673 N N . ARG B 1 435 ? 2.627 3.393 20.516 1 95.31 435 ARG B N 1
ATOM 8674 C CA . ARG B 1 435 ? 4.047 3.717 20.438 1 95.31 435 ARG B CA 1
ATOM 8675 C C . ARG B 1 435 ? 4.527 4.379 21.719 1 95.31 435 ARG B C 1
ATOM 8677 O O . ARG B 1 435 ? 5.633 4.109 22.188 1 95.31 435 ARG B O 1
ATOM 8684 N N . ILE B 1 436 ? 3.734 5.238 22.297 1 95.12 436 ILE B N 1
ATOM 8685 C CA . ILE B 1 436 ? 4.082 5.918 23.547 1 95.12 436 ILE B CA 1
ATOM 8686 C C . ILE B 1 436 ? 4.23 4.895 24.656 1 95.12 436 ILE B C 1
ATOM 8688 O O . ILE B 1 436 ? 5.199 4.938 25.422 1 95.12 436 ILE B O 1
ATOM 8692 N N . LEU B 1 437 ? 3.357 3.959 24.719 1 94.06 437 LEU B N 1
ATOM 8693 C CA . LEU B 1 437 ? 3.373 2.955 25.781 1 94.06 437 LEU B CA 1
ATOM 8694 C C . LEU B 1 437 ? 4.57 2.02 25.625 1 94.06 437 LEU B C 1
ATOM 8696 O O . LEU B 1 437 ? 5.148 1.577 26.609 1 94.06 437 LEU B O 1
ATOM 8700 N N . ARG B 1 438 ? 4.941 1.755 24.391 1 92.88 438 ARG B N 1
ATOM 8701 C CA . ARG B 1 438 ? 6.059 0.846 24.156 1 92.88 438 ARG B CA 1
ATOM 8702 C C . ARG B 1 438 ? 7.395 1.535 24.438 1 92.88 438 ARG B C 1
ATOM 8704 O O . ARG B 1 438 ? 8.312 0.927 25 1 92.88 438 ARG B O 1
ATOM 8711 N N . SER B 1 439 ? 7.473 2.777 24.062 1 91.75 439 SER B N 1
ATOM 8712 C CA . SER B 1 439 ? 8.758 3.463 24.125 1 91.75 439 SER B CA 1
ATOM 8713 C C . SER B 1 439 ? 8.953 4.16 25.469 1 91.75 439 SER B C 1
ATOM 8715 O O . SER B 1 439 ? 10.086 4.285 25.953 1 91.75 439 SER B O 1
ATOM 8717 N N . LEU B 1 440 ? 7.879 4.648 26.125 1 90.81 440 LEU B N 1
ATOM 8718 C CA . LEU B 1 440 ? 8.039 5.527 27.281 1 90.81 440 LEU B CA 1
ATOM 8719 C C . LEU B 1 440 ? 7.375 4.934 28.516 1 90.81 440 LEU B C 1
ATOM 8721 O O . LEU B 1 440 ? 7.039 5.656 29.453 1 90.81 440 LEU B O 1
ATOM 8725 N N . SER B 1 441 ? 7.203 3.699 28.609 1 85.25 441 SER B N 1
ATOM 8726 C CA . SER B 1 441 ? 6.5 3.068 29.719 1 85.25 441 SER B CA 1
ATOM 8727 C C . SER B 1 441 ? 7.176 3.385 31.047 1 85.25 441 SER B C 1
ATOM 8729 O O . SER B 1 441 ? 6.504 3.541 32.062 1 85.25 441 SER B O 1
ATOM 8731 N N . SER B 1 442 ? 8.453 3.555 30.984 1 82.94 442 SER B N 1
ATOM 8732 C CA . SER B 1 442 ? 9.203 3.777 32.219 1 82.94 442 SER B CA 1
ATOM 8733 C C . SER B 1 442 ? 9.195 5.25 32.625 1 82.94 442 SER B C 1
ATOM 8735 O O . SER B 1 442 ? 9.477 5.594 33.75 1 82.94 442 SER B O 1
ATOM 8737 N N . ILE B 1 443 ? 8.812 6.09 31.719 1 87.75 443 ILE B N 1
ATOM 8738 C CA . ILE B 1 443 ? 8.961 7.52 31.953 1 87.75 443 ILE B CA 1
ATOM 8739 C C . ILE B 1 443 ? 7.582 8.164 32.125 1 87.75 443 ILE B C 1
ATOM 8741 O O . ILE B 1 443 ? 7.438 9.164 32.812 1 87.75 443 ILE B O 1
ATOM 8745 N N . ILE B 1 444 ? 6.602 7.559 31.547 1 87.56 444 ILE B N 1
ATOM 8746 C CA . ILE B 1 444 ? 5.266 8.141 31.578 1 87.56 444 ILE B CA 1
ATOM 8747 C C . ILE B 1 444 ? 4.695 8.062 33 1 87.56 444 ILE B C 1
ATOM 8749 O O . ILE B 1 444 ? 5.117 7.219 33.781 1 87.56 444 ILE B O 1
ATOM 8753 N N . THR B 1 445 ? 3.828 8.914 33.344 1 87.31 445 THR B N 1
ATOM 8754 C CA . THR B 1 445 ? 3.209 8.953 34.656 1 87.31 445 THR B CA 1
ATOM 8755 C C . THR B 1 445 ? 2.252 7.777 34.844 1 87.31 445 THR B C 1
ATOM 8757 O O . THR B 1 445 ? 1.744 7.23 33.844 1 87.31 445 THR B O 1
ATOM 8760 N N . LEU B 1 446 ? 2.096 7.363 36 1 88.5 446 LEU B N 1
ATOM 8761 C CA . LEU B 1 446 ? 1.165 6.289 36.312 1 88.5 446 LEU B CA 1
ATOM 8762 C C . LEU B 1 446 ? -0.258 6.66 35.906 1 88.5 446 LEU B C 1
ATOM 8764 O O . LEU B 1 446 ? -1.026 5.805 35.469 1 88.5 446 LEU B O 1
ATOM 8768 N N . GLU B 1 447 ? -0.476 7.93 36.062 1 86.94 447 GLU B N 1
ATOM 8769 C CA . GLU B 1 447 ? -1.805 8.422 35.688 1 86.94 447 GLU B CA 1
ATOM 8770 C C . GLU B 1 447 ? -2.105 8.188 34.219 1 86.94 447 GLU B C 1
ATOM 8772 O O . GLU B 1 447 ? -3.221 7.801 33.844 1 86.94 447 GLU B O 1
ATOM 8777 N N . PHE B 1 448 ? -1.12 8.445 33.469 1 90.62 448 PHE B N 1
ATOM 8778 C CA . PHE B 1 448 ? -1.275 8.234 32.031 1 90.62 448 PHE B CA 1
ATOM 8779 C C . PHE B 1 448 ? -1.525 6.766 31.719 1 90.62 448 PHE B C 1
ATOM 8781 O O . PHE B 1 448 ? -2.408 6.434 30.922 1 90.62 448 PHE B O 1
ATOM 8788 N N . TYR B 1 449 ? -0.758 5.906 32.281 1 92.12 449 TYR B N 1
ATOM 8789 C CA . TYR B 1 449 ? -0.872 4.465 32.094 1 92.12 449 TYR B CA 1
ATOM 8790 C C . TYR B 1 449 ? -2.244 3.963 32.531 1 92.12 449 TYR B C 1
ATOM 8792 O O . TYR B 1 449 ? -2.877 3.18 31.812 1 92.12 449 TYR B O 1
ATOM 8800 N N . GLN B 1 450 ? -2.723 4.41 33.656 1 89.75 450 GLN B N 1
ATOM 8801 C CA . GLN B 1 450 ? -4.02 3.99 34.188 1 89.75 450 GLN B CA 1
ATOM 8802 C C . GLN B 1 450 ? -5.16 4.527 33.344 1 89.75 450 GLN B C 1
ATOM 8804 O O . GLN B 1 450 ? -6.176 3.854 33.156 1 89.75 450 GLN B O 1
ATOM 8809 N N . MET B 1 451 ? -4.957 5.68 32.812 1 90.62 451 MET B N 1
ATOM 8810 C CA . MET B 1 451 ? -5.957 6.27 31.938 1 90.62 451 MET B CA 1
ATOM 8811 C C . MET B 1 451 ? -6.086 5.469 30.656 1 90.62 451 MET B C 1
ATOM 8813 O O . MET B 1 451 ? -7.195 5.25 30.156 1 90.62 451 MET B O 1
ATOM 8817 N N . ALA B 1 452 ? -4.941 5.129 30.156 1 93.62 452 ALA B N 1
ATOM 8818 C CA . ALA B 1 452 ? -4.945 4.312 28.953 1 93.62 452 ALA B CA 1
ATOM 8819 C C . ALA B 1 452 ? -5.703 3.006 29.172 1 93.62 452 ALA B C 1
ATOM 8821 O O . ALA B 1 452 ? -6.496 2.588 28.328 1 93.62 452 ALA B O 1
ATOM 8822 N N . GLN B 1 453 ? -5.562 2.408 30.312 1 92.81 453 GLN B N 1
ATOM 8823 C CA . GLN B 1 453 ? -6.258 1.168 30.641 1 92.81 453 GLN B CA 1
ATOM 8824 C C . GLN B 1 453 ? -7.762 1.396 30.766 1 92.81 453 GLN B C 1
ATOM 8826 O O . GLN B 1 453 ? -8.562 0.62 30.234 1 92.81 453 GLN B O 1
ATOM 8831 N N . LYS B 1 454 ? -8.078 2.465 31.391 1 89.69 454 LYS B N 1
ATOM 8832 C CA . LYS B 1 454 ? -9.477 2.773 31.656 1 89.69 454 LYS B CA 1
ATOM 8833 C C . LYS B 1 454 ? -10.242 3.041 30.359 1 89.69 454 LYS B C 1
ATOM 8835 O O . LYS B 1 454 ? -11.445 2.803 30.281 1 89.69 454 LYS B O 1
ATOM 8840 N N . ILE B 1 455 ? -9.578 3.471 29.406 1 92.12 455 ILE B N 1
ATOM 8841 C CA . ILE B 1 455 ? -10.227 3.832 28.156 1 92.12 455 ILE B CA 1
ATOM 8842 C C . ILE B 1 455 ? -10.242 2.629 27.203 1 92.12 455 ILE B C 1
ATOM 8844 O O . ILE B 1 455 ? -11.258 2.348 26.562 1 92.12 455 ILE B O 1
ATOM 8848 N N . ILE B 1 456 ? -9.164 1.899 27.141 1 94.56 456 ILE B N 1
ATOM 8849 C CA . ILE B 1 456 ? -8.984 0.849 26.141 1 94.56 456 ILE B CA 1
ATOM 8850 C C . ILE B 1 456 ? -9.766 -0.394 26.547 1 94.56 456 ILE B C 1
ATOM 8852 O O . ILE B 1 456 ? -10.406 -1.042 25.719 1 94.56 456 ILE B O 1
ATOM 8856 N N . LEU B 1 457 ? -9.812 -0.748 27.828 1 93.19 457 LEU B N 1
ATOM 8857 C CA . LEU B 1 457 ? -10.367 -2.012 28.297 1 93.19 457 LEU B CA 1
ATOM 8858 C C . LEU B 1 457 ? -11.867 -2.076 28.047 1 93.19 457 LEU B C 1
ATOM 8860 O O . LEU B 1 457 ? -12.375 -3.078 27.547 1 93.19 457 LEU B O 1
ATOM 8864 N N . PRO B 1 458 ? -12.594 -0.99 28.297 1 89.44 458 PRO B N 1
ATOM 8865 C CA . PRO B 1 458 ? -14.031 -1.061 28.016 1 89.44 458 PRO B CA 1
ATOM 8866 C C . PRO B 1 458 ? -14.32 -1.261 26.531 1 89.44 458 PRO B C 1
ATOM 8868 O O . PRO B 1 458 ? -15.266 -1.968 26.172 1 89.44 458 PRO B O 1
ATOM 8871 N N . ILE B 1 459 ? -13.578 -0.625 25.688 1 93.06 459 ILE B N 1
ATOM 8872 C CA . ILE B 1 459 ? -13.781 -0.76 24.25 1 93.06 459 ILE B CA 1
ATOM 8873 C C . ILE B 1 459 ? -13.516 -2.203 23.828 1 93.06 459 ILE B C 1
ATOM 8875 O O . ILE B 1 459 ? -14.273 -2.768 23.031 1 93.06 459 ILE B O 1
ATOM 8879 N N . VAL B 1 460 ? -12.453 -2.809 24.375 1 93.94 460 VAL B N 1
ATOM 8880 C CA . VAL B 1 460 ? -12.078 -4.18 24.031 1 93.94 460 VAL B CA 1
ATOM 8881 C C . VAL B 1 460 ? -13.141 -5.145 24.562 1 93.94 460 VAL B C 1
ATOM 8883 O O . VAL B 1 460 ? -13.477 -6.125 23.891 1 93.94 460 VAL B O 1
ATOM 8886 N N . ILE B 1 461 ? -13.688 -4.867 25.719 1 90.81 461 ILE B N 1
ATOM 8887 C CA . ILE B 1 461 ? -14.727 -5.707 26.312 1 90.81 461 ILE B CA 1
ATOM 8888 C C . ILE B 1 461 ? -15.984 -5.648 25.438 1 90.81 461 ILE B C 1
ATOM 8890 O O . ILE B 1 461 ? -16.656 -6.664 25.234 1 90.81 461 ILE B O 1
ATOM 8894 N N . GLU B 1 462 ? -16.234 -4.488 24.906 1 89 462 GLU B N 1
ATOM 8895 C CA . GLU B 1 462 ? -17.359 -4.34 24.016 1 89 462 GLU B CA 1
ATOM 8896 C C . GLU B 1 462 ? -17.156 -5.125 22.719 1 89 462 GLU B C 1
ATOM 8898 O O . GLU B 1 462 ? -18.109 -5.695 22.172 1 89 462 GLU B O 1
ATOM 8903 N N . LEU B 1 463 ? -16.016 -5.148 22.25 1 92.25 463 LEU B N 1
ATOM 8904 C CA . LEU B 1 463 ? -15.688 -5.906 21.047 1 92.25 463 LEU B CA 1
ATOM 8905 C C . LEU B 1 463 ? -15.859 -7.402 21.281 1 92.25 463 LEU B C 1
ATOM 8907 O O . LEU B 1 463 ? -16.312 -8.125 20.391 1 92.25 463 LEU B O 1
ATOM 8911 N N . GLU B 1 464 ? -15.539 -7.809 22.484 1 89.5 464 GLU B N 1
ATOM 8912 C CA . GLU B 1 464 ? -15.68 -9.219 22.828 1 89.5 464 GLU B CA 1
ATOM 8913 C C . GLU B 1 464 ? -17.156 -9.633 22.859 1 89.5 464 GLU B C 1
ATOM 8915 O O . GLU B 1 464 ? -17.484 -10.773 22.516 1 89.5 464 GLU B O 1
ATOM 8920 N N . ALA B 1 465 ? -17.906 -8.688 23.266 1 87.12 465 ALA B N 1
ATOM 8921 C CA . ALA B 1 465 ? -19.344 -8.977 23.328 1 87.12 465 ALA B CA 1
ATOM 8922 C C . ALA B 1 465 ? -19.938 -9.117 21.922 1 87.12 465 ALA B C 1
ATOM 8924 O O . ALA B 1 465 ? -20.906 -9.859 21.719 1 87.12 465 ALA B O 1
ATOM 8925 N N . GLY B 1 466 ? -19.469 -8.359 20.938 1 88.38 466 GLY B N 1
ATOM 8926 C CA . GLY B 1 466 ? -19.922 -8.461 19.562 1 88.38 466 GLY B CA 1
ATOM 8927 C C . GLY B 1 466 ? -19.391 -7.352 18.672 1 88.38 466 GLY B C 1
ATOM 8928 O O . GLY B 1 466 ? -19.609 -6.172 18.953 1 88.38 466 GLY B O 1
ATOM 8929 N N . ILE B 1 467 ? -18.859 -7.672 17.641 1 87.31 467 ILE B N 1
ATOM 8930 C CA . ILE B 1 467 ? -18.234 -6.707 16.75 1 87.31 467 ILE B CA 1
ATOM 8931 C C . ILE B 1 467 ? -19.312 -5.848 16.078 1 87.31 467 ILE B C 1
ATOM 8933 O O . ILE B 1 467 ? -19.156 -4.633 15.961 1 87.31 467 ILE B O 1
ATOM 8937 N N . GLU B 1 468 ? -20.438 -6.422 15.695 1 84.31 468 GLU B N 1
ATOM 8938 C CA . GLU B 1 468 ? -21.5 -5.711 14.984 1 84.31 468 GLU B CA 1
ATOM 8939 C C . GLU B 1 468 ? -22.172 -4.676 15.883 1 84.31 468 GLU B C 1
ATOM 8941 O O . GLU B 1 468 ? -22.641 -3.641 15.406 1 84.31 468 GLU B O 1
ATOM 8946 N N . GLU B 1 469 ? -22.125 -5 17.188 1 82.31 469 GLU B N 1
ATOM 8947 C CA . GLU B 1 469 ? -22.766 -4.113 18.141 1 82.31 469 GLU B CA 1
ATOM 8948 C C . GLU B 1 469 ? -21.797 -3.072 18.688 1 82.31 469 GLU B C 1
ATOM 8950 O O . GLU B 1 469 ? -22.203 -2.139 19.375 1 82.31 469 GLU B O 1
ATOM 8955 N N . SER B 1 470 ? -20.625 -3.232 18.188 1 84.38 470 SER B N 1
ATOM 8956 C CA . SER B 1 470 ? -19.609 -2.311 18.688 1 84.38 470 SER B CA 1
ATOM 8957 C C . SER B 1 470 ? -19.75 -0.936 18.031 1 84.38 470 SER B C 1
ATOM 8959 O O . SER B 1 470 ? -20.281 -0.812 16.938 1 84.38 470 SER B O 1
ATOM 8961 N N . PRO B 1 471 ? -19.359 0.015 18.781 1 84.94 471 PRO B N 1
ATOM 8962 C CA . PRO B 1 471 ? -19.531 1.377 18.266 1 84.94 471 PRO B CA 1
ATOM 8963 C C . PRO B 1 471 ? -18.672 1.646 17.031 1 84.94 471 PRO B C 1
ATOM 8965 O O . PRO B 1 471 ? -17.656 0.978 16.828 1 84.94 471 PRO B O 1
ATOM 8968 N N . ILE B 1 472 ? -19.125 2.605 16.266 1 87.75 472 ILE B N 1
ATOM 8969 C CA . ILE B 1 472 ? -18.391 3.07 15.086 1 87.75 472 ILE B CA 1
ATOM 8970 C C . ILE B 1 472 ? -17.125 3.818 15.531 1 87.75 472 ILE B C 1
ATOM 8972 O O . ILE B 1 472 ? -17.172 4.617 16.469 1 87.75 472 ILE B O 1
ATOM 8976 N N . PRO B 1 473 ? -15.906 3.578 15.117 1 92.88 473 PRO B N 1
ATOM 8977 C CA . PRO B 1 473 ? -15.578 2.863 13.875 1 92.88 473 PRO B CA 1
ATOM 8978 C C . PRO B 1 473 ? -15.102 1.435 14.133 1 92.88 473 PRO B C 1
ATOM 8980 O O . PRO B 1 473 ? -14.781 0.712 13.188 1 92.88 473 PRO B O 1
ATOM 8983 N N . TYR B 1 474 ? -15.07 0.949 15.297 1 93.56 474 TYR B N 1
ATOM 8984 C CA . TYR B 1 474 ? -14.492 -0.343 15.648 1 93.56 474 TYR B CA 1
ATOM 8985 C C . TYR B 1 474 ? -15.305 -1.484 15.047 1 93.56 474 TYR B C 1
ATOM 8987 O O . TYR B 1 474 ? -14.773 -2.568 14.797 1 93.56 474 TYR B O 1
ATOM 8995 N N . SER B 1 475 ? -16.578 -1.204 14.789 1 90.5 475 SER B N 1
ATOM 8996 C CA . SER B 1 475 ? -17.438 -2.25 14.266 1 90.5 475 SER B CA 1
ATOM 8997 C C . SER B 1 475 ? -17.047 -2.635 12.844 1 90.5 475 SER B C 1
ATOM 8999 O O . SER B 1 475 ? -17 -3.818 12.5 1 90.5 475 SER B O 1
ATOM 9001 N N . ASP B 1 476 ? -16.688 -1.615 12.086 1 90.94 476 ASP B N 1
ATOM 9002 C CA . ASP B 1 476 ? -16.516 -1.891 10.664 1 90.94 476 ASP B CA 1
ATOM 9003 C C . ASP B 1 476 ? -15.047 -1.748 10.258 1 90.94 476 ASP B C 1
ATOM 9005 O O . ASP B 1 476 ? -14.641 -2.223 9.195 1 90.94 476 ASP B O 1
ATOM 9009 N N . SER B 1 477 ? -14.273 -1.15 11.086 1 94.69 477 SER B N 1
ATOM 9010 C CA . SER B 1 477 ? -12.875 -0.943 10.727 1 94.69 477 SER B CA 1
ATOM 9011 C C . SER B 1 477 ? -11.984 -2.004 11.359 1 94.69 477 SER B C 1
ATOM 9013 O O . SER B 1 477 ? -11.711 -1.96 12.562 1 94.69 477 SER B O 1
ATOM 9015 N N . ALA B 1 478 ? -11.461 -2.867 10.578 1 95.62 478 ALA B N 1
ATOM 9016 C CA . ALA B 1 478 ? -10.547 -3.902 11.055 1 95.62 478 ALA B CA 1
ATOM 9017 C C . ALA B 1 478 ? -9.219 -3.303 11.484 1 95.62 478 ALA B C 1
ATOM 9019 O O . ALA B 1 478 ? -8.562 -3.812 12.391 1 95.62 478 ALA B O 1
ATOM 9020 N N . VAL B 1 479 ? -8.836 -2.242 10.828 1 97.06 479 VAL B N 1
ATOM 9021 C CA . VAL B 1 479 ? -7.562 -1.593 11.125 1 97.06 479 VAL B CA 1
ATOM 9022 C C . VAL B 1 479 ? -7.59 -1.025 12.547 1 97.06 479 VAL B C 1
ATOM 9024 O O . VAL B 1 479 ? -6.621 -1.158 13.297 1 97.06 479 VAL B O 1
ATOM 9027 N N . CYS B 1 480 ? -8.719 -0.428 12.883 1 97.25 480 CYS B N 1
ATOM 9028 C CA . CYS B 1 480 ? -8.852 0.117 14.227 1 97.25 480 CYS B CA 1
ATOM 9029 C C . CYS B 1 480 ? -8.891 -0.998 15.266 1 97.25 480 CYS B C 1
ATOM 9031 O O . CYS B 1 480 ? -8.32 -0.864 16.344 1 97.25 480 CYS B O 1
ATOM 9033 N N . ARG B 1 481 ? -9.555 -2.068 14.953 1 96.88 481 ARG B N 1
ATOM 9034 C CA . ARG B 1 481 ? -9.586 -3.209 15.859 1 96.88 481 ARG B CA 1
ATOM 9035 C C . ARG B 1 481 ? -8.188 -3.785 16.062 1 96.88 481 ARG B C 1
ATOM 9037 O O . ARG B 1 481 ? -7.797 -4.09 17.203 1 96.88 481 ARG B O 1
ATOM 9044 N N . LYS B 1 482 ? -7.484 -3.879 14.984 1 97.56 482 LYS B N 1
ATOM 9045 C CA . LYS B 1 482 ? -6.109 -4.359 15.086 1 97.56 482 LYS B CA 1
ATOM 9046 C C . LYS B 1 482 ? -5.273 -3.451 15.984 1 97.56 482 LYS B C 1
ATOM 9048 O O . LYS B 1 482 ? -4.543 -3.93 16.859 1 97.56 482 LYS B O 1
ATOM 9053 N N . SER B 1 483 ? -5.406 -2.152 15.797 1 97.81 483 SER B N 1
ATOM 9054 C CA . SER B 1 483 ? -4.609 -1.178 16.531 1 97.81 483 SER B CA 1
ATOM 9055 C C . SER B 1 483 ? -4.961 -1.184 18.016 1 97.81 483 SER B C 1
ATOM 9057 O O . SER B 1 483 ? -4.086 -1.002 18.875 1 97.81 483 SER B O 1
ATOM 9059 N N . ILE B 1 484 ? -6.234 -1.371 18.328 1 97.12 484 ILE B N 1
ATOM 9060 C CA . ILE B 1 484 ? -6.629 -1.362 19.734 1 97.12 484 ILE B CA 1
ATOM 9061 C C . ILE B 1 484 ? -6.047 -2.586 20.438 1 97.12 484 ILE B C 1
ATOM 9063 O O . ILE B 1 484 ? -5.652 -2.51 21.609 1 97.12 484 ILE B O 1
ATOM 9067 N N . TYR B 1 485 ? -5.98 -3.689 19.75 1 97.38 485 TYR B N 1
ATOM 9068 C CA . TYR B 1 485 ? -5.371 -4.883 20.328 1 97.38 485 TYR B CA 1
ATOM 9069 C C . TYR B 1 485 ? -3.863 -4.707 20.469 1 97.38 485 TYR B C 1
ATOM 9071 O O . TYR B 1 485 ? -3.268 -5.211 21.422 1 97.38 485 TYR B O 1
ATOM 9079 N N . LYS B 1 486 ? -3.275 -4.02 19.562 1 97.19 486 LYS B N 1
ATOM 9080 C CA . LYS B 1 486 ? -1.849 -3.736 19.688 1 97.19 486 LYS B CA 1
ATOM 9081 C C . LYS B 1 486 ? -1.565 -2.844 20.891 1 97.19 486 LYS B C 1
ATOM 9083 O O . LYS B 1 486 ? -0.534 -2.992 21.547 1 97.19 486 LYS B O 1
ATOM 9088 N N . VAL B 1 487 ? -2.457 -1.907 21.109 1 97.69 487 VAL B N 1
ATOM 9089 C CA . VAL B 1 487 ? -2.316 -1.053 22.281 1 97.69 487 VAL B CA 1
ATOM 9090 C C . VAL B 1 487 ? -2.453 -1.892 23.547 1 97.69 487 VAL B C 1
ATOM 9092 O O . VAL B 1 487 ? -1.683 -1.725 24.5 1 97.69 487 VAL B O 1
ATOM 9095 N N . LEU B 1 488 ? -3.424 -2.801 23.547 1 97 488 LEU B N 1
ATOM 9096 C CA . LEU B 1 488 ? -3.598 -3.697 24.688 1 97 488 LEU B CA 1
ATOM 9097 C C . LEU B 1 488 ? -2.348 -4.543 24.906 1 97 488 LEU B C 1
ATOM 9099 O O . LEU B 1 488 ? -1.924 -4.75 26.047 1 97 488 LEU B O 1
ATOM 9103 N N . GLU B 1 489 ? -1.797 -5.004 23.812 1 96.19 489 GLU B N 1
ATOM 9104 C CA . GLU B 1 489 ? -0.557 -5.77 23.906 1 96.19 489 GLU B CA 1
ATOM 9105 C C . GLU B 1 489 ? 0.562 -4.93 24.516 1 96.19 489 GLU B C 1
ATOM 9107 O O . GLU B 1 489 ? 1.338 -5.426 25.344 1 96.19 489 GLU B O 1
ATOM 9112 N N . ALA B 1 490 ? 0.673 -3.684 24.094 1 95.69 490 ALA B N 1
ATOM 9113 C CA . ALA B 1 490 ? 1.696 -2.785 24.625 1 95.69 490 ALA B CA 1
ATOM 9114 C C . ALA B 1 490 ? 1.522 -2.58 26.125 1 95.69 490 ALA B C 1
ATOM 9116 O O . ALA B 1 490 ? 2.506 -2.479 26.859 1 95.69 490 ALA B O 1
ATOM 9117 N N . LEU B 1 491 ? 0.283 -2.551 26.625 1 94.44 491 LEU B N 1
ATOM 9118 C CA . LEU B 1 491 ? -0.011 -2.367 28.047 1 94.44 491 LEU B CA 1
ATOM 9119 C C . LEU B 1 491 ? 0.474 -3.561 28.859 1 94.44 491 LEU B C 1
ATOM 9121 O O . LEU B 1 491 ? 0.851 -3.41 30.031 1 94.44 491 LEU B O 1
ATOM 9125 N N . VAL B 1 492 ? 0.56 -4.711 28.188 1 91.94 492 VAL B N 1
ATOM 9126 C CA . VAL B 1 492 ? 0.899 -5.934 28.906 1 91.94 492 VAL B CA 1
ATOM 9127 C C . VAL B 1 492 ? 2.395 -6.211 28.781 1 91.94 492 VAL B C 1
ATOM 9129 O O . VAL B 1 492 ? 3.039 -6.648 29.734 1 91.94 492 VAL B O 1
ATOM 9132 N N . VAL B 1 493 ? 2.957 -5.945 27.594 1 91.38 493 VAL B N 1
ATOM 9133 C CA . VAL B 1 493 ? 4.355 -6.258 27.328 1 91.38 493 VAL B CA 1
ATOM 9134 C C . VAL B 1 493 ? 5.258 -5.219 28 1 91.38 493 VAL B C 1
ATOM 9136 O O . VAL B 1 493 ? 6.352 -5.547 28.453 1 91.38 493 VAL B O 1
ATOM 9139 N N . CYS B 1 494 ? 4.789 -3.953 27.984 1 90.94 494 CYS B N 1
ATOM 9140 C CA . CYS B 1 494 ? 5.551 -2.863 28.578 1 90.94 494 CYS B CA 1
ATOM 9141 C C . CYS B 1 494 ? 4.77 -2.203 29.703 1 90.94 494 CYS B C 1
ATOM 9143 O O . CYS B 1 494 ? 4.328 -1.059 29.578 1 90.94 494 CYS B O 1
ATOM 9145 N N . PRO B 1 495 ? 4.754 -2.902 30.781 1 87.69 495 PRO B N 1
ATOM 9146 C CA . PRO B 1 495 ? 4.004 -2.33 31.906 1 87.69 495 PRO B CA 1
ATOM 9147 C C . PRO B 1 495 ? 4.758 -1.203 32.625 1 87.69 495 PRO B C 1
ATOM 9149 O O . PRO B 1 495 ? 5.977 -1.078 32.469 1 87.69 495 PRO B O 1
ATOM 9152 N N . HIS B 1 496 ? 3.936 -0.412 33.188 1 87.12 496 HIS B N 1
ATOM 9153 C CA . HIS B 1 496 ? 4.527 0.613 34.062 1 87.12 496 HIS B CA 1
ATOM 9154 C C . HIS B 1 496 ? 5.16 -0.003 35.281 1 87.12 496 HIS B C 1
ATOM 9156 O O . HIS B 1 496 ? 4.684 -1.02 35.812 1 87.12 496 HIS B O 1
ATOM 9162 N N . SER B 1 497 ? 6.215 0.603 35.812 1 81.56 497 SER B N 1
ATOM 9163 C CA . SER B 1 497 ? 6.953 0.079 36.938 1 81.56 497 SER B CA 1
ATOM 9164 C C . SER B 1 497 ? 6.066 -0.013 38.188 1 81.56 497 SER B C 1
ATOM 9166 O O . SER B 1 497 ? 6.223 -0.921 39 1 81.56 497 SER B O 1
ATOM 9168 N N . SER B 1 498 ? 5.078 0.858 38.281 1 81.75 498 SER B N 1
ATOM 9169 C CA . SER B 1 498 ? 4.207 0.882 39.438 1 81.75 498 SER B CA 1
ATOM 9170 C C . SER B 1 498 ? 2.783 0.468 39.094 1 81.75 498 SER B C 1
ATOM 9172 O O . SER B 1 498 ? 1.884 0.524 39.906 1 81.75 498 SER B O 1
ATOM 9174 N N . GLY B 1 499 ? 2.676 0.099 37.875 1 81.88 499 GLY B N 1
ATOM 9175 C CA . GLY B 1 499 ? 1.33 -0.236 37.438 1 81.88 499 GLY B CA 1
ATOM 9176 C C . GLY B 1 499 ? 1.099 -1.729 37.312 1 81.88 499 GLY B C 1
ATOM 9177 O O . GLY B 1 499 ? 2.053 -2.51 37.281 1 81.88 499 GLY B O 1
ATOM 9178 N N . TYR B 1 500 ? -0.222 -2.084 37.438 1 82.88 500 TYR B N 1
ATOM 9179 C CA . TYR B 1 500 ? -0.605 -3.48 37.25 1 82.88 500 TYR B CA 1
ATOM 9180 C C . TYR B 1 500 ? -1.115 -3.725 35.844 1 82.88 500 TYR B C 1
ATOM 9182 O O . TYR B 1 500 ? -2.137 -3.162 35.438 1 82.88 500 TYR B O 1
ATOM 9190 N N . PRO B 1 501 ? -0.35 -4.527 35.156 1 88.38 501 PRO B N 1
ATOM 9191 C CA . PRO B 1 501 ? -0.833 -4.809 33.812 1 88.38 501 PRO B CA 1
ATOM 9192 C C . PRO B 1 501 ? -2.102 -5.66 33.781 1 88.38 501 PRO B C 1
ATOM 9194 O O . PRO B 1 501 ? -2.289 -6.5 34.656 1 88.38 501 PRO B O 1
ATOM 9197 N N . PRO B 1 502 ? -3.002 -5.422 32.875 1 90.44 502 PRO B N 1
ATOM 9198 C CA . PRO B 1 502 ? -4.262 -6.164 32.812 1 90.44 502 PRO B CA 1
ATOM 9199 C C . PRO B 1 502 ? -4.113 -7.5 32.094 1 90.44 502 PRO B C 1
ATOM 9201 O O . PRO B 1 502 ? -4.742 -7.719 31.047 1 90.44 502 PRO B O 1
ATOM 9204 N N . TYR B 1 503 ? -3.438 -8.484 32.719 1 88.69 503 TYR B N 1
ATOM 9205 C CA . TYR B 1 503 ? -3.135 -9.766 32.094 1 88.69 503 TYR B CA 1
ATOM 9206 C C . TYR B 1 503 ? -4.402 -10.578 31.875 1 88.69 503 TYR B C 1
ATOM 9208 O O . TYR B 1 503 ? -4.625 -11.125 30.797 1 88.69 503 TYR B O 1
ATOM 9216 N N . SER B 1 504 ? -5.309 -10.648 32.844 1 87.75 504 SER B N 1
ATOM 9217 C CA . SER B 1 504 ? -6.508 -11.477 32.781 1 87.75 504 SER B CA 1
ATOM 9218 C C . SER B 1 504 ? -7.43 -11 31.656 1 87.75 504 SER B C 1
ATOM 9220 O O . SER B 1 504 ? -7.906 -11.812 30.859 1 87.75 504 SER B O 1
ATOM 9222 N N . TYR B 1 505 ? -7.531 -9.688 31.625 1 90.88 505 TYR B N 1
ATOM 9223 C CA . TYR B 1 505 ? -8.383 -9.125 30.578 1 90.88 505 TYR B CA 1
ATOM 9224 C C . TYR B 1 505 ? -7.754 -9.297 29.203 1 90.88 505 TYR B C 1
ATOM 9226 O O . TYR B 1 505 ? -8.453 -9.594 28.234 1 90.88 505 TYR B O 1
ATOM 9234 N N . ALA B 1 506 ? -6.453 -9.141 29.219 1 93.94 506 ALA B N 1
ATOM 9235 C CA . ALA B 1 506 ? -5.742 -9.219 27.953 1 93.94 506 ALA B CA 1
ATOM 9236 C C . ALA B 1 506 ? -5.816 -10.633 27.375 1 93.94 506 ALA B C 1
ATOM 9238 O O . ALA B 1 506 ? -6.078 -10.812 26.188 1 93.94 506 ALA B O 1
ATOM 9239 N N . ILE B 1 507 ? -5.641 -11.633 28.172 1 94.19 507 ILE B N 1
ATOM 9240 C CA . ILE B 1 507 ? -5.668 -13.023 27.719 1 94.19 507 ILE B CA 1
ATOM 9241 C C . ILE B 1 507 ? -7.059 -13.359 27.188 1 94.19 507 ILE B C 1
ATOM 9243 O O . ILE B 1 507 ? -7.188 -13.984 26.141 1 94.19 507 ILE B O 1
ATOM 9247 N N . SER B 1 508 ? -8.062 -12.898 27.891 1 94.31 508 SER B N 1
ATOM 9248 C CA . SER B 1 508 ? -9.438 -13.133 27.438 1 94.31 508 SER B CA 1
ATOM 9249 C C . SER B 1 508 ? -9.719 -12.406 26.125 1 94.31 508 SER B C 1
ATOM 9251 O O . SER B 1 508 ? -10.305 -12.984 25.203 1 94.31 508 SER B O 1
ATOM 9253 N N . ALA B 1 509 ? -9.281 -11.195 26.078 1 95.25 509 ALA B N 1
ATOM 9254 C CA . ALA B 1 509 ? -9.516 -10.375 24.891 1 95.25 509 ALA B CA 1
ATOM 9255 C C . ALA B 1 509 ? -8.812 -10.969 23.672 1 95.25 509 ALA B C 1
ATOM 9257 O O . ALA B 1 509 ? -9.406 -11.07 22.594 1 95.25 509 ALA B O 1
ATOM 9258 N N . PHE B 1 510 ? -7.555 -11.352 23.844 1 96.19 510 PHE B N 1
ATOM 9259 C CA . PHE B 1 510 ? -6.789 -11.914 22.734 1 96.19 510 PHE B CA 1
ATOM 9260 C C . PHE B 1 510 ? -7.375 -13.25 22.297 1 96.19 510 PHE B C 1
ATOM 9262 O O . PHE B 1 510 ? -7.375 -13.578 21.109 1 96.19 510 PHE B O 1
ATOM 9269 N N . SER B 1 511 ? -7.871 -14.031 23.234 1 94.56 511 SER B N 1
ATOM 9270 C CA . SER B 1 511 ? -8.492 -15.312 22.906 1 94.56 511 SER B CA 1
ATOM 9271 C C . SER B 1 511 ? -9.758 -15.109 22.078 1 94.56 511 SER B C 1
ATOM 9273 O O . SER B 1 511 ? -9.992 -15.828 21.094 1 94.56 511 SER B O 1
ATOM 9275 N N . CYS B 1 512 ? -10.484 -14.109 22.438 1 93.62 512 CYS B N 1
ATOM 9276 C CA . CYS B 1 512 ? -11.703 -13.805 21.703 1 93.62 512 CYS B CA 1
ATOM 9277 C C . CYS B 1 512 ? -11.375 -13.18 20.344 1 93.62 512 CYS B C 1
ATOM 9279 O O . CYS B 1 512 ? -12.031 -13.477 19.344 1 93.62 512 CYS B O 1
ATOM 9281 N N . GLY B 1 513 ? -10.359 -12.375 20.344 1 94.38 513 GLY B N 1
ATOM 9282 C CA . GLY B 1 513 ? -9.961 -11.672 19.125 1 94.38 513 GLY B CA 1
ATOM 9283 C C . GLY B 1 513 ? -9.492 -12.602 18.031 1 94.38 513 GLY B C 1
ATOM 9284 O O . GLY B 1 513 ? -9.484 -12.234 16.844 1 94.38 513 GLY B O 1
ATOM 9285 N N . GLN B 1 514 ? -9.094 -13.789 18.312 1 92.62 514 GLN B N 1
ATOM 9286 C CA . GLN B 1 514 ? -8.641 -14.773 17.328 1 92.62 514 GLN B CA 1
ATOM 9287 C C . GLN B 1 514 ? -9.781 -15.188 16.406 1 92.62 514 GLN B C 1
ATOM 9289 O O . GLN B 1 514 ? -9.547 -15.758 15.344 1 92.62 514 GLN B O 1
ATOM 9294 N N . ASN B 1 515 ? -10.984 -14.914 16.812 1 90.06 515 ASN B N 1
ATOM 9295 C CA . ASN B 1 515 ? -12.156 -15.281 16.016 1 90.06 515 ASN B CA 1
ATOM 9296 C C . ASN B 1 515 ? -12.656 -14.102 15.188 1 90.06 515 ASN B C 1
ATOM 9298 O O . ASN B 1 515 ? -13.75 -14.164 14.609 1 90.06 515 ASN B O 1
ATOM 9302 N N . ASP B 1 516 ? -11.93 -13.031 15.172 1 92.88 516 ASP B N 1
ATOM 9303 C CA . ASP B 1 516 ? -12.281 -11.883 14.344 1 92.88 516 ASP B CA 1
ATOM 9304 C C . ASP B 1 516 ? -12.391 -12.281 12.875 1 92.88 516 ASP B C 1
ATOM 9306 O O . ASP B 1 516 ? -11.594 -13.086 12.383 1 92.88 516 ASP B O 1
ATOM 9310 N N . PRO B 1 517 ? -13.391 -11.695 12.211 1 89.12 517 PRO B N 1
ATOM 9311 C CA . PRO B 1 517 ? -13.57 -12.055 10.805 1 89.12 517 PRO B CA 1
ATOM 9312 C C . PRO B 1 517 ? -12.398 -11.617 9.93 1 89.12 517 PRO B C 1
ATOM 9314 O O . PRO B 1 517 ? -12.195 -12.18 8.844 1 89.12 517 PRO B O 1
ATOM 9317 N N . ASP B 1 518 ? -11.719 -10.695 10.383 1 92.19 518 ASP B N 1
ATOM 9318 C CA . ASP B 1 518 ? -10.547 -10.258 9.625 1 92.19 518 ASP B CA 1
ATOM 9319 C C . ASP B 1 518 ? -9.312 -11.078 10.016 1 92.19 518 ASP B C 1
ATOM 9321 O O . ASP B 1 518 ? -8.961 -11.156 11.188 1 92.19 518 ASP B O 1
ATOM 9325 N N . LEU B 1 519 ? -8.641 -11.625 9.031 1 92.69 519 LEU B N 1
ATOM 9326 C CA . LEU B 1 519 ? -7.531 -12.547 9.258 1 92.69 519 LEU B CA 1
ATOM 9327 C C . LEU B 1 519 ? -6.352 -11.82 9.898 1 92.69 519 LEU B C 1
ATOM 9329 O O . LEU B 1 519 ? -5.656 -12.391 10.742 1 92.69 519 LEU B O 1
ATOM 9333 N N . GLU B 1 520 ? -6.098 -10.617 9.555 1 93.69 520 GLU B N 1
ATOM 9334 C CA . GLU B 1 520 ? -4.973 -9.875 10.117 1 93.69 520 GLU B CA 1
ATOM 9335 C C . GLU B 1 520 ? -5.191 -9.594 11.602 1 93.69 520 GLU B C 1
ATOM 9337 O O . GLU B 1 520 ? -4.25 -9.648 12.398 1 93.69 520 GLU B O 1
ATOM 9342 N N . VAL B 1 521 ? -6.457 -9.281 11.969 1 96.44 521 VAL B N 1
ATOM 9343 C CA . VAL B 1 521 ? -6.781 -9.023 13.367 1 96.44 521 VAL B CA 1
ATOM 9344 C C . VAL B 1 521 ? -6.656 -10.32 14.172 1 96.44 521 VAL B C 1
ATOM 9346 O O . VAL B 1 521 ? -6.051 -10.336 15.242 1 96.44 521 VAL B O 1
ATOM 9349 N N . SER B 1 522 ? -7.164 -11.367 13.617 1 94.81 522 SER B N 1
ATOM 9350 C CA . SER B 1 522 ? -7.109 -12.656 14.305 1 94.81 522 SER B CA 1
ATOM 9351 C C . SER B 1 522 ? -5.668 -13.125 14.492 1 94.81 522 SER B C 1
ATOM 9353 O O . SER B 1 522 ? -5.309 -13.633 15.555 1 94.81 522 SER B O 1
ATOM 9355 N N . SER B 1 523 ? -4.871 -12.891 13.492 1 93.44 523 SER B N 1
ATOM 9356 C CA . SER B 1 523 ? -3.471 -13.289 13.578 1 93.44 523 SER B CA 1
ATOM 9357 C C . SER B 1 523 ? -2.715 -12.445 14.594 1 93.44 523 SER B C 1
ATOM 9359 O O . SER B 1 523 ? -1.862 -12.953 15.328 1 93.44 523 SER B O 1
ATOM 9361 N N . THR B 1 524 ? -2.977 -11.164 14.625 1 95.5 524 THR B N 1
ATOM 9362 C CA . THR B 1 524 ? -2.342 -10.266 15.586 1 95.5 524 THR B CA 1
ATOM 9363 C C . THR B 1 524 ? -2.695 -10.672 17.016 1 95.5 524 THR B C 1
ATOM 9365 O O . THR B 1 524 ? -1.845 -10.625 17.906 1 95.5 524 THR B O 1
ATOM 9368 N N . CYS B 1 525 ? -3.947 -11.047 17.188 1 96.12 525 CYS B N 1
ATOM 9369 C CA . CYS B 1 525 ? -4.375 -11.484 18.5 1 96.12 525 CYS B CA 1
ATOM 9370 C C . CYS B 1 525 ? -3.713 -12.805 18.891 1 96.12 525 CYS B C 1
ATOM 9372 O O . CYS B 1 525 ? -3.352 -13.016 20.047 1 96.12 525 CYS B O 1
ATOM 9374 N N . PHE B 1 526 ? -3.543 -13.703 17.969 1 94.44 526 PHE B N 1
ATOM 9375 C CA . PHE B 1 526 ? -2.85 -14.961 18.203 1 94.44 526 PHE B CA 1
ATOM 9376 C C . PHE B 1 526 ? -1.41 -14.711 18.641 1 94.44 526 PHE B C 1
ATOM 9378 O O . PHE B 1 526 ? -0.93 -15.328 19.594 1 94.44 526 PHE B O 1
ATOM 9385 N N . ASP B 1 527 ? -0.751 -13.781 17.953 1 93.12 527 ASP B N 1
ATOM 9386 C CA . ASP B 1 527 ? 0.626 -13.43 18.281 1 93.12 527 ASP B CA 1
ATOM 9387 C C . ASP B 1 527 ? 0.712 -12.789 19.656 1 93.12 527 ASP B C 1
ATOM 9389 O O . ASP B 1 527 ? 1.633 -13.078 20.422 1 93.12 527 ASP B O 1
ATOM 9393 N N . ALA B 1 528 ? -0.214 -11.906 19.922 1 95 528 ALA B N 1
ATOM 9394 C CA . ALA B 1 528 ? -0.238 -11.227 21.219 1 95 528 ALA B CA 1
ATOM 9395 C C . ALA B 1 528 ? -0.457 -12.227 22.344 1 95 528 ALA B C 1
ATOM 9397 O O . ALA B 1 528 ? 0.128 -12.086 23.422 1 95 528 ALA B O 1
ATOM 9398 N N . LEU B 1 529 ? -1.284 -13.203 22.109 1 93.88 529 LEU B N 1
ATOM 9399 C CA . LEU B 1 529 ? -1.537 -14.234 23.109 1 93.88 529 LEU B CA 1
ATOM 9400 C C . LEU B 1 529 ? -0.276 -15.047 23.391 1 93.88 529 LEU B C 1
ATOM 9402 O O . LEU B 1 529 ? 0.017 -15.367 24.547 1 93.88 529 LEU B O 1
ATOM 9406 N N . LYS B 1 530 ? 0.467 -15.281 22.391 1 90.94 530 LYS B N 1
ATOM 9407 C CA . LYS B 1 530 ? 1.719 -16.016 22.547 1 90.94 530 LYS B CA 1
ATOM 9408 C C . LYS B 1 530 ? 2.734 -15.195 23.344 1 90.94 530 LYS B C 1
ATOM 9410 O O . LYS B 1 530 ? 3.475 -15.75 24.172 1 90.94 530 LYS B O 1
ATOM 9415 N N . SER B 1 531 ? 2.785 -13.969 23.094 1 90.44 531 SER B N 1
ATOM 9416 C CA . SER B 1 531 ? 3.668 -13.094 23.844 1 90.44 531 SER B CA 1
ATOM 9417 C C . SER B 1 531 ? 3.289 -13.07 25.328 1 90.44 531 SER B C 1
ATOM 9419 O O . SER B 1 531 ? 4.16 -13.094 26.203 1 90.44 531 SER B O 1
ATOM 9421 N N . CYS B 1 532 ? 1.985 -13.062 25.578 1 90.06 532 CYS B N 1
ATOM 9422 C CA . CYS B 1 532 ? 1.515 -13.07 26.953 1 90.06 532 CYS B CA 1
ATOM 9423 C C . CYS B 1 532 ? 1.889 -14.383 27.656 1 90.06 532 CYS B C 1
ATOM 9425 O O . CYS B 1 532 ? 2.316 -14.375 28.812 1 90.06 532 CYS B O 1
ATOM 9427 N N . GLU B 1 533 ? 1.775 -15.406 26.875 1 87.94 533 GLU B N 1
ATOM 9428 C CA . GLU B 1 533 ? 2.127 -16.719 27.422 1 87.94 533 GLU B CA 1
ATOM 9429 C C . GLU B 1 533 ? 3.615 -16.797 27.75 1 87.94 533 GLU B C 1
ATOM 9431 O O . GLU B 1 533 ? 4 -17.359 28.766 1 87.94 533 GLU B O 1
ATOM 9436 N N . ALA B 1 534 ? 4.367 -16.234 26.938 1 87.88 534 ALA B N 1
ATOM 9437 C CA . ALA B 1 534 ? 5.812 -16.234 27.141 1 87.88 534 ALA B CA 1
ATOM 9438 C C . ALA B 1 534 ? 6.195 -15.414 28.359 1 87.88 534 ALA B C 1
ATOM 9440 O O . ALA B 1 534 ? 7.168 -15.727 29.047 1 87.88 534 ALA B O 1
ATOM 9441 N N . ILE B 1 535 ? 5.473 -14.375 28.641 1 86.88 535 ILE B N 1
ATOM 9442 C CA . ILE B 1 535 ? 5.758 -13.484 29.75 1 86.88 535 ILE B CA 1
ATOM 9443 C C . ILE B 1 535 ? 5.301 -14.133 31.062 1 86.88 535 ILE B C 1
ATOM 9445 O O . ILE B 1 535 ? 5.996 -14.047 32.062 1 86.88 535 ILE B O 1
ATOM 9449 N N . ILE B 1 536 ? 4.18 -14.789 30.984 1 83.81 536 ILE B N 1
ATOM 9450 C CA . ILE B 1 536 ? 3.588 -15.367 32.188 1 83.81 536 ILE B CA 1
ATOM 9451 C C . ILE B 1 536 ? 4.32 -16.656 32.562 1 83.81 536 ILE B C 1
ATOM 9453 O O . ILE B 1 536 ? 4.523 -16.938 33.75 1 83.81 536 ILE B O 1
ATOM 9457 N N . HIS B 1 537 ? 4.664 -17.438 31.5 1 79.75 537 HIS B N 1
ATOM 9458 C CA . HIS B 1 537 ? 5.363 -18.703 31.703 1 79.75 537 HIS B CA 1
ATOM 9459 C C . HIS B 1 537 ? 6.75 -18.672 31.062 1 79.75 537 HIS B C 1
ATOM 9461 O O . HIS B 1 537 ? 6.973 -19.297 30.031 1 79.75 537 HIS B O 1
ATOM 9467 N N . PRO B 1 538 ? 7.637 -17.906 31.766 1 72.62 538 PRO B N 1
ATOM 9468 C CA . PRO B 1 538 ? 8.961 -17.828 31.141 1 72.62 538 PRO B CA 1
ATOM 9469 C C . PRO B 1 538 ? 9.711 -19.156 31.172 1 72.62 538 PRO B C 1
ATOM 9471 O O . PRO B 1 538 ? 9.531 -19.938 32.094 1 72.62 538 PRO B O 1
ATOM 9474 N N . VAL B 1 539 ? 10.125 -19.719 30.031 1 61.81 539 VAL B N 1
ATOM 9475 C CA . VAL B 1 539 ? 10.922 -20.938 30 1 61.81 539 VAL B CA 1
ATOM 9476 C C . VAL B 1 539 ? 12.219 -20.734 30.781 1 61.81 539 VAL B C 1
ATOM 9478 O O . VAL B 1 539 ? 12.844 -19.672 30.688 1 61.81 539 VAL B O 1
ATOM 9481 N N . THR B 1 540 ? 12.18 -21.312 31.953 1 54.91 540 THR B N 1
ATOM 9482 C CA . THR B 1 540 ? 13.367 -21.25 32.812 1 54.91 540 THR B CA 1
ATOM 9483 C C . THR B 1 540 ? 14.633 -21.359 31.969 1 54.91 540 THR B C 1
ATOM 9485 O O . THR B 1 540 ? 14.773 -22.266 31.156 1 54.91 540 THR B O 1
ATOM 9488 N N . VAL B 1 541 ? 15.141 -20.312 31.641 1 50.12 541 VAL B N 1
ATOM 9489 C CA . VAL B 1 541 ? 16.359 -20.047 30.859 1 50.12 541 VAL B CA 1
ATOM 9490 C C . VAL B 1 541 ? 17.484 -20.969 31.344 1 50.12 541 VAL B C 1
ATOM 9492 O O . VAL B 1 541 ? 17.891 -20.891 32.5 1 50.12 541 VAL B O 1
ATOM 9495 N N . PRO B 1 542 ? 17.562 -22.25 31.109 1 41.62 542 PRO B N 1
ATOM 9496 C CA . PRO B 1 542 ? 18.922 -22.625 31.516 1 41.62 542 PRO B CA 1
ATOM 9497 C C . PRO B 1 542 ? 19.969 -21.609 31.078 1 41.62 542 PRO B C 1
ATOM 9499 O O . PRO B 1 542 ? 19.875 -21.062 29.969 1 41.62 542 PRO B O 1
ATOM 9502 N N . VAL B 1 543 ? 20.422 -20.688 32 1 37.78 543 VAL B N 1
ATOM 9503 C CA . VAL B 1 543 ? 21.594 -19.875 31.672 1 37.78 543 VAL B CA 1
ATOM 9504 C C . VAL B 1 543 ? 22.547 -20.703 30.797 1 37.78 543 VAL B C 1
ATOM 9506 O O . VAL B 1 543 ? 23.25 -21.594 31.297 1 37.78 543 VAL B O 1
ATOM 9509 N N . GLY B 1 544 ? 22.188 -21.406 29.938 1 36.22 544 GLY B N 1
ATOM 9510 C CA . GLY B 1 544 ? 23.172 -22.141 29.156 1 36.22 544 GLY B CA 1
ATOM 9511 C C . GLY B 1 544 ? 24.406 -21.328 28.859 1 36.22 544 GLY B C 1
ATOM 9512 O O . GLY B 1 544 ? 24.328 -20.141 28.594 1 36.22 544 GLY B O 1
ATOM 9513 N N . PHE B 1 545 ? 25.625 -21.672 29.531 1 31.12 545 PHE B N 1
ATOM 9514 C CA . PHE B 1 545 ? 26.984 -21.266 29.266 1 31.12 545 PHE B CA 1
ATOM 9515 C C . PHE B 1 545 ? 27.203 -20.984 27.781 1 31.12 545 PHE B C 1
ATOM 9517 O O . PHE B 1 545 ? 26.469 -21.516 26.938 1 31.12 545 PHE B O 1
ATOM 9524 N N . ALA B 1 546 ? 28.172 -20 27.453 1 32.75 546 ALA B N 1
ATOM 9525 C CA . ALA B 1 546 ? 28.719 -19.516 26.188 1 32.75 546 ALA B CA 1
ATOM 9526 C C . ALA B 1 546 ? 28.766 -20.641 25.141 1 32.75 546 ALA B C 1
ATOM 9528 O O . ALA B 1 546 ? 29.422 -21.656 25.359 1 32.75 546 ALA B O 1
ATOM 9529 N N . MET B 1 547 ? 27.781 -21.078 24.625 1 33.19 547 MET B N 1
ATOM 9530 C CA . MET B 1 547 ? 28.141 -21.953 23.5 1 33.19 547 MET B CA 1
ATOM 9531 C C . MET B 1 547 ? 29.422 -21.469 22.828 1 33.19 547 MET B C 1
ATOM 9533 O O . MET B 1 547 ? 29.625 -20.266 22.656 1 33.19 547 MET B O 1
ATOM 9537 N N . LYS B 1 548 ? 30.578 -22.125 23.062 1 30.83 548 LYS B N 1
ATOM 9538 C CA . LYS B 1 548 ? 31.797 -21.797 22.344 1 30.83 548 LYS B CA 1
ATOM 9539 C C . LYS B 1 548 ? 31.484 -21.219 20.969 1 30.83 548 LYS B C 1
ATOM 9541 O O . LYS B 1 548 ? 30.641 -21.734 20.234 1 30.83 548 LYS B O 1
ATOM 9546 N N . PRO B 1 549 ? 31.766 -19.891 20.828 1 32.28 549 PRO B N 1
ATOM 9547 C CA . PRO B 1 549 ? 31.625 -19.375 19.453 1 32.28 549 PRO B CA 1
ATOM 9548 C C . PRO B 1 549 ? 31.922 -20.422 18.391 1 32.28 549 PRO B C 1
ATOM 9550 O O . PRO B 1 549 ? 32.781 -21.281 18.578 1 32.28 549 PRO B O 1
ATOM 9553 N N . PRO B 1 550 ? 30.969 -21.031 17.672 1 31.28 550 PRO B N 1
ATOM 9554 C CA . PRO B 1 550 ? 31.531 -21.984 16.688 1 31.28 550 PRO B CA 1
ATOM 9555 C C . PRO B 1 550 ? 32.906 -21.562 16.203 1 31.28 550 PRO B C 1
ATOM 9557 O O . PRO B 1 550 ? 33.188 -20.375 16.016 1 31.28 550 PRO B O 1
ATOM 9560 N N . VAL B 1 551 ? 33.969 -22.062 16.781 1 29.06 551 VAL B N 1
ATOM 9561 C CA . VAL B 1 551 ? 35.312 -21.906 16.219 1 29.06 551 VAL B CA 1
ATOM 9562 C C . VAL B 1 551 ? 35.219 -21.531 14.742 1 29.06 551 VAL B C 1
ATOM 9564 O O . VAL B 1 551 ? 34.312 -21.969 14.039 1 29.06 551 VAL B O 1
ATOM 9567 N N . ASN B 1 552 ? 35.844 -20.422 14.336 1 27.61 552 ASN B N 1
ATOM 9568 C CA . ASN B 1 552 ? 36.125 -19.875 13.008 1 27.61 552 ASN B CA 1
ATOM 9569 C C . ASN B 1 552 ? 36.375 -20.984 11.992 1 27.61 552 ASN B C 1
ATOM 9571 O O . ASN B 1 552 ? 37.469 -21.156 11.484 1 27.61 552 ASN B O 1
ATOM 9575 N N . GLU B 1 553 ? 36.188 -22.25 12.328 1 28.36 553 GLU B N 1
ATOM 9576 C CA . GLU B 1 553 ? 36.5 -23.094 11.18 1 28.36 553 GLU B CA 1
ATOM 9577 C C . GLU B 1 553 ? 35.875 -22.547 9.898 1 28.36 553 GLU B C 1
ATOM 9579 O O . GLU B 1 553 ? 34.781 -21.969 9.938 1 28.36 553 GLU B O 1
ATOM 9584 N N . ASN B 1 554 ? 36.719 -22.297 8.898 1 26.55 554 ASN B N 1
ATOM 9585 C CA . ASN B 1 554 ? 36.438 -21.844 7.547 1 26.55 554 ASN B CA 1
ATOM 9586 C C . ASN B 1 554 ? 35.062 -22.312 7.09 1 26.55 554 ASN B C 1
ATOM 9588 O O . ASN B 1 554 ? 34.906 -23.453 6.645 1 26.55 554 ASN B O 1
ATOM 9592 N N . ILE B 1 555 ? 34.156 -22.078 7.867 1 29.7 555 ILE B N 1
ATOM 9593 C CA . ILE B 1 555 ? 32.781 -22.281 7.398 1 29.7 555 ILE B CA 1
ATOM 9594 C C . ILE B 1 555 ? 32.625 -21.75 5.977 1 29.7 555 ILE B C 1
ATOM 9596 O O . ILE B 1 555 ? 32.469 -20.531 5.781 1 29.7 555 ILE B O 1
ATOM 9600 N N . THR B 1 556 ? 33.562 -22.078 5.098 1 27.88 556 THR B N 1
ATOM 9601 C CA . THR B 1 556 ? 33.312 -21.906 3.666 1 27.88 556 THR B CA 1
ATOM 9602 C C . THR B 1 556 ? 31.844 -22.109 3.342 1 27.88 556 THR B C 1
ATOM 9604 O O . THR B 1 556 ? 31.266 -23.125 3.721 1 27.88 556 THR B O 1
ATOM 9607 N N . SER B 1 557 ? 31.141 -21.047 3.217 1 31.17 557 SER B N 1
ATOM 9608 C CA . SER B 1 557 ? 29.734 -20.672 3.061 1 31.17 557 SER B CA 1
ATOM 9609 C C . SER B 1 557 ? 28.969 -21.75 2.305 1 31.17 557 SER B C 1
ATOM 9611 O O . SER B 1 557 ? 27.766 -21.922 2.518 1 31.17 557 SER B O 1
ATOM 9613 N N . GLU B 1 558 ? 29.578 -22.266 1.217 1 30.88 558 GLU B N 1
ATOM 9614 C CA . GLU B 1 558 ? 28.906 -23.156 0.269 1 30.88 558 GLU B CA 1
ATOM 9615 C C . GLU B 1 558 ? 28.672 -24.531 0.884 1 30.88 558 GLU B C 1
ATOM 9617 O O . GLU B 1 558 ? 27.609 -25.141 0.664 1 30.88 558 GLU B O 1
ATOM 9622 N N . SER B 1 559 ? 29.672 -25.172 1.554 1 32.03 559 SER B N 1
ATOM 9623 C CA . SER B 1 559 ? 29.703 -26.594 1.904 1 32.03 559 SER B CA 1
ATOM 9624 C C . SER B 1 559 ? 28.828 -26.891 3.113 1 32.03 559 SER B C 1
ATOM 9626 O O . SER B 1 559 ? 28.266 -27.969 3.227 1 32.03 559 SER B O 1
ATOM 9628 N N . MET B 1 560 ? 28.812 -26.078 4.125 1 33.47 560 MET B N 1
ATOM 9629 C CA . MET B 1 560 ? 28.062 -26.469 5.316 1 33.47 560 MET B CA 1
ATOM 9630 C C . MET B 1 560 ? 26.562 -26.359 5.082 1 33.47 560 MET B C 1
ATOM 9632 O O . MET B 1 560 ? 25.781 -27.141 5.645 1 33.47 560 MET B O 1
ATOM 9636 N N . VAL B 1 561 ? 26.125 -25.344 4.438 1 34.31 561 VAL B N 1
ATOM 9637 C CA . VAL B 1 561 ? 24.703 -25.375 4.102 1 34.31 561 VAL B CA 1
ATOM 9638 C C . VAL B 1 561 ? 24.391 -26.609 3.266 1 34.31 561 VAL B C 1
ATOM 9640 O O . VAL B 1 561 ? 23.391 -27.297 3.5 1 34.31 561 VAL B O 1
ATOM 9643 N N . GLU B 1 562 ? 25.203 -26.953 2.258 1 33.59 562 GLU B N 1
ATOM 9644 C CA . GLU B 1 562 ? 25.016 -28.188 1.511 1 33.59 562 GLU B CA 1
ATOM 9645 C C . GLU B 1 562 ? 25.266 -29.406 2.391 1 33.59 562 GLU B C 1
ATOM 9647 O O . GLU B 1 562 ? 24.547 -30.406 2.307 1 33.59 562 GLU B O 1
ATOM 9652 N N . SER B 1 563 ? 26.312 -29.484 3.189 1 36.62 563 SER B N 1
ATOM 9653 C CA . SER B 1 563 ? 26.578 -30.656 4.012 1 36.62 563 SER B CA 1
ATOM 9654 C C . SER B 1 563 ? 25.562 -30.781 5.141 1 36.62 563 SER B C 1
ATOM 9656 O O . SER B 1 563 ? 25.109 -31.891 5.449 1 36.62 563 SER B O 1
ATOM 9658 N N . SER B 1 564 ? 25.328 -29.75 5.879 1 33.94 564 SER B N 1
ATOM 9659 C CA . SER B 1 564 ? 24.312 -29.875 6.918 1 33.94 564 SER B CA 1
ATOM 9660 C C . SER B 1 564 ? 22.922 -30.078 6.312 1 33.94 564 SER B C 1
ATOM 9662 O O . SER B 1 564 ? 22.094 -30.797 6.875 1 33.94 564 SER B O 1
ATOM 9664 N N . ILE B 1 565 ? 22.531 -29.406 5.285 1 34.25 565 ILE B N 1
ATOM 9665 C CA . ILE B 1 565 ? 21.344 -29.797 4.523 1 34.25 565 ILE B CA 1
ATOM 9666 C C . ILE B 1 565 ? 21.562 -31.172 3.908 1 34.25 565 ILE B C 1
ATOM 9668 O O . ILE B 1 565 ? 20.656 -32 3.916 1 34.25 565 ILE B O 1
ATOM 9672 N N . SER B 1 566 ? 22.672 -31.516 3.326 1 34.19 566 SER B N 1
ATOM 9673 C CA . SER B 1 566 ? 22.969 -32.875 2.836 1 34.19 566 SER B CA 1
ATOM 9674 C C . SER B 1 566 ? 23.047 -33.875 3.98 1 34.19 566 SER B C 1
ATOM 9676 O O . SER B 1 566 ? 22.594 -35 3.848 1 34.19 566 SER B O 1
ATOM 9678 N N . LYS B 1 567 ? 23.812 -33.75 5.051 1 37.09 567 LYS B N 1
ATOM 9679 C CA . LYS B 1 567 ? 23.797 -34.719 6.137 1 37.09 567 LYS B CA 1
ATOM 9680 C C . LYS B 1 567 ? 22.422 -34.844 6.77 1 37.09 567 LYS B C 1
ATOM 9682 O O . LYS B 1 567 ? 21.984 -35.906 7.141 1 37.09 567 LYS B O 1
ATOM 9687 N N . LEU B 1 568 ? 21.75 -33.781 7.059 1 33.44 568 LEU B N 1
ATOM 9688 C CA . LEU B 1 568 ? 20.375 -33.906 7.539 1 33.44 568 LEU B CA 1
ATOM 9689 C C . LEU B 1 568 ? 19.5 -34.594 6.512 1 33.44 568 LEU B C 1
ATOM 9691 O O . LEU B 1 568 ? 18.672 -35.438 6.867 1 33.44 568 LEU B O 1
ATOM 9695 N N . TRP B 1 569 ? 19.641 -34.344 5.145 1 32.44 569 TRP B N 1
ATOM 9696 C CA . TRP B 1 569 ? 18.859 -35.094 4.172 1 32.44 569 TRP B CA 1
ATOM 9697 C C . TRP B 1 569 ? 19.469 -36.469 3.938 1 32.44 569 TRP B C 1
ATOM 9699 O O . TRP B 1 569 ? 18.812 -37.375 3.416 1 32.44 569 TRP B O 1
ATOM 9709 N N . LYS B 1 570 ? 20.734 -36.719 4.047 1 33 570 LYS B N 1
ATOM 9710 C CA . LYS B 1 570 ? 21.234 -38.094 3.961 1 33 570 LYS B CA 1
ATOM 9711 C C . LYS B 1 570 ? 20.578 -38.969 5.023 1 33 570 LYS B C 1
ATOM 9713 O O . LYS B 1 570 ? 20.344 -40.156 4.789 1 33 570 LYS B O 1
ATOM 9718 N N . THR B 1 571 ? 20.359 -38.531 6.203 1 31.66 571 THR B N 1
ATOM 9719 C CA . THR B 1 571 ? 19.703 -39.5 7.062 1 31.66 571 THR B CA 1
ATOM 9720 C C . THR B 1 571 ? 18.328 -39.844 6.531 1 31.66 571 THR B C 1
ATOM 9722 O O . THR B 1 571 ? 17.812 -40.938 6.762 1 31.66 571 THR B O 1
ATOM 9725 N N . VAL B 1 572 ? 17.625 -39 5.828 1 28.92 572 VAL B N 1
ATOM 9726 C CA . VAL B 1 572 ? 16.344 -39.469 5.285 1 28.92 572 VAL B CA 1
ATOM 9727 C C . VAL B 1 572 ? 16.594 -40.312 4.055 1 28.92 572 VAL B C 1
ATOM 9729 O O . VAL B 1 572 ? 15.805 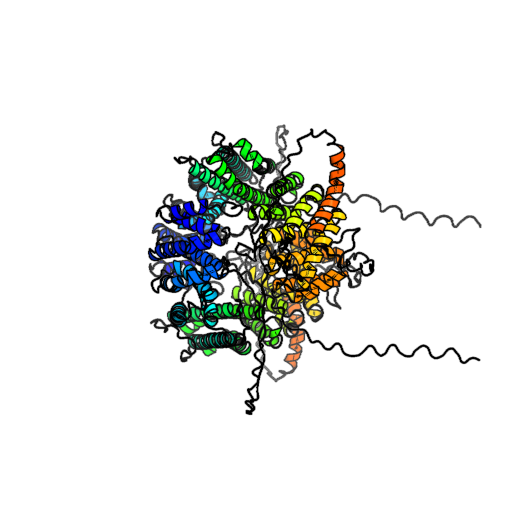-41.219 3.76 1 28.92 572 VAL B O 1
ATOM 9732 N N . GLU B 1 573 ? 17.703 -40.125 3.254 1 27.77 573 GLU B N 1
ATOM 9733 C CA . GLU B 1 573 ? 17.859 -41.094 2.154 1 27.77 573 GLU B CA 1
ATOM 9734 C C . GLU B 1 573 ? 18.203 -42.469 2.67 1 27.77 573 GLU B C 1
ATOM 9736 O O . GLU B 1 573 ? 17.953 -43.469 1.992 1 27.77 573 GLU B O 1
ATOM 9741 N N . GLU B 1 574 ? 18.906 -42.594 3.717 1 29.69 574 GLU B N 1
ATOM 9742 C CA . GLU B 1 574 ? 19.188 -44.031 3.984 1 29.69 574 GLU B CA 1
ATOM 9743 C C . GLU B 1 574 ? 17.891 -44.812 4.125 1 29.69 574 GLU B C 1
ATOM 9745 O O . GLU B 1 574 ? 17.875 -46.031 3.945 1 29.69 574 GLU B O 1
ATOM 9750 N N . ASP B 1 575 ? 16.844 -44.188 4.547 1 27.92 575 ASP B N 1
ATOM 9751 C CA . ASP B 1 575 ? 15.789 -45.188 4.656 1 27.92 575 ASP B CA 1
ATOM 9752 C C . ASP B 1 575 ? 15.242 -45.562 3.277 1 27.92 575 ASP B C 1
ATOM 9754 O O . ASP B 1 575 ? 14.609 -46.594 3.121 1 27.92 575 ASP B O 1
ATOM 9758 N N . ILE B 1 576 ? 15.375 -44.656 2.236 1 24.89 576 ILE B N 1
ATOM 9759 C CA . ILE B 1 576 ? 14.852 -45.25 1.009 1 24.89 576 ILE B CA 1
ATOM 9760 C C . ILE B 1 576 ? 15.891 -46.188 0.415 1 24.89 576 ILE B C 1
ATOM 9762 O O . ILE B 1 576 ? 15.539 -47.125 -0.339 1 24.89 576 ILE B O 1
ATOM 9766 N N . THR B 1 577 ? 17.266 -45.906 0.557 1 24.92 577 THR B N 1
ATOM 9767 C CA . THR B 1 577 ? 18.094 -46.844 -0.196 1 24.92 577 THR B CA 1
ATOM 9768 C C . THR B 1 577 ? 17.938 -48.25 0.354 1 24.92 577 THR B C 1
ATOM 9770 O O . THR B 1 577 ? 18.531 -49.188 -0.161 1 24.92 577 THR B O 1
ATOM 9773 N N . ARG B 1 578 ? 17.531 -48.469 1.51 1 25.28 578 ARG B N 1
ATOM 9774 C CA . ARG B 1 578 ? 17.531 -49.938 1.705 1 25.28 578 ARG B CA 1
ATOM 9775 C C . ARG B 1 578 ? 16.703 -50.625 0.629 1 25.28 578 ARG B C 1
ATOM 9777 O O . ARG B 1 578 ? 16.688 -51.844 0.563 1 25.28 578 ARG B O 1
ATOM 9784 N N . LYS B 1 579 ? 15.789 -50 -0.089 1 24.97 579 LYS B N 1
ATOM 9785 C CA . LYS B 1 579 ? 15.141 -51.062 -0.89 1 24.97 579 LYS B CA 1
ATOM 9786 C C . LYS B 1 579 ? 15.906 -51.312 -2.182 1 24.97 579 LYS B C 1
ATOM 9788 O O . LYS B 1 579 ? 15.57 -52.219 -2.943 1 24.97 579 LYS B O 1
ATOM 9793 N N . SER B 1 580 ? 16.859 -50.375 -2.861 1 19.77 580 SER B N 1
ATOM 9794 C CA . SER B 1 580 ? 17.344 -50.844 -4.156 1 19.77 580 SER B CA 1
ATOM 9795 C C . SER B 1 580 ? 18.547 -51.75 -3.998 1 19.77 580 SER B C 1
ATOM 9797 O O . SER B 1 580 ? 19.281 -52 -4.961 1 19.77 580 SER B O 1
ATOM 9799 N N . THR B 1 581 ? 19.156 -52.344 -3.125 1 20.48 581 THR B N 1
ATOM 9800 C CA . THR B 1 581 ? 20.188 -53.344 -3.338 1 20.48 581 THR B CA 1
ATOM 9801 C C . THR B 1 581 ? 19.781 -54.281 -4.457 1 20.48 581 THR B C 1
ATOM 9803 O O . THR B 1 581 ? 19.312 -55.406 -4.191 1 20.48 581 THR B O 1
ATOM 9806 N N . VAL B 1 582 ? 19.219 -53.812 -5.648 1 18.44 582 VAL B N 1
ATOM 9807 C CA . VAL B 1 582 ? 19.484 -54.875 -6.621 1 18.44 582 VAL B CA 1
ATOM 9808 C C . VAL B 1 582 ? 20.922 -54.781 -7.113 1 18.44 582 VAL B C 1
ATOM 9810 O O . VAL B 1 582 ? 21.547 -53.719 -7.039 1 18.44 582 VAL B O 1
ATOM 9813 N N . GLU B 1 583 ? 21.688 -55.562 -8.141 1 16.98 583 GLU B N 1
ATOM 9814 C CA . GLU B 1 583 ? 22.906 -56.281 -8.523 1 16.98 583 GLU B CA 1
ATOM 9815 C C . GLU B 1 583 ? 23.75 -55.438 -9.484 1 16.98 583 GLU B C 1
ATOM 9817 O O . GLU B 1 583 ? 24.938 -55.688 -9.672 1 16.98 583 GLU B O 1
ATOM 9822 N N . PRO B 1 584 ? 23.766 -54.094 -10.008 1 17.19 584 PRO B N 1
ATOM 9823 C CA . PRO B 1 584 ? 24.672 -54.219 -11.156 1 17.19 584 PRO B CA 1
ATOM 9824 C C . PRO B 1 584 ? 26.125 -54.438 -10.75 1 17.19 584 PRO B C 1
ATOM 9826 O O . PRO B 1 584 ? 26.562 -53.938 -9.703 1 17.19 584 PRO B O 1
ATOM 9829 N N . SER B 1 585 ? 26.984 -55.375 -11.273 1 16.33 585 SER B N 1
ATOM 9830 C CA . SER B 1 585 ? 28.281 -56.031 -11.328 1 16.33 585 SER B CA 1
ATOM 9831 C C . SER B 1 585 ? 29.344 -55.094 -11.891 1 16.33 585 SER B C 1
ATOM 9833 O O . SER B 1 585 ? 29.016 -54 -12.391 1 16.33 585 SER B O 1
ATOM 9835 N N . LYS B 1 586 ? 30.25 -55.312 -13.023 1 16.53 586 LYS B N 1
ATOM 9836 C CA . LYS B 1 586 ? 31.656 -55.531 -13.344 1 16.53 586 LYS B CA 1
ATOM 9837 C C . LYS B 1 586 ? 32.25 -54.344 -14.102 1 16.53 586 LYS B C 1
ATOM 9839 O O . LYS B 1 586 ? 33.438 -54.344 -14.422 1 16.53 586 LYS B O 1
ATOM 9844 N N . ILE B 1 587 ? 31.875 -53.094 -14.398 1 17.09 587 ILE B N 1
ATOM 9845 C CA . ILE B 1 587 ? 32.656 -52.719 -15.57 1 17.09 587 ILE B CA 1
ATOM 9846 C C . ILE B 1 587 ? 34.094 -52.469 -15.156 1 17.09 587 ILE B C 1
ATOM 9848 O O . ILE B 1 587 ? 34.375 -51.938 -14.086 1 17.09 587 ILE B O 1
ATOM 9852 N N . THR B 1 588 ? 35.25 -52.625 -16.078 1 15.49 588 THR B N 1
ATOM 9853 C CA . THR B 1 588 ? 36.625 -52.938 -16.359 1 15.49 588 THR B CA 1
ATOM 9854 C C . THR B 1 588 ? 37.5 -51.688 -16.141 1 15.49 588 THR B C 1
ATOM 9856 O O . THR B 1 588 ? 37 -50.562 -16.172 1 15.49 588 THR B O 1
ATOM 9859 N N . ASP B 1 589 ? 38.938 -51.656 -16.328 1 15.12 589 ASP B N 1
ATOM 9860 C CA . ASP B 1 589 ? 40.312 -51.406 -15.836 1 15.12 589 ASP B CA 1
ATOM 9861 C C . ASP B 1 589 ? 40.844 -50.125 -16.438 1 15.12 589 ASP B C 1
ATOM 9863 O O . ASP B 1 589 ? 41.844 -49.562 -15.914 1 15.12 589 ASP B O 1
ATOM 9867 N N . VAL B 1 590 ? 40.312 -49.344 -17.469 1 15.75 590 VAL B N 1
ATOM 9868 C CA . VAL B 1 590 ? 41.438 -49.031 -18.359 1 15.75 590 VAL B CA 1
ATOM 9869 C C . VAL B 1 590 ? 42.312 -47.969 -17.719 1 15.75 590 VAL B C 1
ATOM 9871 O O . VAL B 1 590 ? 41.844 -47.094 -17.016 1 15.75 590 VAL B O 1
ATOM 9874 N N . ASN B 1 591 ? 43.719 -47.906 -17.906 1 14.89 591 ASN B N 1
ATOM 9875 C CA . ASN B 1 591 ? 45.094 -47.75 -17.469 1 14.89 591 ASN B CA 1
ATOM 9876 C C . ASN B 1 591 ? 45.5 -46.281 -17.453 1 14.89 591 ASN B C 1
ATOM 9878 O O . ASN B 1 591 ? 46.031 -45.781 -16.453 1 14.89 591 ASN B O 1
ATOM 9882 N N . GLY B 1 592 ? 45.594 -45.5 -18.625 1 14.94 592 GLY B N 1
ATOM 9883 C CA . GLY B 1 592 ? 46.938 -45 -18.953 1 14.94 592 GLY B CA 1
ATOM 9884 C C . GLY B 1 592 ? 47.25 -43.656 -18.297 1 14.94 592 GLY B C 1
ATOM 9885 O O . GLY B 1 592 ? 46.375 -42.875 -18 1 14.94 592 GLY B O 1
ATOM 9886 N N . ARG B 1 593 ? 48.531 -43.344 -17.75 1 14.31 593 ARG B N 1
ATOM 9887 C CA . ARG B 1 593 ? 49.438 -42.562 -16.891 1 14.31 593 ARG B CA 1
ATOM 9888 C C . ARG B 1 593 ? 49.719 -41.188 -17.484 1 14.31 593 ARG B C 1
ATOM 9890 O O . ARG B 1 593 ? 50.438 -40.375 -16.875 1 14.31 593 ARG B O 1
ATOM 9897 N N . ALA B 1 594 ? 49.062 -40.531 -18.516 1 14.3 594 ALA B N 1
ATOM 9898 C CA . ALA B 1 594 ? 50.094 -39.75 -19.188 1 14.3 594 ALA B CA 1
ATOM 9899 C C . ALA B 1 594 ? 50.656 -38.688 -18.25 1 14.3 594 ALA B C 1
ATOM 9901 O O . ALA B 1 594 ? 49.938 -38.031 -17.531 1 14.3 594 ALA B O 1
ATOM 9902 N N . SER B 1 595 ? 52.125 -38.531 -18.062 1 13.72 595 SER B N 1
ATOM 9903 C CA . SER B 1 595 ? 53.281 -38.094 -17.312 1 13.72 595 SER B CA 1
ATOM 9904 C C . SER B 1 595 ? 53.5 -36.594 -17.406 1 13.72 595 SER B C 1
ATOM 9906 O O . SER B 1 595 ? 54.031 -35.969 -16.484 1 13.72 595 SER B O 1
ATOM 9908 N N . ALA B 1 596 ? 53.312 -35.719 -18.547 1 13.98 596 ALA B N 1
ATOM 9909 C CA . ALA B 1 596 ? 54.531 -35.031 -18.891 1 13.98 596 ALA B CA 1
ATOM 9910 C C . ALA B 1 596 ? 54.875 -33.969 -17.844 1 13.98 596 ALA B C 1
ATOM 9912 O O . ALA B 1 596 ? 54 -33.469 -17.141 1 13.98 596 ALA B O 1
ATOM 9913 N N . SER B 1 597 ? 56.312 -33.562 -17.719 1 13.72 597 SER B N 1
ATOM 9914 C CA . SER B 1 597 ? 57.5 -33.156 -17 1 13.72 597 SER B CA 1
ATOM 9915 C C . SER B 1 597 ? 57.594 -31.625 -16.953 1 13.72 597 SER B C 1
ATOM 9917 O O . SER B 1 597 ? 58.375 -31.078 -16.156 1 13.72 597 SER B O 1
ATOM 9919 N N . ILE B 1 598 ? 57 -30.703 -17.781 1 14.2 598 ILE B N 1
ATOM 9920 C CA . ILE B 1 598 ? 58 -29.781 -18.281 1 14.2 598 ILE B CA 1
ATOM 9921 C C . ILE B 1 598 ? 58.625 -29 -17.109 1 14.2 598 ILE B C 1
ATOM 9923 O O . ILE B 1 598 ? 57.906 -28.672 -16.156 1 14.2 598 ILE B O 1
ATOM 9927 N N . TYR B 1 599 ? 59.844 -28.469 -17.375 1 13.95 599 TYR B N 1
ATOM 9928 C CA . TYR B 1 599 ? 61.156 -28.078 -16.844 1 13.95 599 TYR B CA 1
ATOM 9929 C C . TYR B 1 599 ? 61.062 -26.797 -16.031 1 13.95 599 TYR B C 1
ATOM 9931 O O . TYR B 1 599 ? 60.031 -26.094 -16.094 1 13.95 599 TYR B O 1
ATOM 9939 N N . VAL B 1 600 ? 62.188 -25.922 -16.219 1 13.66 600 VAL B N 1
ATOM 9940 C CA . VAL B 1 600 ? 63.406 -25.578 -15.477 1 13.66 600 VAL B CA 1
ATOM 9941 C C . VAL B 1 600 ? 63.25 -24.203 -14.844 1 13.66 600 VAL B C 1
ATOM 9943 O O . VAL B 1 600 ? 63.469 -24.031 -13.641 1 13.66 600 VAL B O 1
ATOM 9946 N N . GLN B 1 601 ? 63.688 -23 -15.602 1 13.73 601 GLN B N 1
ATOM 9947 C CA . GLN B 1 601 ? 64.938 -22.312 -15.273 1 13.73 601 GLN B CA 1
ATOM 9948 C C . GLN B 1 601 ? 64.688 -21.234 -14.211 1 13.73 601 GLN B C 1
ATOM 9950 O O . GLN B 1 601 ? 63.594 -20.766 -14.031 1 13.73 601 GLN B O 1
ATOM 9955 N N . SER B 1 602 ? 65.938 -20.562 -13.672 1 13.48 602 SER B N 1
ATOM 9956 C CA . SER B 1 602 ? 66.75 -20.062 -12.586 1 13.48 602 SER B CA 1
ATOM 9957 C C . SER B 1 602 ? 66.562 -18.562 -12.367 1 13.48 602 SER B C 1
ATOM 9959 O O . SER B 1 602 ? 66.625 -18.078 -11.242 1 13.48 602 SER B O 1
ATOM 9961 N N . HIS B 1 603 ? 66.562 -17.609 -13.367 1 13.92 603 HIS B N 1
ATOM 9962 C CA . HIS B 1 603 ? 67.562 -16.578 -13.258 1 13.92 603 HIS B CA 1
ATOM 9963 C C . HIS B 1 603 ? 67.312 -15.648 -12.078 1 13.92 603 HIS B C 1
ATOM 9965 O O . HIS B 1 603 ? 66.188 -15.492 -11.656 1 13.92 603 HIS B O 1
ATOM 9971 N N . SER B 1 604 ? 68.438 -14.828 -11.789 1 13.84 604 SER B N 1
ATOM 9972 C CA . SER B 1 604 ? 69.312 -14.203 -10.844 1 13.84 604 SER B CA 1
ATOM 9973 C C . SER B 1 604 ? 68.75 -12.891 -10.312 1 13.84 604 SER B C 1
ATOM 9975 O O . SER B 1 604 ? 68.688 -12.688 -9.102 1 13.84 604 SER B O 1
ATOM 9977 N N . GLU B 1 605 ? 69.375 -11.68 -10.859 1 14.19 605 GLU B N 1
ATOM 9978 C CA . GLU B 1 605 ? 70.312 -10.789 -10.195 1 14.19 605 GLU B CA 1
ATOM 9979 C C . GLU B 1 605 ? 69.625 -9.703 -9.398 1 14.19 605 GLU B C 1
ATOM 9981 O O . GLU B 1 605 ? 68.375 -9.508 -9.562 1 14.19 605 GLU B O 1
ATOM 9986 N N . GLU B 1 606 ? 70.312 -8.367 -9.492 1 13.58 606 GLU B N 1
ATOM 9987 C CA . GLU B 1 606 ? 71.125 -7.48 -8.656 1 13.58 606 GLU B CA 1
ATOM 9988 C C . GLU B 1 606 ? 70.25 -6.305 -8.148 1 13.58 606 GLU B C 1
ATOM 9990 O O . GLU B 1 606 ? 70.312 -5.984 -6.957 1 13.58 606 GLU B O 1
ATOM 9995 N N . ARG B 1 607 ? 70.125 -5.188 -9.031 1 13.98 607 ARG B N 1
ATOM 9996 C CA . ARG B 1 607 ? 70.75 -3.912 -8.727 1 13.98 607 ARG B CA 1
ATOM 9997 C C . ARG B 1 607 ? 70.062 -3.211 -7.562 1 13.98 607 ARG B C 1
ATOM 9999 O O . ARG B 1 607 ? 68.875 -3.48 -7.277 1 13.98 607 ARG B O 1
ATOM 10006 N N . VAL B 1 608 ? 70.5 -1.879 -7.422 1 13.41 608 VAL B N 1
ATOM 10007 C CA . VAL B 1 608 ? 71.25 -0.898 -6.617 1 13.41 608 VAL B CA 1
ATOM 10008 C C . VAL B 1 608 ? 70.25 -0.004 -5.883 1 13.41 608 VAL B C 1
ATOM 10010 O O . VAL B 1 608 ? 69.062 0.065 -6.254 1 13.41 608 VAL B O 1
ATOM 10013 N N . THR B 1 609 ? 70.75 1.297 -5.766 1 13.55 609 THR B N 1
ATOM 10014 C CA . THR B 1 609 ? 71.188 2.199 -4.723 1 13.55 609 THR B CA 1
ATOM 10015 C C . THR B 1 609 ? 70.062 3.08 -4.215 1 13.55 609 THR B C 1
ATOM 10017 O O . THR B 1 609 ? 69 3.164 -4.844 1 13.55 609 THR B O 1
ATOM 10020 N N . SER B 1 610 ? 70.5 4.402 -3.951 1 13.44 610 SER B N 1
ATOM 10021 C CA . SER B 1 610 ? 70.688 5.203 -2.746 1 13.44 610 SER B CA 1
ATOM 10022 C C . SER B 1 610 ? 69.5 6.137 -2.521 1 13.44 610 SER B C 1
ATOM 10024 O O . SER B 1 610 ? 68.938 6.18 -1.426 1 13.44 610 SER B O 1
ATOM 10026 N N . ILE B 1 611 ? 69.562 7.359 -3.285 1 13.63 611 ILE B N 1
ATOM 10027 C CA . ILE B 1 611 ? 69.875 8.625 -2.645 1 13.63 611 ILE B CA 1
ATOM 10028 C C . ILE B 1 611 ? 68.625 9.164 -1.913 1 13.63 611 ILE B C 1
ATOM 10030 O O . ILE B 1 611 ? 67.5 8.836 -2.262 1 13.63 611 ILE B O 1
ATOM 10034 N N . VAL B 1 612 ? 68.875 10.453 -1.489 1 13.77 612 VAL B N 1
ATOM 10035 C CA . VAL B 1 612 ? 68.938 11.352 -0.347 1 13.77 612 VAL B CA 1
ATOM 10036 C C . VAL B 1 612 ? 67.625 12.047 -0.109 1 13.77 612 VAL B C 1
ATOM 10038 O O . VAL B 1 612 ? 67 11.875 0.946 1 13.77 612 VAL B O 1
ATOM 10041 N N . ASP B 1 613 ? 67.75 13.383 -0.078 1 14.05 613 ASP B N 1
ATOM 10042 C CA . ASP B 1 613 ? 67.75 14.336 1.028 1 14.05 613 ASP B CA 1
ATOM 10043 C C . ASP B 1 613 ? 66.312 14.938 1.233 1 14.05 613 ASP B C 1
ATOM 10045 O O . ASP B 1 613 ? 65.812 14.906 2.342 1 14.05 613 ASP B O 1
ATOM 10049 N N . GLU B 1 614 ? 66.312 16.375 1.155 1 13.85 614 GLU B N 1
ATOM 10050 C CA . GLU B 1 614 ? 66.25 17.406 2.189 1 13.85 614 GLU B CA 1
ATOM 10051 C C . GLU B 1 614 ? 64.875 18.016 2.268 1 13.85 614 GLU B C 1
ATOM 10053 O O . GLU B 1 614 ? 64.312 18.203 3.359 1 13.85 614 GLU B O 1
ATOM 10058 N N . LYS B 1 615 ? 64.5 18.812 1.185 1 14.6 615 LYS B N 1
ATOM 10059 C CA . LYS B 1 615 ? 64.312 20.219 1.534 1 14.6 615 LYS B CA 1
ATOM 10060 C C . LYS B 1 615 ? 63 20.375 2.342 1 14.6 615 LYS B C 1
ATOM 10062 O O . LYS B 1 615 ? 62.156 19.484 2.357 1 14.6 615 LYS B O 1
ATOM 10067 N N . MET B 1 616 ? 62.281 21.484 1.939 1 14.46 616 MET B N 1
ATOM 10068 C CA . MET B 1 616 ? 62.094 22.812 2.533 1 14.46 616 MET B CA 1
ATOM 10069 C C . MET B 1 616 ? 60.75 22.875 3.26 1 14.46 616 MET B C 1
ATOM 10071 O O . MET B 1 616 ? 59.906 22 3.102 1 14.46 616 MET B O 1
ATOM 10075 N N . GLU B 1 617 ? 60.062 23.906 2.93 1 14.55 617 GLU B N 1
ATOM 10076 C CA . GLU B 1 617 ? 59.719 25.109 3.678 1 14.55 617 GLU B CA 1
ATOM 10077 C C . GLU B 1 617 ? 58.344 24.984 4.348 1 14.55 617 GLU B C 1
ATOM 10079 O O . GLU B 1 617 ? 57.562 24.078 4.027 1 14.55 617 GLU B O 1
ATOM 10084 N N . ASP B 1 618 ? 57.625 26.109 4.254 1 14.78 618 ASP B N 1
ATOM 10085 C CA . ASP B 1 618 ? 57.188 27.094 5.246 1 14.78 618 ASP B CA 1
ATOM 10086 C C . ASP B 1 618 ? 55.781 26.766 5.781 1 14.78 618 ASP B C 1
ATOM 10088 O O . ASP B 1 618 ? 55.594 26.641 6.992 1 14.78 618 ASP B O 1
ATOM 10092 N N . ASP B 1 619 ? 54.844 27.734 5.504 1 15.52 619 ASP B N 1
ATOM 10093 C CA . ASP B 1 619 ? 54.219 28.656 6.438 1 15.52 619 ASP B CA 1
ATOM 10094 C C . ASP B 1 619 ? 52.906 28.109 6.949 1 15.52 619 ASP B C 1
ATOM 10096 O O . ASP B 1 619 ? 52.281 27.25 6.309 1 15.52 619 ASP B O 1
ATOM 10100 N N . ASP B 1 620 ? 52.219 29.016 7.684 1 15.17 620 ASP B N 1
ATOM 10101 C CA . ASP B 1 620 ? 51.531 29.141 8.961 1 15.17 620 ASP B CA 1
ATOM 10102 C C . ASP B 1 620 ? 50.094 28.641 8.859 1 15.17 620 ASP B C 1
ATOM 10104 O O . ASP B 1 620 ? 49.656 27.812 9.656 1 15.17 620 ASP B O 1
ATOM 10108 N N . GLN B 1 621 ? 49.156 29.688 9.094 1 15.82 621 GLN B N 1
ATOM 10109 C CA . GLN B 1 621 ? 48.25 29.859 10.227 1 15.82 621 GLN B CA 1
ATOM 10110 C C . GLN B 1 621 ? 46.875 29.266 9.914 1 15.82 621 GLN B C 1
ATOM 10112 O O . GLN B 1 621 ? 46.312 29.516 8.844 1 15.82 621 GLN B O 1
ATOM 10117 N N . ASP B 1 622 ? 46.281 28.578 10.828 1 16.09 622 ASP B N 1
ATOM 10118 C CA . ASP B 1 622 ? 45.25 27.562 11.023 1 16.09 622 ASP B CA 1
ATOM 10119 C C . ASP B 1 622 ? 43.875 28.188 11.078 1 16.09 622 ASP B C 1
ATOM 10121 O O . ASP B 1 622 ? 42.844 27.484 11.141 1 16.09 622 ASP B O 1
ATOM 10125 N N . ARG B 1 623 ? 43.594 29.438 11.508 1 16.78 623 ARG B N 1
ATOM 10126 C CA . ARG B 1 623 ? 42.531 29.281 12.5 1 16.78 623 ARG B CA 1
ATOM 10127 C C . ARG B 1 623 ? 41.188 28.984 11.828 1 16.78 623 ARG B C 1
ATOM 10129 O O . ARG B 1 623 ? 40.406 29.891 11.516 1 16.78 623 ARG B O 1
ATOM 10136 N N . MET B 1 624 ? 41.125 28.266 10.797 1 16.14 624 MET B N 1
ATOM 10137 C CA . MET B 1 624 ? 39.781 28.266 10.188 1 16.14 624 MET B CA 1
ATOM 10138 C C . MET B 1 624 ? 38.75 27.75 11.164 1 16.14 624 MET B C 1
ATOM 10140 O O . MET B 1 624 ? 39 26.781 11.891 1 16.14 624 MET B O 1
ATOM 10144 N N . ASP B 1 625 ? 37.719 28.609 11.461 1 18.52 625 ASP B N 1
ATOM 10145 C CA . ASP B 1 625 ? 36.469 28.516 12.211 1 18.52 625 ASP B CA 1
ATOM 10146 C C . ASP B 1 625 ? 35.688 27.25 11.82 1 18.52 625 ASP B C 1
ATOM 10148 O O . ASP B 1 625 ? 35.469 27 10.641 1 18.52 625 ASP B O 1
ATOM 10152 N N . SER B 1 626 ? 35.688 26.359 12.633 1 18.14 626 SER B N 1
ATOM 10153 C CA . SER B 1 626 ? 35.156 25 12.508 1 18.14 626 SER B CA 1
ATOM 10154 C C . SER B 1 626 ? 33.625 25.016 12.398 1 18.14 626 SER B C 1
ATOM 10156 O O . SER B 1 626 ? 32.938 25.328 13.367 1 18.14 626 SER B O 1
ATOM 10158 N N . VAL B 1 627 ? 33.031 25.641 11.375 1 19.2 627 VAL B N 1
ATOM 10159 C CA . VAL B 1 627 ? 31.594 25.406 11.188 1 19.2 627 VAL B CA 1
ATOM 10160 C C . VAL B 1 627 ? 31.297 23.922 11.289 1 19.2 627 VAL B C 1
ATOM 10162 O O . VAL B 1 627 ? 31.953 23.094 10.641 1 19.2 627 VAL B O 1
ATOM 10165 N N . SER B 1 628 ? 30.797 23.516 12.445 1 19.31 628 SER B N 1
ATOM 10166 C CA . SER B 1 628 ? 30.469 22.141 12.773 1 19.31 628 SER B CA 1
ATOM 10167 C C . SER B 1 628 ? 29.516 21.531 11.75 1 19.31 628 SER B C 1
ATOM 10169 O O . SER B 1 628 ? 28.328 21.828 11.758 1 19.31 628 SER B O 1
ATOM 10171 N N . ASN B 1 629 ? 29.766 21.578 10.5 1 20.91 629 ASN B N 1
ATOM 10172 C CA . ASN B 1 629 ? 28.984 20.891 9.484 1 20.91 629 ASN B CA 1
ATOM 10173 C C . ASN B 1 629 ? 28.797 19.406 9.828 1 20.91 629 ASN B C 1
ATOM 10175 O O . ASN B 1 629 ? 29.781 18.719 10.102 1 20.91 629 ASN B O 1
ATOM 10179 N N . ILE B 1 630 ? 27.734 19.109 10.484 1 24.83 630 ILE B N 1
ATOM 10180 C CA . ILE B 1 630 ? 27.5 17.688 10.742 1 24.83 630 ILE B CA 1
ATOM 10181 C C . ILE B 1 630 ? 27.438 16.938 9.422 1 24.83 630 ILE B C 1
ATOM 10183 O O . ILE B 1 630 ? 26.609 17.234 8.562 1 24.83 630 ILE B O 1
ATOM 10187 N N . SER B 1 631 ? 28.641 16.547 8.883 1 21.38 631 SER B N 1
ATOM 10188 C CA . SER B 1 631 ? 28.719 15.789 7.641 1 21.38 631 SER B CA 1
ATOM 10189 C C . SER B 1 631 ? 28 14.453 7.754 1 21.38 631 SER B C 1
ATOM 10191 O O . SER B 1 631 ? 28.281 13.672 8.664 1 21.38 631 SER B O 1
ATOM 10193 N N . THR B 1 632 ? 26.969 14.344 7.465 1 25.92 632 THR B N 1
ATOM 10194 C CA . THR B 1 632 ? 26.266 13.07 7.461 1 25.92 632 THR B CA 1
ATOM 10195 C C . THR B 1 632 ? 26.828 12.133 6.402 1 25.92 632 THR B C 1
ATOM 10197 O O . THR B 1 632 ? 27.359 12.586 5.383 1 25.92 632 THR B O 1
ATOM 10200 N N . SER B 1 633 ? 27.484 11.055 6.754 1 21.67 633 SER B N 1
ATOM 10201 C CA . SER B 1 633 ? 28.031 9.992 5.91 1 21.67 633 SER B CA 1
ATOM 10202 C C . SER B 1 633 ? 27.062 9.625 4.789 1 21.67 633 SER B C 1
ATOM 10204 O O . SER B 1 633 ? 25.844 9.711 4.957 1 21.67 633 SER B O 1
ATOM 10206 N N . PRO B 1 634 ? 27.734 9.57 3.572 1 22.53 634 PRO B N 1
ATOM 10207 C CA . PRO B 1 634 ? 27.031 9.281 2.324 1 22.53 634 PRO B CA 1
ATOM 10208 C C . PRO B 1 634 ? 26.344 7.922 2.34 1 22.53 634 PRO B C 1
ATOM 10210 O O . PRO B 1 634 ? 27 6.902 2.58 1 22.53 634 PRO B O 1
ATOM 10213 N N . GLU B 1 635 ? 25.344 7.676 2.979 1 22.97 635 GLU B N 1
ATOM 10214 C CA . GLU B 1 635 ? 24.75 6.344 2.869 1 22.97 635 GLU B CA 1
ATOM 10215 C C . GLU B 1 635 ? 24.453 5.988 1.416 1 22.97 635 GLU B C 1
ATOM 10217 O O . GLU B 1 635 ? 23.938 6.816 0.663 1 22.97 635 GLU B O 1
ATOM 10222 N N . HIS B 1 636 ? 25.344 5.199 0.799 1 20.25 636 HIS B N 1
ATOM 10223 C CA . HIS B 1 636 ? 25.156 4.695 -0.558 1 20.25 636 HIS B CA 1
ATOM 10224 C C . HIS B 1 636 ? 23.797 4.02 -0.716 1 20.25 636 HIS B C 1
ATOM 10226 O O . HIS B 1 636 ? 23.703 2.924 -1.272 1 20.25 636 HIS B O 1
ATOM 10232 N N . ASN B 1 637 ? 22.781 4.504 -0.304 1 20.91 637 ASN B N 1
ATOM 10233 C CA . ASN B 1 637 ? 21.562 3.742 -0.527 1 20.91 637 ASN B CA 1
ATOM 10234 C C . ASN B 1 637 ? 21.234 3.639 -2.012 1 20.91 637 ASN B C 1
ATOM 10236 O O . ASN B 1 637 ? 21.062 4.656 -2.686 1 20.91 637 ASN B O 1
ATOM 10240 N N . ASN B 1 638 ? 21.969 2.814 -2.727 1 19.22 638 ASN B N 1
ATOM 10241 C CA . ASN B 1 638 ? 21.594 2.572 -4.113 1 19.22 638 ASN B CA 1
ATOM 10242 C C . ASN B 1 638 ? 20.109 2.246 -4.242 1 19.22 638 ASN B C 1
ATOM 10244 O O . ASN B 1 638 ? 19.672 1.165 -3.848 1 19.22 638 ASN B O 1
ATOM 10248 N N . PHE B 1 639 ? 19.297 3.195 -3.865 1 21.77 639 PHE B N 1
ATOM 10249 C CA . PHE B 1 639 ? 17.859 3.018 -3.945 1 21.77 639 PHE B CA 1
ATOM 10250 C C . PHE B 1 639 ? 17.406 2.82 -5.391 1 21.77 639 PHE B C 1
ATOM 10252 O O . PHE B 1 639 ? 17.531 3.73 -6.211 1 21.77 639 PHE B O 1
ATOM 10259 N N . ASP B 1 640 ? 17.703 1.692 -5.949 1 19.61 640 ASP B N 1
ATOM 10260 C CA . ASP B 1 640 ? 17.078 1.466 -7.25 1 19.61 640 ASP B CA 1
ATOM 10261 C C . ASP B 1 640 ? 15.609 1.88 -7.234 1 19.61 640 ASP B C 1
ATOM 10263 O O . ASP B 1 640 ? 14.906 1.657 -6.25 1 19.61 640 ASP B O 1
ATOM 10267 N N . SER B 1 641 ? 15.203 2.711 -8.156 1 21.2 641 SER B N 1
ATOM 10268 C CA . SER B 1 641 ? 14.133 3.639 -8.5 1 21.2 641 SER B CA 1
ATOM 10269 C C . SER B 1 641 ? 12.805 2.912 -8.656 1 21.2 641 SER B C 1
ATOM 10271 O O . SER B 1 641 ? 11.805 3.518 -9.047 1 21.2 641 SER B O 1
ATOM 10273 N N . ASP B 1 642 ? 12.703 1.62 -8.609 1 20.89 642 ASP B N 1
ATOM 10274 C CA . ASP B 1 642 ? 11.438 1.341 -9.297 1 20.89 642 ASP B CA 1
ATOM 10275 C C . ASP B 1 642 ? 10.258 1.963 -8.547 1 20.89 642 ASP B C 1
ATOM 10277 O O . ASP B 1 642 ? 9.938 1.543 -7.434 1 20.89 642 ASP B O 1
ATOM 10281 N N . VAL B 1 643 ? 10.102 3.287 -8.633 1 21.47 643 VAL B N 1
ATOM 10282 C CA . VAL B 1 643 ? 9.211 4.273 -8.023 1 21.47 643 VAL B CA 1
ATOM 10283 C C . VAL B 1 643 ? 7.762 3.924 -8.352 1 21.47 643 VAL B C 1
ATOM 10285 O O . VAL B 1 643 ? 7.27 4.238 -9.438 1 21.47 643 VAL B O 1
ATOM 10288 N N . ASP B 1 644 ? 7.316 2.734 -8.555 1 21.38 644 ASP B N 1
ATOM 10289 C CA . ASP B 1 644 ? 5.887 2.879 -8.82 1 21.38 644 ASP B CA 1
ATOM 10290 C C . ASP B 1 644 ? 5.184 3.598 -7.672 1 21.38 644 ASP B C 1
ATOM 10292 O O . ASP B 1 644 ? 5.094 3.066 -6.562 1 21.38 644 ASP B O 1
ATOM 10296 N N . ILE B 1 645 ? 5.254 4.93 -7.578 1 22.59 645 ILE B N 1
ATOM 10297 C CA . ILE B 1 645 ? 4.969 5.973 -6.598 1 22.59 645 ILE B CA 1
ATOM 10298 C C . ILE B 1 645 ? 3.471 6.008 -6.305 1 22.59 645 ILE B C 1
ATOM 10300 O O . ILE B 1 645 ? 2.979 6.945 -5.672 1 22.59 645 ILE B O 1
ATOM 10304 N N . ALA B 1 646 ? 2.504 5.211 -6.73 1 20.52 646 ALA B N 1
ATOM 10305 C CA . ALA B 1 646 ? 1.281 5.953 -6.434 1 20.52 646 ALA B CA 1
ATOM 10306 C C . ALA B 1 646 ? 1.272 6.441 -4.984 1 20.52 646 ALA B C 1
ATOM 10308 O O . ALA B 1 646 ? 2.078 5.988 -4.168 1 20.52 646 ALA B O 1
ATOM 10309 N N . ASP B 1 647 ? 0.045 6.711 -4.25 1 21.14 647 ASP B N 1
ATOM 10310 C CA . ASP B 1 647 ? -0.387 7.707 -3.273 1 21.14 647 ASP B CA 1
ATOM 10311 C C . ASP B 1 647 ? 0.313 7.5 -1.933 1 21.14 647 ASP B C 1
ATOM 10313 O O . ASP B 1 647 ? 0.784 8.461 -1.317 1 21.14 647 ASP B O 1
ATOM 10317 N N . THR B 1 648 ? -0.069 6.535 -1.103 1 19.06 648 THR B N 1
ATOM 10318 C CA . THR B 1 648 ? -0.102 6.93 0.302 1 19.06 648 THR B CA 1
ATOM 10319 C C . THR B 1 648 ? 1.312 7.023 0.871 1 19.06 648 THR B C 1
ATOM 10321 O O . THR B 1 648 ? 2.172 6.199 0.55 1 19.06 648 THR B O 1
ATOM 10324 N N . PRO B 1 649 ? 1.743 8.227 1.466 1 19.41 649 PRO B N 1
ATOM 10325 C CA . PRO B 1 649 ? 3.055 8.578 2.012 1 19.41 649 PRO B CA 1
ATOM 10326 C C . PRO B 1 649 ? 3.619 7.504 2.938 1 19.41 649 PRO B C 1
ATOM 10328 O O . PRO B 1 649 ? 3.051 7.238 4 1 19.41 649 PRO B O 1
ATOM 10331 N N . LEU B 1 650 ? 3.727 6.344 2.467 1 18.88 650 LEU B N 1
ATOM 10332 C CA . LEU B 1 650 ? 4.27 5.426 3.461 1 18.88 650 LEU B CA 1
ATOM 10333 C C . LEU B 1 650 ? 5.59 5.941 4.016 1 18.88 650 LEU B C 1
ATOM 10335 O O . LEU B 1 650 ? 6.492 6.301 3.256 1 18.88 650 LEU B O 1
ATOM 10339 N N . MET B 1 651 ? 5.547 6.484 5.285 1 17.81 651 MET B N 1
ATOM 10340 C CA . MET B 1 651 ? 6.59 7.059 6.133 1 17.81 651 MET B CA 1
ATOM 10341 C C . MET B 1 651 ? 7.785 6.117 6.242 1 17.81 651 MET B C 1
ATOM 10343 O O . MET B 1 651 ? 7.68 5.043 6.836 1 17.81 651 MET B O 1
ATOM 10347 N N . LYS B 1 652 ? 8.414 5.781 5.188 1 20.52 652 LYS B N 1
ATOM 10348 C CA . LYS B 1 652 ? 9.586 4.938 5.387 1 20.52 652 LYS B CA 1
ATOM 10349 C C . LYS B 1 652 ? 10.594 5.605 6.316 1 20.52 652 LYS B C 1
ATOM 10351 O O . LYS B 1 652 ? 11.156 6.652 5.988 1 20.52 652 LYS B O 1
ATOM 10356 N N . GLU B 1 653 ? 10.445 5.465 7.668 1 19.12 653 GLU B N 1
ATOM 10357 C CA . GLU B 1 653 ? 11.289 5.961 8.758 1 19.12 653 GLU B CA 1
ATOM 10358 C C . GLU B 1 653 ? 12.719 5.438 8.625 1 19.12 653 GLU B C 1
ATOM 10360 O O . GLU B 1 653 ? 12.945 4.23 8.672 1 19.12 653 GLU B O 1
ATOM 10365 N N . VAL B 1 654 ? 13.484 5.934 7.762 1 19.16 654 VAL B N 1
ATOM 10366 C CA . VAL B 1 654 ? 14.898 5.594 7.594 1 19.16 654 VAL B CA 1
ATOM 10367 C C . VAL B 1 654 ? 15.664 5.926 8.867 1 19.16 654 VAL B C 1
ATOM 10369 O O . VAL B 1 654 ? 15.727 7.09 9.281 1 19.16 654 VAL B O 1
ATOM 10372 N N . VAL B 1 655 ? 15.711 5.027 9.938 1 18.59 655 VAL B N 1
ATOM 10373 C CA . VAL B 1 655 ? 16.297 5.113 11.273 1 18.59 655 VAL B CA 1
ATOM 10374 C C . VAL B 1 655 ? 17.812 5.25 11.148 1 18.59 655 VAL B C 1
ATOM 10376 O O . VAL B 1 655 ? 18.484 4.41 10.539 1 18.59 655 VAL B O 1
ATOM 10379 N N . ASP B 1 656 ? 18.391 6.371 11.039 1 18.19 656 ASP B N 1
ATOM 10380 C CA . ASP B 1 656 ? 19.828 6.676 11.039 1 18.19 656 ASP B CA 1
ATOM 10381 C C . ASP B 1 656 ? 20.453 6.371 12.398 1 18.19 656 ASP B C 1
ATOM 10383 O O . ASP B 1 656 ? 20.031 6.934 13.414 1 18.19 656 ASP B O 1
ATOM 10387 N N . CYS B 1 657 ? 21 5.258 12.758 1 18.62 657 CYS B N 1
ATOM 10388 C CA . CYS B 1 657 ? 21.609 4.68 13.961 1 18.62 657 CYS B CA 1
ATOM 10389 C C . CYS B 1 657 ? 22.906 5.391 14.312 1 18.62 657 CYS B C 1
ATOM 10391 O O . CYS B 1 657 ? 23.984 4.906 13.984 1 18.62 657 CYS B O 1
ATOM 10393 N N . GLN B 1 658 ? 23.125 6.629 14.219 1 17.02 658 GLN B N 1
ATOM 10394 C CA . GLN B 1 658 ? 24.516 6.984 14.445 1 17.02 658 GLN B CA 1
ATOM 10395 C C . GLN B 1 658 ? 24.969 6.605 15.852 1 17.02 658 GLN B C 1
ATOM 10397 O O . GLN B 1 658 ? 25.953 5.887 16.031 1 17.02 658 GLN B O 1
ATOM 10402 N N . THR B 1 659 ? 25.359 7.637 16.734 1 17.03 659 THR B N 1
ATOM 10403 C CA . THR B 1 659 ? 26.594 7.965 17.469 1 17.03 659 THR B CA 1
ATOM 10404 C C . THR B 1 659 ? 26.5 7.48 18.906 1 17.03 659 THR B C 1
ATOM 10406 O O . THR B 1 659 ? 27.438 7.66 19.688 1 17.03 659 THR B O 1
ATOM 10409 N N . LEU B 1 660 ? 25.562 6.773 19.484 1 17.33 660 LEU B N 1
ATOM 10410 C CA . LEU B 1 660 ? 25.516 7.055 20.906 1 17.33 660 LEU B CA 1
ATOM 10411 C C . LEU B 1 660 ? 26.656 6.367 21.641 1 17.33 660 LEU B C 1
ATOM 10413 O O . LEU B 1 660 ? 26.516 5.238 22.109 1 17.33 660 LEU B O 1
ATOM 10417 N N . LEU B 1 661 ? 27.891 6.27 21.203 1 16.89 661 LEU B N 1
ATOM 10418 C CA . LEU B 1 661 ? 28.75 5.324 21.922 1 16.89 661 LEU B CA 1
ATOM 10419 C C . LEU B 1 661 ? 28.891 5.715 23.391 1 16.89 661 LEU B C 1
ATOM 10421 O O . LEU B 1 661 ? 29.109 4.855 24.25 1 16.89 661 LEU B O 1
ATOM 10425 N N . HIS B 1 662 ? 28.984 6.914 23.844 1 16.72 662 HIS B N 1
ATOM 10426 C CA . HIS B 1 662 ? 30.016 7.082 24.859 1 16.72 662 HIS B CA 1
ATOM 10427 C C . HIS B 1 662 ? 29.516 6.645 26.219 1 16.72 662 HIS B C 1
ATOM 10429 O O . HIS B 1 662 ? 28.875 7.422 26.938 1 16.72 662 HIS B O 1
ATOM 10435 N N . LEU B 1 663 ? 28.875 5.496 26.422 1 16.56 663 LEU B N 1
ATOM 10436 C CA . LEU B 1 663 ? 28.391 5.219 27.766 1 16.56 663 LEU B CA 1
ATOM 10437 C C . LEU B 1 663 ? 29.547 5.133 28.766 1 16.56 663 LEU B C 1
ATOM 10439 O O . LEU B 1 663 ? 30.484 4.371 28.547 1 16.56 663 LEU B O 1
ATOM 10443 N N . HIS B 1 664 ? 29.844 6.129 29.672 1 16.47 664 HIS B N 1
ATOM 10444 C CA . HIS B 1 664 ? 30.797 6.172 30.781 1 16.47 664 HIS B CA 1
ATOM 10445 C C . HIS B 1 664 ? 30.438 5.133 31.844 1 16.47 664 HIS B C 1
ATOM 10447 O O . HIS B 1 664 ? 29.359 5.188 32.438 1 16.47 664 HIS B O 1
ATOM 10453 N N . TYR B 1 665 ? 30.781 3.846 31.781 1 16.72 665 TYR B N 1
ATOM 10454 C CA . TYR B 1 665 ? 30.672 2.787 32.781 1 16.72 665 TYR B CA 1
ATOM 10455 C C . TYR B 1 665 ? 31.5 3.123 34.031 1 16.72 665 TYR B C 1
ATOM 10457 O O . TYR B 1 665 ? 32.719 3.047 34 1 16.72 665 TYR B O 1
ATOM 10465 N N . PRO B 1 666 ? 31.312 4.086 34.906 1 16.33 666 PRO B N 1
ATOM 10466 C CA . PRO B 1 666 ? 32.375 4.156 35.938 1 16.33 666 PRO B CA 1
ATOM 10467 C C . PRO B 1 666 ? 32.562 2.838 36.688 1 16.33 666 PRO B C 1
ATOM 10469 O O . PRO B 1 666 ? 31.766 1.905 36.5 1 16.33 666 PRO B O 1
ATOM 10472 N N . GLN B 1 667 ? 32.875 2.84 38.188 1 16.83 667 GLN B N 1
ATOM 10473 C CA . GLN B 1 667 ? 33.781 2.441 39.25 1 16.83 667 GLN B CA 1
ATOM 10474 C C . GLN B 1 667 ? 33.25 1.235 40 1 16.83 667 GLN B C 1
ATOM 10476 O O . GLN B 1 667 ? 34 0.386 40.469 1 16.83 667 GLN B O 1
ATOM 10481 N N . GLN B 1 668 ? 31.969 1.044 40.406 1 16.77 668 GLN B N 1
ATOM 10482 C CA . GLN B 1 668 ? 31.781 0.53 41.75 1 16.77 668 GLN B CA 1
ATOM 10483 C C . GLN B 1 668 ? 32.062 -0.971 41.812 1 16.77 668 GLN B C 1
ATOM 10485 O O . GLN B 1 668 ? 31.141 -1.78 41.625 1 16.77 668 GLN B O 1
ATOM 10490 N N . LEU B 1 669 ? 33 -1.622 41.156 1 16.75 669 LEU B N 1
ATOM 10491 C CA . LEU B 1 669 ? 33.344 -3 41.469 1 16.75 669 LEU B CA 1
ATOM 10492 C C . LEU B 1 669 ? 33.781 -3.127 42.938 1 16.75 669 LEU B C 1
ATOM 10494 O O . LEU B 1 669 ? 34.188 -4.207 43.375 1 16.75 669 LEU B O 1
ATOM 10498 N N . ARG B 1 670 ? 34.156 -2.09 43.688 1 16.98 670 ARG B N 1
ATOM 10499 C CA . ARG B 1 670 ? 35.094 -2.305 44.781 1 16.98 670 ARG B CA 1
ATOM 10500 C C . ARG B 1 670 ? 34.5 -3.232 45.844 1 16.98 670 ARG B C 1
ATOM 10502 O O . ARG B 1 670 ? 35.25 -4.016 46.469 1 16.98 670 ARG B O 1
ATOM 10509 N N . MET B 1 671 ? 33.344 -3.084 46.469 1 17.33 671 MET B N 1
ATOM 10510 C CA . MET B 1 671 ? 33.344 -3.225 47.906 1 17.33 671 MET B CA 1
ATOM 10511 C C . MET B 1 671 ? 33.281 -4.695 48.312 1 17.33 671 MET B C 1
ATOM 10513 O O . MET B 1 671 ? 32.844 -5.02 49.406 1 17.33 671 MET B O 1
ATOM 10517 N N . TYR B 1 672 ? 33.438 -5.824 47.594 1 17.42 672 TYR B N 1
ATOM 10518 C CA . TYR B 1 672 ? 33.25 -7.062 48.344 1 17.42 672 TYR B CA 1
ATOM 10519 C C . TYR B 1 672 ? 34.406 -7.32 49.281 1 17.42 672 TYR B C 1
ATOM 10521 O O . TYR B 1 672 ? 34.562 -8.422 49.844 1 17.42 672 TYR B O 1
ATOM 10529 N N . GLY B 1 673 ? 35.5 -6.52 49.438 1 17.23 673 GLY B N 1
ATOM 10530 C CA . GLY B 1 673 ? 36.656 -7.059 50.156 1 17.23 673 GLY B CA 1
ATOM 10531 C C . GLY B 1 673 ? 36.344 -7.508 51.562 1 17.23 673 GLY B C 1
ATOM 10532 O O . GLY B 1 673 ? 36.781 -8.57 52 1 17.23 673 GLY B O 1
ATOM 10533 N N . GLN B 1 674 ? 36 -6.684 52.594 1 17.45 674 GLN B N 1
ATOM 10534 C CA . GLN B 1 674 ? 36.656 -6.656 53.906 1 17.45 674 GLN B CA 1
ATOM 10535 C C . GLN B 1 674 ? 36.125 -7.758 54.812 1 17.45 674 GLN B C 1
ATOM 10537 O O . GLN B 1 674 ? 36.562 -7.93 55.938 1 17.45 674 GLN B O 1
ATOM 10542 N N . TYR B 1 675 ? 35.094 -8.477 54.875 1 18.39 675 TYR B N 1
ATOM 10543 C CA . TYR B 1 675 ? 34.656 -8.969 56.156 1 18.39 675 TYR B CA 1
ATOM 10544 C C . TYR B 1 675 ? 35.562 -10.086 56.656 1 18.39 675 TYR B C 1
ATOM 10546 O O . TYR B 1 675 ? 35.375 -10.602 57.75 1 18.39 675 TYR B O 1
ATOM 10554 N N . TYR B 1 676 ? 36.562 -10.828 56.125 1 17.75 676 TYR B N 1
ATOM 10555 C CA . TYR B 1 676 ? 37.125 -11.992 56.812 1 17.75 676 TYR B CA 1
ATOM 10556 C C . TYR B 1 676 ? 38.156 -11.57 57.844 1 17.75 676 TYR B C 1
ATOM 10558 O O . TYR B 1 676 ? 39.25 -12.141 57.938 1 17.75 676 TYR B O 1
ATOM 10566 N N . GLY B 1 677 ? 38.438 -10.484 58.5 1 16.75 677 GLY B N 1
ATOM 10567 C CA . GLY B 1 677 ? 39.562 -10.375 59.406 1 16.75 677 GLY B CA 1
ATOM 10568 C C . GLY B 1 677 ? 39.469 -11.258 60.625 1 16.75 677 GLY B C 1
ATOM 10569 O O . GLY B 1 677 ? 40.406 -11.992 60.969 1 16.75 677 GLY B O 1
ATOM 10570 N N . ARG B 1 678 ? 38.906 -11.047 61.938 1 17.59 678 ARG B N 1
ATOM 10571 C CA . ARG B 1 678 ? 39.406 -11.125 63.312 1 17.59 678 ARG B CA 1
ATOM 10572 C C . ARG B 1 678 ? 39.281 -12.539 63.844 1 17.59 678 ARG B C 1
ATOM 10574 O O . ARG B 1 678 ? 38.219 -12.953 64.312 1 17.59 678 ARG B O 1
ATOM 10581 N N . ALA B 1 679 ? 39.906 -13.711 63.531 1 18.09 679 ALA B N 1
ATOM 10582 C CA . ALA B 1 679 ? 40.281 -14.93 64.25 1 18.09 679 ALA B CA 1
ATOM 10583 C C . ALA B 1 679 ? 41.312 -14.641 65.312 1 18.09 679 ALA B C 1
ATOM 10585 O O . ALA B 1 679 ? 41.344 -15.336 66.375 1 18.09 679 ALA B O 1
ATOM 10586 N N . GLN B 1 680 ? 42.5 -13.938 65.562 1 19.11 680 GLN B N 1
ATOM 10587 C CA . GLN B 1 680 ? 43.625 -14.352 66.375 1 19.11 680 GLN B CA 1
ATOM 10588 C C . GLN B 1 680 ? 43.312 -14.258 67.875 1 19.11 680 GLN B C 1
ATOM 10590 O O . GLN B 1 680 ? 43.812 -15.039 68.688 1 19.11 680 GLN B O 1
ATOM 10595 N N . GLU B 1 681 ? 42.875 -13.383 68.75 1 22.42 681 GLU B N 1
ATOM 10596 C CA . GLU B 1 681 ? 43.469 -13.195 70.062 1 22.42 681 GLU B CA 1
ATOM 10597 C C . GLU B 1 681 ? 43.094 -14.344 71 1 22.42 681 GLU B C 1
ATOM 10599 O O . GLU B 1 681 ? 43.844 -14.664 71.875 1 22.42 681 GLU B O 1
ATOM 10604 N N . ASN B 1 682 ? 42.125 -15.039 71.25 1 22.09 682 ASN B N 1
ATOM 10605 C CA . ASN B 1 682 ? 42.125 -15.82 72.5 1 22.09 682 ASN B CA 1
ATOM 10606 C C . ASN B 1 682 ? 42.969 -17.078 72.375 1 22.09 682 ASN B C 1
ATOM 10608 O O . ASN B 1 682 ? 43 -17.906 73.25 1 22.09 682 ASN B O 1
ATOM 10612 N N . ARG B 1 683 ? 43.969 -17.328 71.5 1 17.38 683 ARG B N 1
ATOM 10613 C CA . ARG B 1 683 ? 45.094 -17.938 72.25 1 17.38 683 ARG B CA 1
ATOM 10614 C C . ARG B 1 683 ? 46 -16.875 72.812 1 17.38 683 ARG B C 1
ATOM 10616 O O . ARG B 1 683 ? 46.281 -15.859 72.188 1 17.38 683 ARG B O 1
#

Foldseek 3Di:
DPPDDAADDPVLVVVLVVQCVDPVNNQVSLVSLQVCLVRHDPVSCLVCVVVLLVSLLVVLVVVDPCNLSSLSSLLSSQLVQLVPPNSLVVCLVCLVVLCCSLLPLPRDPVNLLSSLQSLLSCLQRVQPSCQVCLVVVLVSLLACLLPPDPSNLLSSLSNNLSSLVRDDCPDQNVSSQVSLVLLLVLLLQQLVQLVCVLLVHDDDRGRDDHDDQDDPDPLVSSVSSLSSNLSSLSSSLSNLQDFDQFFYQDPPVSLLVSLCVLLVCQLVNSCVRNVCVDPSNVSSSVSSLVSNLSSLVSLLSVCLRCQQVCLVVLVSLLVSLLSQLVSQDDDLVPDDAQAARPSLSSLLSSLQSLLLNCVRNQQSNCCLVVLVSLLVSLLSLQDFNDQPLPQPQPPDDPDDPVPPSPSPSSVPPPDDHHLAHSVSSNLSSLSSLLSCLQRHLAPHDPVSLVVLCVRLLVQLVQVLVDLCPHGGPSNPDLSNLQSSLSSLLSCQLRPHPPDDRPLVSNLSSLVSQLPDPDNSSNVSSVVSNVSSCCVVDPDPPPPPPDPPPPPPPCVVVPVCVCVVVVVVVVVVVVVVVVVPPPDDDDDDDDDDDDDDDDDDDDDDYDDDDDYYDDDDDDDDDPPPDCPVSVRHPRPPPVVPPPCPVPPPPPSPSNNRPDDPPDDDPDDDPDDPDDDPPDDPPPD/DPPDDAADDPVLVVVLVVQCVDPVNNQVSLVSLQVCLVRHDPVSCQVCVVVLLVSLLVVLVVVDPCNLSSLSSLLVSQLVQLVPPNSLVVCLVCLVVLCCSLLPLPRDPVNLLSSLQSLLSCLQRVQPSCQVCLVVVLVSLLACLLPPDPSNLLSSLSNNLSSLQRDDCPDQNVSSQVSLVLLLVLLLQQLVQLVCVLLVHDDDRGRDDHDDQDDPDPLVSNVSSLSSNLSSLSSSLSNLQDFDQWFYQDPPVSLLVSLCVLLVCQLVNSCVRNVCPDPSNVSSSVSSLVSNLSSLLSLLSVCLRCQQVCLVVLVSLLVSLLSQLVSQDDDLVPDDAQAARPSLSSLLSSLQSLLLNCVRNQQSNCCLVVLVSLLVSLLSLQDFNDQPLPQPQPPDDPPDPPPPSPSNSSVPPPDDHHLAHSVSSNLSSLSSLLSCLQRHLAPHDPVSLVVLCVRLLVQLVQVLVDLCPHGGPSNPDLSNLQSSLSSLLSCQLRPHPPDDRPLVSNLSSLVSQLPDPDNSSNVSSVVSNVSSCCVVDPDPPPPPPDPPPPPPPVVVVPVCVCVVVVVVVVVVVVVVVVVPPDDDDDDDDDDDDPDDDDDDDDDDDDDYDDDDDDDDDDDDDDDPDCPVSVRHDRPPPVPDPPCPPDDDPPSPSNNPPDDPPDPCPDDDPPDPPDDPDDPDDPD